Protein AF-0000000073390224 (afdb_homodimer)

Foldseek 3Di:
DDDDLCPDPVRVLLQFDPQLCVLLPPLLLQLQLLLLQLLLLCLCCVVVNDPPVLSVQSNVLSHSVQPDVVVLVVVCVVVVDNNVSSLVSSLVSGDDCSSVCTCQLFDPCLSNVLSVLLSVVSLLVLLLVLLLLLLVLLLVQLVVFLQLWFFDDDPRHGAAIAIVSLVSLVLNLLSLVLSVLSVVLSQVQNAGDRQGDQFPSVSVPPCSQVSRVSSCVSSVGHYDPTGCQLALVSLLSVLVSLLSLLQSLLVVLVVQQVCCPPVNNFKAFADPPPDQQDPVDRVHHHSVLSVSSNPLSVLSNVLSVLSVQLSPADHRHHPVRPVSCSPSRSSNSRNSSSNSVSSSRRSVRMGGDSVSRVVNVCPLLLLSLLVLQLVVCCVPPNNVVSVVQLVQLVVVCVVVVHHSLVSLCPRDVSVVVDDNVRSVLSSDSSNPHPCSSVSSVVSSVVSVVSSVD/DDDDLCPDPVRVLLQFDPQLCVLLPPLLLQLQLLLLQLLLLCLCCVVVNDPPVLSVQSNVLSHSVQPDVVVLVVVCVVVVDNNVSSLVSSLVSGDDCSSVCTCQLFDPCLSNVLSVLLSVVSLLVLLLVLLLLLLVLLLVQLVVFLQLWFFDDDPRHGAAIAIVSLVSLVLNLLSLVLSVLSVVLSQVQNAGDRQGDQFPSVSVPPCSQVSRCSSRVSSVGHYDPTGCQLALVSLLSVLVSLLSLLQSLLVVLVVQQVCCPPVNNFKAFADPPPDQQDPVDRVHHHSVLSVSSNPLSVLSNVLSVLSVQLSPADHRHHPVRPVSCSPSRSSNSRNSSSSSVSSSRRSVRMGGDSVSRVVNVCVLLLLSLLVLQLVVVCVPPNNVVSVVQLVQLVVVCVVVVHHSLVSLCPRDVSVVVDDNVRSVLSSDSSNPHPCSSVSSVVSSVVSVVSSVD

Structure (mmCIF, N/CA/C/O backbone):
data_AF-0000000073390224-model_v1
#
loop_
_entity.id
_entity.type
_entity.pdbx_description
1 polymer 'Adenylosuccinate lyase'
#
loop_
_atom_site.group_PDB
_atom_site.id
_atom_site.type_symbol
_atom_site.label_atom_id
_atom_site.label_alt_id
_atom_site.label_comp_id
_atom_site.label_asym_id
_atom_site.label_entity_id
_atom_site.label_seq_id
_atom_site.pdbx_PDB_ins_code
_atom_site.Cartn_x
_atom_site.Cartn_y
_atom_site.Cartn_z
_atom_site.occupancy
_atom_site.B_iso_or_equiv
_atom_site.auth_seq_id
_atom_site.auth_comp_id
_atom_site.auth_asym_id
_atom_site.auth_atom_id
_atom_site.pdbx_PDB_model_num
ATOM 1 N N . MET A 1 1 ? -14.898 22.453 -16.609 1 78.31 1 MET A N 1
ATOM 2 C CA . MET A 1 1 ? -14.703 21.094 -17.109 1 78.31 1 MET A CA 1
ATOM 3 C C . MET A 1 1 ? -14.188 20.172 -16 1 78.31 1 MET A C 1
ATOM 5 O O . MET A 1 1 ? -13.227 20.516 -15.312 1 78.31 1 MET A O 1
ATOM 9 N N . PRO A 1 2 ? -14.867 19.078 -15.828 1 84.31 2 PRO A N 1
ATOM 10 C CA . PRO A 1 2 ? -14.43 18.188 -14.758 1 84.31 2 PRO A CA 1
ATOM 11 C C . PRO A 1 2 ? -13.07 17.547 -15.047 1 84.31 2 PRO A C 1
ATOM 13 O O . PRO A 1 2 ? -12.805 17.141 -16.172 1 84.31 2 PRO A O 1
ATOM 16 N N . VAL A 1 3 ? -12.102 17.578 -14.164 1 84.75 3 VAL A N 1
ATOM 17 C CA . VAL A 1 3 ? -10.781 16.984 -14.281 1 84.75 3 VAL A CA 1
ATOM 18 C C . VAL A 1 3 ? -10.625 15.859 -13.266 1 84.75 3 VAL A C 1
ATOM 20 O O . VAL A 1 3 ? -9.969 14.852 -13.539 1 84.75 3 VAL A O 1
ATOM 23 N N . SER A 1 4 ? -11.305 15.984 -12.133 1 88.44 4 SER A N 1
ATOM 24 C CA . SER A 1 4 ? -11.195 14.992 -11.07 1 88.44 4 SER A CA 1
ATOM 25 C C . SER A 1 4 ? -12.07 13.781 -11.359 1 88.44 4 SER A C 1
ATOM 27 O O . SER A 1 4 ? -13.188 13.914 -11.867 1 88.44 4 SER A O 1
ATOM 29 N N . VAL A 1 5 ? -11.609 12.648 -10.953 1 84.44 5 VAL A N 1
ATOM 30 C CA . VAL A 1 5 ? -12.367 11.406 -11.133 1 84.44 5 VAL A CA 1
ATOM 31 C C . VAL A 1 5 ? -13.68 11.492 -10.359 1 84.44 5 VAL A C 1
ATOM 33 O O . VAL A 1 5 ? -14.656 10.82 -10.711 1 84.44 5 VAL A O 1
ATOM 36 N N . PHE A 1 6 ? -13.773 12.289 -9.383 1 89.88 6 PHE A N 1
ATOM 37 C CA . PHE A 1 6 ? -14.992 12.445 -8.602 1 89.88 6 PHE A CA 1
ATOM 38 C C . PHE A 1 6 ? -16.016 13.281 -9.359 1 89.88 6 PHE A C 1
ATOM 40 O O . PHE A 1 6 ? -17.203 13.289 -9.008 1 89.88 6 PHE A O 1
ATOM 47 N N . ASP A 1 7 ? -15.586 13.984 -10.477 1 90 7 ASP A N 1
ATOM 48 C CA . ASP A 1 7 ? -16.469 14.93 -11.148 1 90 7 ASP A CA 1
ATOM 49 C C . ASP A 1 7 ? -16.719 14.508 -12.602 1 90 7 ASP A C 1
ATOM 51 O O . ASP A 1 7 ? -17.641 15 -13.242 1 90 7 ASP A O 1
ATOM 55 N N . MET A 1 8 ? -15.812 13.586 -13.086 1 84.38 8 MET A N 1
ATOM 56 C CA . MET A 1 8 ? -16.047 13.07 -14.43 1 84.38 8 MET A CA 1
ATOM 57 C C . MET A 1 8 ? -17.297 12.203 -14.461 1 84.38 8 MET A C 1
ATOM 59 O O . MET A 1 8 ? -17.406 11.211 -13.734 1 84.38 8 MET A O 1
ATOM 63 N N . GLN A 1 9 ? -18.141 12.477 -15.32 1 83.5 9 GLN A N 1
ATOM 64 C CA . GLN A 1 9 ? -19.406 11.766 -15.398 1 83.5 9 GLN A CA 1
ATOM 65 C C . GLN A 1 9 ? -19.188 10.273 -15.664 1 83.5 9 GLN A C 1
ATOM 67 O O . GLN A 1 9 ? -19.906 9.43 -15.109 1 83.5 9 GLN A O 1
ATOM 72 N N . SER A 1 10 ? -18.219 10.039 -16.406 1 82.31 10 SER A N 1
ATOM 73 C CA . SER A 1 10 ? -17.984 8.664 -16.844 1 82.31 10 SER A CA 1
ATOM 74 C C . SER A 1 10 ? -17.297 7.852 -15.742 1 82.31 10 SER A C 1
ATOM 76 O O . SER A 1 10 ? -17.312 6.621 -15.781 1 82.31 10 SER A O 1
ATOM 78 N N . LEU A 1 11 ? -16.781 8.57 -14.703 1 84.81 11 LEU A N 1
ATOM 79 C CA . LEU A 1 11 ? -15.93 7.824 -13.781 1 84.81 11 LEU A CA 1
ATOM 80 C C . LEU A 1 11 ? -16.406 7.992 -12.344 1 84.81 11 LEU A C 1
ATOM 82 O O . LEU A 1 11 ? -16.047 7.211 -11.461 1 84.81 11 LEU A O 1
ATOM 86 N N . GLN A 1 12 ? -17.172 8.984 -12.047 1 86.88 12 GLN A N 1
ATOM 87 C CA . GLN A 1 12 ? -17.5 9.375 -10.672 1 86.88 12 GLN A CA 1
ATOM 88 C C . GLN A 1 12 ? -18.188 8.242 -9.922 1 86.88 12 GLN A C 1
ATOM 90 O O . GLN A 1 12 ? -18 8.094 -8.711 1 86.88 12 GLN A O 1
ATOM 95 N N . HIS A 1 13 ? -18.891 7.383 -10.609 1 85 13 HIS A N 1
ATOM 96 C CA . HIS A 1 13 ? -19.641 6.301 -9.969 1 85 13 HIS A CA 1
ATOM 97 C C . HIS A 1 13 ? -18.688 5.223 -9.445 1 85 13 HIS A C 1
ATOM 99 O O . HIS A 1 13 ? -19.062 4.434 -8.578 1 85 13 HIS A O 1
ATOM 105 N N . LEU A 1 14 ? -17.484 5.184 -9.891 1 87.25 14 LEU A N 1
ATOM 106 C CA . LEU A 1 14 ? -16.5 4.215 -9.445 1 87.25 14 LEU A CA 1
ATOM 107 C C . LEU A 1 14 ? -15.812 4.688 -8.164 1 87.25 14 LEU A C 1
ATOM 109 O O . LEU A 1 14 ? -15.18 3.895 -7.461 1 87.25 14 LEU A O 1
ATOM 113 N N . TRP A 1 15 ? -15.977 5.984 -7.852 1 92.25 15 TRP A N 1
ATOM 114 C CA . TRP A 1 15 ? -15.141 6.566 -6.805 1 92.25 15 TRP A CA 1
ATOM 115 C C . TRP A 1 15 ? -15.992 7.18 -5.703 1 92.25 15 TRP A C 1
ATOM 117 O O . TRP A 1 15 ? -15.477 7.59 -4.66 1 92.25 15 TRP A O 1
ATOM 127 N N . SER A 1 16 ? -17.25 7.25 -5.984 1 94.12 16 SER A N 1
ATOM 128 C CA . SER A 1 16 ? -18.188 7.844 -5.043 1 94.12 16 SER A CA 1
ATOM 129 C C . SER A 1 16 ? -19.625 7.406 -5.34 1 94.12 16 SER A C 1
ATOM 131 O O . SER A 1 16 ? -19.844 6.586 -6.234 1 94.12 16 SER A O 1
ATOM 133 N N . THR A 1 17 ? -20.531 7.773 -4.48 1 95.94 17 THR A N 1
ATOM 134 C CA . THR A 1 17 ? -21.953 7.613 -4.719 1 95.94 17 THR A CA 1
ATOM 135 C C . THR A 1 17 ? -22.641 8.969 -4.867 1 95.94 17 THR A C 1
ATOM 137 O O . THR A 1 17 ? -22.125 9.984 -4.391 1 95.94 17 THR A O 1
ATOM 140 N N . ASP A 1 18 ? -23.781 8.977 -5.484 1 95.62 18 ASP A N 1
ATOM 141 C CA . ASP A 1 18 ? -24.531 10.227 -5.645 1 95.62 18 ASP A CA 1
ATOM 142 C C . ASP A 1 18 ? -24.844 10.852 -4.293 1 95.62 18 ASP A C 1
ATOM 144 O O . ASP A 1 18 ? -24.781 12.07 -4.129 1 95.62 18 ASP A O 1
ATOM 148 N N . GLU A 1 19 ? -25.203 10.031 -3.383 1 97.31 19 GLU A N 1
ATOM 149 C CA . GLU A 1 19 ? -25.578 10.492 -2.051 1 97.31 19 GLU A CA 1
ATOM 150 C C . GLU A 1 19 ? -24.406 11.195 -1.358 1 97.31 19 GLU A C 1
ATOM 152 O O . GLU A 1 19 ? -24.562 12.289 -0.825 1 97.31 19 GLU A O 1
ATOM 157 N N . VAL A 1 20 ? -23.266 10.586 -1.381 1 97.75 20 VAL A N 1
ATOM 158 C CA . VAL A 1 20 ? -22.109 11.164 -0.698 1 97.75 20 VAL A CA 1
ATOM 159 C C . VAL A 1 20 ? -21.609 12.383 -1.47 1 97.75 20 VAL A C 1
ATOM 161 O O . VAL A 1 20 ? -21.156 13.367 -0.872 1 97.75 20 VAL A O 1
ATOM 164 N N . ARG A 1 21 ? -21.672 12.391 -2.779 1 96.06 21 ARG A N 1
ATOM 165 C CA . ARG A 1 21 ? -21.328 13.547 -3.594 1 96.06 21 ARG A CA 1
ATOM 166 C C . ARG A 1 21 ? -22.188 14.75 -3.227 1 96.06 21 ARG A C 1
ATOM 168 O O . ARG A 1 21 ? -21.719 15.883 -3.207 1 96.06 21 ARG A O 1
ATOM 175 N N . ALA A 1 22 ? -23.438 14.453 -2.971 1 97.38 22 ALA A N 1
ATOM 176 C CA . ALA A 1 22 ? -24.328 15.539 -2.562 1 97.38 22 ALA A CA 1
ATOM 177 C C . ALA A 1 22 ? -23.906 16.125 -1.221 1 97.38 22 ALA A C 1
ATOM 179 O O . ALA A 1 22 ? -24.016 17.328 -1.002 1 97.38 22 ALA A O 1
ATOM 180 N N . ILE A 1 23 ? -23.406 15.297 -0.369 1 98.38 23 ILE A N 1
ATOM 181 C CA . ILE A 1 23 ? -22.969 15.727 0.956 1 98.38 23 ILE A CA 1
ATOM 182 C C . ILE A 1 23 ? -21.75 16.641 0.829 1 98.38 23 ILE A C 1
ATOM 184 O O . ILE A 1 23 ? -21.688 17.688 1.481 1 98.38 23 ILE A O 1
ATOM 188 N N . PHE A 1 24 ? -20.859 16.328 -0.079 1 97.31 24 PHE A N 1
ATOM 189 C CA . PHE A 1 24 ? -19.609 17.062 -0.135 1 97.31 24 PHE A CA 1
ATOM 190 C C . PHE A 1 24 ? -19.562 17.969 -1.361 1 97.31 24 PHE A C 1
ATOM 192 O O . PHE A 1 24 ? -18.531 18.547 -1.681 1 97.31 24 PHE A O 1
ATOM 199 N N . GLY A 1 25 ? -20.672 18.094 -2.037 1 95.69 25 GLY A N 1
ATOM 200 C CA . GLY A 1 25 ? -20.766 19.016 -3.158 1 95.69 25 GLY A CA 1
ATOM 201 C C . GLY A 1 25 ? -20.625 20.469 -2.75 1 95.69 25 GLY A C 1
ATOM 202 O O . GLY A 1 25 ? -20.844 20.812 -1.588 1 95.69 25 GLY A O 1
ATOM 203 N N . GLU A 1 26 ? -20.328 21.25 -3.68 1 94.62 26 GLU A N 1
ATOM 204 C CA . GLU A 1 26 ? -20.062 22.656 -3.418 1 94.62 26 GLU A CA 1
ATOM 205 C C . GLU A 1 26 ? -21.297 23.359 -2.863 1 94.62 26 GLU A C 1
ATOM 207 O O . GLU A 1 26 ? -21.188 24.172 -1.943 1 94.62 26 GLU A O 1
ATOM 212 N N . GLU A 1 27 ? -22.422 23.094 -3.4 1 96.19 27 GLU A N 1
ATOM 213 C CA . GLU A 1 27 ? -23.656 23.734 -2.936 1 96.19 27 GLU A CA 1
ATOM 214 C C . GLU A 1 27 ? -23.922 23.391 -1.471 1 96.19 27 GLU A C 1
ATOM 216 O O . GLU A 1 27 ? -24.266 24.281 -0.68 1 96.19 27 GLU A O 1
ATOM 221 N N . ASN A 1 28 ? -23.75 22.109 -1.177 1 97.75 28 ASN A N 1
ATOM 222 C CA . ASN A 1 28 ? -24 21.719 0.208 1 97.75 28 ASN A CA 1
ATOM 223 C C . ASN A 1 28 ? -22.938 22.281 1.145 1 97.75 28 ASN A C 1
ATOM 225 O O . ASN A 1 28 ? -23.234 22.625 2.289 1 97.75 28 ASN A O 1
ATOM 229 N N . ARG A 1 29 ? -21.75 22.344 0.685 1 97.31 29 ARG A N 1
ATOM 230 C CA . ARG A 1 29 ? -20.688 22.984 1.451 1 97.31 29 ARG A CA 1
ATOM 231 C C . ARG A 1 29 ? -21.062 24.422 1.811 1 97.31 29 ARG A C 1
ATOM 233 O O . ARG A 1 29 ? -20.984 24.812 2.975 1 97.31 29 ARG A O 1
ATOM 240 N N . VAL A 1 30 ? -21.516 25.141 0.85 1 97.62 30 VAL A N 1
ATOM 241 C CA . VAL A 1 30 ? -21.922 26.516 1.06 1 97.62 30 VAL A CA 1
ATOM 242 C C . VAL A 1 30 ? -23.141 26.578 1.969 1 97.62 30 VAL A C 1
ATOM 244 O O . VAL A 1 30 ? -23.219 27.422 2.869 1 97.62 30 VAL A O 1
ATOM 247 N N . GLN A 1 31 ? -24.047 25.703 1.715 1 98.56 31 GLN A N 1
ATOM 248 C CA . GLN A 1 31 ? -25.234 25.688 2.559 1 98.56 31 GLN A CA 1
ATOM 249 C C . GLN A 1 31 ? -24.875 25.438 4.02 1 98.56 31 GLN A C 1
ATOM 251 O O . GLN A 1 31 ? -25.484 26.016 4.922 1 98.56 31 GLN A O 1
ATOM 256 N N . LYS A 1 32 ? -23.875 24.594 4.301 1 98.56 32 LYS A N 1
ATOM 257 C CA . LYS A 1 32 ? -23.469 24.344 5.676 1 98.56 32 LYS A CA 1
ATOM 258 C C . LYS A 1 32 ? -22.891 25.609 6.312 1 98.56 32 LYS A C 1
ATOM 260 O O . LYS A 1 32 ? -23.109 25.875 7.496 1 98.56 32 LYS A O 1
ATOM 265 N N . TRP A 1 33 ? -22.188 26.375 5.535 1 98.25 33 TRP A N 1
ATOM 266 C CA . TRP A 1 33 ? -21.703 27.656 6.043 1 98.25 33 TRP A CA 1
ATOM 267 C C . TRP A 1 33 ? -22.875 28.547 6.457 1 98.25 33 TRP A C 1
ATOM 269 O O . TRP A 1 33 ? -22.859 29.141 7.535 1 98.25 33 TRP A O 1
ATOM 279 N N . LEU A 1 34 ? -23.828 28.562 5.59 1 98.56 34 LEU A N 1
ATOM 280 C CA . LEU A 1 34 ? -24.984 29.406 5.828 1 98.56 34 LEU A CA 1
ATOM 281 C C . LEU A 1 34 ? -25.797 28.906 7.023 1 98.56 34 LEU A C 1
ATOM 283 O O . LEU A 1 34 ? -26.359 29.703 7.777 1 98.56 34 LEU A O 1
ATOM 287 N N . ASP A 1 35 ? -25.812 27.594 7.172 1 98.81 35 ASP A N 1
ATOM 288 C CA . ASP A 1 35 ? -26.484 27.031 8.344 1 98.81 35 ASP A CA 1
ATOM 289 C C . ASP A 1 35 ? -25.812 27.5 9.633 1 98.81 35 ASP A C 1
ATOM 291 O O . ASP A 1 35 ? -26.5 27.797 10.617 1 98.81 35 ASP A O 1
ATOM 295 N N . VAL A 1 36 ? -24.531 27.578 9.609 1 98.69 36 VAL A N 1
ATOM 296 C CA . VAL A 1 36 ? -23.797 28.031 10.781 1 98.69 36 VAL A CA 1
ATOM 297 C C . VAL A 1 36 ? -24.109 29.5 11.062 1 98.69 36 VAL A C 1
ATOM 299 O O . VAL A 1 36 ? -24.375 29.875 12.203 1 98.69 36 VAL A O 1
ATOM 302 N N . GLU A 1 37 ? -24.156 30.297 10.023 1 98.5 37 GLU A N 1
ATOM 303 C CA . GLU A 1 37 ? -24.469 31.719 10.164 1 98.5 37 GLU A CA 1
ATOM 304 C C . GLU A 1 37 ? -25.875 31.922 10.734 1 98.5 37 GLU A C 1
ATOM 306 O O . GLU A 1 37 ? -26.078 32.75 11.609 1 98.5 37 GLU A O 1
ATOM 311 N N . ALA A 1 38 ? -26.766 31.156 10.211 1 98.69 38 ALA A N 1
ATOM 312 C CA . ALA A 1 38 ? -28.156 31.25 10.688 1 98.69 38 ALA A CA 1
ATOM 313 C C . ALA A 1 38 ? -28.25 30.844 12.164 1 98.69 38 ALA A C 1
ATOM 315 O O . ALA A 1 38 ? -28.922 31.5 12.945 1 98.69 38 ALA A O 1
ATOM 316 N N . ALA A 1 39 ? -27.578 29.781 12.508 1 98.81 39 ALA A N 1
ATOM 317 C CA . ALA A 1 39 ? -27.578 29.312 13.891 1 98.81 39 ALA A CA 1
ATOM 318 C C . ALA A 1 39 ? -26.953 30.344 14.828 1 98.81 39 ALA A C 1
ATOM 320 O O . ALA A 1 39 ? -27.469 30.594 15.922 1 98.81 39 ALA A O 1
ATOM 321 N N . LEU A 1 40 ? -25.859 30.922 14.383 1 98.5 40 LEU A N 1
ATOM 322 C CA . LEU A 1 40 ? -25.188 31.953 15.156 1 98.5 40 LEU A CA 1
ATOM 323 C C . LEU A 1 40 ? -26.109 33.156 15.391 1 98.5 40 LEU A C 1
ATOM 325 O O . LEU A 1 40 ? -26.297 33.594 16.531 1 98.5 40 LEU A O 1
ATOM 329 N N . ALA A 1 41 ? -26.734 33.656 14.336 1 98.31 41 ALA A N 1
ATOM 330 C CA . ALA A 1 41 ? -27.625 34.812 14.438 1 98.31 41 ALA A CA 1
ATOM 331 C C . ALA A 1 41 ? -28.812 34.5 15.359 1 98.31 41 ALA A C 1
ATOM 333 O O . ALA A 1 41 ? -29.156 35.344 16.219 1 98.31 41 ALA A O 1
ATOM 334 N N . SER A 1 42 ? -29.359 33.375 15.188 1 98.56 42 SER A N 1
ATOM 335 C CA . SER A 1 42 ? -30.516 32.969 15.992 1 98.56 42 SER A CA 1
ATOM 336 C C . SER A 1 42 ? -30.156 32.906 17.469 1 98.56 42 SER A C 1
ATOM 338 O O . SER A 1 42 ? -30.906 33.375 18.328 1 98.56 42 SER A O 1
ATOM 340 N N . ALA A 1 43 ? -29.062 32.281 17.781 1 98.5 43 ALA A N 1
ATOM 341 C CA . ALA A 1 43 ? -28.609 32.156 19.172 1 98.5 43 ALA A CA 1
ATOM 342 C C . ALA A 1 43 ? -28.328 33.531 19.766 1 98.5 43 ALA A C 1
ATOM 344 O O . ALA A 1 43 ? -28.672 33.781 20.922 1 98.5 43 ALA A O 1
ATOM 345 N N . GLN A 1 44 ? -27.734 34.344 19 1 98.12 44 GLN A N 1
ATOM 346 C CA . GLN A 1 44 ? -27.406 35.688 19.469 1 98.12 44 GLN A CA 1
ATOM 347 C C . GLN A 1 44 ? -28.672 36.5 19.734 1 98.12 44 GLN A C 1
ATOM 349 O O . GLN A 1 44 ? -28.734 37.25 20.703 1 98.12 44 GLN A O 1
ATOM 354 N N . ALA A 1 45 ? -29.625 36.375 18.922 1 98 45 ALA A N 1
ATOM 355 C CA . ALA A 1 45 ? -30.891 37.031 19.141 1 98 45 ALA A CA 1
ATOM 356 C C . ALA A 1 45 ? -31.562 36.531 20.422 1 98 45 ALA A C 1
ATOM 358 O O . ALA A 1 45 ? -32.094 37.344 21.203 1 98 45 ALA A O 1
ATOM 359 N N . ASP A 1 46 ? -31.547 35.312 20.609 1 98 46 ASP A N 1
ATOM 360 C CA . ASP A 1 46 ? -32.125 34.719 21.828 1 98 46 ASP A CA 1
ATOM 361 C C . ASP A 1 46 ? -31.438 35.281 23.078 1 98 46 ASP A C 1
ATOM 363 O O . ASP A 1 46 ? -32.062 35.406 24.125 1 98 46 ASP A O 1
ATOM 367 N N . MET A 1 47 ? -30.219 35.656 22.938 1 97.62 47 MET A N 1
ATOM 368 C CA . MET A 1 47 ? -29.438 36.125 24.078 1 97.62 47 MET A CA 1
ATOM 369 C C . MET A 1 47 ? -29.469 37.656 24.141 1 97.62 47 MET A C 1
ATOM 371 O O . MET A 1 47 ? -28.812 38.25 25 1 97.62 47 MET A O 1
ATOM 375 N N . GLY A 1 48 ? -30.125 38.219 23.188 1 96.88 48 GLY A N 1
ATOM 376 C CA . GLY A 1 48 ? -30.281 39.656 23.188 1 96.88 48 GLY A CA 1
ATOM 377 C C . GLY A 1 48 ? -29.062 40.375 22.641 1 96.88 48 GLY A C 1
ATOM 378 O O . GLY A 1 48 ? -28.891 41.594 22.875 1 96.88 48 GLY A O 1
ATOM 379 N N . ILE A 1 49 ? -28.234 39.688 21.953 1 95.94 49 ILE A N 1
ATOM 380 C CA . ILE A 1 49 ? -27 40.281 21.453 1 95.94 49 ILE A CA 1
ATOM 381 C C . ILE A 1 49 ? -27.266 41.062 20.156 1 95.94 49 ILE A C 1
ATOM 383 O O . ILE A 1 49 ? -26.656 42.094 19.938 1 95.94 49 ILE A O 1
ATOM 387 N N . ILE A 1 50 ? -28.156 40.5 19.297 1 96.44 50 ILE A N 1
ATOM 388 C CA . ILE A 1 50 ? -28.547 41.188 18.078 1 96.44 50 ILE A CA 1
ATOM 389 C C . ILE A 1 50 ? -30.062 41.25 17.984 1 96.44 50 ILE A C 1
ATOM 391 O O . ILE A 1 50 ? -30.781 40.531 18.688 1 96.44 50 ILE A O 1
ATOM 395 N N . PRO A 1 51 ? -30.594 42.125 17.094 1 96.94 51 PRO A N 1
ATOM 396 C CA . PRO A 1 51 ? -32.062 42.219 16.969 1 96.94 51 PRO A CA 1
ATOM 397 C C . PRO A 1 51 ? -32.719 40.969 16.438 1 96.94 51 PRO A C 1
ATOM 399 O O . PRO A 1 51 ? -32.188 40.312 15.531 1 96.94 51 PRO A O 1
ATOM 402 N N . ARG A 1 52 ? -33.875 40.625 17.031 1 97.56 52 ARG A N 1
ATOM 403 C CA . ARG A 1 52 ? -34.625 39.438 16.656 1 97.56 52 ARG A CA 1
ATOM 404 C C . ARG A 1 52 ? -35.031 39.469 15.188 1 97.56 52 ARG A C 1
ATOM 406 O O . ARG A 1 52 ? -35 38.438 14.508 1 97.56 52 ARG A O 1
ATOM 413 N N . ASP A 1 53 ? -35.375 40.594 14.742 1 96.5 53 ASP A N 1
ATOM 414 C CA . ASP A 1 53 ? -35.781 40.75 13.352 1 96.5 53 ASP A CA 1
ATOM 415 C C . ASP A 1 53 ? -34.625 40.469 12.398 1 96.5 53 ASP A C 1
ATOM 417 O O . ASP A 1 53 ? -34.812 39.875 11.328 1 96.5 53 ASP A O 1
ATOM 421 N N . ALA A 1 54 ? -33.469 40.938 12.758 1 97 54 ALA A N 1
ATOM 422 C CA . ALA A 1 54 ? -32.281 40.688 11.953 1 97 54 ALA A CA 1
ATOM 423 C C . ALA A 1 54 ? -31.969 39.188 11.891 1 97 54 ALA A C 1
ATOM 425 O O . ALA A 1 54 ? -31.719 38.656 10.805 1 97 54 ALA A O 1
ATOM 426 N N . ALA A 1 55 ? -32.031 38.562 13 1 98.06 55 ALA A N 1
ATOM 427 C CA . ALA A 1 55 ? -31.75 37.125 13.062 1 98.06 55 ALA A CA 1
ATOM 428 C C . ALA A 1 55 ? -32.75 36.344 12.211 1 98.06 55 ALA A C 1
ATOM 430 O O . ALA A 1 55 ? -32.344 35.375 11.523 1 98.06 55 ALA A O 1
ATOM 431 N N . ARG A 1 56 ? -33.969 36.656 12.305 1 97.56 56 ARG A N 1
ATOM 432 C CA . ARG A 1 56 ? -35 36 11.523 1 97.56 56 ARG A CA 1
ATOM 433 C C . ARG A 1 56 ? -34.75 36.125 10.031 1 97.56 56 ARG A C 1
ATOM 435 O O . ARG A 1 56 ? -34.844 35.156 9.289 1 97.56 56 ARG A O 1
ATOM 442 N N . GLU A 1 57 ? -34.406 37.281 9.641 1 97.5 57 GLU A N 1
ATOM 443 C CA . GLU A 1 57 ? -34.156 37.5 8.211 1 97.5 57 GLU A CA 1
ATOM 444 C C . GLU A 1 57 ? -32.875 36.781 7.762 1 97.5 57 GLU A C 1
ATOM 446 O O . GLU A 1 57 ? -32.844 36.188 6.672 1 97.5 57 GLU A O 1
ATOM 451 N N . ILE A 1 58 ? -31.828 36.906 8.531 1 97.88 58 ILE A N 1
ATOM 452 C CA . ILE A 1 58 ? -30.578 36.219 8.227 1 97.88 58 ILE A CA 1
ATOM 453 C C . ILE A 1 58 ? -30.859 34.719 8.055 1 97.88 58 ILE A C 1
ATOM 455 O O . ILE A 1 58 ? -30.422 34.094 7.074 1 97.88 58 ILE A O 1
ATOM 459 N N . ALA A 1 59 ? -31.578 34.125 8.984 1 97.94 59 ALA A N 1
ATOM 460 C CA . ALA A 1 59 ? -31.922 32.719 8.922 1 97.94 59 ALA A CA 1
ATOM 461 C C . ALA A 1 59 ? -32.719 32.406 7.66 1 97.94 59 ALA A C 1
ATOM 463 O O . ALA A 1 59 ? -32.531 31.359 7.027 1 97.94 59 ALA A O 1
ATOM 464 N N . ASP A 1 60 ? -33.625 33.281 7.297 1 97.44 60 ASP A N 1
ATOM 465 C CA . ASP A 1 60 ? -34.469 33.094 6.129 1 97.44 60 ASP A CA 1
ATOM 466 C C . ASP A 1 60 ? -33.656 33.156 4.836 1 97.44 60 ASP A C 1
ATOM 468 O O . ASP A 1 60 ? -33.938 32.406 3.893 1 97.44 60 ASP A O 1
ATOM 472 N N . LYS A 1 61 ? -32.688 34 4.793 1 97.94 61 LYS A N 1
ATOM 473 C CA . LYS A 1 61 ? -31.922 34.25 3.57 1 97.94 61 LYS A CA 1
ATOM 474 C C . LYS A 1 61 ? -30.703 33.344 3.479 1 97.94 61 LYS A C 1
ATOM 476 O O . LYS A 1 61 ? -30.094 33.219 2.416 1 97.94 61 LYS A O 1
ATOM 481 N N . ALA A 1 62 ? -30.359 32.656 4.566 1 98 62 ALA A N 1
ATOM 482 C CA . ALA A 1 62 ? -29.188 31.781 4.613 1 98 62 ALA A CA 1
ATOM 483 C C . ALA A 1 62 ? -29.453 30.484 3.867 1 98 62 ALA A C 1
ATOM 485 O O . ALA A 1 62 ? -29.422 29.406 4.461 1 98 62 ALA A O 1
ATOM 486 N N . ARG A 1 63 ? -29.688 30.625 2.609 1 98 63 ARG A N 1
ATOM 487 C CA . ARG A 1 63 ? -29.953 29.531 1.681 1 98 63 ARG A CA 1
ATOM 488 C C . ARG A 1 63 ? -29.047 29.641 0.454 1 98 63 ARG A C 1
ATOM 490 O O . ARG A 1 63 ? -28.844 30.734 -0.078 1 98 63 ARG A O 1
ATOM 497 N N . VAL A 1 64 ? -28.562 28.484 0.04 1 97.56 64 VAL A N 1
ATOM 498 C CA . VAL A 1 64 ? -27.578 28.453 -1.039 1 97.56 64 VAL A CA 1
ATOM 499 C C . VAL A 1 64 ? -28.203 28.984 -2.324 1 97.56 64 VAL A C 1
ATOM 501 O O . VAL A 1 64 ? -27.516 29.531 -3.18 1 97.56 64 VAL A O 1
ATOM 504 N N . ARG A 1 65 ? -29.5 28.938 -2.455 1 96.56 65 ARG A N 1
ATOM 505 C CA . ARG A 1 65 ? -30.188 29.438 -3.639 1 96.56 65 ARG A CA 1
ATOM 506 C C . ARG A 1 65 ? -29.953 30.938 -3.793 1 96.56 65 ARG A C 1
ATOM 508 O O . ARG A 1 65 ? -30.125 31.5 -4.887 1 96.56 65 ARG A O 1
ATOM 515 N N . HIS A 1 66 ? -29.594 31.656 -2.672 1 96.56 66 HIS A N 1
ATOM 516 C CA . HIS A 1 66 ? -29.344 33.094 -2.719 1 96.56 66 HIS A CA 1
ATOM 517 C C . HIS A 1 66 ? -27.875 33.375 -2.99 1 96.56 66 HIS A C 1
ATOM 519 O O . HIS A 1 66 ? -27.469 34.531 -2.992 1 96.56 66 HIS A O 1
ATOM 525 N N . ILE A 1 67 ? -27.109 32.375 -3.219 1 97.25 67 ILE A N 1
ATOM 526 C CA . ILE A 1 67 ? -25.672 32.531 -3.453 1 97.25 67 ILE A CA 1
ATOM 527 C C . ILE A 1 67 ? -25.344 32.188 -4.902 1 97.25 67 ILE A C 1
ATOM 529 O O . ILE A 1 67 ? -25.641 31.078 -5.363 1 97.25 67 ILE A O 1
ATOM 533 N N . ASP A 1 68 ? -24.812 33.125 -5.66 1 97.62 68 ASP A N 1
ATOM 534 C CA . ASP A 1 68 ? -24.219 32.844 -6.969 1 97.62 68 ASP A CA 1
ATOM 535 C C . ASP A 1 68 ? -22.812 32.312 -6.824 1 97.62 68 ASP A C 1
ATOM 537 O O . ASP A 1 68 ? -21.844 33.062 -6.668 1 97.62 68 ASP A O 1
ATOM 541 N N . ILE A 1 69 ? -22.688 31.078 -7.023 1 95.75 69 ILE A N 1
ATOM 542 C CA . ILE A 1 69 ? -21.422 30.391 -6.77 1 95.75 69 ILE A CA 1
ATOM 543 C C . ILE A 1 69 ? -20.359 30.875 -7.75 1 95.75 69 ILE A C 1
ATOM 545 O O . ILE A 1 69 ? -19.188 31 -7.395 1 95.75 69 ILE A O 1
ATOM 549 N N . GLY A 1 70 ? -20.719 31.078 -9.023 1 95.06 70 GLY A N 1
ATOM 550 C CA . GLY A 1 70 ? -19.781 31.656 -9.984 1 95.06 70 GLY A CA 1
ATOM 551 C C . GLY A 1 70 ? -19.188 32.969 -9.539 1 95.06 70 GLY A C 1
ATOM 552 O O . GLY A 1 70 ? -17.969 33.156 -9.555 1 95.06 70 GLY A O 1
ATOM 553 N N . ARG A 1 71 ? -20.047 33.844 -9.102 1 95.31 71 ARG A N 1
ATOM 554 C CA . ARG A 1 71 ? -19.594 35.156 -8.609 1 95.31 71 ARG A CA 1
ATOM 555 C C . ARG A 1 71 ? -18.781 34.969 -7.328 1 95.31 71 ARG A C 1
ATOM 557 O O . ARG A 1 71 ? -17.75 35.656 -7.156 1 95.31 71 ARG A O 1
ATOM 564 N N . MET A 1 72 ? -19.297 34.156 -6.465 1 94.5 72 MET A N 1
ATOM 565 C CA . MET A 1 72 ? -18.562 33.844 -5.242 1 94.5 72 MET A CA 1
ATOM 566 C C . MET A 1 72 ? -17.141 33.406 -5.559 1 94.5 72 MET A C 1
ATOM 568 O O . MET A 1 72 ? -16.172 33.906 -4.957 1 94.5 72 MET A O 1
ATOM 572 N N . SER A 1 73 ? -16.984 32.562 -6.562 1 93.12 73 SER A N 1
ATOM 573 C CA . SER A 1 73 ? -15.688 32 -6.953 1 93.12 73 SER A CA 1
ATOM 574 C C . SER A 1 73 ? -14.781 33.094 -7.535 1 93.12 73 SER A C 1
ATOM 576 O O . SER A 1 73 ? -13.578 33.125 -7.246 1 93.12 73 SER A O 1
ATOM 578 N N . ALA A 1 74 ? -15.352 33.875 -8.281 1 93.12 74 ALA A N 1
ATOM 579 C CA . ALA A 1 74 ? -14.586 35 -8.852 1 93.12 74 ALA A CA 1
ATOM 580 C C . ALA A 1 74 ? -14.078 35.906 -7.754 1 93.12 74 ALA A C 1
ATOM 582 O O . ALA A 1 74 ? -12.922 36.344 -7.793 1 93.12 74 ALA A O 1
ATOM 583 N N . ASP A 1 75 ? -14.883 36.188 -6.789 1 92.81 75 ASP A N 1
ATOM 584 C CA . ASP A 1 75 ? -14.523 37.062 -5.68 1 92.81 75 ASP A CA 1
ATOM 585 C C . ASP A 1 75 ? -13.461 36.406 -4.789 1 92.81 75 ASP A C 1
ATOM 587 O O . ASP A 1 75 ? -12.57 37.094 -4.281 1 92.81 75 ASP A O 1
ATOM 591 N N . ILE A 1 76 ? -13.578 35.188 -4.605 1 90.88 76 ILE A N 1
ATOM 592 C CA . ILE A 1 76 ? -12.578 34.438 -3.82 1 90.88 76 ILE A CA 1
ATOM 593 C C . ILE A 1 76 ? -11.203 34.594 -4.469 1 90.88 76 ILE A C 1
ATOM 595 O O . ILE A 1 76 ? -10.211 34.844 -3.781 1 90.88 76 ILE A O 1
ATOM 599 N N . ARG A 1 77 ? -11.164 34.469 -5.793 1 90.5 77 ARG A N 1
ATOM 600 C CA . ARG A 1 77 ? -9.906 34.594 -6.527 1 90.5 77 ARG A CA 1
ATOM 601 C C . ARG A 1 77 ? -9.344 36 -6.395 1 90.5 77 ARG A C 1
ATOM 603 O O . ARG A 1 77 ? -8.133 36.188 -6.266 1 90.5 77 ARG A O 1
ATOM 610 N N . ARG A 1 78 ? -10.219 36.875 -6.289 1 90.38 78 ARG A N 1
ATOM 611 C CA . ARG A 1 78 ? -9.82 38.25 -6.27 1 90.38 78 ARG A CA 1
ATOM 612 C C . ARG A 1 78 ? -9.336 38.688 -4.883 1 90.38 78 ARG A C 1
ATOM 614 O O . ARG A 1 78 ? -8.273 39.281 -4.746 1 90.38 78 ARG A O 1
ATOM 621 N N . ILE A 1 79 ? -10.062 38.25 -3.848 1 89.69 79 ILE A N 1
ATOM 622 C CA . ILE A 1 79 ? -9.781 38.781 -2.523 1 89.69 79 ILE A CA 1
ATOM 623 C C . ILE A 1 79 ? -9.016 37.781 -1.696 1 89.69 79 ILE A C 1
ATOM 625 O O . ILE A 1 79 ? -8.516 38.094 -0.612 1 89.69 79 ILE A O 1
ATOM 629 N N . ARG A 1 80 ? -8.914 36.562 -2.199 1 83.31 80 ARG A N 1
ATOM 630 C CA . ARG A 1 80 ? -8.125 35.5 -1.592 1 83.31 80 ARG A CA 1
ATOM 631 C C . ARG A 1 80 ? -8.633 35.156 -0.195 1 83.31 80 ARG A C 1
ATOM 633 O O . ARG A 1 80 ? -7.852 35.062 0.75 1 83.31 80 ARG A O 1
ATOM 640 N N . HIS A 1 81 ? -9.977 35.188 -0.069 1 87 81 HIS A N 1
ATOM 641 C CA . HIS A 1 81 ? -10.656 34.781 1.149 1 87 81 HIS A CA 1
ATOM 642 C C . HIS A 1 81 ? -11.758 33.781 0.843 1 87 81 HIS A C 1
ATOM 644 O O . HIS A 1 81 ? -12.594 34 -0.031 1 87 81 HIS A O 1
ATOM 650 N N . SER A 1 82 ? -11.867 32.812 1.655 1 88.69 82 SER A N 1
ATOM 651 C CA . SER A 1 82 ? -12.672 31.656 1.307 1 88.69 82 SER A CA 1
ATOM 652 C C . SER A 1 82 ? -14.133 31.859 1.673 1 88.69 82 SER A C 1
ATOM 654 O O . SER A 1 82 ? -15.023 31.312 1.026 1 88.69 82 SER A O 1
ATOM 656 N N . LEU A 1 83 ? -14.469 32.656 2.641 1 93.12 83 LEU A N 1
ATOM 657 C CA . LEU A 1 83 ? -15.828 32.688 3.172 1 93.12 83 LEU A CA 1
ATOM 658 C C . LEU A 1 83 ? -16.484 34.031 2.871 1 93.12 83 LEU A C 1
ATOM 660 O O . LEU A 1 83 ? -17.688 34.094 2.604 1 93.12 83 LEU A O 1
ATOM 664 N N . VAL A 1 84 ? -15.758 35.094 2.781 1 92.12 84 VAL A N 1
ATOM 665 C CA . VAL A 1 84 ? -16.234 36.469 2.799 1 92.12 84 VAL A CA 1
ATOM 666 C C . VAL A 1 84 ? -17.156 36.719 1.605 1 92.12 84 VAL A C 1
ATOM 668 O O . VAL A 1 84 ? -18.219 37.312 1.747 1 92.12 84 VAL A O 1
ATOM 671 N N . PRO A 1 85 ? -16.812 36.156 0.461 1 94.25 85 PRO A N 1
ATOM 672 C CA . PRO A 1 85 ? -17.703 36.406 -0.675 1 94.25 85 PRO A CA 1
ATOM 673 C C . PRO A 1 85 ? -19.094 35.812 -0.452 1 94.25 85 PRO A C 1
ATOM 675 O O . PRO A 1 85 ? -20.094 36.438 -0.876 1 94.25 85 PRO A O 1
ATOM 678 N N . ALA A 1 86 ? -19.203 34.719 0.15 1 96.19 86 ALA A N 1
ATOM 679 C CA . ALA A 1 86 ? -20.516 34.156 0.479 1 96.19 86 ALA A CA 1
ATOM 680 C C . ALA A 1 86 ? -21.25 35.031 1.469 1 96.19 86 ALA A C 1
ATOM 682 O O . ALA A 1 86 ? -22.453 35.281 1.319 1 96.19 86 ALA A O 1
ATOM 683 N N . LEU A 1 87 ? -20.578 35.562 2.443 1 96.31 87 LEU A N 1
ATOM 684 C CA . LEU A 1 87 ? -21.172 36.438 3.447 1 96.31 87 LEU A CA 1
ATOM 685 C C . LEU A 1 87 ? -21.688 37.719 2.809 1 96.31 87 LEU A C 1
ATOM 687 O O . LEU A 1 87 ? -22.75 38.219 3.188 1 96.31 87 LEU A O 1
ATOM 691 N N . ARG A 1 88 ? -20.922 38.219 1.91 1 95.25 88 ARG A N 1
ATOM 692 C CA . ARG A 1 88 ? -21.328 39.438 1.225 1 95.25 88 ARG A CA 1
ATOM 693 C C . ARG A 1 88 ? -22.609 39.219 0.441 1 95.25 88 ARG A C 1
ATOM 695 O O . ARG A 1 88 ? -23.469 40.094 0.412 1 95.25 88 ARG A O 1
ATOM 702 N N . GLN A 1 89 ? -22.641 38.125 -0.158 1 96.5 89 GLN A N 1
ATOM 703 C CA . GLN A 1 89 ? -23.859 37.844 -0.902 1 96.5 89 GLN A CA 1
ATOM 704 C C . GLN A 1 89 ? -25.047 37.625 0.04 1 96.5 89 GLN A C 1
ATOM 706 O O . GLN A 1 89 ? -26.156 38.062 -0.25 1 96.5 89 GLN A O 1
ATOM 711 N N . LEU A 1 90 ? -24.828 36.969 1.14 1 97.19 90 LEU A N 1
ATOM 712 C CA . LEU A 1 90 ? -25.875 36.844 2.15 1 97.19 90 LEU A CA 1
ATOM 713 C C . LEU A 1 90 ? -26.312 38.219 2.672 1 97.19 90 LEU A C 1
ATOM 715 O O . LEU A 1 90 ? -27.5 38.469 2.844 1 97.19 90 LEU A O 1
ATOM 719 N N . GLN A 1 91 ? -25.359 39.031 2.93 1 96.06 91 GLN A N 1
ATOM 720 C CA . GLN A 1 91 ? -25.641 40.406 3.371 1 96.06 91 GLN A CA 1
ATOM 721 C C . GLN A 1 91 ? -26.5 41.125 2.357 1 96.06 91 GLN A C 1
ATOM 723 O O . GLN A 1 91 ? -27.469 41.812 2.732 1 96.06 91 GLN A O 1
ATOM 728 N N . ALA A 1 92 ? -26.125 41 1.139 1 94.88 92 ALA A N 1
ATOM 729 C CA . ALA A 1 92 ? -26.844 41.656 0.067 1 94.88 92 ALA A CA 1
ATOM 730 C C . ALA A 1 92 ? -28.281 41.156 -0.046 1 94.88 92 ALA A C 1
ATOM 732 O O . ALA A 1 92 ? -29.172 41.875 -0.463 1 94.88 92 ALA A O 1
ATOM 733 N N . ALA A 1 93 ? -28.484 39.969 0.317 1 95.44 93 ALA A N 1
ATOM 734 C CA . ALA A 1 93 ? -29.812 39.375 0.243 1 95.44 93 ALA A CA 1
ATOM 735 C C . ALA A 1 93 ? -30.703 39.875 1.367 1 95.44 93 ALA A C 1
ATOM 737 O O . ALA A 1 93 ? -31.938 39.781 1.278 1 95.44 93 ALA A O 1
ATOM 738 N N . CYS A 1 94 ? -30.109 40.312 2.416 1 94.56 94 CYS A N 1
ATOM 739 C CA . CYS A 1 94 ? -30.875 40.812 3.557 1 94.56 94 CYS A CA 1
ATOM 740 C C . CYS A 1 94 ? -31.281 42.25 3.338 1 94.56 94 CYS A C 1
ATOM 742 O O . CYS A 1 94 ? -30.625 43 2.605 1 94.56 94 CYS A O 1
ATOM 744 N N . SER A 1 95 ? -32.438 42.531 3.92 1 89.25 95 SER A N 1
ATOM 745 C CA . SER A 1 95 ? -32.969 43.906 3.797 1 89.25 95 SER A CA 1
ATOM 746 C C . SER A 1 95 ? -32.406 44.812 4.879 1 89.25 95 SER A C 1
ATOM 748 O O . SER A 1 95 ? -31.953 44.344 5.93 1 89.25 95 SER A O 1
ATOM 750 N N . ALA A 1 96 ? -32.5 46.094 4.586 1 80.69 96 ALA A N 1
ATOM 751 C CA . ALA A 1 96 ? -32.188 47.156 5.531 1 80.69 96 ALA A CA 1
ATOM 752 C C . ALA A 1 96 ? -30.812 46.938 6.176 1 80.69 96 ALA A C 1
ATOM 754 O O . ALA A 1 96 ? -29.828 46.688 5.484 1 80.69 96 ALA A O 1
ATOM 755 N N . ASP A 1 97 ? -30.797 47.125 7.512 1 89.44 97 ASP A N 1
ATOM 756 C CA . ASP A 1 97 ? -29.547 47.031 8.266 1 89.44 97 ASP A CA 1
ATOM 757 C C . ASP A 1 97 ? -29.375 45.656 8.898 1 89.44 97 ASP A C 1
ATOM 759 O O . ASP A 1 97 ? -28.469 45.438 9.688 1 89.44 97 ASP A O 1
ATOM 763 N N . HIS A 1 98 ? -30.203 44.688 8.406 1 91.5 98 HIS A N 1
ATOM 764 C CA . HIS A 1 98 ? -30.172 43.344 9.016 1 91.5 98 HIS A CA 1
ATOM 765 C C . HIS A 1 98 ? -28.891 42.625 8.648 1 91.5 98 HIS A C 1
ATOM 767 O O . HIS A 1 98 ? -28.391 41.812 9.438 1 91.5 98 HIS A O 1
ATOM 773 N N . GLY A 1 99 ? -28.359 42.906 7.504 1 93.31 99 GLY A N 1
ATOM 774 C CA . GLY A 1 99 ? -27.125 42.281 7.047 1 93.31 99 GLY A CA 1
ATOM 775 C C . GLY A 1 99 ? -25.922 42.688 7.883 1 93.31 99 GLY A C 1
ATOM 776 O O . GLY A 1 99 ? -24.891 42 7.84 1 93.31 99 GLY A O 1
ATOM 777 N N . GLU A 1 100 ? -26.047 43.719 8.68 1 95 100 GLU A N 1
ATOM 778 C CA . GLU A 1 100 ? -24.953 44.219 9.508 1 95 100 GLU A CA 1
ATOM 779 C C . GLU A 1 100 ? -24.625 43.219 10.633 1 95 100 GLU A C 1
ATOM 781 O O . GLU A 1 100 ? -23.547 43.281 11.227 1 95 100 GLU A O 1
ATOM 786 N N . TRP A 1 101 ? -25.5 42.312 10.883 1 96 101 TRP A N 1
ATOM 787 C CA . TRP A 1 101 ? -25.375 41.438 12.055 1 96 101 TRP A CA 1
ATOM 788 C C . TRP A 1 101 ? -24.922 40.062 11.641 1 96 101 TRP A C 1
ATOM 790 O O . TRP A 1 101 ? -24.812 39.156 12.484 1 96 101 TRP A O 1
ATOM 800 N N . ILE A 1 102 ? -24.656 39.906 10.328 1 96.5 102 ILE A N 1
ATOM 801 C CA . ILE A 1 102 ? -24.141 38.625 9.836 1 96.5 102 ILE A CA 1
ATOM 802 C C . ILE A 1 102 ? -22.734 38.406 10.367 1 96.5 102 ILE A C 1
ATOM 804 O O . ILE A 1 102 ? -21.922 39.312 10.398 1 96.5 102 ILE A O 1
ATOM 808 N N . HIS A 1 103 ? -22.484 37.094 10.75 1 97.06 103 HIS A N 1
ATOM 809 C CA . HIS A 1 103 ? -21.125 36.719 11.109 1 97.06 103 HIS A CA 1
ATOM 810 C C . HIS A 1 103 ? -20.625 37.5 12.305 1 97.06 103 HIS A C 1
ATOM 812 O O . HIS A 1 103 ? -19.422 37.688 12.484 1 97.06 103 HIS A O 1
ATOM 818 N N . TYR A 1 104 ? -21.547 38 13.18 1 96.25 104 TYR A N 1
ATOM 819 C CA . TYR A 1 104 ? -21.219 38.906 14.266 1 96.25 104 TYR A CA 1
ATOM 820 C C . TYR A 1 104 ? -20.359 38.219 15.312 1 96.25 104 TYR A C 1
ATOM 822 O O . TYR A 1 104 ? -20.828 37.312 16.016 1 96.25 104 TYR A O 1
ATOM 830 N N . GLY A 1 105 ? -19.109 38.594 15.312 1 95.06 105 GLY A N 1
ATOM 831 C CA . GLY A 1 105 ? -18.172 38.094 16.312 1 95.06 105 GLY A CA 1
ATOM 832 C C . GLY A 1 105 ? -17.438 36.875 15.867 1 95.06 105 GLY A C 1
ATOM 833 O O . GLY A 1 105 ? -16.391 36.5 16.438 1 95.06 105 GLY A O 1
ATOM 834 N N . ALA A 1 106 ? -17.922 36.156 14.914 1 95.88 106 ALA A N 1
ATOM 835 C CA . ALA A 1 106 ? -17.312 34.906 14.469 1 95.88 106 ALA A CA 1
ATOM 836 C C . ALA A 1 106 ? -16.125 35.156 13.539 1 95.88 106 ALA A C 1
ATOM 838 O O . ALA A 1 106 ? -15.93 36.312 13.094 1 95.88 106 ALA A O 1
ATOM 839 N N . THR A 1 107 ? -15.305 34.219 13.453 1 95.12 107 THR A N 1
ATOM 840 C CA . THR A 1 107 ? -14.25 34.25 12.445 1 95.12 107 THR A CA 1
ATOM 841 C C . THR A 1 107 ? -14.516 33.25 11.336 1 95.12 107 THR A C 1
ATOM 843 O O . THR A 1 107 ? -15.375 32.375 11.484 1 95.12 107 THR A O 1
ATOM 846 N N . THR A 1 108 ? -13.812 33.375 10.203 1 94 108 THR A N 1
ATOM 847 C CA . THR A 1 108 ? -13.977 32.531 9.016 1 94 108 THR A CA 1
ATOM 848 C C . THR A 1 108 ? -13.859 31.047 9.375 1 94 108 THR A C 1
ATOM 850 O O . THR A 1 108 ? -14.711 30.25 8.984 1 94 108 THR A O 1
ATOM 853 N N . GLN A 1 109 ? -12.922 30.688 10.172 1 93.12 109 GLN A N 1
ATOM 854 C CA . GLN A 1 109 ? -12.641 29.281 10.453 1 93.12 109 GLN A CA 1
ATOM 855 C C . GLN A 1 109 ? -13.703 28.688 11.367 1 93.12 109 GLN A C 1
ATOM 857 O O . GLN A 1 109 ? -13.93 27.469 11.359 1 93.12 109 GLN A O 1
ATOM 862 N N . ASP A 1 110 ? -14.359 29.516 12.18 1 96.81 110 ASP A N 1
ATOM 863 C CA . ASP A 1 110 ? -15.508 29.047 12.945 1 96.81 110 ASP A CA 1
ATOM 864 C C . ASP A 1 110 ? -16.578 28.438 12.031 1 96.81 110 ASP A C 1
ATOM 866 O O . ASP A 1 110 ? -17.094 27.359 12.297 1 96.81 110 ASP A O 1
ATOM 870 N N . VAL A 1 111 ? -16.797 29.172 11 1 97.38 111 VAL A N 1
ATOM 871 C CA . VAL A 1 111 ? -17.875 28.797 10.078 1 97.38 111 VAL A CA 1
ATOM 872 C C . VAL A 1 111 ? -17.438 27.641 9.195 1 97.38 111 VAL A C 1
ATOM 874 O O . VAL A 1 111 ? -18.156 26.656 9.047 1 97.38 111 VAL A O 1
ATOM 877 N N . ILE A 1 112 ? -16.25 27.672 8.672 1 95.31 112 ILE A N 1
ATOM 878 C CA . ILE A 1 112 ? -15.758 26.688 7.715 1 95.31 112 ILE A CA 1
ATOM 879 C C . ILE A 1 112 ? -15.586 25.344 8.414 1 95.31 112 ILE A C 1
ATOM 881 O O . ILE A 1 112 ? -16.078 24.312 7.93 1 95.31 112 ILE A O 1
ATOM 885 N N . ASP A 1 113 ? -14.938 25.312 9.562 1 96.38 113 ASP A N 1
ATOM 886 C CA . ASP A 1 113 ? -14.695 24.062 10.273 1 96.38 113 ASP A CA 1
ATOM 887 C C . ASP A 1 113 ? -16 23.453 10.766 1 96.38 113 ASP A C 1
ATOM 889 O O . ASP A 1 113 ? -16.188 22.234 10.688 1 96.38 113 ASP A O 1
ATOM 893 N N . THR A 1 114 ? -16.828 24.281 11.297 1 98.31 114 THR A N 1
ATOM 894 C CA . THR A 1 114 ? -18.141 23.797 11.719 1 98.31 114 THR A CA 1
ATOM 895 C C . THR A 1 114 ? -18.922 23.25 10.523 1 98.31 114 THR A C 1
ATOM 897 O O . THR A 1 114 ? -19.641 22.266 10.641 1 98.31 114 THR A O 1
ATOM 900 N N . GLY A 1 115 ? -18.844 23.938 9.414 1 98 115 GLY A N 1
ATOM 901 C CA . GLY A 1 115 ? -19.453 23.438 8.188 1 98 115 GLY A CA 1
ATOM 902 C C . GLY A 1 115 ? -18.953 22.047 7.812 1 98 115 GLY A C 1
ATOM 903 O O . GLY A 1 115 ? -19.766 21.188 7.438 1 98 115 GLY A O 1
ATOM 904 N N . VAL A 1 116 ? -17.688 21.781 7.895 1 97.56 116 VAL A N 1
ATOM 905 C CA . VAL A 1 116 ? -17.109 20.484 7.605 1 97.56 116 VAL A CA 1
ATOM 906 C C . VAL A 1 116 ? -17.656 19.438 8.586 1 97.56 116 VAL A C 1
ATOM 908 O O . VAL A 1 116 ? -18 18.328 8.195 1 97.56 116 VAL A O 1
ATOM 911 N N . ALA A 1 117 ? -17.719 19.828 9.867 1 98.31 117 ALA A N 1
ATOM 912 C CA . ALA A 1 117 ? -18.281 18.938 10.875 1 98.31 117 ALA A CA 1
ATOM 913 C C . ALA A 1 117 ? -19.719 18.531 10.523 1 98.31 117 ALA A C 1
ATOM 915 O O . ALA A 1 117 ? -20.109 17.391 10.727 1 98.31 117 ALA A O 1
ATOM 916 N N . LEU A 1 118 ? -20.438 19.484 10.008 1 98.69 118 LEU A N 1
ATOM 917 C CA . LEU A 1 118 ? -21.812 19.203 9.609 1 98.69 118 LEU A CA 1
ATOM 918 C C . LEU A 1 118 ? -21.859 18.234 8.438 1 98.69 118 LEU A C 1
ATOM 920 O O . LEU A 1 118 ? -22.703 17.328 8.406 1 98.69 118 LEU A O 1
ATOM 924 N N . GLN A 1 119 ? -21 18.406 7.473 1 98.5 119 GLN A N 1
ATOM 925 C CA . GLN A 1 119 ? -20.906 17.453 6.367 1 98.5 119 GLN A CA 1
ATOM 926 C C . GLN A 1 119 ? -20.484 16.062 6.863 1 98.5 119 GLN A C 1
ATOM 928 O O . GLN A 1 119 ? -21.031 15.055 6.414 1 98.5 119 GLN A O 1
ATOM 933 N N . LEU A 1 120 ? -19.562 16.047 7.797 1 98.56 120 LEU A N 1
ATOM 934 C CA . LEU A 1 120 ? -19.125 14.773 8.367 1 98.56 120 LEU A CA 1
ATOM 935 C C . LEU A 1 120 ? -20.266 14.078 9.102 1 98.56 120 LEU A C 1
ATOM 937 O O . LEU A 1 120 ? -20.375 12.852 9.062 1 98.56 120 LEU A O 1
ATOM 941 N N . LYS A 1 121 ? -21.016 14.867 9.812 1 98.62 121 LYS A N 1
ATOM 942 C CA . LYS A 1 121 ? -22.188 14.328 10.508 1 98.62 121 LYS A CA 1
ATOM 943 C C . LYS A 1 121 ? -23.125 13.641 9.531 1 98.62 121 LYS A C 1
ATOM 945 O O . LYS A 1 121 ? -23.609 12.531 9.797 1 98.62 121 LYS A O 1
ATOM 950 N N . GLU A 1 122 ? -23.391 14.312 8.414 1 98.62 122 GLU A N 1
ATOM 951 C CA . GLU A 1 122 ? -24.219 13.711 7.375 1 98.62 122 GLU A CA 1
ATOM 952 C C . GLU A 1 122 ? -23.609 12.414 6.855 1 98.62 122 GLU A C 1
ATOM 954 O O . GLU A 1 122 ? -24.297 11.406 6.727 1 98.62 122 GLU A O 1
ATOM 959 N N . PHE A 1 123 ? -22.375 12.469 6.602 1 98.75 123 PHE A N 1
ATOM 960 C CA . PHE A 1 123 ? -21.703 11.289 6.07 1 98.75 123 PHE A CA 1
ATOM 961 C C . PHE A 1 123 ? -21.672 10.164 7.098 1 98.75 123 PHE A C 1
ATOM 963 O O . PHE A 1 123 ? -21.828 8.992 6.746 1 98.75 123 PHE A O 1
ATOM 970 N N . HIS A 1 124 ? -21.391 10.523 8.312 1 98.69 124 HIS A N 1
ATOM 971 C CA . HIS A 1 124 ? -21.344 9.547 9.391 1 98.69 124 HIS A CA 1
ATOM 972 C C . HIS A 1 124 ? -22.609 8.695 9.422 1 98.69 124 HIS A C 1
ATOM 974 O O . HIS A 1 124 ? -22.547 7.473 9.57 1 98.69 124 HIS A O 1
ATOM 980 N N . ALA A 1 125 ? -23.719 9.32 9.258 1 98.38 125 ALA A N 1
ATOM 981 C CA . ALA A 1 125 ? -24.984 8.594 9.227 1 98.38 125 ALA A CA 1
ATOM 982 C C . ALA A 1 125 ? -25.047 7.629 8.055 1 98.38 125 ALA A C 1
ATOM 984 O O . ALA A 1 125 ? -25.484 6.488 8.195 1 98.38 125 ALA A O 1
ATOM 985 N N . VAL A 1 126 ? -24.594 8.055 6.91 1 98.38 126 VAL A N 1
ATOM 986 C CA . VAL A 1 126 ? -24.562 7.227 5.707 1 98.38 126 VAL A CA 1
ATOM 987 C C . VAL A 1 126 ? -23.609 6.047 5.918 1 98.38 126 VAL A C 1
ATOM 989 O O . VAL A 1 126 ? -23.953 4.906 5.582 1 98.38 126 VAL A O 1
ATOM 992 N N . ALA A 1 127 ? -22.453 6.32 6.477 1 98.44 127 ALA A N 1
ATOM 993 C CA . ALA A 1 127 ? -21.438 5.281 6.699 1 98.44 127 ALA A CA 1
ATOM 994 C C . ALA A 1 127 ? -21.969 4.195 7.625 1 98.44 127 ALA A C 1
ATOM 996 O O . ALA A 1 127 ? -21.812 3.002 7.352 1 98.44 127 ALA A O 1
ATOM 997 N N . LEU A 1 128 ? -22.625 4.637 8.734 1 98.31 128 LEU A N 1
ATOM 998 C CA . LEU A 1 128 ? -23.156 3.666 9.68 1 98.31 128 LEU A CA 1
ATOM 999 C C . LEU A 1 128 ? -24.266 2.836 9.039 1 98.31 128 LEU A C 1
ATOM 1001 O O . LEU A 1 128 ? -24.328 1.618 9.227 1 98.31 128 LEU A O 1
ATOM 1005 N N . ARG A 1 129 ? -25.141 3.469 8.289 1 98.12 129 ARG A N 1
ATOM 1006 C CA . ARG A 1 129 ? -26.219 2.773 7.594 1 98.12 129 ARG A CA 1
ATOM 1007 C C . ARG A 1 129 ? -25.672 1.725 6.637 1 98.12 129 ARG A C 1
ATOM 1009 O O . ARG A 1 129 ? -26.094 0.57 6.652 1 98.12 129 ARG A O 1
ATOM 1016 N N . ASP A 1 130 ? -24.75 2.137 5.848 1 98.31 130 ASP A N 1
ATOM 1017 C CA . ASP A 1 130 ? -24.219 1.242 4.82 1 98.31 130 ASP A CA 1
ATOM 1018 C C . ASP A 1 130 ? -23.344 0.151 5.445 1 98.31 130 ASP A C 1
ATOM 1020 O O . ASP A 1 130 ? -23.297 -0.975 4.945 1 98.31 130 ASP A O 1
ATOM 1024 N N . MET A 1 131 ? -22.641 0.484 6.527 1 98.12 131 MET A N 1
ATOM 1025 C CA . MET A 1 131 ? -21.875 -0.532 7.242 1 98.12 131 MET A CA 1
ATOM 1026 C C . MET A 1 131 ? -22.797 -1.621 7.789 1 98.12 131 MET A C 1
ATOM 1028 O O . MET A 1 131 ? -22.469 -2.807 7.711 1 98.12 131 MET A O 1
ATOM 1032 N N . ARG A 1 132 ? -23.906 -1.23 8.328 1 98.31 132 ARG A N 1
ATOM 1033 C CA . ARG A 1 132 ? -24.891 -2.201 8.797 1 98.31 132 ARG A CA 1
ATOM 1034 C C . ARG A 1 132 ? -25.375 -3.084 7.652 1 98.31 132 ARG A C 1
ATOM 1036 O O . ARG A 1 132 ? -25.547 -4.293 7.824 1 98.31 132 ARG A O 1
ATOM 1043 N N . ALA A 1 133 ? -25.609 -2.488 6.52 1 98.38 133 ALA A N 1
ATOM 1044 C CA . ALA A 1 133 ? -26.062 -3.242 5.355 1 98.38 133 ALA A CA 1
ATOM 1045 C C . ALA A 1 133 ? -25.031 -4.273 4.93 1 98.38 133 ALA A C 1
ATOM 1047 O O . ALA A 1 133 ? -25.375 -5.418 4.621 1 98.38 133 ALA A O 1
ATOM 1048 N N . VAL A 1 134 ? -23.766 -3.889 4.891 1 98.69 134 VAL A N 1
ATOM 1049 C CA . VAL A 1 134 ? -22.688 -4.824 4.578 1 98.69 134 VAL A CA 1
ATOM 1050 C C . VAL A 1 134 ? -22.656 -5.938 5.621 1 98.69 134 VAL A C 1
ATOM 1052 O O . VAL A 1 134 ? -22.516 -7.113 5.277 1 98.69 134 VAL A O 1
ATOM 1055 N N . GLY A 1 135 ? -22.766 -5.523 6.914 1 98.62 135 GLY A N 1
ATOM 1056 C CA . GLY A 1 135 ? -22.781 -6.5 7.988 1 98.62 135 GLY A CA 1
ATOM 1057 C C . GLY A 1 135 ? -23.891 -7.523 7.848 1 98.62 135 GLY A C 1
ATOM 1058 O O . GLY A 1 135 ? -23.672 -8.719 8.07 1 98.62 135 GLY A O 1
ATOM 1059 N N . ARG A 1 136 ? -25.047 -7.113 7.453 1 98.69 136 ARG A N 1
ATOM 1060 C CA . ARG A 1 136 ? -26.188 -8.023 7.27 1 98.69 136 ARG A CA 1
ATOM 1061 C C . ARG A 1 136 ? -25.906 -9.016 6.148 1 98.69 136 ARG A C 1
ATOM 1063 O O . ARG A 1 136 ? -26.266 -10.195 6.254 1 98.69 136 ARG A O 1
ATOM 1070 N N . GLU A 1 137 ? -25.281 -8.578 5.062 1 98.62 137 GLU A N 1
ATOM 1071 C CA . GLU A 1 137 ? -24.938 -9.484 3.975 1 98.62 137 GLU A CA 1
ATOM 1072 C C . GLU A 1 137 ? -23.891 -10.508 4.418 1 98.62 137 GLU A C 1
ATOM 1074 O O . GLU A 1 137 ? -23.969 -11.68 4.055 1 98.62 137 GLU A O 1
ATOM 1079 N N . LEU A 1 138 ? -22.906 -10.055 5.195 1 98.75 138 LEU A N 1
ATOM 1080 C CA . LEU A 1 138 ? -21.891 -10.984 5.703 1 98.75 138 LEU A CA 1
ATOM 1081 C C . LEU A 1 138 ? -22.516 -12.008 6.645 1 98.75 138 LEU A C 1
ATOM 1083 O O . LEU A 1 138 ? -22.172 -13.188 6.602 1 98.75 138 LEU A O 1
ATOM 1087 N N . ALA A 1 139 ? -23.422 -11.516 7.5 1 98.69 139 ALA A N 1
ATOM 1088 C CA . ALA A 1 139 ? -24.125 -12.43 8.391 1 98.69 139 ALA A CA 1
ATOM 1089 C C . ALA A 1 139 ? -24.938 -13.453 7.598 1 98.69 139 ALA A C 1
ATOM 1091 O O . ALA A 1 139 ? -24.938 -14.641 7.914 1 98.69 139 ALA A O 1
ATOM 1092 N N . ARG A 1 140 ? -25.656 -13.016 6.617 1 98.5 140 ARG A N 1
ATOM 1093 C CA . ARG A 1 140 ? -26.453 -13.898 5.766 1 98.5 140 ARG A CA 1
ATOM 1094 C C . ARG A 1 140 ? -25.578 -14.969 5.129 1 98.5 140 ARG A C 1
ATOM 1096 O O . ARG A 1 140 ? -25.891 -16.156 5.203 1 98.5 140 ARG A O 1
ATOM 1103 N N . LEU A 1 141 ? -24.469 -14.602 4.512 1 98.62 141 LEU A N 1
ATOM 1104 C CA . LEU A 1 141 ? -23.562 -15.539 3.859 1 98.62 141 LEU A CA 1
ATOM 1105 C C . LEU A 1 141 ? -22.953 -16.5 4.875 1 98.62 141 LEU A C 1
ATOM 1107 O O . LEU A 1 141 ? -22.766 -17.688 4.582 1 98.62 141 LEU A O 1
ATOM 1111 N N . ALA A 1 142 ? -22.594 -15.93 6.066 1 98.62 142 ALA A N 1
ATOM 1112 C CA . ALA A 1 142 ? -22.031 -16.781 7.121 1 98.62 142 ALA A CA 1
ATOM 1113 C C . ALA A 1 142 ? -23.016 -17.891 7.504 1 98.62 142 ALA A C 1
ATOM 1115 O O . ALA A 1 142 ? -22.625 -19.062 7.602 1 98.62 142 ALA A O 1
ATOM 1116 N N . VAL A 1 143 ? -24.25 -17.547 7.668 1 98.69 143 VAL A N 1
ATOM 1117 C CA . VAL A 1 143 ? -25.281 -18.5 8.078 1 98.69 143 VAL A CA 1
ATOM 1118 C C . VAL A 1 143 ? -25.578 -19.469 6.922 1 98.69 143 VAL A C 1
ATOM 1120 O O . VAL A 1 143 ? -25.594 -20.688 7.109 1 98.69 143 VAL A O 1
ATOM 1123 N N . GLU A 1 144 ? -25.781 -18.953 5.75 1 98.62 144 GLU A N 1
ATOM 1124 C CA . GLU A 1 144 ? -26.109 -19.75 4.574 1 98.62 144 GLU A CA 1
ATOM 1125 C C . GLU A 1 144 ? -25.031 -20.781 4.273 1 98.62 144 GLU A C 1
ATOM 1127 O O . GLU A 1 144 ? -25.328 -21.891 3.857 1 98.62 144 GLU A O 1
ATOM 1132 N N . HIS A 1 145 ? -23.828 -20.438 4.488 1 98.69 145 HIS A N 1
ATOM 1133 C CA . HIS A 1 145 ? -22.703 -21.297 4.117 1 98.69 145 HIS A CA 1
ATOM 1134 C C . HIS A 1 145 ? -21.938 -21.766 5.348 1 98.69 145 HIS A C 1
ATOM 1136 O O . HIS A 1 145 ? -20.719 -21.984 5.281 1 98.69 145 HIS A O 1
ATOM 1142 N N . ARG A 1 146 ? -22.625 -21.844 6.434 1 98.25 146 ARG A N 1
ATOM 1143 C CA . ARG A 1 146 ? -22.062 -22.266 7.711 1 98.25 146 ARG A CA 1
ATOM 1144 C C . ARG A 1 146 ? -21.266 -23.547 7.559 1 98.25 146 ARG A C 1
ATOM 1146 O O . ARG A 1 146 ? -20.219 -23.719 8.195 1 98.25 146 ARG A O 1
ATOM 1153 N N . ASP A 1 147 ? -21.719 -24.422 6.648 1 97.69 147 ASP A N 1
ATOM 1154 C CA . ASP A 1 147 ? -21.156 -25.766 6.555 1 97.69 147 ASP A CA 1
ATOM 1155 C C . ASP A 1 147 ? -20.672 -26.047 5.133 1 97.69 147 ASP A C 1
ATOM 1157 O O . ASP A 1 147 ? -20.469 -27.203 4.766 1 97.69 147 ASP A O 1
ATOM 1161 N N . THR A 1 148 ? -20.5 -25.016 4.281 1 98.31 148 THR A N 1
ATOM 1162 C CA . THR A 1 148 ? -19.953 -25.203 2.939 1 98.31 148 THR A CA 1
ATOM 1163 C C . THR A 1 148 ? -18.438 -25.359 2.986 1 98.31 148 THR A C 1
ATOM 1165 O O . THR A 1 148 ? -17.719 -24.406 3.256 1 98.31 148 THR A O 1
ATOM 1168 N N . LEU A 1 149 ? -18 -26.578 2.668 1 97.44 149 LEU A N 1
ATOM 1169 C CA . LEU A 1 149 ? -16.594 -26.969 2.807 1 97.44 149 LEU A CA 1
ATOM 1170 C C . LEU A 1 149 ? -15.734 -26.25 1.771 1 97.44 149 LEU A C 1
ATOM 1172 O O . LEU A 1 149 ? -16.141 -26.109 0.615 1 97.44 149 LEU A O 1
ATOM 1176 N N . MET A 1 150 ? -14.609 -25.75 2.244 1 97.5 150 MET A N 1
ATOM 1177 C CA . MET A 1 150 ? -13.594 -25.234 1.341 1 97.5 150 MET A CA 1
ATOM 1178 C C . MET A 1 150 ? -12.195 -25.375 1.945 1 97.5 150 MET A C 1
ATOM 1180 O O . MET A 1 150 ? -12.062 -25.656 3.137 1 97.5 150 MET A O 1
ATOM 1184 N N . ALA A 1 151 ? -11.211 -25.266 1.11 1 96 151 ALA A N 1
ATOM 1185 C CA . ALA A 1 151 ? -9.836 -25.312 1.594 1 96 151 ALA A CA 1
ATOM 1186 C C . ALA A 1 151 ? -9.43 -23.984 2.234 1 96 151 ALA A C 1
ATOM 1188 O O . ALA A 1 151 ? -9.641 -22.922 1.653 1 96 151 ALA A O 1
ATOM 1189 N N . GLY A 1 152 ? -9 -24.047 3.502 1 95.56 152 GLY A N 1
ATOM 1190 C CA . GLY A 1 152 ? -8.258 -22.922 4.031 1 95.56 152 GLY A CA 1
ATOM 1191 C C . GLY A 1 152 ? -6.863 -22.797 3.443 1 95.56 152 GLY A C 1
ATOM 1192 O O . GLY A 1 152 ? -6.238 -23.797 3.094 1 95.56 152 GLY A O 1
ATOM 1193 N N . ARG A 1 153 ? -6.348 -21.578 3.322 1 94.62 153 ARG A N 1
ATOM 1194 C CA . ARG A 1 153 ? -5.043 -21.359 2.713 1 94.62 153 ARG A CA 1
ATOM 1195 C C . ARG A 1 153 ? -4.16 -20.5 3.617 1 94.62 153 ARG A C 1
ATOM 1197 O O . ARG A 1 153 ? -4.629 -19.531 4.215 1 94.62 153 ARG A O 1
ATOM 1204 N N . THR A 1 154 ? -2.967 -20.922 3.775 1 92.12 154 THR A N 1
ATOM 1205 C CA . THR A 1 154 ? -1.883 -20.156 4.383 1 92.12 154 THR A CA 1
ATOM 1206 C C . THR A 1 154 ? -0.673 -20.094 3.453 1 92.12 154 THR A C 1
ATOM 1208 O O . THR A 1 154 ? -0.388 -21.062 2.742 1 92.12 154 THR A O 1
ATOM 1211 N N . HIS A 1 155 ? -0.02 -19.016 3.379 1 90.44 155 HIS A N 1
ATOM 1212 C CA . HIS A 1 155 ? 1.077 -18.781 2.445 1 90.44 155 HIS A CA 1
ATOM 1213 C C . HIS A 1 155 ? 0.633 -19.016 1.006 1 90.44 155 HIS A C 1
ATOM 1215 O O . HIS A 1 155 ? 1.397 -19.547 0.194 1 90.44 155 HIS A O 1
ATOM 1221 N N . GLY A 1 156 ? -0.642 -18.812 0.776 1 89.38 156 GLY A N 1
ATOM 1222 C CA . GLY A 1 156 ? -1.173 -18.891 -0.576 1 89.38 156 GLY A CA 1
ATOM 1223 C C . GLY A 1 156 ? -1.468 -20.312 -1.023 1 89.38 156 GLY A C 1
ATOM 1224 O O . GLY A 1 156 ? -2.082 -20.516 -2.07 1 89.38 156 GLY A O 1
ATOM 1225 N N . VAL A 1 157 ? -1.048 -21.312 -0.251 1 91.5 157 VAL A N 1
ATOM 1226 C CA . VAL A 1 157 ? -1.263 -22.703 -0.621 1 91.5 157 VAL A CA 1
ATOM 1227 C C . VAL A 1 157 ? -2.254 -23.344 0.345 1 91.5 157 VAL A C 1
ATOM 1229 O O . VAL A 1 157 ? -2.508 -22.812 1.43 1 91.5 157 VAL A O 1
ATOM 1232 N N . GLN A 1 158 ? -2.826 -24.453 -0.055 1 92.62 158 GLN A N 1
ATOM 1233 C CA . GLN A 1 158 ? -3.859 -25.109 0.738 1 92.62 158 GLN A CA 1
ATOM 1234 C C . GLN A 1 158 ? -3.287 -25.656 2.047 1 92.62 158 GLN A C 1
ATOM 1236 O O . GLN A 1 158 ? -2.18 -26.188 2.072 1 92.62 158 GLN A O 1
ATOM 1241 N N . ALA A 1 159 ? -4.016 -25.438 3.111 1 92.69 159 ALA A N 1
ATOM 1242 C CA . ALA A 1 159 ? -3.615 -25.891 4.438 1 92.69 159 ALA A CA 1
ATOM 1243 C C . ALA A 1 159 ? -4.598 -26.922 4.98 1 92.69 159 ALA A C 1
ATOM 1245 O O . ALA A 1 159 ? -4.441 -28.125 4.742 1 92.69 159 ALA A O 1
ATOM 1246 N N . LEU A 1 160 ? -5.691 -26.484 5.648 1 93.19 160 LEU A N 1
ATOM 1247 C CA . LEU A 1 160 ? -6.707 -27.359 6.234 1 93.19 160 LEU A CA 1
ATOM 1248 C C . LEU A 1 160 ? -8.102 -26.953 5.773 1 93.19 160 LEU A C 1
ATOM 1250 O O . LEU A 1 160 ? -8.289 -25.844 5.238 1 93.19 160 LEU A O 1
ATOM 1254 N N . PRO A 1 161 ? -9.055 -27.891 5.93 1 95.75 161 PRO A N 1
ATOM 1255 C CA . PRO A 1 161 ? -10.422 -27.516 5.543 1 95.75 161 PRO A CA 1
ATOM 1256 C C . PRO A 1 161 ? -11.039 -26.484 6.477 1 95.75 161 PRO A C 1
ATOM 1258 O O . PRO A 1 161 ? -10.781 -26.5 7.68 1 95.75 161 PRO A O 1
ATOM 1261 N N . ILE A 1 162 ? -11.75 -25.609 5.902 1 97.56 162 ILE A N 1
ATOM 1262 C CA . ILE A 1 162 ? -12.633 -24.688 6.605 1 97.56 162 ILE A CA 1
ATOM 1263 C C . ILE A 1 162 ? -13.992 -24.641 5.902 1 97.56 162 ILE A C 1
ATOM 1265 O O . ILE A 1 162 ? -14.328 -25.547 5.141 1 97.56 162 ILE A O 1
ATOM 1269 N N . THR A 1 163 ? -14.852 -23.688 6.305 1 98.31 163 THR A N 1
ATOM 1270 C CA . THR A 1 163 ? -16.094 -23.453 5.574 1 98.31 163 THR A CA 1
ATOM 1271 C C . THR A 1 163 ? -16.156 -22 5.074 1 98.31 163 THR A C 1
ATOM 1273 O O . THR A 1 163 ? -15.5 -21.125 5.633 1 98.31 163 THR A O 1
ATOM 1276 N N . PHE A 1 164 ? -16.906 -21.766 4.004 1 98.62 164 PHE A N 1
ATOM 1277 C CA . PHE A 1 164 ? -17.062 -20.406 3.498 1 98.62 164 PHE A CA 1
ATOM 1278 C C . PHE A 1 164 ? -17.766 -19.531 4.52 1 98.62 164 PHE A C 1
ATOM 1280 O O . PHE A 1 164 ? -17.453 -18.344 4.645 1 98.62 164 PHE A O 1
ATOM 1287 N N . GLY A 1 165 ? -18.672 -20.125 5.238 1 98.69 165 GLY A N 1
ATOM 1288 C CA . GLY A 1 165 ? -19.328 -19.375 6.305 1 98.69 165 GLY A CA 1
ATOM 1289 C C . GLY A 1 165 ? -18.375 -18.875 7.355 1 98.69 165 GLY A C 1
ATOM 1290 O O . GLY A 1 165 ? -18.516 -17.75 7.848 1 98.69 165 GLY A O 1
ATOM 1291 N N . HIS A 1 166 ? -17.422 -19.672 7.734 1 98.5 166 HIS A N 1
ATOM 1292 C CA . HIS A 1 166 ? -16.406 -19.266 8.703 1 98.5 166 HIS A CA 1
ATOM 1293 C C . HIS A 1 166 ? -15.609 -18.078 8.195 1 98.5 166 HIS A C 1
ATOM 1295 O O . HIS A 1 166 ? -15.32 -17.156 8.961 1 98.5 166 HIS A O 1
ATOM 1301 N N . LYS A 1 167 ? -15.242 -18.125 6.922 1 98.38 167 LYS A N 1
ATOM 1302 C CA . LYS A 1 167 ? -14.555 -17 6.301 1 98.38 167 LYS A CA 1
ATOM 1303 C C . LYS A 1 167 ? -15.375 -15.719 6.414 1 98.38 167 LYS A C 1
ATOM 1305 O O . LYS A 1 167 ? -14.852 -14.672 6.785 1 98.38 167 LYS A O 1
ATOM 1310 N N . CYS A 1 168 ? -16.625 -15.75 6.16 1 98.69 168 CYS A N 1
ATOM 1311 C CA . CYS A 1 168 ? -17.531 -14.609 6.23 1 98.69 168 CYS A CA 1
ATOM 1312 C C . CYS A 1 168 ? -17.688 -14.117 7.668 1 98.69 168 CYS A C 1
ATOM 1314 O O . CYS A 1 168 ? -17.766 -12.914 7.91 1 98.69 168 CYS A O 1
ATOM 1316 N N . ALA A 1 169 ? -17.703 -15.047 8.578 1 98.56 169 ALA A N 1
ATOM 1317 C CA . ALA A 1 169 ? -17.828 -14.688 9.984 1 98.56 169 ALA A CA 1
ATOM 1318 C C . ALA A 1 169 ? -16.609 -13.891 10.453 1 98.56 169 ALA A C 1
ATOM 1320 O O . ALA A 1 169 ? -16.734 -12.961 11.25 1 98.56 169 ALA A O 1
ATOM 1321 N N . VAL A 1 170 ? -15.461 -14.289 9.992 1 98.31 170 VAL A N 1
ATOM 1322 C CA . VAL A 1 170 ? -14.242 -13.555 10.312 1 98.31 170 VAL A CA 1
ATOM 1323 C C . VAL A 1 170 ? -14.367 -12.117 9.82 1 98.31 170 VAL A C 1
ATOM 1325 O O . VAL A 1 170 ? -14.055 -11.172 10.547 1 98.31 170 VAL A O 1
ATOM 1328 N N . TRP A 1 171 ? -14.828 -11.938 8.586 1 98.5 171 TRP A N 1
ATOM 1329 C CA . TRP A 1 171 ? -15.016 -10.609 8.008 1 98.5 171 TRP A CA 1
ATOM 1330 C C . TRP A 1 171 ? -16.031 -9.812 8.812 1 98.5 171 TRP A C 1
ATOM 1332 O O . TRP A 1 171 ? -15.836 -8.617 9.07 1 98.5 171 TRP A O 1
ATOM 1342 N N . LEU A 1 172 ? -17.094 -10.438 9.25 1 98.62 172 LEU A N 1
ATOM 1343 C CA . LEU A 1 172 ? -18.141 -9.797 10.023 1 98.62 172 LEU A CA 1
ATOM 1344 C C . LEU A 1 172 ? -17.594 -9.297 11.367 1 98.62 172 LEU A C 1
ATOM 1346 O O . LEU A 1 172 ? -17.891 -8.18 11.781 1 98.62 172 LEU A O 1
ATOM 1350 N N . ASP A 1 173 ? -16.859 -10.109 12.008 1 98.38 173 ASP A N 1
ATOM 1351 C CA . ASP A 1 173 ? -16.297 -9.75 13.312 1 98.38 173 ASP A CA 1
ATOM 1352 C C . ASP A 1 173 ? -15.422 -8.508 13.203 1 98.38 173 ASP A C 1
ATOM 1354 O O . ASP A 1 173 ? -15.492 -7.617 14.062 1 98.38 173 ASP A O 1
ATOM 1358 N N . GLU A 1 174 ? -14.617 -8.539 12.18 1 97.94 174 GLU A N 1
ATOM 1359 C CA . GLU A 1 174 ? -13.766 -7.383 11.945 1 97.94 174 GLU A CA 1
ATOM 1360 C C . GLU A 1 174 ? -14.594 -6.133 11.664 1 97.94 174 GLU A C 1
ATOM 1362 O O . GLU A 1 174 ? -14.32 -5.066 12.219 1 97.94 174 GLU A O 1
ATOM 1367 N N . LEU A 1 175 ? -15.586 -6.207 10.82 1 98.25 175 LEU A N 1
ATOM 1368 C CA . LEU A 1 175 ? -16.469 -5.086 10.5 1 98.25 175 LEU A CA 1
ATOM 1369 C C . LEU A 1 175 ? -17.156 -4.562 11.75 1 98.25 175 LEU A C 1
ATOM 1371 O O . LEU A 1 175 ? -17.359 -3.354 11.898 1 98.25 175 LEU A O 1
ATOM 1375 N N . GLY A 1 176 ? -17.562 -5.461 12.633 1 97.69 176 GLY A N 1
ATOM 1376 C CA . GLY A 1 176 ? -18.188 -5.062 13.875 1 97.69 176 GLY A CA 1
ATOM 1377 C C . GLY A 1 176 ? -17.328 -4.145 14.719 1 97.69 176 GLY A C 1
ATOM 1378 O O . GLY A 1 176 ? -17.828 -3.191 15.32 1 97.69 176 GLY A O 1
ATOM 1379 N N . ARG A 1 177 ? -16.094 -4.426 14.805 1 97.69 177 ARG A N 1
ATOM 1380 C CA . ARG A 1 177 ? -15.195 -3.553 15.547 1 97.69 177 ARG A CA 1
ATOM 1381 C C . ARG A 1 177 ? -15.102 -2.18 14.891 1 97.69 177 ARG A C 1
ATOM 1383 O O . ARG A 1 177 ? -14.953 -1.167 15.57 1 97.69 177 ARG A O 1
ATOM 1390 N N . HIS A 1 178 ? -15.141 -2.141 13.5 1 98.31 178 HIS A N 1
ATOM 1391 C CA . HIS A 1 178 ? -15.133 -0.85 12.82 1 98.31 178 HIS A CA 1
ATOM 1392 C C . HIS A 1 178 ? -16.391 -0.053 13.148 1 98.31 178 HIS A C 1
ATOM 1394 O O . HIS A 1 178 ? -16.328 1.164 13.336 1 98.31 178 HIS A O 1
ATOM 1400 N N . HIS A 1 179 ? -17.531 -0.756 13.164 1 97.88 179 HIS A N 1
ATOM 1401 C CA . HIS A 1 179 ? -18.766 -0.104 13.578 1 97.88 179 HIS A CA 1
ATOM 1402 C C . HIS A 1 179 ? -18.625 0.497 14.977 1 97.88 179 HIS A C 1
ATOM 1404 O O . HIS A 1 179 ? -19 1.653 15.195 1 97.88 179 HIS A O 1
ATOM 1410 N N . GLU A 1 180 ? -18.094 -0.265 15.867 1 97 180 GLU A N 1
ATOM 1411 C CA . GLU A 1 180 ? -17.875 0.189 17.234 1 97 180 GLU A CA 1
ATOM 1412 C C . GLU A 1 180 ? -16.984 1.429 17.266 1 97 180 GLU A C 1
ATOM 1414 O O . GLU A 1 180 ? -17.281 2.396 17.969 1 97 180 GLU A O 1
ATOM 1419 N N . ARG A 1 181 ? -15.938 1.409 16.516 1 97.81 181 ARG A N 1
ATOM 1420 C CA . ARG A 1 181 ? -15 2.531 16.469 1 97.81 181 ARG A CA 1
ATOM 1421 C C . ARG A 1 181 ? -15.703 3.801 15.992 1 97.81 181 ARG A C 1
ATOM 1423 O O . ARG A 1 181 ? -15.5 4.875 16.562 1 97.81 181 ARG A O 1
ATOM 1430 N N . LEU A 1 182 ? -16.516 3.711 14.922 1 97.69 182 LEU A N 1
ATOM 1431 C CA . LEU A 1 182 ? -17.188 4.879 14.359 1 97.69 182 LEU A CA 1
ATOM 1432 C C . LEU A 1 182 ? -18.188 5.453 15.359 1 97.69 182 LEU A C 1
ATOM 1434 O O . LEU A 1 182 ? -18.266 6.672 15.523 1 97.69 182 LEU A O 1
ATOM 1438 N N . VAL A 1 183 ? -18.875 4.559 15.992 1 97.69 183 VAL A N 1
ATOM 1439 C CA . VAL A 1 183 ? -19.859 4.996 16.984 1 97.69 183 VAL A CA 1
ATOM 1440 C C . VAL A 1 183 ? -19.156 5.723 18.125 1 97.69 183 VAL A C 1
ATOM 1442 O O . VAL A 1 183 ? -19.594 6.801 18.547 1 97.69 183 VAL A O 1
ATOM 1445 N N . GLN A 1 184 ? -18.094 5.172 18.578 1 97.62 184 GLN A N 1
ATOM 1446 C CA . GLN A 1 184 ? -17.391 5.727 19.734 1 97.62 184 GLN A CA 1
ATOM 1447 C C . GLN A 1 184 ? -16.703 7.035 19.375 1 97.62 184 GLN A C 1
ATOM 1449 O O . GLN A 1 184 ? -16.5 7.902 20.219 1 97.62 184 GLN A O 1
ATOM 1454 N N . ALA A 1 185 ? -16.344 7.211 18.109 1 97.69 185 ALA A N 1
ATOM 1455 C CA . ALA A 1 185 ? -15.602 8.391 17.672 1 97.69 185 ALA A CA 1
ATOM 1456 C C . ALA A 1 185 ? -16.531 9.594 17.516 1 97.69 185 ALA A C 1
ATOM 1458 O O . ALA A 1 185 ? -16.109 10.742 17.672 1 97.69 185 ALA A O 1
ATOM 1459 N N . ALA A 1 186 ? -17.797 9.383 17.281 1 97.75 186 ALA A N 1
ATOM 1460 C CA . ALA A 1 186 ? -18.75 10.406 16.859 1 97.75 186 ALA A CA 1
ATOM 1461 C C . ALA A 1 186 ? -18.781 11.562 17.844 1 97.75 186 ALA A C 1
ATOM 1463 O O . ALA A 1 186 ? -18.641 12.727 17.453 1 97.75 186 ALA A O 1
ATOM 1464 N N . PRO A 1 187 ? -18.812 11.336 19.172 1 97.25 187 PRO A N 1
ATOM 1465 C CA . PRO A 1 187 ? -18.891 12.469 20.094 1 97.25 187 PRO A CA 1
ATOM 1466 C C . PRO A 1 187 ? -17.625 13.312 20.109 1 97.25 187 PRO A C 1
ATOM 1468 O O . PRO A 1 187 ? -17.672 14.508 20.422 1 97.25 187 PRO A O 1
ATOM 1471 N N . ARG A 1 188 ? -16.516 12.719 19.781 1 96.19 188 ARG A N 1
ATOM 1472 C CA . ARG A 1 188 ? -15.25 13.438 19.766 1 96.19 188 ARG A CA 1
ATOM 1473 C C . ARG A 1 188 ? -15.07 14.203 18.453 1 96.19 188 ARG A C 1
ATOM 1475 O O . ARG A 1 188 ? -14.484 15.289 18.438 1 96.19 188 ARG A O 1
ATOM 1482 N N . VAL A 1 189 ? -15.602 13.641 17.406 1 97.75 189 VAL A N 1
ATOM 1483 C CA . VAL A 1 189 ? -15.312 14.133 16.062 1 97.75 189 VAL A CA 1
ATOM 1484 C C . VAL A 1 189 ? -16.375 15.141 15.641 1 97.75 189 VAL A C 1
ATOM 1486 O O . VAL A 1 189 ? -16.062 16.172 15.023 1 97.75 189 VAL A O 1
ATOM 1489 N N . LEU A 1 190 ? -17.641 14.898 15.969 1 98.38 190 LEU A N 1
ATOM 1490 C CA . LEU A 1 190 ? -18.766 15.719 15.523 1 98.38 190 LEU A CA 1
ATOM 1491 C C . LEU A 1 190 ? -19.016 16.859 16.5 1 98.38 190 LEU A C 1
ATOM 1493 O O . LEU A 1 190 ? -20.094 16.922 17.125 1 98.38 190 LEU A O 1
ATOM 1497 N N . VAL A 1 191 ? -18.078 17.75 16.516 1 98 191 VAL A N 1
ATOM 1498 C CA . VAL A 1 191 ? -18.141 18.938 17.359 1 98 191 VAL A CA 1
ATOM 1499 C C . VAL A 1 191 ? -17.938 20.188 16.484 1 98 191 VAL A C 1
ATOM 1501 O O . VAL A 1 191 ? -17.234 20.141 15.477 1 98 191 VAL A O 1
ATOM 1504 N N . GLY A 1 192 ? -18.641 21.25 16.812 1 97.69 192 GLY A N 1
ATOM 1505 C CA . GLY A 1 192 ? -18.453 22.516 16.125 1 97.69 192 GLY A CA 1
ATOM 1506 C C . GLY A 1 192 ? -17.359 23.375 16.75 1 97.69 192 GLY A C 1
ATOM 1507 O O . GLY A 1 192 ? -16.562 22.891 17.547 1 97.69 192 GLY A O 1
ATOM 1508 N N . MET A 1 193 ? -17.219 24.594 16.219 1 94.62 193 MET A N 1
ATOM 1509 C CA . MET A 1 193 ? -16.203 25.531 16.703 1 94.62 193 MET A CA 1
ATOM 1510 C C . MET A 1 193 ? -16.688 26.969 16.641 1 94.62 193 MET A C 1
ATOM 1512 O O . MET A 1 193 ? -17.156 27.406 15.586 1 94.62 193 MET A O 1
ATOM 1516 N N . LEU A 1 194 ? -16.734 27.609 17.719 1 96.38 194 LEU A N 1
ATOM 1517 C CA . LEU A 1 194 ? -16.891 29.062 17.828 1 96.38 194 LEU A CA 1
ATOM 1518 C C . LEU A 1 194 ? -15.766 29.656 18.672 1 96.38 194 LEU A C 1
ATOM 1520 O O . LEU A 1 194 ? -16.016 30.156 19.766 1 96.38 194 LEU A O 1
ATOM 1524 N N . ALA A 1 195 ? -14.562 29.672 18.078 1 93.06 195 ALA A N 1
ATOM 1525 C CA . ALA A 1 195 ? -13.352 29.922 18.875 1 93.06 195 ALA A CA 1
ATOM 1526 C C . ALA A 1 195 ? -12.859 31.359 18.672 1 93.06 195 ALA A C 1
ATOM 1528 O O . ALA A 1 195 ? -12.07 31.859 19.469 1 93.06 195 ALA A O 1
ATOM 1529 N N . GLY A 1 196 ? -13.391 31.984 17.625 1 93.56 196 GLY A N 1
ATOM 1530 C CA . GLY A 1 196 ? -12.867 33.312 17.312 1 93.56 196 GLY A CA 1
ATOM 1531 C C . GLY A 1 196 ? -11.5 33.25 16.656 1 93.56 196 GLY A C 1
ATOM 1532 O O . GLY A 1 196 ? -11.094 32.25 16.109 1 93.56 196 GLY A O 1
ATOM 1533 N N . ALA A 1 197 ? -10.781 34.375 16.703 1 91.75 197 ALA A N 1
ATOM 1534 C CA . ALA A 1 197 ? -9.609 34.594 15.852 1 91.75 197 ALA A CA 1
ATOM 1535 C C . ALA A 1 197 ? -8.445 33.719 16.297 1 91.75 197 ALA A C 1
ATOM 1537 O O . ALA A 1 197 ? -7.68 33.219 15.461 1 91.75 197 ALA A O 1
ATOM 1538 N N . VAL A 1 198 ? -8.273 33.594 17.656 1 93.38 198 VAL A N 1
ATOM 1539 C CA . VAL A 1 198 ? -7.082 32.875 18.109 1 93.38 198 VAL A CA 1
ATOM 1540 C C . VAL A 1 198 ? -7.473 31.891 19.203 1 93.38 198 VAL A C 1
ATOM 1542 O O . VAL A 1 198 ? -6.629 31.469 20 1 93.38 198 VAL A O 1
ATOM 1545 N N . GLY A 1 199 ? -8.727 31.625 19.297 1 93.75 199 GLY A N 1
ATOM 1546 C CA . GLY A 1 199 ? -9.172 30.609 20.234 1 93.75 199 GLY A CA 1
ATOM 1547 C C . GLY A 1 199 ? -9.594 31.188 21.578 1 93.75 199 GLY A C 1
ATOM 1548 O O . GLY A 1 199 ? -10.109 30.469 22.438 1 93.75 199 GLY A O 1
ATOM 1549 N N . SER A 1 200 ? -9.539 32.531 21.781 1 94.69 200 SER A N 1
ATOM 1550 C CA . SER A 1 200 ? -9.805 33.188 23.078 1 94.69 200 SER A CA 1
ATOM 1551 C C . SER A 1 200 ? -11.281 33.562 23.219 1 94.69 200 SER A C 1
ATOM 1553 O O . SER A 1 200 ? -11.742 33.875 24.312 1 94.69 200 SER A O 1
ATOM 1555 N N . GLN A 1 201 ? -11.992 33.531 22.156 1 95.44 201 GLN A N 1
ATOM 1556 C CA . GLN A 1 201 ? -13.406 33.875 22.109 1 95.44 201 GLN A CA 1
ATOM 1557 C C . GLN A 1 201 ? -13.656 35.312 22.594 1 95.44 201 GLN A C 1
ATOM 1559 O O . GLN A 1 201 ? -14.727 35.625 23.109 1 95.44 201 GLN A O 1
ATOM 1564 N N . ALA A 1 202 ? -12.703 36.156 22.359 1 94.75 202 ALA A N 1
ATOM 1565 C CA . ALA A 1 202 ? -12.766 37.5 22.891 1 94.75 202 ALA A CA 1
ATOM 1566 C C . ALA A 1 202 ? -13.945 38.281 22.297 1 94.75 202 ALA A C 1
ATOM 1568 O O . ALA A 1 202 ? -14.633 39 23 1 94.75 202 ALA A O 1
ATOM 1569 N N . ALA A 1 203 ? -14.203 38.031 21.125 1 92.5 203 ALA A N 1
ATOM 1570 C CA . ALA A 1 203 ? -15.203 38.781 20.391 1 92.5 203 ALA A CA 1
ATOM 1571 C C . ALA A 1 203 ? -16.609 38.5 20.922 1 92.5 203 ALA A C 1
ATOM 1573 O O . ALA A 1 203 ? -17.531 39.281 20.703 1 92.5 203 ALA A O 1
ATOM 1574 N N . PHE A 1 204 ? -16.781 37.406 21.641 1 9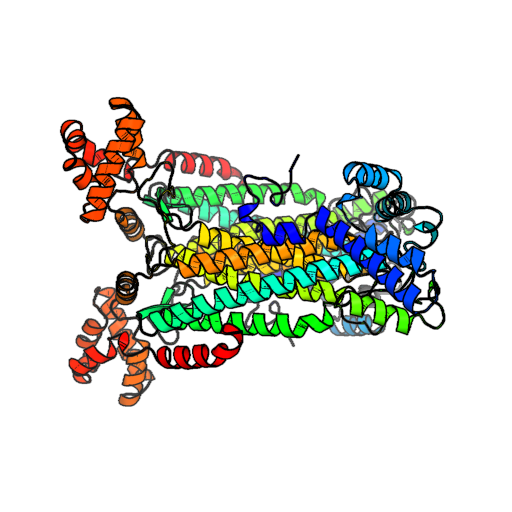3.19 204 PHE A N 1
ATOM 1575 C CA . PHE A 1 204 ? -18.109 37 22.078 1 93.19 204 PHE A CA 1
ATOM 1576 C C . PHE A 1 204 ? -18.375 37.438 23.516 1 93.19 204 PHE A C 1
ATOM 1578 O O . PHE A 1 204 ? -19.484 37.25 24.016 1 93.19 204 PHE A O 1
ATOM 1585 N N . GLY A 1 205 ? -17.359 37.938 24.156 1 92.56 205 GLY A N 1
ATOM 1586 C CA . GLY A 1 205 ? -17.531 38.531 25.484 1 92.56 205 GLY A CA 1
ATOM 1587 C C . GLY A 1 205 ? -17.766 37.469 26.562 1 92.56 205 GLY A C 1
ATOM 1588 O O . GLY A 1 205 ? -17.344 36.344 26.438 1 92.56 205 GLY A O 1
ATOM 1589 N N . PRO A 1 206 ? -18.406 37.906 27.625 1 92.94 206 PRO A N 1
ATOM 1590 C CA . PRO A 1 206 ? -18.531 37.031 28.812 1 92.94 206 PRO A CA 1
ATOM 1591 C C . PRO A 1 206 ? -19.484 35.875 28.578 1 92.94 206 PRO A C 1
ATOM 1593 O O . PRO A 1 206 ? -19.453 34.875 29.297 1 92.94 206 PRO A O 1
ATOM 1596 N N . ASN A 1 207 ? -20.266 36 27.594 1 91.94 207 ASN A N 1
ATOM 1597 C CA . ASN A 1 207 ? -21.266 34.938 27.344 1 91.94 207 ASN A CA 1
ATOM 1598 C C . ASN A 1 207 ? -20.812 34 26.219 1 91.94 207 ASN A C 1
ATOM 1600 O O . ASN A 1 207 ? -21.625 33.312 25.625 1 91.94 207 ASN A O 1
ATOM 1604 N N . ALA A 1 208 ? -19.578 34 25.969 1 95.69 208 ALA A N 1
ATOM 1605 C CA . ALA A 1 208 ? -19.016 33.25 24.859 1 95.69 208 ALA A CA 1
ATOM 1606 C C . ALA A 1 208 ? -19.359 31.75 24.984 1 95.69 208 ALA A C 1
ATOM 1608 O O . ALA A 1 208 ? -19.781 31.125 24.016 1 95.69 208 ALA A O 1
ATOM 1609 N N . ALA A 1 209 ? -19.25 31.203 26.172 1 95.81 209 ALA A N 1
ATOM 1610 C CA . ALA A 1 209 ? -19.484 29.781 26.391 1 95.81 209 ALA A CA 1
ATOM 1611 C C . ALA A 1 209 ? -20.953 29.422 26.141 1 95.81 209 ALA A C 1
ATOM 1613 O O . ALA A 1 209 ? -21.25 28.422 25.484 1 95.81 209 ALA A O 1
ATOM 1614 N N . GLU A 1 210 ? -21.781 30.219 26.672 1 97.25 210 GLU A N 1
ATOM 1615 C CA . GLU A 1 210 ? -23.203 29.984 26.484 1 97.25 210 GLU A CA 1
ATOM 1616 C C . GLU A 1 210 ? -23.594 30.109 25.016 1 97.25 210 GLU A C 1
ATOM 1618 O O . GLU A 1 210 ? -24.375 29.312 24.5 1 97.25 210 GLU A O 1
ATOM 1623 N N . LEU A 1 211 ? -23.078 31.125 24.375 1 97.88 211 LEU A N 1
ATOM 1624 C CA . LEU A 1 211 ? -23.344 31.328 22.953 1 97.88 211 LEU A CA 1
ATOM 1625 C C . LEU A 1 211 ? -22.906 30.109 22.156 1 97.88 211 LEU A C 1
ATOM 1627 O O . LEU A 1 211 ? -23.656 29.609 21.312 1 97.88 211 LEU A O 1
ATOM 1631 N N . GLU A 1 212 ? -21.703 29.609 22.422 1 97.88 212 GLU A N 1
ATOM 1632 C CA . GLU A 1 212 ? -21.172 28.438 21.719 1 97.88 212 GLU A CA 1
ATOM 1633 C C . GLU A 1 212 ? -22.094 27.234 21.906 1 97.88 212 GLU A C 1
ATOM 1635 O O . GLU A 1 212 ? -22.422 26.547 20.938 1 97.88 212 GLU A O 1
ATOM 1640 N N . GLU A 1 213 ? -22.484 26.969 23.078 1 98.06 213 GLU A N 1
ATOM 1641 C CA . GLU A 1 213 ? -23.375 25.844 23.375 1 98.06 213 GLU A CA 1
ATOM 1642 C C . GLU A 1 213 ? -24.688 25.969 22.609 1 98.06 213 GLU A C 1
ATOM 1644 O O . GLU A 1 213 ? -25.156 24.984 22.031 1 98.06 213 GLU A O 1
ATOM 1649 N N . ARG A 1 214 ? -25.266 27.141 22.625 1 98.25 214 ARG A N 1
ATOM 1650 C CA . ARG A 1 214 ? -26.562 27.344 21.969 1 98.25 214 ARG A CA 1
ATOM 1651 C C . ARG A 1 214 ? -26.438 27.172 20.469 1 98.25 214 ARG A C 1
ATOM 1653 O O . ARG A 1 214 ? -27.312 26.547 19.828 1 98.25 214 ARG A O 1
ATOM 1660 N N . VAL A 1 215 ? -25.438 27.734 19.875 1 98.62 215 VAL A N 1
ATOM 1661 C CA . VAL A 1 215 ? -25.219 27.625 18.438 1 98.62 215 VAL A CA 1
ATOM 1662 C C . VAL A 1 215 ? -25.062 26.172 18.047 1 98.62 215 VAL A C 1
ATOM 1664 O O . VAL A 1 215 ? -25.719 25.688 17.125 1 98.62 215 VAL A O 1
ATOM 1667 N N . LEU A 1 216 ? -24.156 25.438 18.75 1 98.75 216 LEU A N 1
ATOM 1668 C CA . LEU A 1 216 ? -23.812 24.078 18.375 1 98.75 216 LEU A CA 1
ATOM 1669 C C . LEU A 1 216 ? -24.953 23.125 18.688 1 98.75 216 LEU A C 1
ATOM 1671 O O . LEU A 1 216 ? -25.172 22.141 17.953 1 98.75 216 LEU A O 1
ATOM 1675 N N . ARG A 1 217 ? -25.719 23.406 19.703 1 98.12 217 ARG A N 1
ATOM 1676 C CA . ARG A 1 217 ? -26.938 22.641 19.969 1 98.12 217 ARG A CA 1
ATOM 1677 C C . ARG A 1 217 ? -27.922 22.766 18.812 1 98.12 217 ARG A C 1
ATOM 1679 O O . ARG A 1 217 ? -28.531 21.766 18.391 1 98.12 217 ARG A O 1
ATOM 1686 N N . ARG A 1 218 ? -28.094 23.938 18.312 1 98.25 218 ARG A N 1
ATOM 1687 C CA . ARG A 1 218 ? -28.984 24.172 17.172 1 98.25 218 ARG A CA 1
ATOM 1688 C C . ARG A 1 218 ? -28.531 23.391 15.953 1 98.25 218 ARG A C 1
ATOM 1690 O O . ARG A 1 218 ? -29.344 22.969 15.141 1 98.25 218 ARG A O 1
ATOM 1697 N N . LEU A 1 219 ? -27.266 23.219 15.859 1 98.69 219 LEU A N 1
ATOM 1698 C CA . LEU A 1 219 ? -26.688 22.547 14.695 1 98.69 219 LEU A CA 1
ATOM 1699 C C . LEU A 1 219 ? -26.578 21.047 14.93 1 98.69 219 LEU A C 1
ATOM 1701 O O . LEU A 1 219 ? -26.219 20.297 14.023 1 98.69 219 LEU A O 1
ATOM 1705 N N . GLY A 1 220 ? -26.891 20.594 16.125 1 98.38 220 GLY A N 1
ATOM 1706 C CA . GLY A 1 220 ? -26.781 19.172 16.469 1 98.38 220 GLY A CA 1
ATOM 1707 C C . GLY A 1 220 ? -25.359 18.688 16.578 1 98.38 220 GLY A C 1
ATOM 1708 O O . GLY A 1 220 ? -25.047 17.547 16.234 1 98.38 220 GLY A O 1
ATOM 1709 N N . LEU A 1 221 ? -24.438 19.547 16.969 1 98.75 221 LEU A N 1
ATOM 1710 C CA . LEU A 1 221 ? -23.031 19.203 17.156 1 98.75 221 LEU A CA 1
ATOM 1711 C C . LEU A 1 221 ? -22.641 19.297 18.625 1 98.75 221 LEU A C 1
ATOM 1713 O O . LEU A 1 221 ? -23.312 19.984 19.406 1 98.75 221 LEU A O 1
ATOM 1717 N N . GLY A 1 222 ? -21.594 18.562 19.031 1 98.19 222 GLY A N 1
ATOM 1718 C CA . GLY A 1 222 ? -21.047 18.672 20.375 1 98.19 222 GLY A CA 1
ATOM 1719 C C . GLY A 1 222 ? -20.281 19.969 20.594 1 98.19 222 GLY A C 1
ATOM 1720 O O . GLY A 1 222 ? -19.859 20.625 19.641 1 98.19 222 GLY A O 1
ATOM 1721 N N . VAL A 1 223 ? -20.172 20.297 21.891 1 98 223 VAL A N 1
ATOM 1722 C CA . VAL A 1 223 ? -19.438 21.484 22.297 1 98 223 VAL A CA 1
ATOM 1723 C C . VAL A 1 223 ? -18.047 21.094 22.781 1 98 223 VAL A C 1
ATOM 1725 O O . VAL A 1 223 ? -17.922 20.312 23.734 1 98 223 VAL A O 1
ATOM 1728 N N . PRO A 1 224 ? -17.016 21.562 22.078 1 96.5 224 PRO A N 1
ATOM 1729 C CA . PRO A 1 224 ? -15.664 21.25 22.578 1 96.5 224 PRO A CA 1
ATOM 1730 C C . PRO A 1 224 ? -15.305 22.047 23.828 1 96.5 224 PRO A C 1
ATOM 1732 O O . PRO A 1 224 ? -15.836 23.141 24.047 1 96.5 224 PRO A O 1
ATOM 1735 N N . PRO A 1 225 ? -14.422 21.484 24.609 1 94.75 225 PRO A N 1
ATOM 1736 C CA . PRO A 1 225 ? -14.055 22.188 25.844 1 94.75 225 PRO A CA 1
ATOM 1737 C C . PRO A 1 225 ? -13.172 23.406 25.594 1 94.75 225 PRO A C 1
ATOM 1739 O O . PRO A 1 225 ? -13.039 24.281 26.453 1 94.75 225 PRO A O 1
ATOM 1742 N N . ILE A 1 226 ? -12.539 23.438 24.469 1 95.31 226 ILE A N 1
ATOM 1743 C CA . ILE A 1 226 ? -11.617 24.5 24.094 1 95.31 226 ILE A CA 1
ATOM 1744 C C . ILE A 1 226 ? -11.422 24.5 22.578 1 95.31 226 ILE A C 1
ATOM 1746 O O . ILE A 1 226 ? -11.805 23.547 21.891 1 95.31 226 ILE A O 1
ATOM 1750 N N . SER A 1 227 ? -10.883 25.625 22.047 1 94.88 227 SER A N 1
ATOM 1751 C CA . SER A 1 227 ? -10.617 25.719 20.625 1 94.88 227 SER A CA 1
ATOM 1752 C C . SER A 1 227 ? -9.828 24.516 20.125 1 94.88 227 SER A C 1
ATOM 1754 O O . SER A 1 227 ? -8.875 24.078 20.781 1 94.88 227 SER A O 1
ATOM 1756 N N . TRP A 1 228 ? -10.203 23.984 19 1 95.5 228 TRP A N 1
ATOM 1757 C CA . TRP A 1 228 ? -9.43 22.906 18.406 1 95.5 228 TRP A CA 1
ATOM 1758 C C . TRP A 1 228 ? -8.891 23.312 17.047 1 95.5 228 TRP A C 1
ATOM 1760 O O . TRP A 1 228 ? -8.523 22.453 16.234 1 95.5 228 TRP A O 1
ATOM 1770 N N . ALA A 1 229 ? -8.805 24.578 16.75 1 93.06 229 ALA A N 1
ATOM 1771 C CA . ALA A 1 229 ? -8.266 25.094 15.5 1 93.06 229 ALA A CA 1
ATOM 1772 C C . ALA A 1 229 ? -6.875 24.531 15.227 1 93.06 229 ALA A C 1
ATOM 1774 O O . ALA A 1 229 ? -6.59 24.078 14.117 1 93.06 229 ALA A O 1
ATOM 1775 N N . PRO A 1 230 ? -5.988 24.562 16.234 1 92.62 230 PRO A N 1
ATOM 1776 C CA . PRO A 1 230 ? -4.672 23.984 15.953 1 92.62 230 PRO A CA 1
ATOM 1777 C C . PRO A 1 230 ? -4.617 22.484 16.234 1 92.62 230 PRO A C 1
ATOM 1779 O O . PRO A 1 230 ? -3.594 21.844 15.984 1 92.62 230 PRO A O 1
ATOM 1782 N N . ALA A 1 231 ? -5.637 21.922 16.844 1 93.62 231 ALA A N 1
ATOM 1783 C CA . ALA A 1 231 ? -5.723 20.5 17.172 1 93.62 231 ALA A CA 1
ATOM 1784 C C . ALA A 1 231 ? -6.602 19.75 16.172 1 93.62 231 ALA A C 1
ATOM 1786 O O . ALA A 1 231 ? -7.809 19.609 16.391 1 93.62 231 ALA A O 1
ATOM 1787 N N . ARG A 1 232 ? -6.004 19.219 15.156 1 95.06 232 ARG A N 1
ATOM 1788 C CA . ARG A 1 232 ? -6.77 18.688 14.039 1 95.06 232 ARG A CA 1
ATOM 1789 C C . ARG A 1 232 ? -6.949 17.172 14.164 1 95.06 232 ARG A C 1
ATOM 1791 O O . ARG A 1 232 ? -7.344 16.5 13.211 1 95.06 232 ARG A O 1
ATOM 1798 N N . ASP A 1 233 ? -6.664 16.594 15.375 1 95.81 233 ASP A N 1
ATOM 1799 C CA . ASP A 1 233 ? -6.695 15.164 15.633 1 95.81 233 ASP A CA 1
ATOM 1800 C C . ASP A 1 233 ? -8.102 14.602 15.445 1 95.81 233 ASP A C 1
ATOM 1802 O O . ASP A 1 233 ? -8.273 13.43 15.109 1 95.81 233 ASP A O 1
ATOM 1806 N N . ARG A 1 234 ? -9.125 15.406 15.562 1 96.38 234 ARG A N 1
ATOM 1807 C CA . ARG A 1 234 ? -10.5 14.945 15.43 1 96.38 234 ARG A CA 1
ATOM 1808 C C . ARG A 1 234 ? -10.781 14.469 14.008 1 96.38 234 ARG A C 1
ATOM 1810 O O . ARG A 1 234 ? -11.18 13.32 13.805 1 96.38 234 ARG A O 1
ATOM 1817 N N . PHE A 1 235 ? -10.516 15.312 13.062 1 97.12 235 PHE A N 1
ATOM 1818 C CA . PHE A 1 235 ? -10.742 14.961 11.664 1 97.12 235 PHE A CA 1
ATOM 1819 C C . PHE A 1 235 ? -9.75 13.906 11.195 1 97.12 235 PHE A C 1
ATOM 1821 O O . PHE A 1 235 ? -10.094 13.023 10.406 1 97.12 235 PHE A O 1
ATOM 1828 N N . ALA A 1 236 ? -8.508 13.969 11.703 1 97.31 236 ALA A N 1
ATOM 1829 C CA . ALA A 1 236 ? -7.508 12.953 11.367 1 97.31 236 ALA A CA 1
ATOM 1830 C C . ALA A 1 236 ? -7.934 11.578 11.867 1 97.31 236 ALA A C 1
ATOM 1832 O O . ALA A 1 236 ? -7.781 10.578 11.156 1 97.31 236 ALA A O 1
ATOM 1833 N N . GLU A 1 237 ? -8.461 11.508 13.133 1 97.12 237 GLU A N 1
ATOM 1834 C CA . GLU A 1 237 ? -8.977 10.258 13.672 1 97.12 237 GLU A CA 1
ATOM 1835 C C . GLU A 1 237 ? -10.023 9.648 12.75 1 97.12 237 GLU A C 1
ATOM 1837 O O . GLU A 1 237 ? -9.961 8.461 12.414 1 97.12 237 GLU A O 1
ATOM 1842 N N . TYR A 1 238 ? -10.906 10.516 12.328 1 98.38 238 TYR A N 1
ATOM 1843 C CA . TYR A 1 238 ? -12.016 10.031 11.508 1 98.38 238 TYR A CA 1
ATOM 1844 C C . TYR A 1 238 ? -11.516 9.469 10.188 1 98.38 238 TYR A C 1
ATOM 1846 O O . TYR A 1 238 ? -11.914 8.375 9.773 1 98.38 238 TYR A O 1
ATOM 1854 N N . ALA A 1 239 ? -10.664 10.211 9.508 1 98.06 239 ALA A N 1
ATOM 1855 C CA . ALA A 1 239 ? -10.102 9.758 8.242 1 98.06 239 ALA A CA 1
ATOM 1856 C C . ALA A 1 239 ? -9.367 8.43 8.406 1 98.06 239 ALA A C 1
ATOM 1858 O O . ALA A 1 239 ? -9.453 7.551 7.551 1 98.06 239 ALA A O 1
ATOM 1859 N N . ASN A 1 240 ? -8.648 8.242 9.492 1 97 240 ASN A N 1
ATOM 1860 C CA . ASN A 1 240 ? -7.898 7.016 9.719 1 97 240 ASN A CA 1
ATOM 1861 C C . ASN A 1 240 ? -8.82 5.844 10.039 1 97 240 ASN A C 1
ATOM 1863 O O . ASN A 1 240 ? -8.531 4.699 9.672 1 97 240 ASN A O 1
ATOM 1867 N N . LEU A 1 241 ? -9.914 6.121 10.727 1 98 241 LEU A N 1
ATOM 1868 C CA . LEU A 1 241 ? -10.914 5.074 10.922 1 98 241 LEU A CA 1
ATOM 1869 C C . LEU A 1 241 ? -11.484 4.613 9.586 1 98 241 LEU A C 1
ATOM 1871 O O . LEU A 1 241 ? -11.68 3.416 9.375 1 98 241 LEU A O 1
ATOM 1875 N N . LEU A 1 242 ? -11.719 5.594 8.695 1 98.62 242 LEU A N 1
ATOM 1876 C CA . LEU A 1 242 ? -12.195 5.234 7.363 1 98.62 242 LEU A CA 1
ATOM 1877 C C . LEU A 1 242 ? -11.156 4.402 6.621 1 98.62 242 LEU A C 1
ATOM 1879 O O . LEU A 1 242 ? -11.508 3.488 5.875 1 98.62 242 LEU A O 1
ATOM 1883 N N . ALA A 1 243 ? -9.898 4.699 6.809 1 98 243 ALA A N 1
ATOM 1884 C CA . ALA A 1 243 ? -8.828 3.928 6.184 1 98 243 ALA A CA 1
ATOM 1885 C C . ALA A 1 243 ? -8.828 2.482 6.676 1 98 243 ALA A C 1
ATOM 1887 O O . ALA A 1 243 ? -8.602 1.555 5.895 1 98 243 ALA A O 1
ATOM 1888 N N . LEU A 1 244 ? -9.055 2.258 7.996 1 97.38 244 LEU A N 1
ATOM 1889 C CA . LEU A 1 244 ? -9.164 0.909 8.547 1 97.38 244 LEU A CA 1
ATOM 1890 C C . LEU A 1 244 ? -10.32 0.151 7.898 1 97.38 244 LEU A C 1
ATOM 1892 O O . LEU A 1 244 ? -10.164 -1.006 7.504 1 97.38 244 LEU A O 1
ATOM 1896 N N . ILE A 1 245 ? -11.43 0.853 7.801 1 98.56 245 ILE A N 1
ATOM 1897 C CA . ILE A 1 245 ? -12.602 0.262 7.164 1 98.56 245 ILE A CA 1
ATOM 1898 C C . ILE A 1 245 ? -12.273 -0.102 5.719 1 98.56 245 ILE A C 1
ATOM 1900 O O . ILE A 1 245 ? -12.547 -1.219 5.273 1 98.56 245 ILE A O 1
ATOM 1904 N N . GLY A 1 246 ? -11.703 0.885 5.004 1 98.25 246 GLY A N 1
ATOM 1905 C CA . GLY A 1 246 ? -11.297 0.629 3.629 1 98.25 246 GLY A CA 1
ATOM 1906 C C . GLY A 1 246 ? -10.344 -0.546 3.496 1 98.25 246 GLY A C 1
ATOM 1907 O O . GLY A 1 246 ? -10.43 -1.314 2.535 1 98.25 246 GLY A O 1
ATOM 1908 N N . GLY A 1 247 ? -9.414 -0.712 4.438 1 97.38 247 GLY A N 1
ATOM 1909 C CA . GLY A 1 247 ? -8.508 -1.848 4.445 1 97.38 247 GLY A CA 1
ATOM 1910 C C . GLY A 1 247 ? -9.227 -3.184 4.527 1 97.38 247 GLY A C 1
ATOM 1911 O O . GLY A 1 247 ? -8.906 -4.113 3.787 1 97.38 247 GLY A O 1
ATOM 1912 N N . THR A 1 248 ? -10.18 -3.264 5.422 1 98.12 248 THR A N 1
ATOM 1913 C CA . THR A 1 248 ? -10.953 -4.488 5.582 1 98.12 248 THR A CA 1
ATOM 1914 C C . THR A 1 248 ? -11.734 -4.805 4.309 1 98.12 248 THR A C 1
ATOM 1916 O O . THR A 1 248 ? -11.703 -5.934 3.82 1 98.12 248 THR A O 1
ATOM 1919 N N . LEU A 1 249 ? -12.391 -3.773 3.783 1 98.62 249 LEU A N 1
ATOM 1920 C CA . LEU A 1 249 ? -13.195 -3.98 2.584 1 98.62 249 LEU A CA 1
ATOM 1921 C C . LEU A 1 249 ? -12.32 -4.352 1.396 1 98.62 249 LEU A C 1
ATOM 1923 O O . LEU A 1 249 ? -12.703 -5.18 0.568 1 98.62 249 LEU A O 1
ATOM 1927 N N . SER A 1 250 ? -11.172 -3.758 1.295 1 97.69 250 SER A N 1
ATOM 1928 C CA . SER A 1 250 ? -10.211 -4.09 0.245 1 97.69 250 SER A CA 1
ATOM 1929 C C . SER A 1 250 ? -9.742 -5.535 0.364 1 97.69 250 SER A C 1
ATOM 1931 O O . SER A 1 250 ? -9.609 -6.234 -0.643 1 97.69 250 SER A O 1
ATOM 1933 N N . LYS A 1 251 ? -9.438 -5.992 1.559 1 97.31 251 LYS A N 1
ATOM 1934 C CA . LYS A 1 251 ? -9.055 -7.375 1.808 1 97.31 251 LYS A CA 1
ATOM 1935 C C . LYS A 1 251 ? -10.133 -8.344 1.341 1 97.31 251 LYS A C 1
ATOM 1937 O O . LYS A 1 251 ? -9.844 -9.344 0.687 1 97.31 251 LYS A O 1
ATOM 1942 N N . ILE A 1 252 ? -11.367 -8.008 1.645 1 98.38 252 ILE A N 1
ATOM 1943 C CA . ILE A 1 252 ? -12.492 -8.844 1.235 1 98.38 252 ILE A CA 1
ATOM 1944 C C . ILE A 1 252 ? -12.594 -8.859 -0.288 1 98.38 252 ILE A C 1
ATOM 1946 O O . ILE A 1 252 ? -12.719 -9.93 -0.895 1 98.38 252 ILE A O 1
ATOM 1950 N N . GLY A 1 253 ? -12.57 -7.633 -0.908 1 97.88 253 GLY A N 1
ATOM 1951 C CA . GLY A 1 253 ? -12.586 -7.555 -2.361 1 97.88 253 GLY A CA 1
ATOM 1952 C C . GLY A 1 253 ? -11.492 -8.375 -3.016 1 97.88 253 GLY A C 1
ATOM 1953 O O . GLY A 1 253 ? -11.742 -9.102 -3.977 1 97.88 253 GLY A O 1
ATOM 1954 N N . ASN A 1 254 ? -10.281 -8.297 -2.475 1 96.94 254 ASN A N 1
ATOM 1955 C CA . ASN A 1 254 ? -9.133 -9.031 -3.016 1 96.94 254 ASN A CA 1
ATOM 1956 C C . ASN A 1 254 ? -9.312 -10.539 -2.867 1 96.94 254 ASN A C 1
ATOM 1958 O O . ASN A 1 254 ? -8.938 -11.305 -3.758 1 96.94 254 ASN A O 1
ATOM 1962 N N . GLU A 1 255 ? -9.836 -10.961 -1.727 1 97.06 255 GLU A N 1
ATOM 1963 C CA . GLU A 1 255 ? -10.102 -12.375 -1.512 1 97.06 255 GLU A CA 1
ATOM 1964 C C . GLU A 1 255 ? -11.109 -12.906 -2.529 1 97.06 255 GLU A C 1
ATOM 1966 O O . GLU A 1 255 ? -10.875 -13.945 -3.154 1 97.06 255 GLU A O 1
ATOM 1971 N N . LEU A 1 256 ? -12.148 -12.18 -2.723 1 97.62 256 LEU A N 1
ATOM 1972 C CA . LEU A 1 256 ? -13.18 -12.602 -3.656 1 97.62 256 LEU A CA 1
ATOM 1973 C C . LEU A 1 256 ? -12.664 -12.57 -5.09 1 97.62 256 LEU A C 1
ATOM 1975 O O . LEU A 1 256 ? -13.008 -13.438 -5.898 1 97.62 256 LEU A O 1
ATOM 1979 N N . PHE A 1 257 ? -11.844 -11.562 -5.426 1 96.56 257 PHE A N 1
ATOM 1980 C CA . PHE A 1 257 ? -11.172 -11.453 -6.719 1 96.56 257 PHE A CA 1
ATOM 1981 C C . PHE A 1 257 ? -10.367 -12.711 -7.016 1 96.56 257 PHE A C 1
ATOM 1983 O O . PHE A 1 257 ? -10.477 -13.281 -8.102 1 96.56 257 PHE A O 1
ATOM 1990 N N . ASN A 1 258 ? -9.617 -13.25 -6.012 1 96.12 258 ASN A N 1
ATOM 1991 C CA . ASN A 1 258 ? -8.781 -14.43 -6.176 1 96.12 258 ASN A CA 1
ATOM 1992 C C . ASN A 1 258 ? -9.609 -15.711 -6.227 1 96.12 258 ASN A C 1
ATOM 1994 O O . ASN A 1 258 ? -9.305 -16.625 -6.992 1 96.12 258 ASN A O 1
ATOM 1998 N N . MET A 1 259 ? -10.641 -15.75 -5.465 1 97.06 259 MET A N 1
ATOM 1999 C CA . MET A 1 259 ? -11.5 -16.938 -5.41 1 97.06 259 MET A CA 1
ATOM 2000 C C . MET A 1 259 ? -12.242 -17.125 -6.727 1 97.06 259 MET A C 1
ATOM 2002 O O . MET A 1 259 ? -12.711 -18.219 -7.027 1 97.06 259 MET A O 1
ATOM 2006 N N . GLN A 1 260 ? -12.383 -16.047 -7.5 1 95.69 260 GLN A N 1
ATOM 2007 C CA . GLN A 1 260 ? -13.141 -16.125 -8.742 1 95.69 260 GLN A CA 1
ATOM 2008 C C . GLN A 1 260 ? -12.242 -16.531 -9.914 1 95.69 260 GLN A C 1
ATOM 2010 O O . GLN A 1 260 ? -12.727 -16.75 -11.023 1 95.69 260 GLN A O 1
ATOM 2015 N N . ARG A 1 261 ? -10.898 -16.578 -9.719 1 93.88 261 ARG A N 1
ATOM 2016 C CA . ARG A 1 261 ? -10 -17.031 -10.773 1 93.88 261 ARG A CA 1
ATOM 2017 C C . ARG A 1 261 ? -10.477 -18.344 -11.375 1 93.88 261 ARG A C 1
ATOM 2019 O O . ARG A 1 261 ? -10.977 -19.219 -10.656 1 93.88 261 ARG A O 1
ATOM 2026 N N . ASP A 1 262 ? -10.242 -18.469 -12.695 1 92.19 262 ASP A N 1
ATOM 2027 C CA . ASP A 1 262 ? -10.719 -19.656 -13.422 1 92.19 262 ASP A CA 1
ATOM 2028 C C . ASP A 1 262 ? -10.195 -20.938 -12.789 1 92.19 262 ASP A C 1
ATOM 2030 O O . ASP A 1 262 ? -10.891 -21.953 -12.758 1 92.19 262 ASP A O 1
ATOM 2034 N N . GLU A 1 263 ? -8.938 -20.828 -12.273 1 93 263 GLU A N 1
ATOM 2035 C CA . GLU A 1 263 ? -8.32 -22.016 -11.68 1 93 263 GLU A CA 1
ATOM 2036 C C . GLU A 1 263 ? -9.008 -22.406 -10.375 1 93 263 GLU A C 1
ATOM 2038 O O . GLU A 1 263 ? -9.016 -23.578 -9.992 1 93 263 GLU A O 1
ATOM 2043 N N . CYS A 1 264 ? -9.602 -21.391 -9.648 1 94.5 264 CYS A N 1
ATOM 2044 C CA . CYS A 1 264 ? -10.25 -21.625 -8.367 1 94.5 264 CYS A CA 1
ATOM 2045 C C . CYS A 1 264 ? -11.758 -21.781 -8.531 1 94.5 264 CYS A C 1
ATOM 2047 O O . CYS A 1 264 ? -12.336 -22.781 -8.125 1 94.5 264 CYS A O 1
ATOM 2049 N N . ASP A 1 265 ? -12.461 -20.781 -9.148 1 94.94 265 ASP A N 1
ATOM 2050 C CA . ASP A 1 265 ? -13.875 -20.766 -9.508 1 94.94 265 ASP A CA 1
ATOM 2051 C C . ASP A 1 265 ? -14.75 -21.016 -8.281 1 94.94 265 ASP A C 1
ATOM 2053 O O . ASP A 1 265 ? -15.742 -21.734 -8.359 1 94.94 265 ASP A O 1
ATOM 2057 N N . GLU A 1 266 ? -14.367 -20.469 -7.125 1 97.62 266 GLU A N 1
ATOM 2058 C CA . GLU A 1 266 ? -15.055 -20.75 -5.867 1 97.62 266 GLU A CA 1
ATOM 2059 C C . GLU A 1 266 ? -16.234 -19.797 -5.66 1 97.62 266 GLU A C 1
ATOM 2061 O O . GLU A 1 266 ? -17.172 -20.125 -4.941 1 97.62 266 GLU A O 1
ATOM 2066 N N . VAL A 1 267 ? -16.125 -18.609 -6.227 1 97.5 267 VAL A N 1
ATOM 2067 C CA . VAL A 1 267 ? -17.203 -17.641 -6.184 1 97.5 267 VAL A CA 1
ATOM 2068 C C . VAL A 1 267 ? -17.297 -16.906 -7.523 1 97.5 267 VAL A C 1
ATOM 2070 O O . VAL A 1 267 ? -16.391 -17 -8.352 1 97.5 267 VAL A O 1
ATOM 2073 N N . GLU A 1 268 ? -18.406 -16.312 -7.719 1 94.94 268 GLU A N 1
ATOM 2074 C CA . GLU A 1 268 ? -18.625 -15.43 -8.867 1 94.94 268 GLU A CA 1
ATOM 2075 C C . GLU A 1 268 ? -19.5 -14.242 -8.484 1 94.94 268 GLU A C 1
ATOM 2077 O O . GLU A 1 268 ? -20.531 -14.406 -7.84 1 94.94 268 GLU A O 1
ATOM 2082 N N . GLU A 1 269 ? -18.984 -13.086 -8.82 1 93.69 269 GLU A N 1
ATOM 2083 C CA . GLU A 1 269 ? -19.828 -11.922 -8.57 1 93.69 269 GLU A CA 1
ATOM 2084 C C . GLU A 1 269 ? -21.062 -11.922 -9.477 1 93.69 269 GLU A C 1
ATOM 2086 O O . GLU A 1 269 ? -21.062 -12.578 -10.523 1 93.69 269 GLU A O 1
ATOM 2091 N N . GLY A 1 270 ? -22.156 -11.273 -9.031 1 88.19 270 GLY A N 1
ATOM 2092 C CA . GLY A 1 270 ? -23.375 -11.203 -9.836 1 88.19 270 GLY A CA 1
ATOM 2093 C C . GLY A 1 270 ? -23.141 -10.562 -11.195 1 88.19 270 GLY A C 1
ATOM 2094 O O . GLY A 1 270 ? -22.359 -9.617 -11.32 1 88.19 270 GLY A O 1
ATOM 2095 N N . PHE A 1 271 ? -23.656 -11.266 -12.203 1 77.62 271 PHE A N 1
ATOM 2096 C CA . PHE A 1 271 ? -23.547 -10.75 -13.562 1 77.62 271 PHE A CA 1
ATOM 2097 C C . PHE A 1 271 ? -24.906 -10.312 -14.094 1 77.62 271 PHE A C 1
ATOM 2099 O O . PHE A 1 271 ? -25.656 -11.125 -14.633 1 77.62 271 PHE A O 1
ATOM 2106 N N . PRO A 1 272 ? -25.234 -9.125 -13.727 1 65.44 272 PRO A N 1
ATOM 2107 C CA . PRO A 1 272 ? -26.547 -8.695 -14.219 1 65.44 272 PRO A CA 1
ATOM 2108 C C . PRO A 1 272 ? -26.656 -8.758 -15.734 1 65.44 272 PRO A C 1
ATOM 2110 O O . PRO A 1 272 ? -25.641 -8.758 -16.438 1 65.44 272 PRO A O 1
ATOM 2113 N N . GLU A 1 273 ? -27.875 -8.906 -16.203 1 65.44 273 GLU A N 1
ATOM 2114 C CA . GLU A 1 273 ? -28.156 -8.914 -17.641 1 65.44 273 GLU A CA 1
ATOM 2115 C C . GLU A 1 273 ? -27.562 -7.68 -18.312 1 65.44 273 GLU A C 1
ATOM 2117 O O . GLU A 1 273 ? -27.703 -6.566 -17.812 1 65.44 273 GLU A O 1
ATOM 2122 N N . GLY A 1 274 ? -26.688 -7.836 -19.375 1 60.69 274 GLY A N 1
ATOM 2123 C CA . GLY A 1 274 ? -26.109 -6.727 -20.125 1 60.69 274 GLY A CA 1
ATOM 2124 C C . GLY A 1 274 ? -24.656 -6.473 -19.797 1 60.69 274 GLY A C 1
ATOM 2125 O O . GLY A 1 274 ? -23.969 -5.73 -20.516 1 60.69 274 GLY A O 1
ATOM 2126 N N . LYS A 1 275 ? -24.297 -6.996 -18.734 1 63.47 275 LYS A N 1
ATOM 2127 C CA . LYS A 1 275 ? -22.875 -6.832 -18.422 1 63.47 275 LYS A CA 1
ATOM 2128 C C . LYS A 1 275 ? -22 -7.52 -19.469 1 63.47 275 LYS A C 1
ATOM 2130 O O . LYS A 1 275 ? -22.266 -8.656 -19.859 1 63.47 275 LYS A O 1
ATOM 2135 N N . LEU A 1 276 ? -21.219 -6.582 -20.078 1 57.38 276 LEU A N 1
ATOM 2136 C CA . LEU A 1 276 ? -20.234 -7.094 -21.031 1 57.38 276 LEU A CA 1
ATOM 2137 C C . LEU A 1 276 ? -19.016 -7.637 -20.297 1 57.38 276 LEU A C 1
ATOM 2139 O O . LEU A 1 276 ? -18.469 -6.984 -19.406 1 57.38 276 LEU A O 1
ATOM 2143 N N . GLY A 1 277 ? -18.719 -8.914 -20.344 1 63.56 277 GLY A N 1
ATOM 2144 C CA . GLY A 1 277 ? -17.484 -9.469 -19.812 1 63.56 277 GLY A CA 1
ATOM 2145 C C . GLY A 1 277 ? -16.234 -8.969 -20.531 1 63.56 277 GLY A C 1
ATOM 2146 O O . GLY A 1 277 ? -15.602 -8.008 -20.094 1 63.56 277 GLY A O 1
ATOM 2147 N N . SER A 1 278 ? -15.969 -9.438 -21.625 1 70.19 278 SER A N 1
ATOM 2148 C CA . SER A 1 278 ? -14.883 -9.016 -22.5 1 70.19 278 SER A CA 1
ATOM 2149 C C . SER A 1 278 ? -15.422 -8.586 -23.875 1 70.19 278 SER A C 1
ATOM 2151 O O . SER A 1 278 ? -16.438 -9.117 -24.344 1 70.19 278 SER A O 1
ATOM 2153 N N . SER A 1 279 ? -14.914 -7.496 -24.469 1 66.06 279 SER A N 1
ATOM 2154 C CA . SER A 1 279 ? -15.297 -7.027 -25.797 1 66.06 279 SER A CA 1
ATOM 2155 C C . SER A 1 279 ? -14.977 -8.07 -26.875 1 66.06 279 SER A C 1
ATOM 2157 O O . SER A 1 279 ? -15.648 -8.141 -27.906 1 66.06 279 SER A O 1
ATOM 2159 N N . THR A 1 280 ? -13.945 -8.922 -26.516 1 66.81 280 THR A N 1
ATOM 2160 C CA . THR A 1 280 ? -13.484 -9.828 -27.562 1 66.81 280 THR A CA 1
ATOM 2161 C C . THR A 1 280 ? -13.703 -11.281 -27.156 1 66.81 280 THR A C 1
ATOM 2163 O O . THR A 1 280 ? -13.641 -12.188 -27.984 1 66.81 280 THR A O 1
ATOM 2166 N N . MET A 1 281 ? -14.039 -11.492 -25.812 1 77.19 281 MET A N 1
ATOM 2167 C CA . MET A 1 281 ? -14.211 -12.844 -25.281 1 77.19 281 MET A CA 1
ATOM 2168 C C . MET A 1 281 ? -15.531 -12.977 -24.531 1 77.19 281 MET A C 1
ATOM 2170 O O . MET A 1 281 ? -15.594 -12.773 -23.328 1 77.19 281 MET A O 1
ATOM 2174 N N . PRO A 1 282 ? -16.531 -13.422 -25.234 1 71 282 PRO A N 1
ATOM 2175 C CA . PRO A 1 282 ? -17.875 -13.438 -24.656 1 71 282 PRO A CA 1
ATOM 2176 C C . PRO A 1 282 ? -17.984 -14.32 -23.422 1 71 282 PRO A C 1
ATOM 2178 O O . PRO A 1 282 ? -18.859 -14.117 -22.578 1 71 282 PRO A O 1
ATOM 2181 N N . HIS A 1 283 ? -17.094 -15.305 -23.266 1 73.44 283 HIS A N 1
ATOM 2182 C CA . HIS A 1 283 ? -17.188 -16.25 -22.156 1 73.44 283 HIS A CA 1
ATOM 2183 C C . HIS A 1 283 ? -16.531 -15.672 -20.906 1 73.44 283 HIS A C 1
ATOM 2185 O O . HIS A 1 283 ? -16.75 -16.188 -19.797 1 73.44 283 HIS A O 1
ATOM 2191 N N . LYS A 1 284 ? -15.797 -14.68 -21.078 1 81.94 284 LYS A N 1
ATOM 2192 C CA . LYS A 1 284 ? -14.977 -14.156 -20 1 81.94 284 LYS A CA 1
ATOM 2193 C C . LYS A 1 284 ? -15.812 -13.336 -19.016 1 81.94 284 LYS A C 1
ATOM 2195 O O . LYS A 1 284 ? -16.562 -12.445 -19.438 1 81.94 284 LYS A O 1
ATOM 2200 N N . ARG A 1 285 ? -15.828 -13.742 -17.781 1 82.75 285 ARG A N 1
ATOM 2201 C CA . ARG A 1 285 ? -16.516 -13.023 -16.719 1 82.75 285 ARG A CA 1
ATOM 2202 C C . ARG A 1 285 ? -15.523 -12.367 -15.766 1 82.75 285 ARG A C 1
ATOM 2204 O O . ARG A 1 285 ? -15.008 -13.016 -14.852 1 82.75 285 ARG A O 1
ATOM 2211 N N . ASN A 1 286 ? -15.375 -11.062 -15.914 1 88.31 286 ASN A N 1
ATOM 2212 C CA . ASN A 1 286 ? -14.414 -10.312 -15.109 1 88.31 286 ASN A CA 1
ATOM 2213 C C . ASN A 1 286 ? -15.008 -9.914 -13.758 1 88.31 286 ASN A C 1
ATOM 2215 O O . ASN A 1 286 ? -16.141 -9.414 -13.695 1 88.31 286 ASN A O 1
ATOM 2219 N N . PRO A 1 287 ? -14.305 -10.164 -12.695 1 92.62 287 PRO A N 1
ATOM 2220 C CA . PRO A 1 287 ? -14.758 -9.703 -11.383 1 92.62 287 PRO A CA 1
ATOM 2221 C C . PRO A 1 287 ? -14.469 -8.227 -11.141 1 92.62 287 PRO A C 1
ATOM 2223 O O . PRO A 1 287 ? -13.766 -7.879 -10.188 1 92.62 287 PRO A O 1
ATOM 2226 N N . VAL A 1 288 ? -15.086 -7.398 -11.883 1 91.44 288 VAL A N 1
ATOM 2227 C CA . VAL A 1 288 ? -14.781 -5.973 -11.914 1 91.44 288 VAL A CA 1
ATOM 2228 C C . VAL A 1 288 ? -15.172 -5.332 -10.578 1 91.44 288 VAL A C 1
ATOM 2230 O O . VAL A 1 288 ? -14.5 -4.406 -10.109 1 91.44 288 VAL A O 1
ATOM 2233 N N . SER A 1 289 ? -16.297 -5.805 -10.008 1 93.19 289 SER A N 1
ATOM 2234 C CA . SER A 1 289 ? -16.75 -5.242 -8.734 1 93.19 289 SER A CA 1
ATOM 2235 C C . SER A 1 289 ? -15.75 -5.551 -7.621 1 93.19 289 SER A C 1
ATOM 2237 O O . SER A 1 289 ? -15.367 -4.656 -6.863 1 93.19 289 SER A O 1
ATOM 2239 N N . ALA A 1 290 ? -15.336 -6.812 -7.52 1 95.5 290 ALA A N 1
ATOM 2240 C CA . ALA A 1 290 ? -14.344 -7.207 -6.523 1 95.5 290 ALA A CA 1
ATOM 2241 C C . ALA A 1 290 ? -13.016 -6.477 -6.742 1 95.5 290 ALA A C 1
ATOM 2243 O O . ALA A 1 290 ? -12.383 -6.031 -5.785 1 95.5 290 ALA A O 1
ATOM 2244 N N . GLU A 1 291 ? -12.641 -6.379 -7.977 1 95.06 291 GLU A N 1
ATOM 2245 C CA . GLU A 1 291 ? -11.406 -5.691 -8.344 1 95.06 291 GLU A CA 1
ATOM 2246 C C . GLU A 1 291 ? -11.445 -4.23 -7.906 1 95.06 291 GLU A C 1
ATOM 2248 O O . GLU A 1 291 ? -10.469 -3.723 -7.344 1 95.06 291 GLU A O 1
ATOM 2253 N N . ASN A 1 292 ? -12.523 -3.549 -8.211 1 93.12 292 ASN A N 1
ATOM 2254 C CA . ASN A 1 292 ? -12.648 -2.145 -7.84 1 93.12 292 ASN A CA 1
ATOM 2255 C C . ASN A 1 292 ? -12.633 -1.959 -6.324 1 93.12 292 ASN A C 1
ATOM 2257 O O . ASN A 1 292 ? -11.977 -1.047 -5.812 1 93.12 292 ASN A O 1
ATOM 2261 N N . LEU A 1 293 ? -13.359 -2.795 -5.645 1 95.5 293 LEU A N 1
ATOM 2262 C CA . LEU A 1 293 ? -13.383 -2.734 -4.188 1 95.5 293 LEU A CA 1
ATOM 2263 C C . LEU A 1 293 ? -11.984 -2.912 -3.607 1 95.5 293 LEU A C 1
ATOM 2265 O O . LEU A 1 293 ? -11.602 -2.197 -2.68 1 95.5 293 LEU A O 1
ATOM 2269 N N . ALA A 1 294 ? -11.227 -3.822 -4.133 1 95.12 294 ALA A N 1
ATOM 2270 C CA . ALA A 1 294 ? -9.867 -4.094 -3.678 1 95.12 294 ALA A CA 1
ATOM 2271 C C . ALA A 1 294 ? -8.961 -2.889 -3.906 1 95.12 294 ALA A C 1
ATOM 2273 O O . ALA A 1 294 ? -8.102 -2.586 -3.078 1 95.12 294 ALA A O 1
ATOM 2274 N N . GLY A 1 295 ? -9.18 -2.174 -4.949 1 93.88 295 GLY A N 1
ATOM 2275 C CA . GLY A 1 295 ? -8.25 -1.14 -5.367 1 93.88 295 GLY A CA 1
ATOM 2276 C C . GLY A 1 295 ? -8.531 0.208 -4.73 1 93.88 295 GLY A C 1
ATOM 2277 O O . GLY A 1 295 ? -7.621 1.028 -4.578 1 93.88 295 GLY A O 1
ATOM 2278 N N . LEU A 1 296 ? -9.703 0.478 -4.332 1 93.38 296 LEU A N 1
ATOM 2279 C CA . LEU A 1 296 ? -10.141 1.807 -3.922 1 93.38 296 LEU A CA 1
ATOM 2280 C C . LEU A 1 296 ? -9.523 2.197 -2.584 1 93.38 296 LEU A C 1
ATOM 2282 O O . LEU A 1 296 ? -9.438 3.383 -2.256 1 93.38 296 LEU A O 1
ATOM 2286 N N . SER A 1 297 ? -9.117 1.272 -1.817 1 93.88 297 SER A N 1
ATOM 2287 C CA . SER A 1 297 ? -8.625 1.578 -0.479 1 93.88 297 SER A CA 1
ATOM 2288 C C . SER A 1 297 ? -7.301 2.336 -0.537 1 93.88 297 SER A C 1
ATOM 2290 O O . SER A 1 297 ? -6.938 3.033 0.413 1 93.88 297 SER A O 1
ATOM 2292 N N . ARG A 1 298 ? -6.551 2.227 -1.583 1 92.81 298 ARG A N 1
ATOM 2293 C CA . ARG A 1 298 ? -5.215 2.809 -1.656 1 92.81 298 ARG A CA 1
ATOM 2294 C C . ARG A 1 298 ? -5.273 4.328 -1.543 1 92.81 298 ARG A C 1
ATOM 2296 O O . ARG A 1 298 ? -4.723 4.91 -0.605 1 92.81 298 ARG A O 1
ATOM 2303 N N . PRO A 1 299 ? -6.047 4.965 -2.473 1 94.06 299 PRO A N 1
ATOM 2304 C CA . PRO A 1 299 ? -6.109 6.422 -2.309 1 94.06 299 PRO A CA 1
ATOM 2305 C C . PRO A 1 299 ? -6.742 6.836 -0.982 1 94.06 299 PRO A C 1
ATOM 2307 O O . PRO A 1 299 ? -6.387 7.879 -0.425 1 94.06 299 PRO A O 1
ATOM 2310 N N . LEU A 1 300 ? -7.633 6.066 -0.461 1 95.75 300 LEU A N 1
ATOM 2311 C CA . LEU A 1 300 ? -8.227 6.355 0.839 1 95.75 300 LEU A CA 1
ATOM 2312 C C . LEU A 1 300 ? -7.16 6.387 1.93 1 95.75 300 LEU A C 1
ATOM 2314 O O . LEU A 1 300 ? -7.117 7.32 2.736 1 95.75 300 LEU A O 1
ATOM 2318 N N . ARG A 1 301 ? -6.312 5.402 1.971 1 94.06 301 ARG A N 1
ATOM 2319 C CA . ARG A 1 301 ? -5.25 5.332 2.969 1 94.06 301 ARG A CA 1
ATOM 2320 C C . ARG A 1 301 ? -4.285 6.504 2.828 1 94.06 301 ARG A C 1
ATOM 2322 O O . ARG A 1 301 ? -3.779 7.023 3.826 1 94.06 301 ARG A O 1
ATOM 2329 N N . TYR A 1 302 ? -4.047 6.938 1.572 1 92.56 302 TYR A N 1
ATOM 2330 C CA . TYR A 1 302 ? -3.154 8.07 1.369 1 92.56 302 TYR A CA 1
ATOM 2331 C C . TYR A 1 302 ? -3.812 9.375 1.821 1 92.56 302 TYR A C 1
ATOM 2333 O O . TYR A 1 302 ? -3.15 10.25 2.383 1 92.56 302 TYR A O 1
ATOM 2341 N N . SER A 1 303 ? -5.117 9.484 1.628 1 94.75 303 SER A N 1
ATOM 2342 C CA . SER A 1 303 ? -5.84 10.633 2.162 1 94.75 303 SER A CA 1
ATOM 2343 C C . SER A 1 303 ? -5.785 10.664 3.686 1 94.75 303 SER A C 1
ATOM 2345 O O . SER A 1 303 ? -5.609 11.727 4.289 1 94.75 303 SER A O 1
ATOM 2347 N N . ALA A 1 304 ? -5.922 9.5 4.305 1 95.69 304 ALA A N 1
ATOM 2348 C CA . ALA A 1 304 ? -5.859 9.406 5.762 1 95.69 304 ALA A CA 1
ATOM 2349 C C . ALA A 1 304 ? -4.477 9.797 6.277 1 95.69 304 ALA A C 1
ATOM 2351 O O . ALA A 1 304 ? -4.355 10.5 7.277 1 95.69 304 ALA A O 1
ATOM 2352 N N . ALA A 1 305 ? -3.43 9.352 5.574 1 92.88 305 ALA A N 1
ATOM 2353 C CA . ALA A 1 305 ? -2.066 9.711 5.949 1 92.88 305 ALA A CA 1
ATOM 2354 C C . ALA A 1 305 ? -1.854 11.219 5.844 1 92.88 305 ALA A C 1
ATOM 2356 O O . ALA A 1 305 ? -1.194 11.82 6.695 1 92.88 305 ALA A O 1
ATOM 2357 N N . MET A 1 306 ? -2.377 11.797 4.816 1 92.69 306 MET A N 1
ATOM 2358 C CA . MET A 1 306 ? -2.297 13.234 4.621 1 92.69 306 MET A CA 1
ATOM 2359 C C . MET A 1 306 ? -2.932 13.984 5.793 1 92.69 306 MET A C 1
ATOM 2361 O O . MET A 1 306 ? -2.424 15.023 6.223 1 92.69 306 MET A O 1
ATOM 2365 N N . MET A 1 307 ? -3.984 13.43 6.34 1 94.94 307 MET A N 1
ATOM 2366 C CA . MET A 1 307 ? -4.668 14.062 7.465 1 94.94 307 MET A CA 1
ATOM 2367 C C . MET A 1 307 ? -3.783 14.07 8.703 1 94.94 307 MET A C 1
ATOM 2369 O O . MET A 1 307 ? -3.816 15.023 9.484 1 94.94 307 MET A O 1
ATOM 2373 N N . VAL A 1 308 ? -3.02 13.047 8.906 1 93.12 308 VAL A N 1
ATOM 2374 C CA . VAL A 1 308 ? -2.107 13.008 10.039 1 93.12 308 VAL A CA 1
ATOM 2375 C C . VAL A 1 308 ? -1.025 14.07 9.875 1 93.12 308 VAL A C 1
ATOM 2377 O O . VAL A 1 308 ? -0.645 14.734 10.844 1 93.12 308 VAL A O 1
ATOM 2380 N N . GLU A 1 309 ? -0.572 14.281 8.664 1 90.19 309 GLU A N 1
ATOM 2381 C CA . GLU A 1 309 ? 0.392 15.344 8.406 1 90.19 309 GLU A CA 1
ATOM 2382 C C . GLU A 1 309 ? -0.192 16.719 8.742 1 90.19 309 GLU A C 1
ATOM 2384 O O . GLU A 1 309 ? 0.517 17.594 9.242 1 90.19 309 GLU A O 1
ATOM 2389 N N . GLY A 1 310 ? -1.459 16.875 8.523 1 91.69 310 GLY A N 1
ATOM 2390 C CA . GLY A 1 310 ? -2.146 18.141 8.781 1 91.69 310 GLY A CA 1
ATOM 2391 C C . GLY A 1 310 ? -2.25 18.469 10.25 1 91.69 310 GLY A C 1
ATOM 2392 O O . GLY A 1 310 ? -2.562 19.609 10.617 1 91.69 310 GLY A O 1
ATOM 2393 N N . MET A 1 311 ? -1.882 17.531 11.109 1 92.75 311 MET A N 1
ATOM 2394 C CA . MET A 1 311 ? -1.956 17.75 12.555 1 92.75 311 MET A CA 1
ATOM 2395 C C . MET A 1 311 ? -0.801 18.625 13.031 1 92.75 311 MET A C 1
ATOM 2397 O O . MET A 1 311 ? -0.852 19.188 14.125 1 92.75 311 MET A O 1
ATOM 2401 N N . VAL A 1 312 ? 0.267 18.688 12.227 1 90.31 312 VAL A N 1
ATOM 2402 C CA . VAL A 1 312 ? 1.435 19.469 12.617 1 90.31 312 VAL A CA 1
ATOM 2403 C C . VAL A 1 312 ? 1.213 20.938 12.273 1 90.31 312 VAL A C 1
ATOM 2405 O O . VAL A 1 312 ? 1.599 21.391 11.195 1 90.31 312 VAL A O 1
ATOM 2408 N N . GLN A 1 313 ? 0.586 21.703 13.273 1 90.81 313 GLN A N 1
ATOM 2409 C CA . GLN A 1 313 ? 0.155 23.078 13.125 1 90.81 313 GLN A CA 1
ATOM 2410 C C . GLN A 1 313 ? 1.097 24.031 13.852 1 90.81 313 GLN A C 1
ATOM 2412 O O . GLN A 1 313 ? 1.661 23.688 14.891 1 90.81 313 GLN A O 1
ATOM 2417 N N . GLU A 1 314 ? 1.246 25.141 13.211 1 89.75 314 GLU A N 1
ATOM 2418 C CA . GLU A 1 314 ? 1.97 26.219 13.891 1 89.75 314 GLU A CA 1
ATOM 2419 C C . GLU A 1 314 ? 1.009 27.25 14.461 1 89.75 314 GLU A C 1
ATOM 2421 O O . GLU A 1 314 ? 0.011 27.609 13.82 1 89.75 314 GLU A O 1
ATOM 2426 N N . SER A 1 315 ? 1.262 27.688 15.688 1 93.56 315 SER A N 1
ATOM 2427 C CA . SER A 1 315 ? 0.5 28.734 16.375 1 93.56 315 SER A CA 1
ATOM 2428 C C . SER A 1 315 ? -0.983 28.391 16.422 1 93.56 315 SER A C 1
ATOM 2430 O O . SER A 1 315 ? -1.349 27.219 16.562 1 93.56 315 SER A O 1
ATOM 2432 N N . GLU A 1 316 ? -1.841 29.359 16.5 1 93.44 316 GLU A N 1
ATOM 2433 C CA . GLU A 1 316 ? -3.244 29.141 16.844 1 93.44 316 GLU A CA 1
ATOM 2434 C C . GLU A 1 316 ? -4.066 28.781 15.617 1 93.44 316 GLU A C 1
ATOM 2436 O O . GLU A 1 316 ? -5.195 28.297 15.734 1 93.44 316 GLU A O 1
ATOM 2441 N N . ARG A 1 317 ? -3.525 28.891 14.492 1 89.25 317 ARG A N 1
ATOM 2442 C CA . ARG A 1 317 ? -4.113 28.5 13.219 1 89.25 317 ARG A CA 1
ATOM 2443 C C . A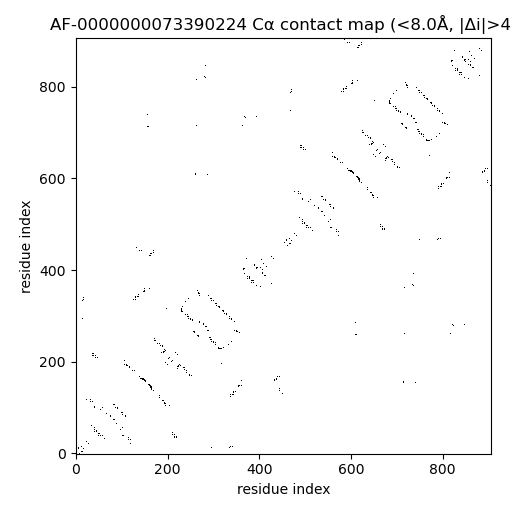RG A 1 317 ? -3.074 28.531 12.102 1 89.25 317 ARG A C 1
ATOM 2445 O O . ARG A 1 317 ? -2.371 29.531 11.93 1 89.25 317 ARG A O 1
ATOM 2452 N N . ASP A 1 318 ? -3.021 27.469 11.367 1 90.5 318 ASP A N 1
ATOM 2453 C CA . ASP A 1 318 ? -1.96 27.328 10.375 1 90.5 318 ASP A CA 1
ATOM 2454 C C . ASP A 1 318 ? -2.529 26.938 9.008 1 90.5 318 ASP A C 1
ATOM 2456 O O . ASP A 1 318 ? -2.869 25.781 8.773 1 90.5 318 ASP A O 1
ATOM 2460 N N . GLY A 1 319 ? -2.574 27.938 8.133 1 86.38 319 GLY A N 1
ATOM 2461 C CA . GLY A 1 319 ? -3.109 27.688 6.805 1 86.38 319 GLY A CA 1
ATOM 2462 C C . GLY A 1 319 ? -2.27 26.719 5.992 1 86.38 319 GLY A C 1
ATOM 2463 O O . GLY A 1 319 ? -2.762 26.109 5.043 1 86.38 319 GLY A O 1
ATOM 2464 N N . ILE A 1 320 ? -1.036 26.578 6.371 1 84.88 320 ILE A N 1
ATOM 2465 C CA . ILE A 1 320 ? -0.142 25.672 5.66 1 84.88 320 ILE A CA 1
ATOM 2466 C C . ILE A 1 320 ? -0.537 24.234 5.949 1 84.88 320 ILE A C 1
ATOM 2468 O O . ILE A 1 320 ? -0.509 23.375 5.055 1 84.88 320 ILE A O 1
ATOM 2472 N N . ALA A 1 321 ? -0.994 24 7.098 1 86.19 321 ALA A N 1
ATOM 2473 C CA . ALA A 1 321 ? -1.233 22.625 7.535 1 86.19 321 ALA A CA 1
ATOM 2474 C C . ALA A 1 321 ? -2.674 22.219 7.258 1 86.19 321 ALA A C 1
ATOM 2476 O O . ALA A 1 321 ? -2.92 21.125 6.723 1 86.19 321 ALA A O 1
ATOM 2477 N N . TRP A 1 322 ? -3.625 23.078 7.504 1 86.12 322 TRP A N 1
ATOM 2478 C CA . TRP A 1 322 ? -4.992 22.562 7.57 1 86.12 322 TRP A CA 1
ATOM 2479 C C . TRP A 1 322 ? -5.637 22.547 6.191 1 86.12 322 TRP A C 1
ATOM 2481 O O . TRP A 1 322 ? -6.641 21.859 5.973 1 86.12 322 TRP A O 1
ATOM 2491 N N . LYS A 1 323 ? -5.145 23.219 5.191 1 89.38 323 LYS A N 1
ATOM 2492 C CA . LYS A 1 323 ? -5.777 23.328 3.881 1 89.38 323 LYS A CA 1
ATOM 2493 C C . LYS A 1 323 ? -5.84 21.969 3.191 1 89.38 323 LYS A C 1
ATOM 2495 O O . LYS A 1 323 ? -6.66 21.75 2.295 1 89.38 323 LYS A O 1
ATOM 2500 N N . VAL A 1 324 ? -4.98 21.062 3.604 1 91.38 324 VAL A N 1
ATOM 2501 C CA . VAL A 1 324 ? -4.988 19.719 3.012 1 91.38 324 VAL A CA 1
ATOM 2502 C C . VAL A 1 324 ? -6.312 19.031 3.32 1 91.38 324 VAL A C 1
ATOM 2504 O O . VAL A 1 324 ? -6.711 18.109 2.613 1 91.38 324 VAL A O 1
ATOM 2507 N N . GLU A 1 325 ? -6.977 19.516 4.328 1 93 325 GLU A N 1
ATOM 2508 C CA . GLU A 1 325 ? -8.242 18.906 4.738 1 93 325 GLU A CA 1
ATOM 2509 C C . GLU A 1 325 ? -9.305 19.062 3.66 1 93 325 GLU A C 1
ATOM 2511 O O . GLU A 1 325 ? -10.203 18.234 3.531 1 93 325 GLU A O 1
ATOM 2516 N N . TRP A 1 326 ? -9.164 20.141 2.863 1 91.12 326 TRP A N 1
ATOM 2517 C CA . TRP A 1 326 ? -10.133 20.438 1.813 1 91.12 326 TRP A CA 1
ATOM 2518 C C . TRP A 1 326 ? -10.117 19.344 0.74 1 91.12 326 TRP A C 1
ATOM 2520 O O . TRP A 1 326 ? -11.133 19.094 0.088 1 91.12 326 TRP A O 1
ATOM 2530 N N . LYS A 1 327 ? -9.016 18.75 0.691 1 92.81 327 LYS A N 1
ATOM 2531 C CA . LYS A 1 327 ? -8.852 17.688 -0.299 1 92.81 327 LYS A CA 1
ATOM 2532 C C . LYS A 1 327 ? -9.031 16.312 0.335 1 92.81 327 LYS A C 1
ATOM 2534 O O . LYS A 1 327 ? -9.852 15.523 -0.124 1 92.81 327 LYS A O 1
ATOM 2539 N N . ALA A 1 328 ? -8.375 16.094 1.357 1 95.94 328 ALA A N 1
ATOM 2540 C CA . ALA A 1 328 ? -8.18 14.758 1.896 1 95.94 328 ALA A CA 1
ATOM 2541 C C . ALA A 1 328 ? -9.461 14.219 2.523 1 95.94 328 ALA A C 1
ATOM 2543 O O . ALA A 1 328 ? -9.844 13.07 2.287 1 95.94 328 ALA A O 1
ATOM 2544 N N . LEU A 1 329 ? -10.078 15.023 3.309 1 96.25 329 LEU A N 1
ATOM 2545 C CA . LEU A 1 329 ? -11.188 14.523 4.121 1 96.25 329 LEU A CA 1
ATOM 2546 C C . LEU A 1 329 ? -12.391 14.195 3.248 1 96.25 329 LEU A C 1
ATOM 2548 O O . LEU A 1 329 ? -12.922 13.086 3.307 1 96.25 329 LEU A O 1
ATOM 2552 N N . PRO A 1 330 ? -12.836 15.133 2.332 1 96.88 330 PRO A N 1
ATOM 2553 C CA . PRO A 1 330 ? -13.953 14.773 1.452 1 96.88 330 PRO A CA 1
ATOM 2554 C C . PRO A 1 330 ? -13.633 13.562 0.571 1 96.88 330 PRO A C 1
ATOM 2556 O O . PRO A 1 330 ? -14.492 12.695 0.38 1 96.88 330 PRO A O 1
ATOM 2559 N N . GLU A 1 331 ? -12.469 13.508 0.095 1 95.69 331 GLU A N 1
ATOM 2560 C CA . GLU A 1 331 ? -12.086 12.391 -0.761 1 95.69 331 GLU A CA 1
ATOM 2561 C C . GLU A 1 331 ? -12.125 11.07 0.006 1 95.69 331 GLU A C 1
ATOM 2563 O O . GLU A 1 331 ? -12.578 10.055 -0.519 1 95.69 331 GLU A O 1
ATOM 2568 N N . ALA A 1 332 ? -11.578 11.102 1.223 1 97.56 332 ALA A N 1
ATOM 2569 C CA . ALA A 1 332 ? -11.633 9.906 2.061 1 97.56 332 ALA A CA 1
ATOM 2570 C C . ALA A 1 332 ? -13.07 9.438 2.258 1 97.56 332 ALA A C 1
ATOM 2572 O O . ALA A 1 332 ? -13.367 8.25 2.135 1 97.56 332 ALA A O 1
ATOM 2573 N N . CYS A 1 333 ? -13.961 10.375 2.51 1 98.44 333 CYS A N 1
ATOM 2574 C CA . CYS A 1 333 ? -15.359 10.047 2.746 1 98.44 333 CYS A CA 1
ATOM 2575 C C . CYS A 1 333 ? -16.016 9.531 1.475 1 98.44 333 CYS A C 1
ATOM 2577 O O . CYS A 1 333 ? -16.766 8.547 1.512 1 98.44 333 CYS A O 1
ATOM 2579 N N . MET A 1 334 ? -15.734 10.188 0.361 1 97.56 334 MET A N 1
ATOM 2580 C CA . MET A 1 334 ? -16.297 9.773 -0.919 1 97.56 334 MET A CA 1
ATOM 2581 C C . MET A 1 334 ? -15.891 8.344 -1.258 1 97.56 334 MET A C 1
ATOM 2583 O O . MET A 1 334 ? -16.734 7.512 -1.602 1 97.56 334 MET A O 1
ATOM 2587 N N . ILE A 1 335 ? -14.648 8.047 -1.094 1 98 335 ILE A N 1
ATOM 2588 C CA . ILE A 1 335 ? -14.125 6.727 -1.424 1 98 335 ILE A CA 1
ATOM 2589 C C . ILE A 1 335 ? -14.688 5.691 -0.45 1 98 335 ILE A C 1
ATOM 2591 O O . ILE A 1 335 ? -15.141 4.621 -0.864 1 98 335 ILE A O 1
ATOM 2595 N N . ALA A 1 336 ? -14.672 6.02 0.858 1 98.38 336 ALA A N 1
ATOM 2596 C CA . ALA A 1 336 ? -15.211 5.094 1.852 1 98.38 336 ALA A CA 1
ATOM 2597 C C . ALA A 1 336 ? -16.688 4.801 1.58 1 98.38 336 ALA A C 1
ATOM 2599 O O . ALA A 1 336 ? -17.125 3.65 1.677 1 98.38 336 ALA A O 1
ATOM 2600 N N . GLY A 1 337 ? -17.438 5.875 1.285 1 98.38 337 GLY A N 1
ATOM 2601 C CA . GLY A 1 337 ? -18.844 5.68 0.931 1 98.38 337 GLY A CA 1
ATOM 2602 C C . GLY A 1 337 ? -19.031 4.77 -0.269 1 98.38 337 GLY A C 1
ATOM 2603 O O . GLY A 1 337 ? -19.891 3.887 -0.258 1 98.38 337 GLY A O 1
ATOM 2604 N N . ALA A 1 338 ? -18.25 4.961 -1.292 1 97.62 338 ALA A N 1
ATOM 2605 C CA . ALA A 1 338 ? -18.297 4.121 -2.484 1 97.62 338 ALA A CA 1
ATOM 2606 C C . ALA A 1 338 ? -17.969 2.668 -2.146 1 97.62 338 ALA A C 1
ATOM 2608 O O . ALA A 1 338 ? -18.625 1.746 -2.633 1 97.62 338 ALA A O 1
ATOM 2609 N N . MET A 1 339 ? -16.969 2.455 -1.328 1 98.38 339 MET A N 1
ATOM 2610 C CA . MET A 1 339 ? -16.547 1.104 -0.971 1 98.38 339 MET A CA 1
ATOM 2611 C C . MET A 1 339 ? -17.641 0.37 -0.208 1 98.38 339 MET A C 1
ATOM 2613 O O . MET A 1 339 ? -17.906 -0.802 -0.475 1 98.38 339 MET A O 1
ATOM 2617 N N . LEU A 1 340 ? -18.25 1.059 0.769 1 98.56 340 LEU A N 1
ATOM 2618 C CA . LEU A 1 340 ? -19.328 0.448 1.528 1 98.56 340 LEU A CA 1
ATOM 2619 C C . LEU A 1 340 ? -20.5 0.085 0.615 1 98.56 340 LEU A C 1
ATOM 2621 O O . LEU A 1 340 ? -21.031 -1.024 0.693 1 98.56 340 LEU A O 1
ATOM 2625 N N . PHE A 1 341 ? -20.859 1.003 -0.244 1 97.56 341 PHE A N 1
ATOM 2626 C CA . PHE A 1 341 ? -21.953 0.795 -1.192 1 97.56 341 PHE A CA 1
ATOM 2627 C C . PHE A 1 341 ? -21.656 -0.389 -2.105 1 97.56 341 PHE A C 1
ATOM 2629 O O . PHE A 1 341 ? -22.5 -1.269 -2.283 1 97.56 341 PHE A O 1
ATOM 2636 N N . GLN A 1 342 ? -20.5 -0.461 -2.646 1 96.69 342 GLN A N 1
ATOM 2637 C CA . GLN A 1 342 ? -20.094 -1.506 -3.586 1 96.69 342 GLN A CA 1
ATOM 2638 C C . GLN A 1 342 ? -19.984 -2.857 -2.887 1 96.69 342 GLN A C 1
ATOM 2640 O O . GLN A 1 342 ? -20.359 -3.889 -3.453 1 96.69 342 GLN A O 1
ATOM 2645 N N . ALA A 1 343 ? -19.438 -2.85 -1.691 1 98.12 343 ALA A N 1
ATOM 2646 C CA . ALA A 1 343 ? -19.312 -4.09 -0.931 1 98.12 343 ALA A CA 1
ATOM 2647 C C . ALA A 1 343 ? -20.672 -4.73 -0.69 1 98.12 343 ALA A C 1
ATOM 2649 O O . ALA A 1 343 ? -20.844 -5.941 -0.847 1 98.12 343 ALA A O 1
ATOM 2650 N N . ARG A 1 344 ? -21.672 -3.908 -0.279 1 97.88 344 ARG A N 1
ATOM 2651 C CA . ARG A 1 344 ? -23.016 -4.418 -0.047 1 97.88 344 ARG A CA 1
ATOM 2652 C C . ARG A 1 344 ? -23.562 -5.109 -1.291 1 97.88 344 ARG A C 1
ATOM 2654 O O . ARG A 1 344 ? -24.062 -6.23 -1.215 1 97.88 344 ARG A O 1
ATOM 2661 N N . HIS A 1 345 ? -23.391 -4.535 -2.424 1 96.5 345 HIS A N 1
ATOM 2662 C CA . HIS A 1 345 ? -23.938 -5.074 -3.664 1 96.5 345 HIS A CA 1
ATOM 2663 C C . HIS A 1 345 ? -23.172 -6.316 -4.105 1 96.5 345 HIS A C 1
ATOM 2665 O O . HIS A 1 345 ? -23.766 -7.289 -4.57 1 96.5 345 HIS A O 1
ATOM 2671 N N . LEU A 1 346 ? -21.859 -6.266 -3.982 1 97.12 346 LEU A N 1
ATOM 2672 C CA . LEU A 1 346 ? -21.031 -7.41 -4.328 1 97.12 346 LEU A CA 1
ATOM 2673 C C . LEU A 1 346 ? -21.422 -8.633 -3.51 1 97.12 346 LEU A C 1
ATOM 2675 O O . LEU A 1 346 ? -21.625 -9.711 -4.066 1 97.12 346 LEU A O 1
ATOM 2679 N N . LEU A 1 347 ? -21.578 -8.43 -2.229 1 98.31 347 LEU A N 1
ATOM 2680 C CA . LEU A 1 347 ? -21.906 -9.531 -1.328 1 98.31 347 LEU A CA 1
ATOM 2681 C C . LEU A 1 347 ? -23.328 -10.016 -1.547 1 98.31 347 LEU A C 1
ATOM 2683 O O . LEU A 1 347 ? -23.594 -11.219 -1.481 1 98.31 347 LEU A O 1
ATOM 2687 N N . ALA A 1 348 ? -24.281 -9.086 -1.815 1 97.44 348 ALA A N 1
ATOM 2688 C CA . ALA A 1 348 ? -25.672 -9.438 -2.039 1 97.44 348 ALA A CA 1
ATOM 2689 C C . ALA A 1 348 ? -25.828 -10.312 -3.275 1 97.44 348 ALA A C 1
ATOM 2691 O O . ALA A 1 348 ? -26.672 -11.219 -3.303 1 97.44 348 ALA A O 1
ATOM 2692 N N . GLY A 1 349 ? -25.016 -10.078 -4.246 1 96.38 349 GLY A N 1
ATOM 2693 C CA . GLY A 1 349 ? -25.141 -10.797 -5.5 1 96.38 349 GLY A CA 1
ATOM 2694 C C . GLY A 1 349 ? -24.141 -11.938 -5.633 1 96.38 349 GLY A C 1
ATOM 2695 O O . GLY A 1 349 ? -24.062 -12.586 -6.68 1 96.38 349 GLY A O 1
ATOM 2696 N N . LEU A 1 350 ? -23.422 -12.25 -4.621 1 97.38 350 LEU A N 1
ATOM 2697 C CA . LEU A 1 350 ? -22.328 -13.227 -4.684 1 97.38 350 LEU A CA 1
ATOM 2698 C C . LEU A 1 350 ? -22.875 -14.633 -4.879 1 97.38 350 LEU A C 1
ATOM 2700 O O . LEU A 1 350 ? -23.766 -15.07 -4.145 1 97.38 350 LEU A O 1
ATOM 2704 N N . LYS A 1 351 ? -22.406 -15.312 -5.883 1 97 351 LYS A N 1
ATOM 2705 C CA . LYS A 1 351 ? -22.703 -16.719 -6.102 1 97 351 LYS A CA 1
ATOM 2706 C C . LYS A 1 351 ? -21.578 -17.609 -5.57 1 97 351 LYS A C 1
ATOM 2708 O O . LYS A 1 351 ? -20.422 -17.438 -5.945 1 97 351 LYS A O 1
ATOM 2713 N N . VAL A 1 352 ? -21.922 -18.5 -4.703 1 97.94 352 VAL A N 1
ATOM 2714 C CA . VAL A 1 352 ? -20.953 -19.422 -4.109 1 97.94 352 VAL A CA 1
ATOM 2715 C C . VAL A 1 352 ? -21.016 -20.766 -4.816 1 97.94 352 VAL A C 1
ATOM 2717 O O . VAL A 1 352 ? -22.109 -21.344 -4.957 1 97.94 352 VAL A O 1
ATOM 2720 N N . ASN A 1 353 ? -19.859 -21.203 -5.312 1 97.62 353 ASN A N 1
ATOM 2721 C CA . ASN A 1 353 ? -19.75 -22.484 -6.008 1 97.62 353 ASN A CA 1
ATOM 2722 C C . ASN A 1 353 ? -19.25 -23.594 -5.082 1 97.62 353 ASN A C 1
ATOM 2724 O O . ASN A 1 353 ? -18.078 -23.953 -5.109 1 97.62 353 ASN A O 1
ATOM 2728 N N . ALA A 1 354 ? -20.172 -24.203 -4.402 1 97.56 354 ALA A N 1
ATOM 2729 C CA . ALA A 1 354 ? -19.828 -25.219 -3.414 1 97.56 354 ALA A CA 1
ATOM 2730 C C . ALA A 1 354 ? -19.156 -26.422 -4.07 1 97.56 354 ALA A C 1
ATOM 2732 O O . ALA A 1 354 ? -18.25 -27.031 -3.486 1 97.56 354 ALA A O 1
ATOM 2733 N N . ALA A 1 355 ? -19.531 -26.734 -5.242 1 96.75 355 ALA A N 1
ATOM 2734 C CA . ALA A 1 355 ? -18.938 -27.859 -5.953 1 96.75 355 ALA A CA 1
ATOM 2735 C C . ALA A 1 355 ? -17.469 -27.609 -6.273 1 96.75 355 ALA A C 1
ATOM 2737 O O . ALA A 1 355 ? -16.625 -28.5 -6.102 1 96.75 355 ALA A O 1
ATOM 2738 N N . ALA A 1 356 ? -17.219 -26.391 -6.719 1 96.25 356 ALA A N 1
ATOM 2739 C CA . ALA A 1 356 ? -15.828 -26.031 -7.008 1 96.25 356 ALA A CA 1
ATOM 2740 C C . ALA A 1 356 ? -14.984 -26.031 -5.734 1 96.25 356 ALA A C 1
ATOM 2742 O O . ALA A 1 356 ? -13.828 -26.453 -5.742 1 96.25 356 ALA A O 1
ATOM 2743 N N . MET A 1 357 ? -15.594 -25.531 -4.676 1 97.5 357 MET A N 1
ATOM 2744 C CA . MET A 1 357 ? -14.891 -25.531 -3.395 1 97.5 357 MET A CA 1
ATOM 2745 C C . MET A 1 357 ? -14.539 -26.953 -2.969 1 97.5 357 MET A C 1
ATOM 2747 O O . MET A 1 357 ? -13.414 -27.203 -2.539 1 97.5 357 MET A O 1
ATOM 2751 N N . ALA A 1 358 ? -15.438 -27.828 -3.178 1 95.62 358 ALA A N 1
ATOM 2752 C CA . ALA A 1 358 ? -15.211 -29.219 -2.836 1 95.62 358 ALA A CA 1
ATOM 2753 C C . ALA A 1 358 ? -14.141 -29.844 -3.734 1 95.62 358 ALA A C 1
ATOM 2755 O O . ALA A 1 358 ? -13.281 -30.594 -3.266 1 95.62 358 ALA A O 1
ATOM 2756 N N . ALA A 1 359 ? -14.242 -29.516 -4.98 1 95.06 359 ALA A N 1
ATOM 2757 C CA . ALA A 1 359 ? -13.258 -30.031 -5.934 1 95.06 359 ALA A CA 1
ATOM 2758 C C . ALA A 1 359 ? -11.852 -29.562 -5.59 1 95.06 359 ALA A C 1
ATOM 2760 O O . ALA A 1 359 ? -10.898 -30.328 -5.645 1 95.06 359 ALA A O 1
ATOM 2761 N N . ASN A 1 360 ? -11.734 -28.297 -5.285 1 95.81 360 ASN A N 1
ATOM 2762 C CA . ASN A 1 360 ? -10.445 -27.75 -4.891 1 95.81 360 ASN A CA 1
ATOM 2763 C C . ASN A 1 360 ? -9.898 -28.438 -3.645 1 95.81 360 ASN A C 1
ATOM 2765 O O . ASN A 1 360 ? -8.703 -28.719 -3.557 1 95.81 360 ASN A O 1
ATOM 2769 N N . LEU A 1 361 ? -10.742 -28.625 -2.729 1 93.62 361 LEU A N 1
ATOM 2770 C CA . LEU A 1 361 ? -10.367 -29.297 -1.482 1 93.62 361 LEU A CA 1
ATOM 2771 C C . LEU A 1 361 ? -9.805 -30.688 -1.753 1 93.62 361 LEU A C 1
ATOM 2773 O O . LEU A 1 361 ? -8.938 -31.156 -1.021 1 93.62 361 LEU A O 1
ATOM 2777 N N . GLY A 1 362 ? -10.203 -31.328 -2.811 1 91.81 362 GLY A N 1
ATOM 2778 C CA . GLY A 1 362 ? -9.773 -32.688 -3.166 1 91.81 362 GLY A CA 1
ATOM 2779 C C . GLY A 1 362 ? -8.484 -32.688 -3.961 1 91.81 362 GLY A C 1
ATOM 2780 O O . GLY A 1 362 ? -7.914 -33.781 -4.191 1 91.81 362 GLY A O 1
ATOM 2781 N N . ARG A 1 363 ? -8.008 -31.578 -4.312 1 89.5 363 ARG A N 1
ATOM 2782 C CA . ARG A 1 363 ? -6.871 -31.469 -5.223 1 89.5 363 ARG A CA 1
ATOM 2783 C C . ARG A 1 363 ? -5.621 -32.094 -4.609 1 89.5 363 ARG A C 1
ATOM 2785 O O . ARG A 1 363 ? -4.77 -32.625 -5.328 1 89.5 363 ARG A O 1
ATOM 2792 N N . MET A 1 364 ? -5.523 -32.062 -3.373 1 86.44 364 MET A N 1
ATOM 2793 C CA . MET A 1 364 ? -4.324 -32.625 -2.736 1 86.44 364 MET A CA 1
ATOM 2794 C C . MET A 1 364 ? -4.523 -34.094 -2.352 1 86.44 364 MET A C 1
ATOM 2796 O O . MET A 1 364 ? -3.715 -34.656 -1.616 1 86.44 364 MET A O 1
ATOM 2800 N N . HIS A 1 365 ? -5.555 -34.656 -2.76 1 88.62 365 HIS A N 1
ATOM 2801 C CA . HIS A 1 365 ? -5.828 -36.094 -2.643 1 88.62 365 HIS A CA 1
ATOM 2802 C C . HIS A 1 365 ? -5.734 -36.531 -1.193 1 88.62 365 HIS A C 1
ATOM 2804 O O . HIS A 1 365 ? -5.133 -37.594 -0.907 1 88.62 365 HIS A O 1
ATOM 2810 N N . GLY A 1 366 ? -6.191 -35.688 -0.338 1 90.62 366 GLY A N 1
ATOM 2811 C CA . GLY A 1 366 ? -6.324 -36.062 1.061 1 90.62 366 GLY A CA 1
ATOM 2812 C C . GLY A 1 366 ? -5.102 -35.719 1.89 1 90.62 366 GLY A C 1
ATOM 2813 O O . GLY A 1 366 ? -5.16 -35.719 3.121 1 90.62 366 GLY A O 1
ATOM 2814 N N . TYR A 1 367 ? -4.047 -35.312 1.275 1 89.25 367 TYR A N 1
ATOM 2815 C CA . TYR A 1 367 ? -2.793 -35.062 1.979 1 89.25 367 TYR A CA 1
ATOM 2816 C C . TYR A 1 367 ? -2.922 -33.875 2.936 1 89.25 367 TYR A C 1
ATOM 2818 O O . TYR A 1 367 ? -2.16 -33.781 3.898 1 89.25 367 TYR A O 1
ATOM 2826 N N . LEU A 1 368 ? -3.887 -33.031 2.725 1 89.5 368 LEU A N 1
ATOM 2827 C CA . LEU A 1 368 ? -4.082 -31.906 3.617 1 89.5 368 LEU A CA 1
ATOM 2828 C C . LEU A 1 368 ? -4.516 -32.375 5.004 1 89.5 368 LEU A C 1
ATOM 2830 O O . LEU A 1 368 ? -4.43 -31.609 5.973 1 89.5 368 LEU A O 1
ATOM 2834 N N . LEU A 1 369 ? -4.914 -33.594 5.188 1 91.31 369 LEU A N 1
ATOM 2835 C CA . LEU A 1 369 ? -5.398 -34.094 6.469 1 91.31 369 LEU A CA 1
ATOM 2836 C C . LEU A 1 369 ? -4.301 -34.844 7.203 1 91.31 369 LEU A C 1
ATOM 2838 O O . LEU A 1 369 ? -4.57 -35.531 8.188 1 91.31 369 LEU A O 1
ATOM 2842 N N . SER A 1 370 ? -3.092 -34.719 6.699 1 88.81 370 SER A N 1
ATOM 2843 C CA . SER A 1 370 ? -1.963 -35.375 7.348 1 88.81 370 SER A CA 1
ATOM 2844 C C . SER A 1 370 ? -1.852 -34.969 8.812 1 88.81 370 SER A C 1
ATOM 2846 O O . SER A 1 370 ? -1.475 -35.781 9.664 1 88.81 370 SER A O 1
ATOM 2848 N N . GLU A 1 371 ? -2.182 -33.719 9.078 1 87.31 371 GLU A N 1
ATOM 2849 C CA . GLU A 1 371 ? -2.18 -33.25 10.461 1 87.31 371 GLU A CA 1
ATOM 2850 C C . GLU A 1 371 ? -3.15 -34.031 11.328 1 87.31 371 GLU A C 1
ATOM 2852 O O . GLU A 1 371 ? -2.809 -34.438 12.438 1 87.31 371 GLU A O 1
ATOM 2857 N N . ARG A 1 372 ? -4.355 -34.219 10.82 1 90.81 372 ARG A N 1
ATOM 2858 C CA . ARG A 1 372 ? -5.363 -35 11.547 1 90.81 372 ARG A CA 1
ATOM 2859 C C . ARG A 1 372 ? -4.879 -36.406 11.844 1 90.81 372 ARG A C 1
ATOM 2861 O O . ARG A 1 372 ? -4.996 -36.875 12.969 1 90.81 372 ARG A O 1
ATOM 2868 N N . VAL A 1 373 ? -4.336 -37 10.82 1 91.44 373 VAL A N 1
ATOM 2869 C CA . VAL A 1 373 ? -3.863 -38.375 10.945 1 91.44 373 VAL A CA 1
ATOM 2870 C C . VAL A 1 373 ? -2.693 -38.438 11.922 1 91.44 373 VAL A C 1
ATOM 2872 O O . VAL A 1 373 ? -2.623 -39.344 12.766 1 91.44 373 VAL A O 1
ATOM 2875 N N . MET A 1 374 ? -1.833 -37.5 11.828 1 88.56 374 MET A N 1
ATOM 2876 C CA . MET A 1 374 ? -0.677 -37.438 12.711 1 88.56 374 MET A CA 1
ATOM 2877 C C . MET A 1 374 ? -1.115 -37.344 14.172 1 88.56 374 MET A C 1
ATOM 2879 O O . MET A 1 374 ? -0.58 -38.031 15.039 1 88.56 374 MET A O 1
ATOM 2883 N N . LEU A 1 375 ? -2.025 -36.469 14.445 1 88.94 375 LEU A N 1
ATOM 2884 C CA . LEU A 1 375 ? -2.488 -36.281 15.812 1 88.94 375 LEU A CA 1
ATOM 2885 C C . LEU A 1 375 ? -3.168 -37.531 16.344 1 88.94 375 LEU A C 1
ATOM 2887 O O . LEU A 1 375 ? -2.932 -37.938 17.484 1 88.94 375 LEU A O 1
ATOM 2891 N N . GLU A 1 376 ? -3.996 -38.125 15.547 1 91.06 376 GLU A N 1
ATOM 2892 C CA . GLU A 1 376 ? -4.684 -39.375 15.953 1 91.06 376 GLU A CA 1
ATOM 2893 C C . GLU A 1 376 ? -3.693 -40.5 16.219 1 91.06 376 GLU A C 1
ATOM 2895 O O . GLU A 1 376 ? -3.826 -41.219 17.203 1 91.06 376 GLU A O 1
ATOM 2900 N N . LEU A 1 377 ? -2.695 -40.625 15.383 1 91.38 377 LEU A N 1
ATOM 2901 C CA . LEU A 1 377 ? -1.708 -41.688 15.5 1 91.38 377 LEU A CA 1
ATOM 2902 C C . LEU A 1 377 ? -0.775 -41.438 16.672 1 91.38 377 LEU A C 1
ATOM 2904 O O . LEU A 1 377 ? -0.294 -42.375 17.312 1 91.38 377 LEU A O 1
ATOM 2908 N N . SER A 1 378 ? -0.512 -40.188 16.891 1 91.38 378 SER A N 1
ATOM 2909 C CA . SER A 1 378 ? 0.382 -39.844 17.984 1 91.38 378 SER A CA 1
ATOM 2910 C C . SER A 1 378 ? -0.147 -40.375 19.328 1 91.38 378 SER A C 1
ATOM 2912 O O . SER A 1 378 ? 0.63 -40.75 20.203 1 91.38 378 SER A O 1
ATOM 2914 N N . ALA A 1 379 ? -1.403 -40.375 19.453 1 91.44 379 ALA A N 1
ATOM 2915 C CA . ALA A 1 379 ? -2.012 -40.875 20.688 1 91.44 379 ALA A CA 1
ATOM 2916 C C . ALA A 1 379 ? -1.845 -42.375 20.828 1 91.44 379 ALA A C 1
ATOM 2918 O O . ALA A 1 379 ? -1.841 -42.906 21.938 1 91.44 379 ALA A O 1
ATOM 2919 N N . ARG A 1 380 ? -1.535 -43.031 19.688 1 93.06 380 ARG A N 1
ATOM 2920 C CA . ARG A 1 380 ? -1.475 -44.469 19.688 1 93.06 380 ARG A CA 1
ATOM 2921 C C . ARG A 1 380 ? -0.03 -44.969 19.703 1 93.06 380 ARG A C 1
ATOM 2923 O O . ARG A 1 380 ? 0.281 -45.969 20.359 1 93.06 380 ARG A O 1
ATOM 2930 N N . VAL A 1 381 ? 0.784 -44.344 18.984 1 94.56 381 VAL A N 1
ATOM 2931 C CA . VAL A 1 381 ? 2.119 -44.906 18.812 1 94.56 381 VAL A CA 1
ATOM 2932 C C . VAL A 1 381 ? 3.172 -43.844 19.203 1 94.56 381 VAL A C 1
ATOM 2934 O O . VAL A 1 381 ? 4.371 -44.156 19.188 1 94.56 381 VAL A O 1
ATOM 2937 N N . GLY A 1 382 ? 2.766 -42.688 19.641 1 92.75 382 GLY A N 1
ATOM 2938 C CA . GLY A 1 382 ? 3.691 -41.594 19.938 1 92.75 382 GLY A CA 1
ATOM 2939 C C . GLY A 1 382 ? 3.9 -40.656 18.766 1 92.75 382 GLY A C 1
ATOM 2940 O O . GLY A 1 382 ? 3.826 -41.094 17.609 1 92.75 382 GLY A O 1
ATOM 2941 N N . LYS A 1 383 ? 4.211 -39.375 19.047 1 89.38 383 LYS A N 1
ATOM 2942 C CA . LYS A 1 383 ? 4.293 -38.281 18.078 1 89.38 383 LYS A CA 1
ATOM 2943 C C . LYS A 1 383 ? 5.41 -38.531 17.078 1 89.38 383 LYS A C 1
ATOM 2945 O O . LYS A 1 383 ? 5.203 -38.406 15.859 1 89.38 383 LYS A O 1
ATOM 2950 N N . GLN A 1 384 ? 6.559 -38.906 17.562 1 89.31 384 GLN A N 1
ATOM 2951 C CA . GLN A 1 384 ? 7.715 -39.094 16.688 1 89.31 384 GLN A CA 1
ATOM 2952 C C . GLN A 1 384 ? 7.508 -40.25 15.727 1 89.31 384 GLN A C 1
ATOM 2954 O O . GLN A 1 384 ? 7.816 -40.156 14.539 1 89.31 384 GLN A O 1
ATOM 2959 N N . THR A 1 385 ? 7.012 -41.312 16.234 1 90.94 385 THR A N 1
ATOM 2960 C CA . THR A 1 385 ? 6.73 -42.469 15.414 1 90.94 385 THR A CA 1
ATOM 2961 C C . THR A 1 385 ? 5.652 -42.188 14.375 1 90.94 385 THR A C 1
ATOM 2963 O O . THR A 1 385 ? 5.793 -42.531 13.203 1 90.94 385 THR A O 1
ATOM 2966 N N . ALA A 1 386 ? 4.629 -41.531 14.789 1 90.31 386 ALA A N 1
ATOM 2967 C CA . ALA A 1 386 ? 3.555 -41.125 13.883 1 90.31 386 ALA A CA 1
ATOM 2968 C C . ALA A 1 386 ? 4.086 -40.25 12.75 1 90.31 386 ALA A C 1
ATOM 2970 O O . ALA A 1 386 ? 3.736 -40.438 11.586 1 90.31 386 ALA A O 1
ATOM 2971 N N . HIS A 1 387 ? 4.859 -39.312 13.164 1 87.75 387 HIS A N 1
ATOM 2972 C CA . HIS A 1 387 ? 5.453 -38.406 12.195 1 87.75 387 HIS A CA 1
ATOM 2973 C C . HIS A 1 387 ? 6.266 -39.156 11.148 1 87.75 387 HIS A C 1
ATOM 2975 O O . HIS A 1 387 ? 6.145 -38.875 9.953 1 87.75 387 HIS A O 1
ATOM 2981 N N . GLU A 1 388 ? 7.059 -40 11.602 1 87.25 388 GLU A N 1
ATOM 2982 C CA . GLU A 1 388 ? 7.895 -40.812 10.703 1 87.25 388 GLU A CA 1
ATOM 2983 C C . GLU A 1 388 ? 7.043 -41.625 9.75 1 87.25 388 GLU A C 1
ATOM 2985 O O . GLU A 1 388 ? 7.316 -41.688 8.547 1 87.25 388 GLU A O 1
ATOM 2990 N N . TRP A 1 389 ? 6.055 -42.312 10.25 1 90.44 389 TRP A N 1
ATOM 2991 C CA . TRP A 1 389 ? 5.188 -43.156 9.438 1 90.44 389 TRP A CA 1
ATOM 2992 C C . TRP A 1 389 ? 4.453 -42.344 8.383 1 90.44 389 TRP A C 1
ATOM 2994 O O . TRP A 1 389 ? 4.383 -42.719 7.215 1 90.44 389 TRP A O 1
ATOM 3004 N N . ILE A 1 390 ? 3.932 -41.219 8.836 1 89.19 390 ILE A N 1
ATOM 3005 C CA . ILE A 1 390 ? 3.16 -40.344 7.938 1 89.19 390 ILE A CA 1
ATOM 3006 C C . ILE A 1 390 ? 4.078 -39.781 6.871 1 89.19 390 ILE A C 1
ATOM 3008 O O . ILE A 1 390 ? 3.693 -39.656 5.703 1 89.19 390 ILE A O 1
ATOM 3012 N N . TYR A 1 391 ? 5.207 -39.406 7.297 1 86.12 391 TYR A N 1
ATOM 3013 C CA . TYR A 1 391 ? 6.188 -38.906 6.352 1 86.12 391 TYR A CA 1
ATOM 3014 C C . TYR A 1 391 ? 6.523 -39.938 5.289 1 86.12 391 TYR A C 1
ATOM 3016 O O . TYR A 1 391 ? 6.496 -39.656 4.09 1 86.12 391 TYR A O 1
ATOM 3024 N N . GLU A 1 392 ? 6.812 -41.094 5.711 1 88 392 GLU A N 1
ATOM 3025 C CA . GLU A 1 392 ? 7.152 -42.188 4.797 1 88 392 GLU A CA 1
ATOM 3026 C C . GLU A 1 392 ? 5.996 -42.5 3.852 1 88 392 GLU A C 1
ATOM 3028 O O . GLU A 1 392 ? 6.195 -42.625 2.643 1 88 392 GLU A O 1
ATOM 3033 N N . ALA A 1 393 ? 4.883 -42.594 4.41 1 90.25 393 ALA A N 1
ATOM 3034 C CA . ALA A 1 393 ? 3.691 -42.875 3.607 1 90.25 393 ALA A CA 1
ATOM 3035 C C . ALA A 1 393 ? 3.447 -41.75 2.588 1 90.25 393 ALA A C 1
ATOM 3037 O O . ALA A 1 393 ? 3.139 -42.031 1.426 1 90.25 393 ALA A O 1
ATOM 3038 N N . SER A 1 394 ? 3.557 -40.5 3.035 1 87.19 394 SER A N 1
ATOM 3039 C CA . SER A 1 394 ? 3.312 -39.344 2.176 1 87.19 394 SER A CA 1
ATOM 3040 C C . SER A 1 394 ? 4.324 -39.281 1.036 1 87.19 394 SER A C 1
ATOM 3042 O O . SER A 1 394 ? 3.955 -39.062 -0.117 1 87.19 394 SER A O 1
ATOM 3044 N N . MET A 1 395 ? 5.551 -39.469 1.341 1 83.88 395 MET A N 1
ATOM 3045 C CA . MET A 1 395 ? 6.594 -39.438 0.32 1 83.88 395 MET A CA 1
ATOM 3046 C C . MET A 1 395 ? 6.379 -40.531 -0.721 1 83.88 395 MET A C 1
ATOM 3048 O O . MET A 1 395 ? 6.492 -40.281 -1.922 1 83.88 395 MET A O 1
ATOM 3052 N N . HIS A 1 396 ? 6.086 -41.688 -0.161 1 88.06 396 HIS A N 1
ATOM 3053 C CA . HIS A 1 396 ? 5.789 -42.812 -1.059 1 88.06 396 HIS A CA 1
ATOM 3054 C C . HIS A 1 396 ? 4.574 -42.5 -1.931 1 88.06 396 HIS A C 1
ATOM 3056 O O . HIS A 1 396 ? 4.605 -42.719 -3.143 1 88.06 396 HIS A O 1
ATOM 3062 N N . GLY A 1 397 ? 3.551 -42.031 -1.326 1 90 397 GLY A N 1
ATOM 3063 C CA . GLY A 1 397 ? 2.328 -41.719 -2.043 1 90 397 GLY A CA 1
ATOM 3064 C C . GLY A 1 397 ? 2.525 -40.656 -3.1 1 90 397 GLY A C 1
ATOM 3065 O O . GLY A 1 397 ? 2.07 -40.781 -4.234 1 90 397 GLY A O 1
ATOM 3066 N N . ILE A 1 398 ? 3.203 -39.531 -2.818 1 81.75 398 ILE A N 1
ATOM 3067 C CA . ILE A 1 398 ? 3.441 -38.438 -3.734 1 81.75 398 ILE A CA 1
ATOM 3068 C C . ILE A 1 398 ? 4.297 -38.906 -4.906 1 81.75 398 ILE A C 1
ATOM 3070 O O . ILE A 1 398 ? 3.988 -38.625 -6.066 1 81.75 398 ILE A O 1
ATOM 3074 N N . THR A 1 399 ? 5.293 -39.656 -4.582 1 83.69 399 THR A N 1
ATOM 3075 C CA . THR A 1 399 ? 6.203 -40.156 -5.598 1 83.69 399 THR A CA 1
ATOM 3076 C C . THR A 1 399 ? 5.469 -41.094 -6.574 1 83.69 399 THR A C 1
ATOM 3078 O O . THR A 1 399 ? 5.754 -41.062 -7.773 1 83.69 399 THR A O 1
ATOM 3081 N N . HIS A 1 400 ? 4.488 -41.812 -6.078 1 90.12 400 HIS A N 1
ATOM 3082 C CA . HIS A 1 400 ? 3.805 -42.812 -6.898 1 90.12 400 HIS A CA 1
ATOM 3083 C C . HIS A 1 400 ? 2.408 -42.344 -7.285 1 90.12 400 HIS A C 1
ATOM 3085 O O . HIS A 1 400 ? 1.577 -43.125 -7.719 1 90.12 400 HIS A O 1
ATOM 3091 N N . LYS A 1 401 ? 2.121 -41.062 -6.957 1 88.69 401 LYS A N 1
ATOM 3092 C CA . LYS A 1 401 ? 0.883 -40.406 -7.352 1 88.69 401 LYS A CA 1
ATOM 3093 C C . LYS A 1 401 ? -0.334 -41.125 -6.77 1 88.69 401 LYS A C 1
ATOM 3095 O O . LYS A 1 401 ? -1.314 -41.344 -7.477 1 88.69 401 LYS A O 1
ATOM 3100 N N . LEU A 1 402 ? -0.178 -41.562 -5.523 1 91.94 402 LEU A N 1
ATOM 3101 C CA . LEU A 1 402 ? -1.282 -42.156 -4.777 1 91.94 402 LEU A CA 1
ATOM 3102 C C . LEU A 1 402 ? -1.959 -41.125 -3.893 1 91.94 402 LEU A C 1
ATOM 3104 O O . LEU A 1 402 ? -1.31 -40.188 -3.416 1 91.94 402 LEU A O 1
ATOM 3108 N N . GLY A 1 403 ? -3.285 -41.344 -3.75 1 93.12 403 GLY A N 1
ATOM 3109 C CA . GLY A 1 403 ? -3.947 -40.562 -2.715 1 93.12 403 GLY A CA 1
ATOM 3110 C C . GLY A 1 403 ? -3.469 -40.906 -1.316 1 93.12 403 GLY A C 1
ATOM 3111 O O . GLY A 1 403 ? -2.871 -41.969 -1.099 1 93.12 403 GLY A O 1
ATOM 3112 N N . PHE A 1 404 ? -3.682 -40.062 -0.363 1 93.25 404 PHE A N 1
ATOM 3113 C CA . PHE A 1 404 ? -3.176 -40.188 0.998 1 93.25 404 PHE A CA 1
ATOM 3114 C C . PHE A 1 404 ? -3.732 -41.438 1.654 1 93.25 404 PHE A C 1
ATOM 3116 O O . PHE A 1 404 ? -3 -42.188 2.32 1 93.25 404 PHE A O 1
ATOM 3123 N N . ALA A 1 405 ? -5.012 -41.688 1.433 1 94 405 ALA A N 1
ATOM 3124 C CA . ALA A 1 405 ? -5.633 -42.875 1.991 1 94 405 ALA A CA 1
ATOM 3125 C C . ALA A 1 405 ? -4.957 -44.156 1.472 1 94 405 ALA A C 1
ATOM 3127 O O . ALA A 1 405 ? -4.664 -45.062 2.244 1 94 405 ALA A O 1
ATOM 3128 N N . GLU A 1 406 ? -4.691 -44.125 0.21 1 94.62 406 GLU A N 1
ATOM 3129 C CA . GLU A 1 406 ? -4.027 -45.281 -0.402 1 94.62 406 GLU A CA 1
ATOM 3130 C C . GLU A 1 406 ? -2.59 -45.406 0.093 1 94.62 406 GLU A C 1
ATOM 3132 O O . GLU A 1 406 ? -2.113 -46.531 0.344 1 94.62 406 GLU A O 1
ATOM 3137 N N . ALA A 1 407 ? -1.961 -44.312 0.186 1 94 407 ALA A N 1
ATOM 3138 C CA . ALA A 1 407 ? -0.595 -44.312 0.703 1 94 407 ALA A CA 1
ATOM 3139 C C . ALA A 1 407 ? -0.539 -44.906 2.115 1 94 407 ALA A C 1
ATOM 3141 O O . ALA A 1 407 ? 0.385 -45.625 2.451 1 94 407 ALA A O 1
ATOM 3142 N N . MET A 1 408 ? -1.474 -44.562 2.955 1 94 408 MET A N 1
ATOM 3143 C CA . MET A 1 408 ? -1.536 -45.062 4.324 1 94 408 MET A CA 1
ATOM 3144 C C . MET A 1 408 ? -1.772 -46.562 4.34 1 94 408 MET A C 1
ATOM 3146 O O . MET A 1 408 ? -1.163 -47.281 5.133 1 94 408 MET A O 1
ATOM 3150 N N . ARG A 1 409 ? -2.543 -47.031 3.357 1 93.75 409 ARG A N 1
ATOM 3151 C CA . ARG A 1 409 ? -2.85 -48.438 3.258 1 93.75 409 ARG A CA 1
ATOM 3152 C C . ARG A 1 409 ? -1.608 -49.25 2.889 1 93.75 409 ARG A C 1
ATOM 3154 O O . ARG A 1 409 ? -1.437 -50.375 3.344 1 93.75 409 ARG A O 1
ATOM 3161 N N . HIS A 1 410 ? -0.803 -48.625 2.135 1 92.62 410 HIS A N 1
ATOM 3162 C CA . HIS A 1 410 ? 0.374 -49.312 1.615 1 92.62 410 HIS A CA 1
ATOM 3163 C C . HIS A 1 410 ? 1.503 -49.344 2.641 1 92.62 410 HIS A C 1
ATOM 3165 O O . HIS A 1 410 ? 2.422 -50.156 2.551 1 92.62 410 HIS A O 1
ATOM 3171 N N . HIS A 1 411 ? 1.421 -48.469 3.461 1 93.88 411 HIS A N 1
ATOM 3172 C CA . HIS A 1 411 ? 2.438 -48.438 4.508 1 93.88 411 HIS A CA 1
ATOM 3173 C C . HIS A 1 411 ? 2.227 -49.562 5.504 1 93.88 411 HIS A C 1
ATOM 3175 O O . HIS A 1 411 ? 1.153 -49.688 6.102 1 93.88 411 HIS A O 1
ATOM 3181 N N . GLU A 1 412 ? 3.211 -50.281 5.723 1 93.69 412 GLU A N 1
ATOM 3182 C CA . GLU A 1 412 ? 3.09 -51.531 6.453 1 93.69 412 GLU A CA 1
ATOM 3183 C C . GLU A 1 412 ? 2.525 -51.312 7.852 1 93.69 412 GLU A C 1
ATOM 3185 O O . GLU A 1 412 ? 1.543 -51.969 8.242 1 93.69 412 GLU A O 1
ATOM 3190 N N . SER A 1 413 ? 3.07 -50.469 8.609 1 94.12 413 SER A N 1
ATOM 3191 C CA . SER A 1 413 ? 2.678 -50.25 10 1 94.12 413 SER A CA 1
ATOM 3192 C C . SER A 1 413 ? 1.313 -49.562 10.086 1 94.12 413 SER A C 1
ATOM 3194 O O . SER A 1 413 ? 0.501 -49.906 10.945 1 94.12 413 SER A O 1
ATOM 3196 N N . LEU A 1 414 ? 1.054 -48.656 9.219 1 93.88 414 LEU A N 1
ATOM 3197 C CA . LEU A 1 414 ? -0.225 -47.969 9.219 1 93.88 414 LEU A CA 1
ATOM 3198 C C . LEU A 1 414 ? -1.353 -48.875 8.781 1 93.88 414 LEU A C 1
ATOM 3200 O O . LEU A 1 414 ? -2.438 -48.875 9.367 1 93.88 414 LEU A O 1
ATOM 3204 N N . GLY A 1 415 ? -1.052 -49.656 7.832 1 90.19 415 GLY A N 1
ATOM 3205 C CA . GLY A 1 415 ? -2.041 -50.594 7.34 1 90.19 415 GLY A CA 1
ATOM 3206 C C . GLY A 1 415 ? -2.438 -51.625 8.375 1 90.19 415 GLY A C 1
ATOM 3207 O O . GLY A 1 415 ? -3.566 -52.125 8.359 1 90.19 415 GLY A O 1
ATOM 3208 N N . ARG A 1 416 ? -1.531 -51.969 9.211 1 92.44 416 ARG A N 1
ATOM 3209 C CA . ARG A 1 416 ? -1.811 -52.938 10.266 1 92.44 416 ARG A CA 1
ATOM 3210 C C . ARG A 1 416 ? -2.566 -52.281 11.422 1 92.44 416 ARG A C 1
ATOM 3212 O O . ARG A 1 416 ? -3.402 -52.938 12.062 1 92.44 416 ARG A O 1
ATOM 3219 N N . LEU A 1 417 ? -2.252 -51.094 11.57 1 93.62 417 LEU A N 1
ATOM 3220 C CA . LEU A 1 417 ? -2.768 -50.406 12.742 1 93.62 417 LEU A CA 1
ATOM 3221 C C . LEU A 1 417 ? -4.172 -49.844 12.484 1 93.62 417 LEU A C 1
ATOM 3223 O O . LEU A 1 417 ? -5.008 -49.844 13.398 1 93.62 417 LEU A O 1
ATOM 3227 N N . LEU A 1 418 ? -4.465 -49.406 11.297 1 94.81 418 LEU A N 1
ATOM 3228 C CA . LEU A 1 418 ? -5.715 -48.719 11 1 94.81 418 LEU A CA 1
ATOM 3229 C C . LEU A 1 418 ? -6.641 -49.594 10.164 1 94.81 418 LEU A C 1
ATOM 3231 O O . LEU A 1 418 ? -6.191 -50.25 9.227 1 94.81 418 LEU A O 1
ATOM 3235 N N . THR A 1 419 ? -7.867 -49.531 10.508 1 94.81 419 THR A N 1
ATOM 3236 C CA . THR A 1 419 ? -8.875 -50.188 9.68 1 94.81 419 THR A CA 1
ATOM 3237 C C . THR A 1 419 ? -9.227 -49.312 8.477 1 94.81 419 THR A C 1
ATOM 3239 O O . THR A 1 419 ? -8.914 -48.125 8.438 1 94.81 419 THR A O 1
ATOM 3242 N N . GLU A 1 420 ? -9.922 -49.938 7.512 1 94.19 420 GLU A N 1
ATOM 3243 C CA . GLU A 1 420 ? -10.367 -49.219 6.328 1 94.19 420 GLU A CA 1
ATOM 3244 C C . GLU A 1 420 ? -11.32 -48.094 6.703 1 94.19 420 GLU A C 1
ATOM 3246 O O . GLU A 1 420 ? -11.273 -47 6.113 1 94.19 420 GLU A O 1
ATOM 3251 N N . ASP A 1 421 ? -12.133 -48.375 7.656 1 94.88 421 ASP A N 1
ATOM 3252 C CA . ASP A 1 421 ? -13.078 -47.344 8.117 1 94.88 421 ASP A CA 1
ATOM 3253 C C . ASP A 1 421 ? -12.359 -46.188 8.773 1 94.88 421 ASP A C 1
ATOM 3255 O O . ASP A 1 421 ? -12.742 -45.031 8.578 1 94.88 421 ASP A O 1
ATOM 3259 N N . GLU A 1 422 ? -11.406 -46.5 9.547 1 94.31 422 GLU A N 1
ATOM 3260 C CA . GLU A 1 422 ? -10.625 -45.438 10.188 1 94.31 422 GLU A CA 1
ATOM 3261 C C . GLU A 1 422 ? -9.891 -44.594 9.164 1 94.31 422 GLU A C 1
ATOM 3263 O O . GLU A 1 422 ? -9.844 -43.375 9.281 1 94.31 422 GLU A O 1
ATOM 3268 N N . ILE A 1 423 ? -9.336 -45.25 8.195 1 94.69 423 ILE A N 1
ATOM 3269 C CA . ILE A 1 423 ? -8.617 -44.531 7.152 1 94.69 423 ILE A CA 1
ATOM 3270 C C . ILE A 1 423 ? -9.57 -43.594 6.414 1 94.69 423 ILE A C 1
ATOM 3272 O O . ILE A 1 423 ? -9.242 -42.438 6.164 1 94.69 423 ILE A O 1
ATOM 3276 N N . HIS A 1 424 ? -10.727 -44.094 6.125 1 93 424 HIS A N 1
ATOM 3277 C CA . HIS A 1 424 ? -11.734 -43.281 5.453 1 93 424 HIS A CA 1
ATOM 3278 C C . HIS A 1 424 ? -12.141 -42.062 6.297 1 93 424 HIS A C 1
ATOM 3280 O O . HIS A 1 424 ? -12.211 -40.938 5.793 1 93 424 HIS A O 1
ATOM 3286 N N . ASP A 1 425 ? -12.391 -42.344 7.508 1 94.19 425 ASP A N 1
ATOM 3287 C CA . ASP A 1 425 ? -12.812 -41.281 8.414 1 94.19 425 ASP A CA 1
ATOM 3288 C C . ASP A 1 425 ? -11.711 -40.219 8.578 1 94.19 425 ASP A C 1
ATOM 3290 O O . ASP A 1 425 ? -11.984 -39.031 8.531 1 94.19 425 ASP A O 1
ATOM 3294 N N . LEU A 1 426 ? -10.484 -40.625 8.727 1 93.81 426 LEU A N 1
ATOM 3295 C CA . LEU A 1 426 ? -9.359 -39.75 8.992 1 93.81 426 LEU A CA 1
ATOM 3296 C C . LEU A 1 426 ? -9.008 -38.938 7.762 1 93.81 426 LEU A C 1
ATOM 3298 O O . LEU A 1 426 ? -8.344 -37.906 7.867 1 93.81 426 LEU A O 1
ATOM 3302 N N . THR A 1 427 ? -9.484 -39.344 6.613 1 93.25 427 THR A N 1
ATOM 3303 C CA . THR A 1 427 ? -9.133 -38.656 5.387 1 93.25 427 THR A CA 1
ATOM 3304 C C . THR A 1 427 ? -10.352 -37.906 4.816 1 93.25 427 THR A C 1
ATOM 3306 O O . THR A 1 427 ? -10.336 -37.469 3.664 1 93.25 427 THR A O 1
ATOM 3309 N N . ASP A 1 428 ? -11.414 -37.844 5.598 1 93.06 428 ASP A N 1
ATOM 3310 C CA . ASP A 1 428 ? -12.586 -37.062 5.23 1 93.06 428 ASP A CA 1
ATOM 3311 C C . ASP A 1 428 ? -12.445 -35.625 5.711 1 93.06 428 ASP A C 1
ATOM 3313 O O . ASP A 1 428 ? -12.477 -35.344 6.914 1 93.06 428 ASP A O 1
ATOM 3317 N N . PRO A 1 429 ? -12.375 -34.656 4.762 1 93.88 429 PRO A N 1
ATOM 3318 C CA . PRO A 1 429 ? -12.172 -33.281 5.168 1 93.88 429 PRO A CA 1
ATOM 3319 C C . PRO A 1 429 ? -13.344 -32.719 5.973 1 93.88 429 PRO A C 1
ATOM 3321 O O . PRO A 1 429 ? -13.156 -31.828 6.801 1 93.88 429 PRO A O 1
ATOM 3324 N N . ALA A 1 430 ? -14.531 -33.219 5.82 1 93.19 430 ALA A N 1
ATOM 3325 C CA . ALA A 1 430 ? -15.711 -32.75 6.535 1 93.19 430 ALA A CA 1
ATOM 3326 C C . ALA A 1 430 ? -15.602 -33.031 8.031 1 93.19 430 ALA A C 1
ATOM 3328 O O . ALA A 1 430 ? -16.25 -32.375 8.852 1 93.19 430 ALA A O 1
ATOM 3329 N N . GLY A 1 431 ? -14.773 -34.031 8.352 1 93.12 431 GLY A N 1
ATOM 3330 C CA . GLY A 1 431 ? -14.609 -34.438 9.734 1 93.12 431 GLY A CA 1
ATOM 3331 C C . GLY A 1 431 ? -13.539 -33.625 10.469 1 93.12 431 GLY A C 1
ATOM 3332 O O . GLY A 1 431 ? -13.289 -33.875 11.648 1 93.12 431 GLY A O 1
ATOM 3333 N N . TYR A 1 432 ? -12.922 -32.656 9.914 1 94.69 432 TYR A N 1
ATOM 3334 C CA . TYR A 1 432 ? -11.805 -31.938 10.516 1 94.69 432 TYR A CA 1
ATOM 3335 C C . TYR A 1 432 ? -11.984 -30.438 10.359 1 94.69 432 TYR A C 1
ATOM 3337 O O . TYR A 1 432 ? -11.07 -29.75 9.906 1 94.69 432 TYR A O 1
ATOM 3345 N N . LEU A 1 433 ? -13.141 -29.953 10.75 1 95.94 433 LEU A N 1
ATOM 3346 C CA . LEU A 1 433 ? -13.477 -28.531 10.617 1 95.94 433 LEU A CA 1
ATOM 3347 C C . LEU A 1 433 ? -13.266 -27.797 11.93 1 95.94 433 LEU A C 1
ATOM 3349 O O . LEU A 1 433 ? -13.383 -26.562 11.984 1 95.94 433 LEU A O 1
ATOM 3353 N N . GLY A 1 434 ? -12.898 -28.531 13.008 1 94.56 434 GLY A N 1
ATOM 3354 C CA . GLY A 1 434 ? -12.75 -27.891 14.305 1 94.56 434 GLY A CA 1
ATOM 3355 C C . GLY A 1 434 ? -13.977 -27.094 14.719 1 94.56 434 GLY A C 1
ATOM 3356 O O . GLY A 1 434 ? -15.094 -27.609 14.695 1 94.56 434 GLY A O 1
ATOM 3357 N N . GLN A 1 435 ? -13.797 -25.828 14.992 1 96.31 435 GLN A N 1
ATOM 3358 C CA . GLN A 1 435 ? -14.859 -25 15.555 1 96.31 435 GLN A CA 1
ATOM 3359 C C . GLN A 1 435 ? -15.461 -24.094 14.492 1 96.31 435 GLN A C 1
ATOM 3361 O O . GLN A 1 435 ? -16.078 -23.078 14.812 1 96.31 435 GLN A O 1
ATOM 3366 N N . CYS A 1 436 ? -15.32 -24.375 13.188 1 96.62 436 CYS A N 1
ATOM 3367 C CA . CYS A 1 436 ? -15.805 -23.484 12.141 1 96.62 436 CYS A CA 1
ATOM 3368 C C . CYS A 1 436 ? -17.297 -23.188 12.32 1 96.62 436 CYS A C 1
ATOM 3370 O O . CYS A 1 436 ? -17.688 -22.031 12.43 1 96.62 436 CYS A O 1
ATOM 3372 N N . GLY A 1 437 ? -18.109 -24.219 12.414 1 97.31 437 GLY A N 1
ATOM 3373 C CA . GLY A 1 437 ? -19.547 -24.047 12.594 1 97.31 437 GLY A CA 1
ATOM 3374 C C . GLY A 1 437 ? -19.906 -23.266 13.844 1 97.31 437 GLY A C 1
ATOM 3375 O O . GLY A 1 437 ? -20.484 -22.188 13.766 1 97.31 437 GLY A O 1
ATOM 3376 N N . PRO A 1 438 ? -19.422 -23.703 15 1 97.25 438 PRO A N 1
ATOM 3377 C CA . PRO A 1 438 ? -19.703 -23.016 16.25 1 97.25 438 PRO A CA 1
ATOM 3378 C C . PRO A 1 438 ? -19.219 -21.562 16.25 1 97.25 438 PRO A C 1
ATOM 3380 O O . PRO A 1 438 ? -19.859 -20.688 16.844 1 97.25 438 PRO A O 1
ATOM 3383 N N . ALA A 1 439 ? -18.094 -21.344 15.664 1 97.88 439 ALA A N 1
ATOM 3384 C CA . ALA A 1 439 ? -17.594 -19.969 15.594 1 97.88 439 ALA A CA 1
ATOM 3385 C C . ALA A 1 439 ? -18.531 -19.078 14.797 1 97.88 439 ALA A C 1
ATOM 3387 O O . ALA A 1 439 ? -18.781 -17.938 15.172 1 97.88 439 ALA A O 1
ATOM 3388 N N . VAL A 1 440 ? -19.047 -19.609 13.672 1 98.25 440 VAL A N 1
ATOM 3389 C CA . VAL A 1 440 ? -20.031 -18.875 12.883 1 98.25 440 VAL A CA 1
ATOM 3390 C C . VAL A 1 440 ? -21.219 -18.5 13.758 1 98.25 440 VAL A C 1
ATOM 3392 O O . VAL A 1 440 ? -21.641 -17.344 13.789 1 98.25 440 VAL A O 1
ATOM 3395 N N . ASP A 1 441 ? -21.734 -19.453 14.508 1 98.31 441 ASP A N 1
ATOM 3396 C CA . ASP A 1 441 ? -22.891 -19.234 15.367 1 98.31 441 ASP A CA 1
ATOM 3397 C C . ASP A 1 441 ? -22.594 -18.141 16.406 1 98.31 441 ASP A C 1
ATOM 3399 O O . ASP A 1 441 ? -23.406 -17.234 16.609 1 98.31 441 ASP A O 1
ATOM 3403 N N . ARG A 1 442 ? -21.438 -18.203 17.078 1 97.62 442 ARG A N 1
ATOM 3404 C CA . ARG A 1 442 ? -21.062 -17.266 18.109 1 97.62 442 ARG A CA 1
ATOM 3405 C C . ARG A 1 442 ? -20.938 -15.844 17.547 1 97.62 442 ARG A C 1
ATOM 3407 O O . ARG A 1 442 ? -21.453 -14.891 18.141 1 97.62 442 ARG A O 1
ATOM 3414 N N . VAL A 1 443 ? -20.281 -15.75 16.391 1 97.44 443 VAL A N 1
ATOM 3415 C CA . VAL A 1 443 ? -20.016 -14.438 15.812 1 97.44 443 VAL A CA 1
ATOM 3416 C C . VAL A 1 443 ? -21.328 -13.805 15.344 1 97.44 443 VAL A C 1
ATOM 3418 O O . VAL A 1 443 ? -21.578 -12.625 15.617 1 97.44 443 VAL A O 1
ATOM 3421 N N . VAL A 1 444 ? -22.172 -14.547 14.664 1 98 444 VAL A N 1
ATOM 3422 C CA . VAL A 1 444 ? -23.438 -14.008 14.18 1 98 444 VAL A CA 1
ATOM 3423 C C . VAL A 1 444 ? -24.297 -13.57 15.352 1 98 444 VAL A C 1
ATOM 3425 O O . VAL A 1 444 ? -24.938 -12.508 15.305 1 98 444 VAL A O 1
ATOM 3428 N N . ALA A 1 445 ? -24.297 -14.281 16.422 1 97.31 445 ALA A N 1
ATOM 3429 C CA . ALA A 1 445 ? -25.062 -13.922 17.625 1 97.31 445 ALA A CA 1
ATOM 3430 C C . ALA A 1 445 ? -24.5 -12.664 18.266 1 97.31 445 ALA A C 1
ATOM 3432 O O . ALA A 1 445 ? -25.266 -11.789 18.688 1 97.31 445 ALA A O 1
ATOM 3433 N N . ALA A 1 446 ? -23.203 -12.578 18.359 1 95.81 446 ALA A N 1
ATOM 3434 C CA . ALA A 1 446 ? -22.547 -11.469 19.031 1 95.81 446 ALA A CA 1
ATOM 3435 C C . ALA A 1 446 ? -22.812 -10.148 18.312 1 95.81 446 ALA A C 1
ATOM 3437 O O . ALA A 1 446 ? -22.828 -9.086 18.938 1 95.81 446 ALA A O 1
ATOM 3438 N N . HIS A 1 447 ? -23.094 -10.227 17.016 1 96 447 HIS A N 1
ATOM 3439 C CA . HIS A 1 447 ? -23.188 -9 16.234 1 96 447 HIS A CA 1
ATOM 3440 C C . HIS A 1 447 ? -24.641 -8.703 15.828 1 96 447 HIS A C 1
ATOM 3442 O O . HIS A 1 447 ? -24.891 -7.844 14.984 1 96 447 HIS A O 1
ATOM 3448 N N . GLY A 1 448 ? -25.609 -9.375 16.422 1 95.44 448 GLY A N 1
ATOM 3449 C CA . GLY A 1 448 ? -27.016 -9.219 16.094 1 95.44 448 GLY A CA 1
ATOM 3450 C C . GLY A 1 448 ? -27.562 -7.844 16.422 1 95.44 448 GLY A C 1
ATOM 3451 O O . GLY A 1 448 ? -28.359 -7.289 15.672 1 95.44 448 GLY A O 1
ATOM 3452 N N . ALA A 1 449 ? -27.062 -7.203 17.484 1 92.19 449 ALA A N 1
ATOM 3453 C CA . ALA A 1 449 ? -27.641 -5.969 18 1 92.19 449 ALA A CA 1
ATOM 3454 C C . ALA A 1 449 ? -27.422 -4.809 17.031 1 92.19 449 ALA A C 1
ATOM 3456 O O . ALA A 1 449 ? -28.375 -4.113 16.672 1 92.19 449 ALA A O 1
ATOM 3457 N N . TRP A 1 450 ? -26.156 -4.656 16.578 1 94.19 450 TRP A N 1
ATOM 3458 C CA . TRP A 1 450 ? -25.891 -3.484 15.75 1 94.19 450 TRP A CA 1
ATOM 3459 C C . TRP A 1 450 ? -26.344 -3.711 14.312 1 94.19 450 TRP A C 1
ATOM 3461 O O . TRP A 1 450 ? -26.531 -2.756 13.555 1 94.19 450 TRP A O 1
ATOM 3471 N N . LEU A 1 451 ? -26.609 -4.906 13.891 1 95.56 451 LEU A N 1
ATOM 3472 C CA . LEU A 1 451 ? -27.094 -5.211 12.547 1 95.56 451 LEU A CA 1
ATOM 3473 C C . LEU A 1 451 ? -28.578 -4.883 12.422 1 95.56 451 LEU A C 1
ATOM 3475 O O . LEU A 1 451 ? -29.062 -4.629 11.312 1 95.56 451 LEU A O 1
ATOM 3479 N N . GLN A 1 452 ? -29.406 -4.957 13.516 1 90.25 452 GLN A N 1
ATOM 3480 C CA . GLN A 1 452 ? -30.844 -4.727 13.508 1 90.25 452 GLN A CA 1
ATOM 3481 C C . GLN A 1 452 ? -31.172 -3.248 13.711 1 90.25 452 GLN A C 1
ATOM 3483 O O . GLN A 1 452 ? -32.281 -2.795 13.383 1 90.25 452 GLN A O 1
ATOM 3488 N N . GLY A 1 453 ? -30.312 -2.439 14.18 1 77.31 453 GLY A N 1
ATOM 3489 C CA . GLY A 1 453 ? -30.578 -1.03 14.43 1 77.31 453 GLY A CA 1
ATOM 3490 C C . GLY A 1 453 ? -30.375 -0.157 13.211 1 77.31 453 GLY A C 1
ATOM 3491 O O . GLY A 1 453 ? -29.766 -0.587 12.227 1 77.31 453 GLY A O 1
ATOM 3492 N N . MET B 1 1 ? 20.688 -4.516 23.641 1 78.38 1 MET B N 1
ATOM 3493 C CA . MET B 1 1 ? 19.797 -5.559 23.141 1 78.38 1 MET B CA 1
ATOM 3494 C C . MET B 1 1 ? 19.125 -5.133 21.844 1 78.38 1 MET B C 1
ATOM 3496 O O . MET B 1 1 ? 18.578 -4.031 21.75 1 78.38 1 MET B O 1
ATOM 3500 N N . PRO B 1 2 ? 19.234 -5.98 20.859 1 84.12 2 PRO B N 1
ATOM 3501 C CA . PRO B 1 2 ? 18.641 -5.602 19.578 1 84.12 2 PRO B CA 1
ATOM 3502 C C . PRO B 1 2 ? 17.109 -5.527 19.641 1 84.12 2 PRO B C 1
ATOM 3504 O O . PRO B 1 2 ? 16.469 -6.387 20.25 1 84.12 2 PRO B O 1
ATOM 3507 N N . VAL B 1 3 ? 16.469 -4.473 19.203 1 84.25 3 VAL B N 1
ATOM 3508 C CA . VAL B 1 3 ? 15.016 -4.281 19.156 1 84.25 3 VAL B CA 1
ATOM 3509 C C . VAL B 1 3 ? 14.547 -4.215 1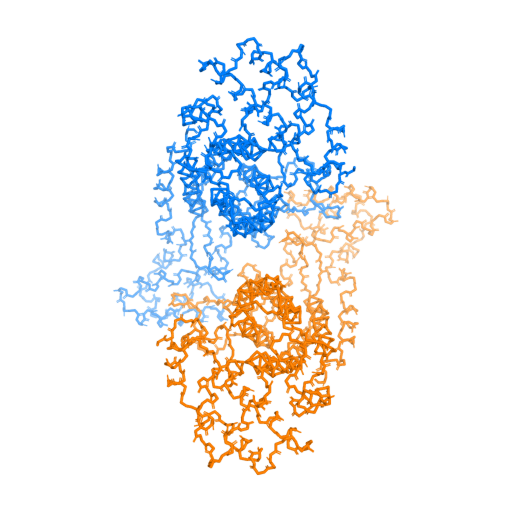7.703 1 84.25 3 VAL B C 1
ATOM 3511 O O . VAL B 1 3 ? 13.461 -4.684 17.375 1 84.25 3 VAL B O 1
ATOM 3514 N N . SER B 1 4 ? 15.406 -3.713 16.828 1 88.25 4 SER B N 1
ATOM 3515 C CA . SER B 1 4 ? 15.055 -3.553 15.43 1 88.25 4 SER B CA 1
ATOM 3516 C C . SER B 1 4 ? 15.18 -4.875 14.672 1 88.25 4 SER B C 1
ATOM 3518 O O . SER B 1 4 ? 16.094 -5.652 14.922 1 88.25 4 SER B O 1
ATOM 3520 N N . VAL B 1 5 ? 14.32 -5.066 13.727 1 84.12 5 VAL B N 1
ATOM 3521 C CA . VAL B 1 5 ? 14.359 -6.273 12.906 1 84.12 5 VAL B CA 1
ATOM 3522 C C . VAL B 1 5 ? 15.68 -6.34 12.141 1 84.12 5 VAL B C 1
ATOM 3524 O O . VAL B 1 5 ? 16.125 -7.422 11.773 1 84.12 5 VAL B O 1
ATOM 3527 N N . PHE B 1 6 ? 16.328 -5.27 11.93 1 89.69 6 PHE B N 1
ATOM 3528 C CA . PHE B 1 6 ? 17.594 -5.238 11.219 1 89.69 6 PHE B CA 1
ATOM 3529 C C . PHE B 1 6 ? 18.734 -5.719 12.117 1 89.69 6 PHE B C 1
ATOM 3531 O O . PHE B 1 6 ? 19.812 -6.039 11.641 1 89.69 6 PHE B O 1
ATOM 3538 N N . ASP B 1 7 ? 18.453 -5.824 13.492 1 89.81 7 ASP B N 1
ATOM 3539 C CA . ASP B 1 7 ? 19.531 -6.117 14.43 1 89.81 7 ASP B CA 1
ATOM 3540 C C . ASP B 1 7 ? 19.281 -7.43 15.164 1 89.81 7 ASP B C 1
ATOM 3542 O O . ASP B 1 7 ? 20.188 -7.992 15.773 1 89.81 7 ASP B O 1
ATOM 3546 N N . MET B 1 8 ? 17.969 -7.867 15.078 1 84.06 8 MET B N 1
ATOM 3547 C CA . MET B 1 8 ? 17.672 -9.164 15.688 1 84.06 8 MET B CA 1
ATOM 3548 C C . MET B 1 8 ? 18.344 -10.289 14.898 1 84.06 8 MET B C 1
ATOM 3550 O O . MET B 1 8 ? 18.109 -10.445 13.703 1 84.06 8 MET B O 1
ATOM 3554 N N . GLN B 1 9 ? 19.031 -11.078 15.555 1 83.31 9 GLN B N 1
ATOM 3555 C CA . GLN B 1 9 ? 19.781 -12.148 14.906 1 83.31 9 GLN B CA 1
ATOM 3556 C C . GLN B 1 9 ? 18.844 -13.102 14.164 1 83.31 9 GLN B C 1
ATOM 3558 O O . GLN B 1 9 ? 19.172 -13.578 13.078 1 83.31 9 GLN B O 1
ATOM 3563 N N . SER B 1 10 ? 17.75 -13.273 14.75 1 81.75 10 SER B N 1
ATOM 3564 C CA . SER B 1 10 ? 16.828 -14.266 14.203 1 81.75 10 SER B CA 1
ATOM 3565 C C . SER B 1 10 ? 16.078 -13.711 13 1 81.75 10 SER B C 1
ATOM 3567 O O . SER B 1 10 ? 15.492 -14.477 12.227 1 81.75 10 SER B O 1
ATOM 3569 N N . LEU B 1 11 ? 16.156 -12.352 12.805 1 84.69 11 LEU B N 1
ATOM 3570 C CA . LEU B 1 11 ? 15.25 -11.805 11.805 1 84.69 11 LEU B CA 1
ATOM 3571 C C . LEU B 1 11 ? 16.016 -10.992 10.766 1 84.69 11 LEU B C 1
ATOM 3573 O O . LEU B 1 11 ? 15.5 -10.719 9.68 1 84.69 11 LEU B O 1
ATOM 3577 N N . GLN B 1 12 ? 17.203 -10.57 11.055 1 86.56 12 GLN B N 1
ATOM 3578 C CA . GLN B 1 12 ? 17.906 -9.594 10.242 1 86.56 12 GLN B CA 1
ATOM 3579 C C . GLN B 1 12 ? 18.109 -10.094 8.812 1 86.56 12 GLN B C 1
ATOM 3581 O O . GLN B 1 12 ? 18.109 -9.305 7.867 1 86.56 12 GLN B O 1
ATOM 3586 N N . HIS B 1 13 ? 18.203 -11.375 8.609 1 84.88 13 HIS B N 1
ATOM 3587 C CA . HIS B 1 13 ? 18.453 -11.938 7.289 1 84.88 13 HIS B CA 1
ATOM 3588 C C . HIS B 1 13 ? 17.234 -11.797 6.387 1 84.88 13 HIS B C 1
ATOM 3590 O O . HIS B 1 13 ? 17.359 -11.875 5.16 1 84.88 13 HIS B O 1
ATOM 3596 N N . LEU B 1 14 ? 16.094 -11.547 6.934 1 87.06 14 LEU B N 1
ATOM 3597 C CA . LEU B 1 14 ? 14.875 -11.367 6.16 1 87.06 14 LEU B CA 1
ATOM 3598 C C . LEU B 1 14 ? 14.75 -9.93 5.672 1 87.06 14 LEU B C 1
ATOM 3600 O O . LE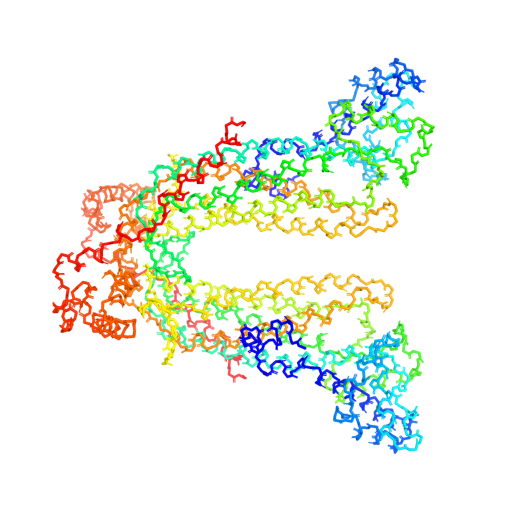U B 1 14 ? 13.961 -9.641 4.762 1 87.06 14 LEU B O 1
ATOM 3604 N N . TRP B 1 15 ? 15.555 -9.031 6.262 1 92.06 15 TRP B N 1
ATOM 3605 C CA . TRP B 1 15 ? 15.305 -7.609 6.043 1 92.06 15 TRP B CA 1
ATOM 3606 C C . TRP B 1 15 ? 16.547 -6.922 5.473 1 92.06 15 TRP B C 1
ATOM 3608 O O . TRP B 1 15 ? 16.484 -5.75 5.09 1 92.06 15 TRP B O 1
ATOM 3618 N N . SER B 1 16 ? 17.594 -7.652 5.477 1 94 16 SER B N 1
ATOM 3619 C CA . SER B 1 16 ? 18.875 -7.121 4.996 1 94 16 SER B CA 1
ATOM 3620 C C . SER B 1 16 ? 19.844 -8.242 4.648 1 94 16 SER B C 1
ATOM 3622 O O . SER B 1 16 ? 19.484 -9.422 4.684 1 94 16 SER B O 1
ATOM 3624 N N . THR B 1 17 ? 20.984 -7.891 4.094 1 95.88 17 THR B N 1
ATOM 3625 C CA . THR B 1 17 ? 22.094 -8.812 3.887 1 95.88 17 THR B CA 1
ATOM 3626 C C . THR B 1 17 ? 23.281 -8.414 4.75 1 95.88 17 THR B C 1
ATOM 3628 O O . THR B 1 17 ? 23.406 -7.262 5.168 1 95.88 17 THR B O 1
ATOM 3631 N N . ASP B 1 18 ? 24.156 -9.352 4.984 1 95.56 18 ASP B N 1
ATOM 3632 C CA . ASP B 1 18 ? 25.344 -9.062 5.773 1 95.56 18 ASP B CA 1
ATOM 3633 C C . ASP B 1 18 ? 26.172 -7.957 5.129 1 95.56 18 ASP B C 1
ATOM 3635 O O . ASP B 1 18 ? 26.719 -7.09 5.824 1 95.56 18 ASP B O 1
ATOM 3639 N N . GLU B 1 19 ? 26.266 -8.016 3.867 1 97.25 19 GLU B N 1
ATOM 3640 C CA . GLU B 1 19 ? 27.062 -7.043 3.121 1 97.25 19 GLU B CA 1
ATOM 3641 C C . GLU B 1 19 ? 26.516 -5.629 3.301 1 97.25 19 GLU B C 1
ATOM 3643 O O . GLU B 1 19 ? 27.281 -4.699 3.598 1 97.25 19 GLU B O 1
ATOM 3648 N N . VAL B 1 20 ? 25.234 -5.465 3.146 1 97.69 20 VAL B N 1
ATOM 3649 C CA . VAL B 1 20 ? 24.641 -4.137 3.25 1 97.69 20 VAL B CA 1
ATOM 3650 C C . VAL B 1 20 ? 24.641 -3.684 4.707 1 97.69 20 VAL B C 1
ATOM 3652 O O . VAL B 1 20 ? 24.812 -2.5 5 1 97.69 20 VAL B O 1
ATOM 3655 N N . ARG B 1 21 ? 24.438 -4.57 5.652 1 96 21 ARG B N 1
ATOM 3656 C CA . ARG B 1 21 ? 24.531 -4.254 7.074 1 96 21 ARG B CA 1
ATOM 3657 C C . ARG B 1 21 ? 25.906 -3.705 7.426 1 96 21 ARG B C 1
ATOM 3659 O O . ARG B 1 21 ? 26.031 -2.799 8.25 1 96 21 ARG B O 1
ATOM 3666 N N . ALA B 1 22 ? 26.891 -4.289 6.805 1 97.31 22 ALA B N 1
ATOM 3667 C CA . ALA B 1 22 ? 28.25 -3.795 7.035 1 97.31 22 ALA B CA 1
ATOM 3668 C C . ALA B 1 22 ? 28.406 -2.365 6.527 1 97.31 22 ALA B C 1
ATOM 3670 O O . ALA B 1 22 ? 29.109 -1.557 7.137 1 97.31 22 ALA B O 1
ATOM 3671 N N . ILE B 1 23 ? 27.75 -2.066 5.449 1 98.31 23 ILE B N 1
ATOM 3672 C CA . ILE B 1 23 ? 27.828 -0.74 4.848 1 98.31 23 ILE B CA 1
ATOM 3673 C C . ILE B 1 23 ? 27.188 0.287 5.777 1 98.31 23 ILE B C 1
ATOM 3675 O O . ILE B 1 23 ? 27.734 1.365 6 1 98.31 23 ILE B O 1
ATOM 3679 N N . PHE B 1 24 ? 26.078 -0.082 6.402 1 97.25 24 PHE B N 1
ATOM 3680 C CA . PHE B 1 24 ? 25.344 0.905 7.176 1 97.25 24 PHE B CA 1
ATOM 3681 C C . PHE B 1 24 ? 25.484 0.653 8.672 1 97.25 24 PHE B C 1
ATOM 3683 O O . PHE B 1 24 ? 24.797 1.27 9.484 1 97.25 24 PHE B O 1
ATOM 3690 N N . GLY B 1 25 ? 26.375 -0.232 9.031 1 95.62 25 GLY B N 1
ATOM 3691 C CA . GLY B 1 25 ? 26.672 -0.464 10.438 1 95.62 25 GLY B CA 1
ATOM 3692 C C . GLY B 1 25 ? 27.312 0.733 11.117 1 95.62 25 GLY B C 1
ATOM 3693 O O . GLY B 1 25 ? 27.891 1.599 10.453 1 95.62 25 GLY B O 1
ATOM 3694 N N . GLU B 1 26 ? 27.234 0.734 12.352 1 94.5 26 GLU B N 1
ATOM 3695 C CA . GLU B 1 26 ? 27.703 1.873 13.133 1 94.5 26 GLU B CA 1
ATOM 3696 C C . GLU B 1 26 ? 29.203 2.084 12.961 1 94.5 26 GLU B C 1
ATOM 3698 O O . GLU B 1 26 ? 29.672 3.219 12.836 1 94.5 26 GLU B O 1
ATOM 3703 N N . GLU B 1 27 ? 29.969 1.053 12.953 1 96.12 27 GLU B N 1
ATOM 3704 C CA . GLU B 1 27 ? 31.406 1.161 12.797 1 96.12 27 GLU B CA 1
ATOM 3705 C C . GLU B 1 27 ? 31.766 1.798 11.453 1 96.12 27 GLU B C 1
ATOM 3707 O O . GLU B 1 27 ? 32.625 2.688 11.391 1 96.12 27 GLU B O 1
ATOM 3712 N N . ASN B 1 28 ? 31.078 1.301 10.43 1 97.75 28 ASN B N 1
ATOM 3713 C CA . ASN B 1 28 ? 31.375 1.864 9.109 1 97.75 28 ASN B CA 1
ATOM 3714 C C . ASN B 1 28 ? 30.891 3.311 9.008 1 97.75 28 ASN B C 1
ATOM 3716 O O . ASN B 1 28 ? 31.531 4.133 8.344 1 97.75 28 ASN B O 1
ATOM 3720 N N . ARG B 1 29 ? 29.812 3.596 9.609 1 97.25 29 ARG B N 1
ATOM 3721 C CA . ARG B 1 29 ? 29.328 4.977 9.672 1 97.25 29 ARG B CA 1
ATOM 3722 C C . ARG B 1 29 ? 30.391 5.891 10.281 1 97.25 29 ARG B C 1
ATOM 3724 O O . ARG B 1 29 ? 30.734 6.926 9.703 1 97.25 29 ARG B O 1
ATOM 3731 N N . VAL B 1 30 ? 30.938 5.473 11.359 1 97.62 30 VAL B N 1
ATOM 3732 C CA . VAL B 1 30 ? 31.969 6.25 12.047 1 97.62 30 VAL B CA 1
ATOM 3733 C C . VAL B 1 30 ? 33.219 6.309 11.18 1 97.62 30 VAL B C 1
ATOM 3735 O O . VAL B 1 30 ? 33.844 7.367 11.062 1 97.62 30 VAL B O 1
ATOM 3738 N N . GLN B 1 31 ? 33.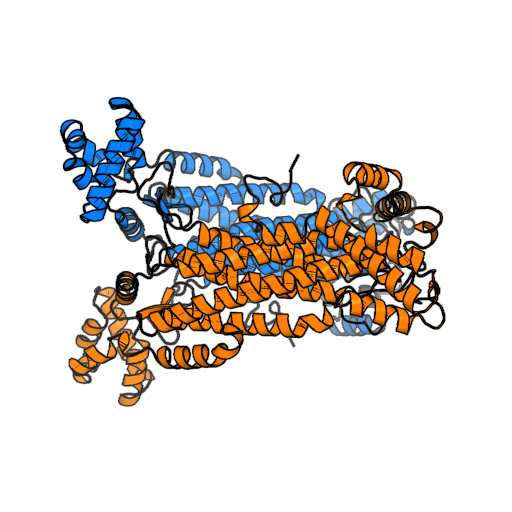562 5.199 10.617 1 98.5 31 GLN B N 1
ATOM 3739 C CA . GLN B 1 31 ? 34.75 5.188 9.758 1 98.5 31 GLN B CA 1
ATOM 3740 C C . GLN B 1 31 ? 34.594 6.168 8.602 1 98.5 31 GLN B C 1
ATOM 3742 O O . GLN B 1 31 ? 35.562 6.816 8.203 1 98.5 31 GLN B O 1
ATOM 3747 N N . LYS B 1 32 ? 33.406 6.32 8.039 1 98.56 32 LYS B N 1
ATOM 3748 C CA . LYS B 1 32 ? 33.188 7.27 6.945 1 98.56 32 LYS B CA 1
ATOM 3749 C C . LYS B 1 32 ? 33.406 8.703 7.418 1 98.56 32 LYS B C 1
ATOM 3751 O O . LYS B 1 32 ? 33.938 9.531 6.68 1 98.56 32 LYS B O 1
ATOM 3756 N N . TRP B 1 33 ? 33 8.977 8.625 1 98.25 33 TRP B N 1
ATOM 3757 C CA . TRP B 1 33 ? 33.281 10.289 9.188 1 98.25 33 TRP B CA 1
ATOM 3758 C C . TRP B 1 33 ? 34.781 10.547 9.242 1 98.25 33 TRP B C 1
ATOM 3760 O O . TRP B 1 33 ? 35.25 11.617 8.852 1 98.25 33 TRP B O 1
ATOM 3770 N N . LEU B 1 34 ? 35.438 9.547 9.703 1 98.56 34 LEU B N 1
ATOM 3771 C CA . LEU B 1 34 ? 36.875 9.664 9.859 1 98.56 34 LEU B CA 1
ATOM 3772 C C . LEU B 1 34 ? 37.562 9.773 8.5 1 98.56 34 LEU B C 1
ATOM 3774 O O . LEU B 1 34 ? 38.562 10.469 8.359 1 98.56 34 LEU B O 1
ATOM 3778 N N . ASP B 1 35 ? 37.031 9.078 7.531 1 98.81 35 ASP B N 1
ATOM 3779 C CA . ASP B 1 35 ? 37.531 9.203 6.176 1 98.81 35 ASP B CA 1
ATOM 3780 C C . ASP B 1 35 ? 37.438 10.633 5.668 1 98.81 35 ASP B C 1
ATOM 3782 O O . ASP B 1 35 ? 38.344 11.141 5.012 1 98.81 35 ASP B O 1
ATOM 3786 N N . VAL B 1 36 ? 36.344 11.266 5.977 1 98.69 36 VAL B N 1
ATOM 3787 C CA . VAL B 1 36 ? 36.156 12.648 5.566 1 98.69 36 VAL B CA 1
ATOM 3788 C C . VAL B 1 36 ? 37.156 13.555 6.262 1 98.69 36 VAL B C 1
ATOM 3790 O O . VAL B 1 36 ? 37.781 14.406 5.625 1 98.69 36 VAL B O 1
ATOM 3793 N N . GLU B 1 37 ? 37.375 13.328 7.539 1 98.5 37 GLU B N 1
ATOM 3794 C CA . GLU B 1 37 ? 38.344 14.117 8.305 1 98.5 37 GLU B CA 1
ATOM 3795 C C . GLU B 1 37 ? 39.75 13.953 7.746 1 98.5 37 GLU B C 1
ATOM 3797 O O . GLU B 1 37 ? 40.5 14.938 7.625 1 98.5 37 GLU B O 1
ATOM 3802 N N . ALA B 1 38 ? 40.094 12.75 7.457 1 98.69 38 ALA B N 1
ATOM 3803 C CA . ALA B 1 38 ? 41.406 12.469 6.895 1 98.69 38 ALA B CA 1
ATOM 3804 C C . ALA B 1 38 ? 41.594 13.148 5.543 1 98.69 38 ALA B C 1
ATOM 3806 O O . ALA B 1 38 ? 42.625 13.742 5.27 1 98.69 38 ALA B O 1
ATOM 3807 N N . ALA B 1 39 ? 40.562 13.055 4.719 1 98.81 39 ALA B N 1
ATOM 3808 C CA . ALA B 1 39 ? 40.625 13.68 3.4 1 98.81 39 ALA B CA 1
ATOM 3809 C C . ALA B 1 39 ? 40.75 15.195 3.518 1 98.81 39 ALA B C 1
ATOM 3811 O O . ALA B 1 39 ? 41.5 15.82 2.775 1 98.81 39 ALA B O 1
ATOM 3812 N N . LEU B 1 40 ? 39.969 15.758 4.43 1 98.5 40 LEU B N 1
ATOM 3813 C CA . LEU B 1 40 ? 40.031 17.203 4.668 1 98.5 40 LEU B CA 1
ATOM 3814 C C . LEU B 1 40 ? 41.438 17.625 5.102 1 98.5 40 LEU B C 1
ATOM 3816 O O . LEU B 1 40 ? 42 18.547 4.508 1 98.5 40 LEU B O 1
ATOM 3820 N N . ALA B 1 41 ? 42 16.953 6.082 1 98.31 41 ALA B N 1
ATOM 3821 C CA . ALA B 1 41 ? 43.312 17.297 6.594 1 98.31 41 ALA B CA 1
ATOM 3822 C C . ALA B 1 41 ? 44.375 17.172 5.5 1 98.31 41 ALA B C 1
ATOM 3824 O O . ALA B 1 41 ? 45.219 18.047 5.34 1 98.31 41 ALA B O 1
ATOM 3825 N N . SER B 1 42 ? 44.281 16.109 4.77 1 98.56 42 SER B N 1
ATOM 3826 C CA . SER B 1 42 ? 45.25 15.875 3.711 1 98.56 42 SER B CA 1
ATOM 3827 C C . SER B 1 42 ? 45.188 16.953 2.639 1 98.56 42 SER B C 1
ATOM 3829 O O . SER B 1 42 ? 46.219 17.469 2.195 1 98.56 42 SER B O 1
ATOM 3831 N N . ALA B 1 43 ? 44 17.281 2.207 1 98.5 43 ALA B N 1
ATOM 3832 C CA . ALA B 1 43 ? 43.844 18.328 1.2 1 98.5 43 ALA B CA 1
ATOM 3833 C C . ALA B 1 43 ? 44.344 19.672 1.715 1 98.5 43 ALA B C 1
ATOM 3835 O O . ALA B 1 43 ? 44.969 20.422 0.982 1 98.5 43 ALA B O 1
ATOM 3836 N N . GLN B 1 44 ? 44.062 19.938 2.938 1 98.19 44 GLN B N 1
ATOM 3837 C CA . GLN B 1 44 ? 44.5 21.203 3.525 1 98.19 44 GLN B CA 1
ATOM 3838 C C . GLN B 1 44 ? 46.031 21.266 3.619 1 98.19 44 GLN B C 1
ATOM 3840 O O . GLN B 1 44 ? 46.625 22.328 3.395 1 98.19 44 GLN B O 1
ATOM 3845 N N . ALA B 1 45 ? 46.625 20.219 3.939 1 98 45 ALA B N 1
ATOM 3846 C CA . ALA B 1 45 ? 48.094 20.172 3.977 1 98 45 ALA B CA 1
ATOM 3847 C C . ALA B 1 45 ? 48.656 20.406 2.586 1 98 45 ALA B C 1
ATOM 3849 O O . ALA B 1 45 ? 49.656 21.141 2.432 1 98 45 ALA B O 1
ATOM 3850 N N . ASP B 1 46 ? 48.125 19.797 1.648 1 98 46 ASP B N 1
ATOM 3851 C CA . ASP B 1 46 ? 48.562 19.969 0.27 1 98 46 ASP B CA 1
ATOM 3852 C C . ASP B 1 46 ? 48.5 21.438 -0.148 1 98 46 ASP B C 1
ATOM 3854 O O . ASP B 1 46 ? 49.281 21.891 -0.974 1 98 46 ASP B O 1
ATOM 3858 N N . MET B 1 47 ? 47.562 22.141 0.431 1 97.62 47 MET B N 1
ATOM 3859 C CA . MET B 1 47 ? 47.344 23.531 0.07 1 97.62 47 MET B CA 1
ATOM 3860 C C . MET B 1 47 ? 48.094 24.469 1.01 1 97.62 47 MET B C 1
ATOM 3862 O O . MET B 1 47 ? 47.969 25.688 0.896 1 97.62 47 MET B O 1
ATOM 3866 N N . GLY B 1 48 ? 48.719 23.859 1.941 1 96.81 48 GLY B N 1
ATOM 3867 C CA . GLY B 1 48 ? 49.531 24.641 2.861 1 96.81 48 GLY B CA 1
ATOM 3868 C C . GLY B 1 48 ? 48.719 25.281 3.971 1 96.81 48 GLY B C 1
ATOM 3869 O O . GLY B 1 48 ? 49.188 26.234 4.617 1 96.81 48 GLY B O 1
ATOM 3870 N N . ILE B 1 49 ? 47.562 24.828 4.188 1 95.94 49 ILE B N 1
ATOM 3871 C CA . ILE B 1 49 ? 46.656 25.422 5.168 1 95.94 49 ILE B CA 1
ATOM 3872 C C . ILE B 1 49 ? 47 24.922 6.562 1 95.94 49 ILE B C 1
ATOM 3874 O O . ILE B 1 49 ? 46.938 25.672 7.539 1 95.94 49 ILE B O 1
ATOM 3878 N N . ILE B 1 50 ? 47.375 23.594 6.656 1 96.44 50 ILE B N 1
ATOM 3879 C CA . ILE B 1 50 ? 47.781 23.031 7.934 1 96.44 50 ILE B CA 1
ATOM 3880 C C . ILE B 1 50 ? 49.125 22.297 7.758 1 96.44 50 ILE B C 1
ATOM 3882 O O . ILE B 1 50 ? 49.531 22 6.637 1 96.44 50 ILE B O 1
ATOM 3886 N N . PRO B 1 51 ? 49.812 21.984 8.867 1 97 51 PRO B N 1
ATOM 3887 C CA . PRO B 1 51 ? 51.094 21.297 8.758 1 97 51 PRO B CA 1
ATOM 3888 C C . PRO B 1 51 ? 50.969 19.891 8.18 1 97 51 PRO B C 1
ATOM 3890 O O . PRO B 1 51 ? 50.031 19.156 8.523 1 97 51 PRO B O 1
ATOM 3893 N N . ARG B 1 52 ? 51.938 19.531 7.312 1 97.62 52 ARG B N 1
ATOM 3894 C CA . ARG B 1 52 ? 51.938 18.219 6.652 1 97.62 52 ARG B CA 1
ATOM 3895 C C . ARG B 1 52 ? 52 17.094 7.676 1 97.62 52 ARG B C 1
ATOM 3897 O O . ARG B 1 52 ? 51.375 16.047 7.512 1 97.62 52 ARG B O 1
ATOM 3904 N N . ASP B 1 53 ? 52.781 17.312 8.68 1 96.5 53 ASP B N 1
ATOM 3905 C CA . ASP B 1 53 ? 52.938 16.281 9.711 1 96.5 53 ASP B CA 1
ATOM 3906 C C . ASP B 1 53 ? 51.625 16.047 10.461 1 96.5 53 ASP B C 1
ATOM 3908 O O . ASP B 1 53 ? 51.312 14.914 10.812 1 96.5 53 ASP B O 1
ATOM 3912 N N . ALA B 1 54 ? 50.906 17.094 10.703 1 97 54 ALA B N 1
ATOM 3913 C CA . ALA B 1 54 ? 49.594 16.984 11.359 1 97 54 ALA B CA 1
ATOM 3914 C C . ALA B 1 54 ? 48.625 16.203 10.492 1 97 54 ALA B C 1
ATOM 3916 O O . ALA B 1 54 ? 47.938 15.289 10.977 1 97 54 ALA B O 1
ATOM 3917 N N . ALA B 1 55 ? 48.594 16.531 9.258 1 98.06 55 ALA B N 1
ATOM 3918 C CA . ALA B 1 55 ? 47.688 15.852 8.32 1 98.06 55 ALA B CA 1
ATOM 3919 C C . ALA B 1 55 ? 48.031 14.359 8.242 1 98.06 55 ALA B C 1
ATOM 3921 O O . ALA B 1 55 ? 47.094 13.531 8.195 1 98.06 55 ALA B O 1
ATOM 3922 N N . ARG B 1 56 ? 49.25 14.039 8.156 1 97.56 56 ARG B N 1
ATOM 3923 C CA . ARG B 1 56 ? 49.688 12.641 8.086 1 97.56 56 ARG B CA 1
ATOM 3924 C C . ARG B 1 56 ? 49.25 11.867 9.312 1 97.56 56 ARG B C 1
ATOM 3926 O O . ARG B 1 56 ? 48.719 10.75 9.195 1 97.56 56 ARG B O 1
ATOM 3933 N N . GLU B 1 57 ? 49.406 12.453 10.438 1 97.5 57 GLU B N 1
ATOM 3934 C CA . GLU B 1 57 ? 49 11.758 11.656 1 97.5 57 GLU B CA 1
ATOM 3935 C C . GLU B 1 57 ? 47.5 11.633 11.766 1 97.5 57 GLU B C 1
ATOM 3937 O O . GLU B 1 57 ? 47 10.594 12.18 1 97.5 57 GLU B O 1
ATOM 3942 N N . ILE B 1 58 ? 46.812 12.711 11.484 1 97.81 58 ILE B N 1
ATOM 3943 C CA . ILE B 1 58 ? 45.344 12.672 11.484 1 97.81 58 ILE B CA 1
ATOM 3944 C C . ILE B 1 58 ? 44.844 11.539 10.586 1 97.81 58 ILE B C 1
ATOM 3946 O O . ILE B 1 58 ? 44 10.742 10.984 1 97.81 58 ILE B O 1
ATOM 3950 N N . ALA B 1 59 ? 45.375 11.461 9.375 1 98 59 ALA B N 1
ATOM 3951 C CA . ALA B 1 59 ? 45 10.414 8.43 1 98 59 ALA B CA 1
ATOM 3952 C C . ALA B 1 59 ? 45.312 9.031 8.992 1 98 59 ALA B C 1
ATOM 3954 O O . ALA B 1 59 ? 44.531 8.094 8.82 1 98 59 ALA B O 1
ATOM 3955 N N . ASP B 1 60 ? 46.438 8.898 9.664 1 97.44 60 ASP B N 1
ATOM 3956 C CA . ASP B 1 60 ? 46.844 7.621 10.227 1 97.44 60 ASP B CA 1
ATOM 3957 C C . ASP B 1 60 ? 45.938 7.191 11.375 1 97.44 60 ASP B C 1
ATOM 3959 O O . ASP B 1 60 ? 45.625 6.008 11.523 1 97.44 60 ASP B O 1
ATOM 3963 N N . LYS B 1 61 ? 45.469 8.125 12.141 1 97.94 61 LYS B N 1
ATOM 3964 C CA . LYS B 1 61 ? 44.688 7.828 13.344 1 97.94 61 LYS B CA 1
ATOM 3965 C C . LYS B 1 61 ? 43.188 7.793 13.047 1 97.94 61 LYS B C 1
ATOM 3967 O O . LYS B 1 61 ? 42.406 7.312 13.867 1 97.94 61 LYS B O 1
ATOM 3972 N N . ALA B 1 62 ? 42.781 8.273 11.891 1 98.06 62 ALA B N 1
ATOM 3973 C CA . ALA B 1 62 ? 41.375 8.328 11.508 1 98.06 62 ALA B CA 1
ATOM 3974 C C . ALA B 1 62 ? 40.875 6.938 11.148 1 98.06 62 ALA B C 1
ATOM 3976 O O . ALA B 1 62 ? 40.469 6.695 10.008 1 98.06 62 ALA B O 1
ATOM 3977 N N . ARG B 1 63 ? 40.906 6.09 12.117 1 98.06 63 ARG B N 1
ATOM 3978 C CA . ARG B 1 63 ? 40.438 4.707 12.023 1 98.06 63 ARG B CA 1
ATOM 3979 C C . ARG B 1 63 ? 39.469 4.383 13.164 1 98.06 63 ARG B C 1
ATOM 3981 O O . ARG B 1 63 ? 39.688 4.781 14.305 1 98.06 63 ARG B O 1
ATOM 3988 N N . VAL B 1 64 ? 38.438 3.65 12.797 1 97.56 64 VAL B N 1
ATOM 3989 C CA . VAL B 1 64 ? 37.375 3.379 13.758 1 97.56 64 VAL B CA 1
ATOM 3990 C C . VAL B 1 64 ? 37.906 2.564 14.922 1 97.56 64 VAL B C 1
ATOM 3992 O O . VAL B 1 64 ? 37.406 2.652 16.047 1 97.56 64 VAL B O 1
ATOM 3995 N N . ARG B 1 65 ? 38.969 1.851 14.734 1 96.56 65 ARG B N 1
ATOM 3996 C CA . ARG B 1 65 ? 39.594 1.06 15.797 1 96.56 65 ARG B CA 1
ATOM 3997 C C . ARG B 1 65 ? 40.062 1.953 16.938 1 96.56 65 ARG B C 1
ATOM 3999 O O . ARG B 1 65 ? 40.25 1.485 18.062 1 96.56 65 ARG B O 1
ATOM 4006 N N . HIS B 1 66 ? 40.281 3.277 16.656 1 96.5 66 HIS B N 1
ATOM 4007 C CA . HIS B 1 66 ? 40.75 4.215 17.688 1 96.5 66 HIS B CA 1
ATOM 4008 C C . HIS B 1 66 ? 39.562 4.898 18.359 1 96.5 66 HIS B C 1
ATOM 4010 O O . HIS B 1 66 ? 39.719 5.777 19.203 1 96.5 66 HIS B O 1
ATOM 4016 N N . ILE B 1 67 ? 38.375 4.504 18.016 1 97.25 67 ILE B N 1
ATOM 4017 C CA . ILE B 1 67 ? 37.156 5.109 18.562 1 97.25 67 ILE B CA 1
ATOM 4018 C C . ILE B 1 67 ? 36.438 4.102 19.453 1 97.25 67 ILE B C 1
ATOM 4020 O O . ILE B 1 67 ? 36.094 3.004 19.016 1 97.25 67 ILE B O 1
ATOM 4024 N N . ASP B 1 68 ? 36.281 4.41 20.703 1 97.62 68 ASP B N 1
ATOM 4025 C CA . ASP B 1 68 ? 35.375 3.68 21.609 1 97.62 68 ASP B CA 1
ATOM 4026 C C . ASP B 1 68 ? 33.938 4.105 21.406 1 97.62 68 ASP B C 1
ATOM 4028 O O . ASP B 1 68 ? 33.5 5.109 21.969 1 97.62 68 ASP B O 1
ATOM 4032 N N . ILE B 1 69 ? 33.219 3.311 20.781 1 95.69 69 ILE B N 1
ATOM 4033 C CA . ILE B 1 69 ? 31.859 3.656 20.391 1 95.69 69 ILE B CA 1
ATOM 4034 C C . ILE B 1 69 ? 30.984 3.799 21.625 1 95.69 69 ILE B C 1
ATOM 4036 O O . ILE B 1 69 ? 30.094 4.652 21.672 1 95.69 69 ILE B O 1
ATOM 4040 N N . GLY B 1 70 ? 31.141 2.924 22.625 1 95 70 GLY B N 1
ATOM 4041 C CA . GLY B 1 70 ? 30.406 3.061 23.875 1 95 70 GLY B CA 1
ATOM 4042 C C . GLY B 1 70 ? 30.594 4.418 24.531 1 95 70 GLY B C 1
ATOM 4043 O O . GLY B 1 70 ? 29.625 5.078 24.891 1 95 70 GLY B O 1
ATOM 4044 N N . ARG B 1 71 ? 31.828 4.824 24.625 1 95.25 71 ARG B N 1
ATOM 4045 C CA . ARG B 1 71 ? 32.125 6.129 25.188 1 95.25 71 ARG B CA 1
ATOM 4046 C C . ARG B 1 71 ? 31.609 7.254 24.312 1 95.25 71 ARG B C 1
ATOM 4048 O O . ARG B 1 71 ? 31.062 8.234 24.828 1 95.25 71 ARG B O 1
ATOM 4055 N N . MET B 1 72 ? 31.828 7.086 23.047 1 94.38 72 MET B N 1
ATOM 4056 C CA . MET B 1 72 ? 31.281 8.055 22.094 1 94.38 72 MET B CA 1
ATOM 4057 C C . MET B 1 72 ? 29.797 8.242 22.312 1 94.38 72 MET B C 1
ATOM 4059 O O . MET B 1 72 ? 29.312 9.375 22.375 1 94.38 72 MET B O 1
ATOM 4063 N N . SER B 1 73 ? 29.047 7.148 22.516 1 93 73 SER B N 1
ATOM 4064 C CA . SER B 1 73 ? 27.609 7.172 22.688 1 93 73 SER B CA 1
ATOM 4065 C C . SER B 1 73 ? 27.203 7.848 23.984 1 93 73 SER B C 1
ATOM 4067 O O . SER B 1 73 ? 26.25 8.625 24.031 1 93 73 SER B O 1
ATOM 4069 N N . ALA B 1 74 ? 27.922 7.57 24.953 1 92.75 74 ALA B N 1
ATOM 4070 C CA . ALA B 1 74 ? 27.672 8.211 26.234 1 92.75 74 ALA B CA 1
ATOM 4071 C C . ALA B 1 74 ? 27.875 9.719 26.141 1 92.75 74 ALA B C 1
ATOM 4073 O O . ALA B 1 74 ? 27.078 10.492 26.672 1 92.75 74 ALA B O 1
ATOM 4074 N N . ASP B 1 75 ? 28.891 10.141 25.453 1 92.44 75 ASP B N 1
ATOM 4075 C CA . ASP B 1 75 ? 29.188 11.562 25.297 1 92.44 75 ASP B CA 1
ATOM 4076 C C . ASP B 1 75 ? 28.141 12.25 24.422 1 92.44 75 ASP B C 1
ATOM 4078 O O . ASP B 1 75 ? 27.781 13.398 24.672 1 92.44 75 ASP B O 1
ATOM 4082 N N . ILE B 1 76 ? 27.719 11.586 23.453 1 90.44 76 ILE B N 1
ATOM 4083 C CA . ILE B 1 76 ? 26.672 12.125 22.594 1 90.44 76 ILE B CA 1
ATOM 4084 C C . ILE B 1 76 ? 25.422 12.43 23.422 1 90.44 76 ILE B C 1
ATOM 4086 O O . ILE B 1 76 ? 24.812 13.492 23.266 1 90.44 76 ILE B O 1
ATOM 4090 N N . ARG B 1 77 ? 25.047 11.508 24.312 1 89.94 77 ARG B N 1
ATOM 4091 C CA . ARG B 1 77 ? 23.891 11.688 25.172 1 89.94 77 ARG B CA 1
ATOM 4092 C C . ARG B 1 77 ? 24.078 12.875 26.109 1 89.94 77 ARG B C 1
ATOM 4094 O O . ARG B 1 77 ? 23.141 13.633 26.359 1 89.94 77 ARG B O 1
ATOM 4101 N N . ARG B 1 78 ? 25.25 13.055 26.422 1 89.81 78 ARG B N 1
ATOM 4102 C CA . ARG B 1 78 ? 25.562 14.086 27.406 1 89.81 78 ARG B CA 1
ATOM 4103 C C . ARG B 1 78 ? 25.609 15.469 26.75 1 89.81 78 ARG B C 1
ATOM 4105 O O . ARG B 1 78 ? 24.984 16.406 27.25 1 89.81 78 ARG B O 1
ATOM 4112 N N . ILE B 1 79 ? 26.234 15.57 25.594 1 89.69 79 ILE B N 1
ATOM 4113 C CA . ILE B 1 79 ? 26.5 16.891 25.031 1 89.69 79 ILE B CA 1
ATOM 4114 C C . ILE B 1 79 ? 25.516 17.188 23.906 1 89.69 79 ILE B C 1
ATOM 4116 O O . ILE B 1 79 ? 25.438 18.328 23.422 1 89.69 79 ILE B O 1
ATOM 4120 N N . ARG B 1 80 ? 24.797 16.188 23.484 1 83.75 80 ARG B N 1
ATOM 4121 C CA . ARG B 1 80 ? 23.734 16.312 22.5 1 83.75 80 ARG B CA 1
ATOM 4122 C C . ARG B 1 80 ? 24.297 16.797 21.156 1 83.75 80 ARG B C 1
ATOM 4124 O O . ARG B 1 80 ? 23.75 17.719 20.547 1 83.75 80 ARG B O 1
ATOM 4131 N N . HIS B 1 81 ? 25.469 16.266 20.828 1 87.19 81 HIS B N 1
ATOM 4132 C CA . HIS B 1 81 ? 26.109 16.484 19.531 1 87.19 81 HIS B CA 1
ATOM 4133 C C . HIS B 1 81 ? 26.531 15.172 18.891 1 87.19 81 HIS B C 1
ATOM 4135 O O . HIS B 1 81 ? 27.188 14.352 19.531 1 87.19 81 HIS B O 1
ATOM 4141 N N . SER B 1 82 ? 26.328 15.07 17.672 1 88.56 82 SER B N 1
ATOM 4142 C CA . SER B 1 82 ? 26.422 13.773 17 1 88.56 82 SER B CA 1
ATOM 4143 C C . SER B 1 82 ? 27.859 13.461 16.594 1 88.56 82 SER B C 1
ATOM 4145 O O . SER B 1 82 ? 28.25 12.289 16.562 1 88.56 82 SER B O 1
ATOM 4147 N N . LEU B 1 83 ? 28.688 14.398 16.312 1 93 83 LEU B N 1
ATOM 4148 C CA . LEU B 1 83 ? 29.984 14.141 15.703 1 93 83 LEU B CA 1
ATOM 4149 C C . LEU B 1 83 ? 31.125 14.445 16.688 1 93 83 LEU B C 1
ATOM 4151 O O . LEU B 1 83 ? 32.156 13.75 16.688 1 93 83 LEU B O 1
ATOM 4155 N N . VAL B 1 84 ? 30.953 15.336 17.578 1 91.94 84 VAL B N 1
ATOM 4156 C CA . VAL B 1 84 ? 32.031 15.953 18.375 1 91.94 84 VAL B CA 1
ATOM 4157 C C . VAL B 1 84 ? 32.688 14.883 19.234 1 91.94 84 VAL B C 1
ATOM 4159 O O . VAL B 1 84 ? 33.938 14.852 19.328 1 91.94 84 VAL B O 1
ATOM 4162 N N . PRO B 1 85 ? 31.938 13.977 19.766 1 94.12 85 PRO B N 1
ATOM 4163 C CA . PRO B 1 85 ? 32.594 12.953 20.594 1 94.12 85 PRO B CA 1
ATOM 4164 C C . PRO B 1 85 ? 33.594 12.109 19.781 1 94.12 85 PRO B C 1
ATOM 4166 O O . PRO B 1 85 ? 34.625 11.734 20.297 1 94.12 85 PRO B O 1
ATOM 4169 N N . ALA B 1 86 ? 33.281 11.797 18.594 1 96.12 86 ALA B N 1
ATOM 4170 C CA . ALA B 1 86 ? 34.219 11.07 17.734 1 96.12 86 ALA B CA 1
ATOM 4171 C C . ALA B 1 86 ? 35.438 11.906 17.453 1 96.12 86 ALA B C 1
ATOM 4173 O O . ALA B 1 86 ? 36.562 11.391 17.484 1 96.12 86 ALA B O 1
ATOM 4174 N N . LEU B 1 87 ? 35.281 13.164 17.203 1 96.25 87 LEU B N 1
ATOM 4175 C CA . LEU B 1 87 ? 36.406 14.062 16.938 1 96.25 87 LEU B CA 1
ATOM 4176 C C . LEU B 1 87 ? 37.344 14.172 18.141 1 96.25 87 LEU B C 1
ATOM 4178 O O . LEU B 1 87 ? 38.562 14.227 18 1 96.25 87 LEU B O 1
ATOM 4182 N N . ARG B 1 88 ? 36.719 14.242 19.281 1 95.25 88 ARG B N 1
ATOM 4183 C CA . ARG B 1 88 ? 37.5 14.328 20.5 1 95.25 88 ARG B CA 1
ATOM 4184 C C . ARG B 1 88 ? 38.375 13.094 20.688 1 95.25 88 ARG B C 1
ATOM 4186 O O . ARG B 1 88 ? 39.531 13.195 21.125 1 95.25 88 ARG B O 1
ATOM 4193 N N . GLN B 1 89 ? 37.781 12.023 20.406 1 96.44 89 GLN B N 1
ATOM 4194 C CA . GLN B 1 89 ? 38.562 10.797 20.516 1 96.44 89 GLN B CA 1
ATOM 4195 C C . GLN B 1 89 ? 39.656 10.742 19.469 1 96.44 89 GLN B C 1
ATOM 4197 O O . GLN B 1 89 ? 40.781 10.297 19.766 1 96.44 89 GLN B O 1
ATOM 4202 N N . LEU B 1 90 ? 39.375 11.164 18.281 1 97.19 90 LEU B N 1
ATOM 4203 C CA . LEU B 1 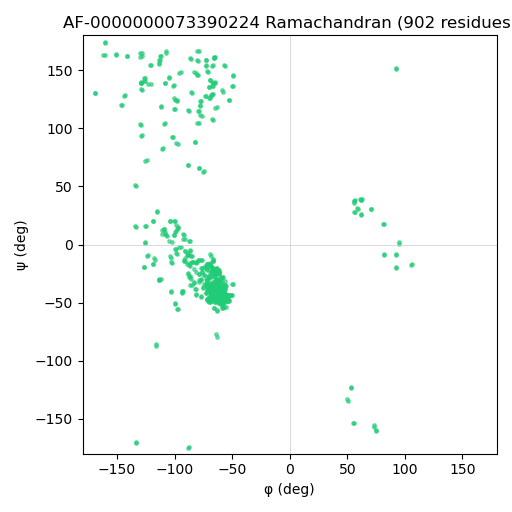90 ? 40.406 11.258 17.25 1 97.19 90 LEU B CA 1
ATOM 4204 C C . LEU B 1 90 ? 41.531 12.219 17.672 1 97.19 90 LEU B C 1
ATOM 4206 O O . LEU B 1 90 ? 42.719 11.922 17.5 1 97.19 90 LEU B O 1
ATOM 4210 N N . GLN B 1 91 ? 41.125 13.312 18.203 1 96.06 91 GLN B N 1
ATOM 4211 C CA . GLN B 1 91 ? 42.094 14.289 18.719 1 96.06 91 GLN B CA 1
ATOM 4212 C C . GLN B 1 91 ? 43 13.656 19.781 1 96.06 91 GLN B C 1
ATOM 4214 O O . GLN B 1 91 ? 44.219 13.859 19.766 1 96.06 91 GLN B O 1
ATOM 4219 N N . ALA B 1 92 ? 42.375 12.953 20.656 1 94.94 92 ALA B N 1
ATOM 4220 C CA . ALA B 1 92 ? 43.094 12.32 21.734 1 94.94 92 ALA B CA 1
ATOM 4221 C C . ALA B 1 92 ? 44.094 11.273 21.219 1 94.94 92 ALA B C 1
ATOM 4223 O O . ALA B 1 92 ? 45.125 11.023 21.828 1 94.94 92 ALA B O 1
ATOM 4224 N N . ALA B 1 93 ? 43.781 10.711 20.141 1 95.5 93 ALA B N 1
ATOM 4225 C CA . ALA B 1 93 ? 44.625 9.68 19.547 1 95.5 93 ALA B CA 1
ATOM 4226 C C . ALA B 1 93 ? 45.844 10.305 18.875 1 95.5 93 ALA B C 1
ATOM 4228 O O . ALA B 1 93 ? 46.844 9.617 18.641 1 95.5 93 ALA B O 1
ATOM 4229 N N . CYS B 1 94 ? 45.75 11.523 18.5 1 94.62 94 CYS B N 1
ATOM 4230 C CA . CYS B 1 94 ? 46.844 12.219 17.859 1 94.62 94 CYS B CA 1
ATOM 4231 C C . CYS B 1 94 ? 47.844 12.742 18.875 1 94.62 94 CYS B C 1
ATOM 4233 O O . CYS B 1 94 ? 47.469 13.016 20.016 1 94.62 94 CYS B O 1
ATOM 4235 N N . SER B 1 95 ? 49.062 12.758 18.422 1 89.38 95 SER B N 1
ATOM 4236 C CA . SER B 1 95 ? 50.125 13.227 19.297 1 89.38 95 SER B CA 1
ATOM 4237 C C . SER B 1 95 ? 50.281 14.742 19.219 1 89.38 95 SER B C 1
ATOM 4239 O O . SER B 1 95 ? 49.875 15.359 18.219 1 89.38 95 SER B O 1
ATOM 4241 N N . ALA B 1 96 ? 50.906 15.273 20.234 1 81.06 96 ALA B N 1
ATOM 4242 C CA . ALA B 1 96 ? 51.312 16.672 20.312 1 81.06 96 ALA B CA 1
ATOM 4243 C C . ALA B 1 96 ? 50.156 17.609 19.969 1 81.06 96 ALA B C 1
ATOM 4245 O O . ALA B 1 96 ? 49.062 17.453 20.5 1 81.06 96 ALA B O 1
ATOM 4246 N N . ASP B 1 97 ? 50.469 18.594 19.109 1 89.62 97 ASP B N 1
ATOM 4247 C CA . ASP B 1 97 ? 49.469 19.609 18.75 1 89.62 97 ASP B CA 1
ATOM 4248 C C . ASP B 1 97 ? 48.812 19.281 17.422 1 89.62 97 ASP B C 1
ATOM 4250 O O . ASP B 1 97 ? 48.062 20.094 16.875 1 89.62 97 ASP B O 1
ATOM 4254 N N . HIS B 1 98 ? 48.969 18 16.984 1 91.62 98 HIS B N 1
ATOM 4255 C CA . HIS B 1 98 ? 48.469 17.625 15.68 1 91.62 98 HIS B CA 1
ATOM 4256 C C . HIS B 1 98 ? 46.938 17.547 15.703 1 91.62 98 HIS B C 1
ATOM 4258 O O . HIS B 1 98 ? 46.281 17.812 14.695 1 91.62 98 HIS B O 1
ATOM 4264 N N . GLY B 1 99 ? 46.406 17.219 16.844 1 93.31 99 GLY B N 1
ATOM 4265 C CA . GLY B 1 99 ? 44.938 17.125 17 1 93.31 99 GLY B CA 1
ATOM 4266 C C . GLY B 1 99 ? 44.25 18.453 16.875 1 93.31 99 GLY B C 1
ATOM 4267 O O . GLY B 1 99 ? 43.031 18.516 16.656 1 93.31 99 GLY B O 1
ATOM 4268 N N . GLU B 1 100 ? 45 19.547 16.938 1 95.12 100 GLU B N 1
ATOM 4269 C CA . GLU B 1 100 ? 44.438 20.891 16.859 1 95.12 100 GLU B CA 1
ATOM 4270 C C . GLU B 1 100 ? 43.906 21.188 15.461 1 95.12 100 GLU B C 1
ATOM 4272 O O . GLU B 1 100 ? 43.125 22.125 15.266 1 95.12 100 GLU B O 1
ATOM 4277 N N . TRP B 1 101 ? 44.312 20.422 14.516 1 96 101 TRP B N 1
ATOM 4278 C CA . TRP B 1 101 ? 44 20.719 13.125 1 96 101 TRP B CA 1
ATOM 4279 C C . TRP B 1 101 ? 42.875 19.844 12.594 1 96 101 TRP B C 1
ATOM 4281 O O . TRP B 1 101 ? 42.531 19.906 11.414 1 96 101 TRP B O 1
ATOM 4291 N N . ILE B 1 102 ? 42.344 19 13.5 1 96.5 102 ILE B N 1
ATOM 4292 C CA . ILE B 1 102 ? 41.219 18.156 13.125 1 96.5 102 ILE B CA 1
ATOM 4293 C C . ILE B 1 102 ? 39.969 19.031 12.859 1 96.5 102 ILE B C 1
ATOM 4295 O O . ILE B 1 102 ? 39.719 19.969 13.594 1 96.5 102 ILE B O 1
ATOM 4299 N N . HIS B 1 103 ? 39.25 18.625 11.781 1 97.06 103 HIS B N 1
ATOM 4300 C CA . HIS B 1 103 ? 37.969 19.266 11.523 1 97.06 103 HIS B CA 1
ATOM 4301 C C . HIS B 1 103 ? 38.125 20.75 11.266 1 97.06 103 HIS B C 1
ATOM 4303 O O . HIS B 1 103 ? 37.188 21.531 11.484 1 97.06 103 HIS B O 1
ATOM 4309 N N . TYR B 1 104 ? 39.312 21.172 10.766 1 96.25 104 TYR B N 1
ATOM 4310 C CA . TYR B 1 104 ? 39.656 22.594 10.633 1 96.25 104 TYR B CA 1
ATOM 4311 C C . TYR B 1 104 ? 38.781 23.266 9.578 1 96.25 104 TYR B C 1
ATOM 4313 O O . TYR B 1 104 ? 38.906 22.984 8.383 1 96.25 104 TYR B O 1
ATOM 4321 N N . GLY B 1 105 ? 37.875 24.078 10.07 1 95.06 105 GLY B N 1
ATOM 4322 C CA . GLY B 1 105 ? 37.031 24.891 9.203 1 95.06 105 GLY B CA 1
ATOM 4323 C C . GLY B 1 105 ? 35.719 24.203 8.852 1 95.06 105 GLY B C 1
ATOM 4324 O O . GLY B 1 105 ? 34.781 24.844 8.398 1 95.06 105 GLY B O 1
ATOM 4325 N N . ALA B 1 106 ? 35.625 22.906 8.992 1 95.94 106 ALA B N 1
ATOM 4326 C CA . ALA B 1 106 ? 34.438 22.172 8.617 1 95.94 106 ALA B CA 1
ATOM 4327 C C . ALA B 1 106 ? 33.375 22.266 9.703 1 95.94 106 ALA B C 1
ATOM 4329 O O . ALA B 1 106 ? 33.625 22.734 10.805 1 95.94 106 ALA B O 1
ATOM 4330 N N . THR B 1 107 ? 32.188 22.031 9.297 1 95.12 107 THR B N 1
ATOM 4331 C CA . THR B 1 107 ? 31.109 21.875 10.266 1 95.12 107 THR B CA 1
ATOM 4332 C C . THR B 1 107 ? 30.672 20.422 10.367 1 95.12 107 THR B C 1
ATOM 4334 O O . THR B 1 107 ? 31.031 19.609 9.523 1 95.12 107 THR B O 1
ATOM 4337 N N . THR B 1 108 ? 29.891 20.078 11.406 1 94 108 THR B N 1
ATOM 4338 C CA . THR B 1 108 ? 29.422 18.734 11.695 1 94 108 THR B CA 1
ATOM 4339 C C . THR B 1 108 ? 28.703 18.141 10.484 1 94 108 THR B C 1
ATOM 4341 O O . THR B 1 108 ? 28.984 17 10.086 1 94 108 THR B O 1
ATOM 4344 N N . GLN B 1 109 ? 27.891 18.875 9.844 1 93.19 109 GLN B N 1
ATOM 4345 C CA . GLN B 1 109 ? 27.047 18.359 8.773 1 93.19 109 GLN B CA 1
ATOM 4346 C C . GLN B 1 109 ? 27.859 18.109 7.504 1 93.19 109 GLN B C 1
ATOM 4348 O O . GLN B 1 109 ? 27.484 17.266 6.68 1 93.19 109 GLN B O 1
ATOM 4353 N N . ASP B 1 110 ? 28.969 18.828 7.336 1 96.81 110 ASP B N 1
ATOM 4354 C CA . ASP B 1 110 ? 29.875 18.516 6.238 1 96.81 110 ASP B CA 1
ATOM 4355 C C . ASP B 1 110 ? 30.344 17.078 6.312 1 96.81 110 ASP B C 1
ATOM 4357 O O . ASP B 1 110 ? 30.344 16.359 5.305 1 96.81 110 ASP B O 1
ATOM 4361 N N . VAL B 1 111 ? 30.688 16.703 7.496 1 97.38 111 VAL B N 1
ATOM 4362 C CA . VAL B 1 111 ? 31.266 15.391 7.727 1 97.38 111 VAL B CA 1
ATOM 4363 C C . VAL B 1 111 ? 30.172 14.328 7.691 1 97.38 111 VAL B C 1
ATOM 4365 O O . VAL B 1 111 ? 30.312 13.305 7.016 1 97.38 111 VAL B O 1
ATOM 4368 N N . ILE B 1 112 ? 29.078 14.562 8.328 1 95.31 112 ILE B N 1
ATOM 4369 C CA . ILE B 1 112 ? 28.016 13.57 8.477 1 95.31 112 ILE B CA 1
ATOM 4370 C C . ILE B 1 112 ? 27.359 13.305 7.117 1 95.31 112 ILE B C 1
ATOM 4372 O O . ILE B 1 112 ? 27.219 12.156 6.699 1 95.31 112 ILE B O 1
ATOM 4376 N N . ASP B 1 113 ? 27 14.352 6.387 1 96.38 113 ASP B N 1
ATOM 4377 C CA . ASP B 1 113 ? 26.344 14.188 5.094 1 96.38 113 ASP B CA 1
ATOM 4378 C C . ASP B 1 113 ? 27.297 13.539 4.082 1 96.38 113 ASP B C 1
ATOM 4380 O O . ASP B 1 113 ? 26.875 12.672 3.307 1 96.38 113 ASP B O 1
ATOM 4384 N N . THR B 1 114 ? 28.484 14 4.074 1 98.31 114 THR B N 1
ATOM 4385 C CA . THR B 1 114 ? 29.469 13.375 3.191 1 98.31 114 THR B CA 1
ATOM 4386 C C . THR B 1 114 ? 29.672 11.906 3.561 1 98.31 114 THR B C 1
ATOM 4388 O O . THR B 1 114 ? 29.844 11.062 2.684 1 98.31 114 THR B O 1
ATOM 4391 N N . GLY B 1 115 ? 29.703 11.617 4.84 1 98.06 115 GLY B N 1
ATOM 4392 C CA . GLY B 1 115 ? 29.75 10.234 5.281 1 98.06 115 GLY B CA 1
ATOM 4393 C C . GLY B 1 115 ? 28.625 9.391 4.742 1 98.06 115 GLY B C 1
ATOM 4394 O O . GLY B 1 115 ? 28.828 8.258 4.297 1 98.06 115 GLY B O 1
ATOM 4395 N N . VAL B 1 116 ? 27.406 9.883 4.758 1 97.56 116 VAL B N 1
ATOM 4396 C CA . VAL B 1 116 ? 26.25 9.18 4.223 1 97.56 116 VAL B CA 1
ATOM 4397 C C . VAL B 1 116 ? 26.422 8.953 2.723 1 97.56 116 VAL B C 1
ATOM 4399 O O . VAL B 1 116 ? 26.125 7.875 2.211 1 97.56 116 VAL B O 1
ATOM 4402 N N . ALA B 1 117 ? 26.922 9.992 2.021 1 98.31 117 ALA B N 1
ATOM 4403 C CA . ALA B 1 117 ? 27.172 9.852 0.59 1 98.31 117 ALA B CA 1
ATOM 4404 C C . ALA B 1 117 ? 28.156 8.727 0.313 1 98.31 117 ALA B C 1
ATOM 4406 O O . ALA B 1 117 ? 28 7.984 -0.665 1 98.31 117 ALA B O 1
ATOM 4407 N N . LEU B 1 118 ? 29.125 8.609 1.175 1 98.69 118 LEU B N 1
ATOM 4408 C CA . LEU B 1 118 ? 30.109 7.543 1.018 1 98.69 118 LEU B CA 1
ATOM 4409 C C . LEU B 1 118 ? 29.469 6.176 1.231 1 98.69 118 LEU B C 1
ATOM 4411 O O . LEU B 1 118 ? 29.766 5.227 0.501 1 98.69 118 LEU B O 1
ATOM 4415 N N . GLN B 1 119 ? 28.625 6.039 2.215 1 98.5 119 GLN B N 1
ATOM 4416 C CA . GLN B 1 119 ? 27.891 4.797 2.422 1 98.5 119 GLN B CA 1
ATOM 4417 C C . GLN B 1 119 ? 26.969 4.488 1.233 1 98.5 119 GLN B C 1
ATOM 4419 O O . GLN B 1 119 ? 26.891 3.34 0.794 1 98.5 119 GLN B O 1
ATOM 4424 N N . LEU B 1 120 ? 26.344 5.52 0.707 1 98.56 120 LEU B N 1
ATOM 4425 C CA . LEU B 1 120 ? 25.469 5.344 -0.453 1 98.56 120 LEU B CA 1
ATOM 4426 C C . LEU B 1 120 ? 26.281 4.887 -1.668 1 98.56 120 LEU B C 1
ATOM 4428 O O . LEU B 1 120 ? 25.797 4.078 -2.467 1 98.56 120 LEU B O 1
ATOM 4432 N N . LYS B 1 121 ? 27.438 5.465 -1.81 1 98.62 121 LYS B N 1
ATOM 4433 C CA . LYS B 1 121 ? 28.312 5.055 -2.898 1 98.62 121 LYS B CA 1
ATOM 4434 C C . LYS B 1 121 ? 28.625 3.564 -2.82 1 98.62 121 LYS B C 1
ATOM 4436 O O . LYS B 1 121 ? 28.562 2.857 -3.828 1 98.62 121 LYS B O 1
ATOM 4441 N N . GLU B 1 122 ? 28.953 3.109 -1.611 1 98.62 122 GLU B N 1
ATOM 4442 C CA . GLU B 1 122 ? 29.203 1.684 -1.405 1 98.62 122 GLU B CA 1
ATOM 4443 C C . GLU B 1 122 ? 27.969 0.858 -1.757 1 98.62 122 GLU B C 1
ATOM 4445 O O . GLU B 1 122 ? 28.062 -0.15 -2.459 1 98.62 122 GLU B O 1
ATOM 4450 N N . PHE B 1 123 ? 26.875 1.301 -1.301 1 98.75 123 PHE B N 1
ATOM 4451 C CA . PHE B 1 123 ? 25.641 0.562 -1.554 1 98.75 123 PHE B CA 1
ATOM 4452 C C . PHE B 1 123 ? 25.297 0.577 -3.039 1 98.75 123 PHE B C 1
ATOM 4454 O O . PHE B 1 123 ? 24.812 -0.421 -3.578 1 98.75 123 PHE B O 1
ATOM 4461 N N . HIS B 1 124 ? 25.438 1.729 -3.631 1 98.69 124 HIS B N 1
ATOM 4462 C CA . HIS B 1 124 ? 25.156 1.874 -5.055 1 98.69 124 HIS B CA 1
ATOM 4463 C C . HIS B 1 124 ? 25.859 0.796 -5.871 1 98.69 124 HIS B C 1
ATOM 4465 O O . HIS B 1 124 ? 25.25 0.202 -6.77 1 98.69 124 HIS B O 1
ATOM 4471 N N . ALA B 1 125 ? 27.078 0.544 -5.559 1 98.38 125 ALA B N 1
ATOM 4472 C CA . ALA B 1 125 ? 27.828 -0.496 -6.254 1 98.38 125 ALA B CA 1
ATOM 4473 C C . ALA B 1 125 ? 27.203 -1.869 -6.039 1 98.38 125 ALA B C 1
ATOM 4475 O O . ALA B 1 125 ? 27.078 -2.66 -6.977 1 98.38 125 ALA B O 1
ATOM 4476 N N . VAL B 1 126 ? 26.797 -2.16 -4.836 1 98.38 126 VAL B N 1
ATOM 4477 C CA . VAL B 1 126 ? 26.156 -3.426 -4.496 1 98.38 126 VAL B CA 1
ATOM 4478 C C . VAL B 1 126 ? 24.828 -3.551 -5.242 1 98.38 126 VAL B C 1
ATOM 4480 O O . VAL B 1 126 ? 24.516 -4.602 -5.809 1 98.38 126 VAL B O 1
ATOM 4483 N N . ALA B 1 127 ? 24.047 -2.469 -5.246 1 98.44 127 ALA B N 1
ATOM 4484 C CA . ALA B 1 127 ? 22.734 -2.469 -5.895 1 98.44 127 ALA B CA 1
ATOM 4485 C C . ALA B 1 127 ? 22.875 -2.756 -7.391 1 98.44 127 ALA B C 1
ATOM 4487 O O . ALA B 1 127 ? 22.125 -3.568 -7.938 1 98.44 127 ALA B O 1
ATOM 4488 N N . LEU B 1 128 ? 23.844 -2.078 -8.031 1 98.31 128 LEU B N 1
ATOM 4489 C CA . LEU B 1 128 ? 24.031 -2.283 -9.461 1 98.31 128 LEU B CA 1
ATOM 4490 C C . LEU B 1 128 ? 24.484 -3.713 -9.75 1 98.31 128 LEU B C 1
ATOM 4492 O O . LEU B 1 128 ? 24 -4.34 -10.695 1 98.31 128 LEU B O 1
ATOM 4496 N N . ARG B 1 129 ? 25.391 -4.234 -8.961 1 98.12 129 ARG B N 1
ATOM 4497 C CA . ARG B 1 129 ? 25.875 -5.609 -9.109 1 98.12 129 ARG B CA 1
ATOM 4498 C C . ARG B 1 129 ? 24.719 -6.598 -8.992 1 98.12 129 ARG B C 1
ATOM 4500 O O . ARG B 1 129 ? 24.547 -7.477 -9.844 1 98.12 129 ARG B O 1
ATOM 4507 N N . ASP B 1 130 ? 23.953 -6.441 -7.969 1 98.25 130 ASP B N 1
ATOM 4508 C CA . ASP B 1 130 ? 22.891 -7.395 -7.703 1 98.25 130 ASP B CA 1
ATOM 4509 C C . ASP B 1 130 ? 21.75 -7.234 -8.703 1 98.25 130 ASP B C 1
ATOM 4511 O O . ASP B 1 130 ? 21.094 -8.211 -9.062 1 98.25 130 ASP B O 1
ATOM 4515 N N . MET B 1 131 ? 21.5 -5.992 -9.141 1 98.06 131 MET B N 1
ATOM 4516 C CA . MET B 1 131 ? 20.5 -5.77 -10.18 1 98.06 131 MET B CA 1
ATOM 4517 C C . MET B 1 131 ? 20.891 -6.488 -11.469 1 98.06 131 MET B C 1
ATOM 4519 O O . MET B 1 131 ? 20.047 -7.094 -12.125 1 98.06 131 MET B O 1
ATOM 4523 N N . ARG B 1 132 ? 22.141 -6.43 -11.82 1 98.31 132 ARG B N 1
ATOM 4524 C CA . ARG B 1 132 ? 22.625 -7.156 -12.992 1 98.31 132 ARG B CA 1
ATOM 4525 C C . ARG B 1 132 ? 22.422 -8.656 -12.828 1 98.31 132 ARG B C 1
ATOM 4527 O O . ARG B 1 132 ? 22.031 -9.344 -13.773 1 98.31 132 ARG B O 1
ATOM 4534 N N . ALA B 1 133 ? 22.672 -9.156 -11.641 1 98.38 133 ALA B N 1
ATOM 4535 C CA . ALA B 1 133 ? 22.5 -10.578 -11.367 1 98.38 133 ALA B CA 1
ATOM 4536 C C . ALA B 1 133 ? 21.031 -10.984 -11.539 1 98.38 133 ALA B C 1
ATOM 4538 O O . ALA B 1 133 ? 20.734 -12.031 -12.125 1 98.38 133 ALA B O 1
ATOM 4539 N N . VAL B 1 134 ? 20.125 -10.195 -11.016 1 98.69 134 VAL B N 1
ATOM 4540 C CA . VAL B 1 134 ? 18.703 -10.453 -11.188 1 98.69 134 VAL B CA 1
ATOM 4541 C C . VAL B 1 134 ? 18.344 -10.414 -12.672 1 98.69 134 VAL B C 1
ATOM 4543 O O . VAL B 1 134 ? 17.609 -11.273 -13.164 1 98.69 134 VAL B O 1
ATOM 4546 N N . GLY B 1 135 ? 18.875 -9.375 -13.367 1 98.62 135 GLY B N 1
ATOM 4547 C CA . GLY B 1 135 ? 18.641 -9.258 -14.797 1 98.62 135 GLY B CA 1
ATOM 4548 C C . GLY B 1 135 ? 19.094 -10.477 -15.578 1 98.62 135 GLY B C 1
ATOM 4549 O O . GLY B 1 135 ? 18.391 -10.938 -16.484 1 98.62 135 GLY B O 1
ATOM 4550 N N . ARG B 1 136 ? 20.219 -11.039 -15.258 1 98.69 136 ARG B N 1
ATOM 4551 C CA . ARG B 1 136 ? 20.734 -12.227 -15.93 1 98.69 136 ARG B CA 1
ATOM 4552 C C . ARG B 1 136 ? 19.812 -13.422 -15.711 1 98.69 136 ARG B C 1
ATOM 4554 O O . ARG B 1 136 ? 19.594 -14.219 -16.625 1 98.69 136 ARG B O 1
ATOM 4561 N N . GLU B 1 137 ? 19.266 -13.578 -14.508 1 98.62 137 GLU B N 1
ATOM 4562 C CA . GLU B 1 137 ? 18.328 -14.664 -14.242 1 98.62 137 GLU B CA 1
ATOM 4563 C C . GLU B 1 137 ? 17.031 -14.492 -15.031 1 98.62 137 GLU B C 1
ATOM 4565 O O . GLU B 1 137 ? 16.484 -15.469 -15.547 1 98.62 137 GLU B O 1
ATOM 4570 N N . LEU B 1 138 ? 16.547 -13.258 -15.117 1 98.75 138 LEU B N 1
ATOM 4571 C CA . LEU B 1 138 ? 15.352 -13 -15.898 1 98.75 138 LEU B CA 1
ATOM 4572 C C . LEU B 1 138 ? 15.586 -13.289 -17.375 1 98.75 138 LEU B C 1
ATOM 4574 O O . LEU B 1 138 ? 14.727 -13.852 -18.047 1 98.75 138 LEU B O 1
ATOM 4578 N N . ALA B 1 139 ? 16.766 -12.859 -17.859 1 98.62 139 ALA B N 1
ATOM 4579 C CA . ALA B 1 139 ? 17.109 -13.148 -19.25 1 98.62 139 ALA B CA 1
ATOM 4580 C C . ALA B 1 139 ? 17.188 -14.648 -19.484 1 98.62 139 ALA B C 1
ATOM 4582 O O . ALA B 1 139 ? 16.688 -15.148 -20.5 1 98.62 139 ALA B O 1
ATOM 4583 N N . ARG B 1 140 ? 17.828 -15.367 -18.609 1 98.5 140 ARG B N 1
ATOM 4584 C CA . ARG B 1 140 ? 17.938 -16.828 -18.719 1 98.5 140 ARG B CA 1
ATOM 4585 C C . ARG B 1 140 ? 16.547 -17.469 -18.781 1 98.5 140 ARG B C 1
ATOM 4587 O O . ARG B 1 140 ? 16.281 -18.266 -19.688 1 98.5 140 ARG B O 1
ATOM 4594 N N . LEU B 1 141 ? 15.656 -17.125 -17.891 1 98.62 141 LEU B N 1
ATOM 4595 C CA . LEU B 1 141 ? 14.305 -17.688 -17.859 1 98.62 141 LEU B CA 1
ATOM 4596 C C . LEU B 1 141 ? 13.531 -17.312 -19.109 1 98.62 141 LEU B C 1
ATOM 4598 O O . LEU B 1 141 ? 12.766 -18.125 -19.641 1 98.62 141 LEU B O 1
ATOM 4602 N N . ALA B 1 142 ? 13.711 -16.031 -19.531 1 98.62 142 ALA B N 1
ATOM 4603 C CA . ALA B 1 142 ? 13.039 -15.578 -20.75 1 98.62 142 ALA B CA 1
ATOM 4604 C C . ALA B 1 142 ? 13.438 -16.438 -21.953 1 98.62 142 ALA B C 1
ATOM 4606 O O . ALA B 1 142 ? 12.578 -16.891 -22.719 1 98.62 142 ALA B O 1
ATOM 4607 N N . VAL B 1 143 ? 14.695 -16.719 -22.094 1 98.69 143 VAL B N 1
ATOM 4608 C CA . VAL B 1 143 ? 15.211 -17.5 -23.203 1 98.69 143 VAL B CA 1
ATOM 4609 C C . VAL B 1 143 ? 14.812 -18.953 -23.047 1 98.69 143 VAL B C 1
ATOM 4611 O O . VAL B 1 143 ? 14.297 -19.578 -23.984 1 98.69 143 VAL B O 1
ATOM 4614 N N . GLU B 1 144 ? 15 -19.516 -21.891 1 98.62 144 GLU B N 1
ATOM 4615 C CA . GLU B 1 144 ? 14.703 -20.922 -21.625 1 98.62 144 GLU B CA 1
ATOM 4616 C C . GLU B 1 144 ? 13.227 -21.219 -21.875 1 98.62 144 GLU B C 1
ATOM 4618 O O . GLU B 1 144 ? 12.883 -22.297 -22.359 1 98.62 144 GLU B O 1
ATOM 4623 N N . HIS B 1 145 ? 12.383 -20.312 -21.578 1 98.69 145 HIS B N 1
ATOM 4624 C CA . HIS B 1 145 ? 10.945 -20.547 -21.656 1 98.69 145 HIS B CA 1
ATOM 4625 C C . HIS B 1 145 ? 10.297 -19.656 -22.719 1 98.69 145 HIS B C 1
ATOM 4627 O O . HIS B 1 145 ? 9.133 -19.281 -22.578 1 98.69 145 HIS B O 1
ATOM 4633 N N . ARG B 1 146 ? 11.055 -19.328 -23.688 1 98.19 146 ARG B N 1
ATOM 4634 C CA . ARG B 1 146 ? 10.617 -18.469 -24.797 1 98.19 146 ARG B CA 1
ATOM 4635 C C . ARG B 1 146 ? 9.289 -18.969 -25.375 1 98.19 146 ARG B C 1
ATOM 4637 O O . ARG B 1 146 ? 8.438 -18.156 -25.75 1 98.19 146 ARG B O 1
ATOM 4644 N N . ASP B 1 147 ? 9.125 -20.297 -25.359 1 97.69 147 ASP B N 1
ATOM 4645 C CA . ASP B 1 147 ? 7.98 -20.875 -26.062 1 97.69 147 ASP B CA 1
ATOM 4646 C C . ASP B 1 147 ? 7.156 -21.75 -25.125 1 97.69 147 ASP B C 1
ATOM 4648 O O . ASP B 1 147 ? 6.371 -22.594 -25.578 1 97.69 147 ASP B O 1
ATOM 4652 N N . THR B 1 148 ? 7.34 -21.625 -23.781 1 98.31 148 THR B N 1
ATOM 4653 C CA . THR B 1 148 ? 6.531 -22.359 -22.812 1 98.31 148 THR B CA 1
ATOM 4654 C C . THR B 1 148 ? 5.152 -21.734 -22.672 1 98.31 148 THR B C 1
ATOM 4656 O O . THR B 1 148 ? 5.023 -20.641 -22.094 1 98.31 148 THR B O 1
ATOM 4659 N N . LEU B 1 149 ? 4.141 -22.453 -23.156 1 97.44 149 LEU B N 1
ATOM 4660 C CA . LEU B 1 149 ? 2.777 -21.938 -23.234 1 97.44 149 LEU B CA 1
ATOM 4661 C C . LEU B 1 149 ? 2.164 -21.797 -21.844 1 97.44 149 LEU B C 1
ATOM 4663 O O . LEU B 1 149 ? 2.363 -22.641 -20.984 1 97.44 149 LEU B O 1
ATOM 4667 N N . MET B 1 150 ? 1.51 -20.656 -21.641 1 97.5 150 MET B N 1
ATOM 4668 C CA . MET B 1 150 ? 0.702 -20.469 -20.453 1 97.5 150 MET B CA 1
ATOM 4669 C C . MET B 1 150 ? -0.457 -19.516 -20.719 1 97.5 150 MET B C 1
ATOM 4671 O O . MET B 1 150 ? -0.48 -18.828 -21.75 1 97.5 150 MET B O 1
ATOM 4675 N N . ALA B 1 151 ? -1.411 -19.531 -19.844 1 96.06 151 ALA B N 1
ATOM 4676 C CA . ALA B 1 151 ? -2.533 -18.594 -19.969 1 96.06 151 ALA B CA 1
ATOM 4677 C C . ALA B 1 151 ? -2.143 -17.203 -19.484 1 96.06 151 ALA B C 1
ATOM 4679 O O . ALA B 1 151 ? -1.577 -17.047 -18.391 1 96.06 151 ALA B O 1
ATOM 4680 N N . GLY B 1 152 ? -2.303 -16.203 -20.359 1 95.56 152 GLY B N 1
ATOM 4681 C CA . GLY B 1 152 ? -2.314 -14.836 -19.859 1 95.56 152 GLY B CA 1
ATOM 4682 C C . GLY B 1 152 ? -3.572 -14.5 -19.094 1 95.56 152 GLY B C 1
ATOM 4683 O O . GLY B 1 152 ? -4.648 -15.023 -19.375 1 95.56 152 GLY B O 1
ATOM 4684 N N . ARG B 1 153 ? -3.48 -13.633 -18.125 1 94.75 153 ARG B N 1
ATOM 4685 C CA . ARG B 1 153 ? -4.617 -13.289 -17.266 1 94.75 153 ARG B CA 1
ATOM 4686 C C . ARG B 1 153 ? -4.805 -11.773 -17.203 1 94.75 153 ARG B C 1
ATOM 4688 O O . ARG B 1 153 ? -3.832 -11.023 -17.094 1 94.75 153 ARG B O 1
ATOM 4695 N N . THR B 1 154 ? -6 -11.344 -17.359 1 92.12 154 THR B N 1
ATOM 4696 C CA . THR B 1 154 ? -6.461 -9.984 -17.094 1 92.12 154 THR B CA 1
ATOM 4697 C C . THR B 1 154 ? -7.656 -10 -16.156 1 92.12 154 THR B C 1
ATOM 4699 O O . THR B 1 154 ? -8.492 -10.906 -16.203 1 92.12 154 THR B O 1
ATOM 4702 N N . HIS B 1 155 ? -7.723 -9.102 -15.258 1 90.56 155 HIS B N 1
ATOM 4703 C CA . HIS B 1 155 ? -8.742 -9.062 -14.211 1 90.56 155 HIS B CA 1
ATOM 4704 C C . HIS B 1 155 ? -8.742 -10.359 -13.398 1 90.56 155 HIS B C 1
ATOM 4706 O O . HIS B 1 155 ? -9.805 -10.844 -13.008 1 90.56 155 HIS B O 1
ATOM 4712 N N . GLY B 1 156 ? -7.594 -10.984 -13.328 1 89.44 156 GLY B N 1
ATOM 4713 C CA . GLY B 1 156 ? -7.43 -12.164 -12.492 1 89.44 156 GLY B CA 1
ATOM 4714 C C . GLY B 1 156 ? -7.926 -13.438 -13.156 1 89.44 156 GLY B C 1
ATOM 4715 O O . GLY B 1 156 ? -7.699 -14.531 -12.648 1 89.44 156 GLY B O 1
ATOM 4716 N N . VAL B 1 157 ? -8.594 -13.328 -14.305 1 91.56 157 VAL B N 1
ATOM 4717 C CA . VAL B 1 157 ? -9.133 -14.5 -14.992 1 91.56 157 VAL B CA 1
ATOM 4718 C C . VAL B 1 157 ? -8.391 -14.711 -16.312 1 91.56 157 VAL B C 1
ATOM 4720 O O . VAL B 1 157 ? -7.715 -13.805 -16.797 1 91.56 157 VAL B O 1
ATOM 4723 N N . GLN B 1 158 ? -8.5 -15.891 -16.859 1 92.75 158 GLN B N 1
ATOM 4724 C CA . GLN B 1 158 ? -7.762 -16.234 -18.062 1 92.75 158 GLN B CA 1
ATOM 4725 C C . GLN B 1 158 ? -8.25 -15.438 -19.266 1 92.75 158 GLN B C 1
ATOM 4727 O O . GLN B 1 158 ? -9.461 -15.219 -19.422 1 92.75 158 GLN B O 1
ATOM 4732 N N . ALA B 1 159 ? -7.328 -14.953 -20.047 1 92.69 159 ALA B N 1
ATOM 4733 C CA . ALA B 1 159 ? -7.633 -14.164 -21.234 1 92.69 159 ALA B CA 1
ATOM 4734 C C . ALA B 1 159 ? -7.164 -14.883 -22.5 1 92.69 159 ALA B C 1
ATOM 4736 O O . ALA B 1 159 ? -7.914 -15.664 -23.078 1 92.69 159 ALA B O 1
ATOM 4737 N N . LEU B 1 160 ? -5.879 -14.719 -22.891 1 93.25 160 LEU B N 1
ATOM 4738 C CA . LEU B 1 160 ? -5.297 -15.32 -24.078 1 93.25 160 LEU B CA 1
ATOM 4739 C C . LEU B 1 160 ? -3.992 -16.031 -23.75 1 93.25 160 LEU B C 1
ATOM 4741 O O . LEU B 1 160 ? -3.418 -15.828 -22.672 1 93.25 160 LEU B O 1
ATOM 4745 N N . PRO B 1 161 ? -3.578 -16.938 -24.672 1 95.81 161 PRO B N 1
ATOM 4746 C CA . PRO B 1 161 ? -2.303 -17.609 -24.406 1 95.81 161 PRO B CA 1
ATOM 4747 C C . PRO B 1 161 ? -1.105 -16.672 -24.531 1 95.81 161 PRO B C 1
ATOM 4749 O O . PRO B 1 161 ? -1.105 -15.766 -25.359 1 95.81 161 PRO B O 1
ATOM 4752 N N . ILE B 1 162 ? -0.196 -16.859 -23.672 1 97.62 162 ILE B N 1
ATOM 4753 C CA . ILE B 1 162 ? 1.135 -16.266 -23.75 1 97.62 162 ILE B CA 1
ATOM 4754 C C . ILE B 1 162 ? 2.191 -17.328 -23.469 1 97.62 162 ILE B C 1
ATOM 4756 O O . ILE B 1 162 ? 1.917 -18.516 -23.562 1 97.62 162 ILE B O 1
ATOM 4760 N N . THR B 1 163 ? 3.459 -16.891 -23.312 1 98.31 163 THR B N 1
ATOM 4761 C CA . THR B 1 163 ? 4.504 -17.797 -22.859 1 98.31 163 THR B CA 1
ATOM 4762 C C . THR B 1 163 ? 5.129 -17.297 -21.562 1 98.31 163 THR B C 1
ATOM 4764 O O . THR B 1 163 ? 5.086 -16.109 -21.266 1 98.31 163 THR B O 1
ATOM 4767 N N . PHE B 1 164 ? 5.691 -18.203 -20.766 1 98.69 164 PHE B N 1
ATOM 4768 C CA . PHE B 1 164 ? 6.355 -17.797 -19.531 1 98.69 164 PHE B CA 1
ATOM 4769 C C . PHE B 1 164 ? 7.57 -16.922 -19.844 1 98.69 164 PHE B C 1
ATOM 4771 O O . PHE B 1 164 ? 7.879 -16 -19.094 1 98.69 164 PHE B O 1
ATOM 4778 N N . GLY B 1 165 ? 8.227 -17.234 -20.922 1 98.69 165 GLY B N 1
ATOM 4779 C CA . GLY B 1 165 ? 9.344 -16.406 -21.344 1 98.69 165 GLY B CA 1
ATOM 4780 C C . GLY B 1 165 ? 8.945 -14.961 -21.594 1 98.69 165 GLY B C 1
ATOM 4781 O O . GLY B 1 165 ? 9.688 -14.039 -21.25 1 98.69 165 GLY B O 1
ATOM 4782 N N . HIS B 1 166 ? 7.82 -14.75 -22.219 1 98.5 166 HIS B N 1
ATOM 4783 C CA . HIS B 1 166 ? 7.309 -13.406 -22.469 1 98.5 166 HIS B CA 1
ATOM 4784 C C . HIS B 1 166 ? 7.082 -12.656 -21.156 1 98.5 166 HIS B C 1
ATOM 4786 O O . HIS B 1 166 ? 7.406 -11.469 -21.047 1 98.5 166 HIS B O 1
ATOM 4792 N N . LYS B 1 167 ? 6.5 -13.352 -20.188 1 98.38 167 LYS B N 1
ATOM 4793 C CA . LYS B 1 167 ? 6.309 -12.766 -18.859 1 98.38 167 LYS B CA 1
ATOM 4794 C C . LYS B 1 167 ? 7.641 -12.312 -18.266 1 98.38 167 LYS B C 1
ATOM 4796 O O . LYS B 1 167 ? 7.746 -11.203 -17.75 1 98.38 167 LYS B O 1
ATOM 4801 N N . CYS B 1 168 ? 8.656 -13.078 -18.344 1 98.69 168 CYS B N 1
ATOM 4802 C CA . CYS B 1 168 ? 9.984 -12.773 -17.828 1 98.69 168 CYS B CA 1
ATOM 4803 C C . CYS B 1 168 ? 10.617 -11.609 -18.578 1 98.69 168 CYS B C 1
ATOM 4805 O O . CYS B 1 168 ? 11.305 -10.781 -17.984 1 98.69 168 CYS B O 1
ATOM 4807 N N . ALA B 1 169 ? 10.383 -11.578 -19.859 1 98.56 169 ALA B N 1
ATOM 4808 C CA . ALA B 1 169 ? 10.922 -10.5 -20.672 1 98.56 169 ALA B CA 1
ATOM 4809 C C . ALA B 1 169 ? 10.336 -9.156 -20.266 1 98.56 169 ALA B C 1
ATOM 4811 O O . ALA B 1 169 ? 11.031 -8.133 -20.266 1 98.56 169 ALA B O 1
ATOM 4812 N N . VAL B 1 170 ? 9.062 -9.164 -19.953 1 98.31 170 VAL B N 1
ATOM 4813 C CA . VAL B 1 170 ? 8.422 -7.941 -19.484 1 98.31 170 VAL B CA 1
ATOM 4814 C C . VAL B 1 170 ? 9.102 -7.473 -18.188 1 98.31 170 VAL B C 1
ATOM 4816 O O . VAL B 1 170 ? 9.414 -6.289 -18.047 1 98.31 170 VAL B O 1
ATOM 4819 N N . TRP B 1 171 ? 9.352 -8.391 -17.266 1 98.5 171 TRP B N 1
ATOM 4820 C CA . TRP B 1 171 ? 10.031 -8.062 -16.016 1 98.5 171 TRP B CA 1
ATOM 4821 C C . TRP B 1 171 ? 11.438 -7.535 -16.281 1 98.5 171 TRP B C 1
ATOM 4823 O O . TRP B 1 171 ? 11.867 -6.57 -15.641 1 98.5 171 TRP B O 1
ATOM 4833 N N . LEU B 1 172 ? 12.133 -8.117 -17.203 1 98.56 172 LEU B N 1
ATOM 4834 C CA . LEU B 1 172 ? 13.484 -7.711 -17.562 1 98.56 172 LEU B CA 1
ATOM 4835 C C . LEU B 1 172 ? 13.508 -6.289 -18.109 1 98.56 172 LEU B C 1
ATOM 4837 O O . LEU B 1 172 ? 14.359 -5.488 -17.734 1 98.56 172 LEU B O 1
ATOM 4841 N N . ASP B 1 173 ? 12.602 -6 -18.969 1 98.31 173 ASP B N 1
ATOM 4842 C CA . ASP B 1 173 ? 12.539 -4.676 -19.578 1 98.31 173 ASP B CA 1
ATOM 4843 C C . ASP B 1 173 ? 12.344 -3.594 -18.516 1 98.31 173 ASP B C 1
ATOM 4845 O O . ASP B 1 173 ? 12.977 -2.539 -18.578 1 98.31 173 ASP B O 1
ATOM 4849 N N . GLU B 1 174 ? 11.445 -3.92 -17.625 1 97.88 174 GLU B N 1
ATOM 4850 C CA . GLU B 1 174 ? 11.195 -2.988 -16.531 1 97.88 174 GLU B CA 1
ATOM 4851 C C . GLU B 1 174 ? 12.438 -2.812 -15.672 1 97.88 174 GLU B C 1
ATOM 4853 O O . GLU B 1 174 ? 12.805 -1.688 -15.32 1 97.88 174 GLU B O 1
ATOM 4858 N N . LEU B 1 175 ? 13.102 -3.879 -15.297 1 98.19 175 LEU B N 1
ATOM 4859 C CA . LEU B 1 175 ? 14.312 -3.832 -14.492 1 98.19 175 LEU B CA 1
ATOM 4860 C C . LEU B 1 175 ? 15.398 -3.025 -15.195 1 98.19 175 LEU B C 1
ATOM 4862 O O . LEU B 1 175 ? 16.156 -2.297 -14.547 1 98.19 175 LEU B O 1
ATOM 4866 N N . GLY B 1 176 ? 15.492 -3.164 -16.5 1 97.69 176 GLY B N 1
ATOM 4867 C CA . GLY B 1 176 ? 16.469 -2.406 -17.281 1 97.69 176 GLY B CA 1
ATOM 4868 C C . GLY B 1 176 ? 16.312 -0.905 -17.125 1 97.69 176 GLY B C 1
ATOM 4869 O O . GLY B 1 176 ? 17.297 -0.179 -17.031 1 97.69 176 GLY B O 1
ATOM 4870 N N . ARG B 1 177 ? 15.133 -0.456 -17.125 1 97.62 177 ARG B N 1
ATOM 4871 C CA . ARG B 1 177 ? 14.898 0.971 -16.938 1 97.62 177 ARG B CA 1
ATOM 4872 C C . ARG B 1 177 ? 15.328 1.403 -15.531 1 97.62 177 ARG B C 1
ATOM 4874 O O . ARG B 1 177 ? 15.797 2.527 -15.344 1 97.62 177 ARG B O 1
ATOM 4881 N N . HIS B 1 178 ? 15.117 0.503 -14.5 1 98.25 178 HIS B N 1
ATOM 4882 C CA . HIS B 1 178 ? 15.594 0.83 -13.156 1 98.25 178 HIS B CA 1
ATOM 4883 C C . HIS B 1 178 ? 17.109 0.932 -13.117 1 98.25 178 HIS B C 1
ATOM 4885 O O . HIS B 1 178 ? 17.656 1.808 -12.445 1 98.25 178 HIS B O 1
ATOM 4891 N N . HIS B 1 179 ? 17.766 -0.011 -13.805 1 97.81 179 HIS B N 1
ATOM 4892 C CA . HIS B 1 179 ? 19.219 0.073 -13.922 1 97.81 179 HIS B CA 1
ATOM 4893 C C . HIS B 1 179 ? 19.656 1.407 -14.523 1 97.81 179 HIS B C 1
ATOM 4895 O O . HIS B 1 179 ? 20.547 2.068 -14 1 97.81 179 HIS B O 1
ATOM 4901 N N . GLU B 1 180 ? 19 1.786 -15.562 1 96.94 180 GLU B N 1
ATOM 4902 C CA . GLU B 1 180 ? 19.281 3.055 -16.219 1 96.94 180 GLU B CA 1
ATOM 4903 C C . GLU B 1 180 ? 19.109 4.23 -15.266 1 96.94 180 GLU B C 1
ATOM 4905 O O . GLU B 1 180 ? 19.953 5.121 -15.203 1 96.94 180 GLU B O 1
ATOM 4910 N N . ARG B 1 181 ? 18.047 4.219 -14.539 1 97.81 181 ARG B N 1
ATOM 4911 C CA . ARG B 1 181 ? 17.75 5.289 -13.594 1 97.81 181 ARG B CA 1
ATOM 4912 C C . ARG B 1 181 ? 18.859 5.406 -12.547 1 97.81 181 ARG B C 1
ATOM 4914 O O . ARG B 1 181 ? 19.281 6.512 -12.211 1 97.81 181 ARG B O 1
ATOM 4921 N N . LEU B 1 182 ? 19.312 4.27 -11.969 1 97.69 182 LEU B N 1
ATOM 4922 C CA . LEU B 1 182 ? 20.328 4.285 -10.93 1 97.69 182 LEU B CA 1
ATOM 4923 C C . LEU B 1 182 ? 21.656 4.809 -11.469 1 97.69 182 LEU B C 1
ATOM 4925 O O . LEU B 1 182 ? 22.328 5.598 -10.805 1 97.69 182 LEU B O 1
ATOM 4929 N N . VAL B 1 183 ? 21.953 4.371 -12.664 1 97.69 183 VAL B N 1
ATOM 4930 C CA . VAL B 1 183 ? 23.203 4.816 -13.281 1 97.69 183 VAL B CA 1
ATOM 4931 C C . VAL B 1 183 ? 23.141 6.328 -13.508 1 97.69 183 VAL B C 1
ATOM 4933 O O . VAL B 1 183 ? 24.109 7.039 -13.188 1 97.69 183 VAL B O 1
ATOM 4936 N N . GLN B 1 184 ? 22.062 6.809 -14 1 97.62 184 GLN B N 1
ATOM 4937 C CA . GLN B 1 184 ? 21.922 8.219 -14.336 1 97.62 184 GLN B CA 1
ATOM 4938 C C . GLN B 1 184 ? 21.875 9.086 -13.078 1 97.62 184 GLN B C 1
ATOM 4940 O O . GLN B 1 184 ? 22.281 10.25 -13.102 1 97.62 184 GLN B O 1
ATOM 4945 N N . ALA B 1 185 ? 21.406 8.516 -11.969 1 97.69 185 ALA B N 1
ATOM 4946 C CA . ALA B 1 185 ? 21.234 9.281 -10.734 1 97.69 185 ALA B CA 1
ATOM 4947 C C . ALA B 1 185 ? 22.578 9.461 -10.016 1 97.69 185 ALA B C 1
ATOM 4949 O O . ALA B 1 185 ? 22.766 10.445 -9.297 1 97.69 185 ALA B O 1
ATOM 4950 N N . ALA B 1 186 ? 23.516 8.578 -10.227 1 97.75 186 ALA B N 1
ATOM 4951 C CA . ALA B 1 186 ? 24.734 8.477 -9.43 1 97.75 186 ALA B CA 1
ATOM 4952 C C . ALA B 1 186 ? 25.5 9.797 -9.414 1 97.75 186 ALA B C 1
ATOM 4954 O O . ALA B 1 186 ? 25.844 10.305 -8.344 1 97.75 186 ALA B O 1
AT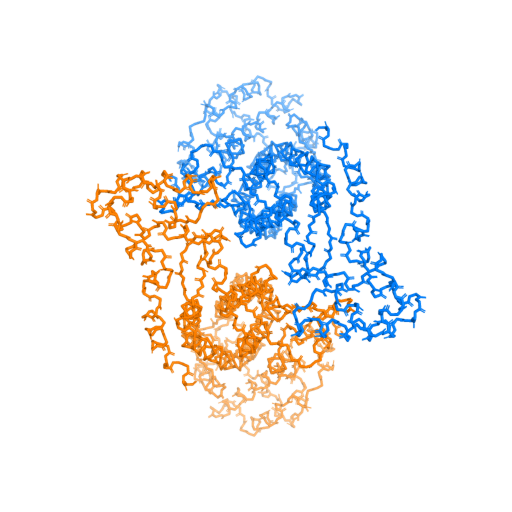OM 4955 N N . PRO B 1 187 ? 25.672 10.508 -10.539 1 97.25 187 PRO B N 1
ATOM 4956 C CA . PRO B 1 187 ? 26.438 11.75 -10.5 1 97.25 187 PRO B CA 1
ATOM 4957 C C . PRO B 1 187 ? 25.75 12.859 -9.703 1 97.25 187 PRO B C 1
ATOM 4959 O O . PRO B 1 187 ? 26.406 13.75 -9.164 1 97.25 187 PRO B O 1
ATOM 4962 N N . ARG B 1 188 ? 24.453 12.797 -9.641 1 96.19 188 ARG B N 1
ATOM 4963 C CA . ARG B 1 188 ? 23.688 13.812 -8.914 1 96.19 188 ARG B CA 1
ATOM 4964 C C . ARG B 1 188 ? 23.641 13.492 -7.418 1 96.19 188 ARG B C 1
ATOM 4966 O O . ARG B 1 188 ? 23.641 14.406 -6.586 1 96.19 188 ARG B O 1
ATOM 4973 N N . VAL B 1 189 ? 23.625 12.234 -7.113 1 97.69 189 VAL B N 1
ATOM 4974 C CA . VAL B 1 189 ? 23.359 11.781 -5.754 1 97.69 189 VAL B CA 1
ATOM 4975 C C . VAL B 1 189 ? 24.672 11.617 -4.992 1 97.69 189 VAL B C 1
ATOM 4977 O O . VAL B 1 189 ? 24.766 11.969 -3.812 1 97.69 189 VAL B O 1
ATOM 4980 N N . LEU B 1 190 ? 25.703 11.094 -5.637 1 98.31 190 LEU B N 1
ATOM 4981 C CA . LEU B 1 190 ? 26.969 10.766 -4.992 1 98.31 190 LEU B CA 1
ATOM 4982 C C . LEU B 1 190 ? 27.906 11.961 -5.012 1 98.31 190 LEU B C 1
ATOM 4984 O O . LEU B 1 190 ? 28.984 11.898 -5.629 1 98.31 190 LEU B O 1
ATOM 4988 N N . VAL B 1 191 ? 27.516 12.945 -4.266 1 98 191 VAL B N 1
ATOM 4989 C CA . VAL B 1 191 ? 28.281 14.164 -4.102 1 98 191 VAL B CA 1
ATOM 4990 C C . VAL B 1 191 ? 28.531 14.43 -2.617 1 98 191 VAL B C 1
ATOM 4992 O O . VAL B 1 191 ? 27.703 14.07 -1.773 1 98 191 VAL B O 1
ATOM 4995 N N . GLY B 1 192 ? 29.703 14.953 -2.297 1 97.69 192 GLY B N 1
ATOM 4996 C CA . GLY B 1 192 ? 29.984 15.352 -0.927 1 97.69 192 GLY B CA 1
ATOM 4997 C C . GLY B 1 192 ? 29.562 16.766 -0.613 1 97.69 192 GLY B C 1
ATOM 4998 O O . GLY B 1 192 ? 28.797 17.375 -1.372 1 97.69 192 GLY B O 1
ATOM 4999 N N . MET B 1 193 ? 29.906 17.234 0.601 1 94.5 193 MET B N 1
ATOM 5000 C CA . MET B 1 193 ? 29.547 18.578 1.034 1 94.5 193 MET B CA 1
ATOM 5001 C C . MET B 1 193 ? 30.625 19.156 1.944 1 94.5 193 MET B C 1
ATOM 5003 O O . MET B 1 193 ? 31.031 18.516 2.922 1 94.5 193 MET B O 1
ATOM 5007 N N . LEU B 1 194 ? 31.188 20.219 1.572 1 96.38 194 LEU B N 1
ATOM 5008 C CA . LEU B 1 194 ? 32 21.094 2.42 1 96.38 194 LEU B CA 1
ATOM 5009 C C . LEU B 1 194 ? 31.469 22.516 2.406 1 96.38 194 LEU B C 1
ATOM 5011 O O . LEU B 1 194 ? 32.125 23.422 1.873 1 96.38 194 LEU B O 1
ATOM 5015 N N . ALA B 1 195 ? 30.328 22.703 3.07 1 93.12 195 ALA B N 1
ATOM 5016 C CA . ALA B 1 195 ? 29.547 23.922 2.895 1 93.12 195 ALA B CA 1
ATOM 5017 C C . ALA B 1 195 ? 29.75 24.875 4.074 1 93.12 195 ALA B C 1
ATOM 5019 O O . ALA B 1 195 ? 29.453 26.062 3.975 1 93.12 195 ALA B O 1
ATOM 5020 N N . GLY B 1 196 ? 30.297 24.312 5.152 1 93.56 196 GLY B N 1
ATOM 5021 C CA . GLY B 1 196 ? 30.406 25.125 6.352 1 93.56 196 GLY B CA 1
ATOM 5022 C C . GLY B 1 196 ? 29.078 25.312 7.059 1 93.56 196 GLY B C 1
ATOM 5023 O O . GLY B 1 196 ? 28.141 24.531 6.879 1 93.56 196 GLY B O 1
ATOM 5024 N N . ALA B 1 197 ? 28.984 26.344 7.887 1 91.81 197 ALA B N 1
ATOM 5025 C CA . ALA B 1 197 ? 27.922 26.469 8.875 1 91.81 197 ALA B CA 1
ATOM 5026 C C . ALA B 1 197 ? 26.578 26.781 8.203 1 91.81 197 ALA B C 1
ATOM 5028 O O . ALA B 1 197 ? 25.531 26.297 8.633 1 91.81 197 ALA B O 1
ATOM 5029 N N . VAL B 1 198 ? 26.625 27.672 7.168 1 93.38 198 VAL B N 1
ATOM 5030 C CA . VAL B 1 198 ? 25.359 28.109 6.586 1 93.38 198 VAL B CA 1
ATOM 5031 C C . VAL B 1 198 ? 25.438 28.047 5.062 1 93.38 198 VAL B C 1
ATOM 5033 O O . VAL B 1 198 ? 24.672 28.703 4.367 1 93.38 198 VAL B O 1
ATOM 5036 N N . GLY B 1 199 ? 26.422 27.375 4.59 1 93.75 199 GLY B N 1
ATOM 5037 C CA . GLY B 1 199 ? 26.516 27.172 3.15 1 93.75 199 GLY B CA 1
ATOM 5038 C C . GLY B 1 199 ? 27.406 28.203 2.475 1 93.75 199 GLY B C 1
ATOM 5039 O O . GLY B 1 199 ? 27.688 28.094 1.276 1 93.75 199 GLY B O 1
ATOM 5040 N N . SER B 1 200 ? 28.047 29.156 3.219 1 94.69 200 SER B N 1
ATOM 5041 C CA . SER B 1 200 ? 28.812 30.266 2.645 1 94.69 200 SER B CA 1
ATOM 5042 C C . SER B 1 200 ? 30.281 29.891 2.496 1 94.69 200 SER B C 1
ATOM 5044 O O . SER B 1 200 ? 31.047 30.594 1.824 1 94.69 200 SER B O 1
ATOM 5046 N N . GLN B 1 201 ? 30.688 28.844 3.127 1 95.44 201 GLN B N 1
ATOM 5047 C CA . GLN B 1 201 ? 32.062 28.359 3.115 1 95.44 201 GLN B CA 1
ATOM 5048 C C . GLN B 1 201 ? 33.031 29.406 3.646 1 95.44 201 GLN B C 1
ATOM 5050 O O . GLN B 1 201 ? 34.219 29.438 3.266 1 95.44 201 GLN B O 1
ATOM 5055 N N . ALA B 1 202 ? 32.562 30.219 4.543 1 94.81 202 ALA B N 1
ATOM 5056 C CA . ALA B 1 202 ? 33.344 31.344 5.031 1 94.81 202 ALA B CA 1
ATOM 5057 C C . ALA B 1 202 ? 34.625 30.859 5.742 1 94.81 202 ALA B C 1
ATOM 5059 O O . ALA B 1 202 ? 35.688 31.453 5.574 1 94.81 202 ALA B O 1
ATOM 5060 N N . ALA B 1 203 ? 34.5 29.812 6.391 1 92.56 203 ALA B N 1
ATOM 5061 C CA . ALA B 1 203 ? 35.594 29.328 7.234 1 92.56 203 ALA B CA 1
ATOM 5062 C C . ALA B 1 203 ? 36.781 28.859 6.391 1 92.56 203 ALA B C 1
ATOM 5064 O O . ALA B 1 203 ? 37.906 28.75 6.883 1 92.56 203 ALA B O 1
ATOM 5065 N N . PHE B 1 204 ? 36.562 28.594 5.113 1 93.19 204 PHE B N 1
ATOM 5066 C CA . PHE B 1 204 ? 37.594 28 4.266 1 93.19 204 PHE B CA 1
ATOM 5067 C C . PHE B 1 204 ? 38.281 29.078 3.459 1 93.19 204 PHE B C 1
ATOM 5069 O O . PHE B 1 204 ? 39.281 28.797 2.762 1 93.19 204 PHE B O 1
ATOM 5076 N N . GLY B 1 205 ? 37.781 30.297 3.51 1 92.56 205 GLY B N 1
ATOM 5077 C CA . GLY B 1 205 ? 38.469 31.422 2.887 1 92.56 205 GLY B CA 1
ATOM 5078 C C . GLY B 1 205 ? 38.375 31.406 1.371 1 92.56 205 GLY B C 1
ATOM 5079 O O . GLY B 1 205 ? 37.438 30.844 0.801 1 92.56 205 GLY B O 1
ATOM 5080 N N . PRO B 1 206 ? 39.312 32.062 0.743 1 92.94 206 PRO B N 1
ATOM 5081 C CA . PRO B 1 206 ? 39.25 32.281 -0.707 1 92.94 206 PRO B CA 1
ATOM 5082 C C . PRO B 1 206 ? 39.469 30.969 -1.491 1 92.94 206 PRO B C 1
ATOM 5084 O O . PRO B 1 206 ? 39.094 30.891 -2.664 1 92.94 206 PRO B O 1
ATOM 5087 N N . ASN B 1 207 ? 40.031 30.031 -0.853 1 91.88 207 ASN B N 1
ATOM 5088 C CA . ASN B 1 207 ? 40.312 28.797 -1.549 1 91.88 207 ASN B CA 1
ATOM 5089 C C . ASN B 1 207 ? 39.281 27.719 -1.257 1 91.88 207 ASN B C 1
ATOM 5091 O O . ASN B 1 207 ? 39.562 26.516 -1.432 1 91.88 207 ASN B O 1
ATOM 5095 N N . ALA B 1 208 ? 38.188 28.109 -0.827 1 95.62 208 ALA B N 1
ATOM 5096 C CA . ALA B 1 208 ? 37.125 27.188 -0.404 1 95.62 208 ALA B CA 1
ATOM 5097 C C . ALA B 1 208 ? 36.75 26.234 -1.532 1 95.62 208 ALA B C 1
ATOM 5099 O O . ALA B 1 208 ? 36.656 25.016 -1.316 1 95.62 208 ALA B O 1
ATOM 5100 N N . ALA B 1 209 ? 36.625 26.719 -2.732 1 95.81 209 ALA B N 1
ATOM 5101 C CA . ALA B 1 209 ? 36.219 25.906 -3.871 1 95.81 209 ALA B CA 1
ATOM 5102 C C . ALA B 1 209 ? 37.25 24.859 -4.207 1 95.81 209 ALA B C 1
ATOM 5104 O O . ALA B 1 209 ? 36.938 23.688 -4.449 1 95.81 209 ALA B O 1
ATOM 5105 N N . GLU B 1 210 ? 38.438 25.297 -4.242 1 97.25 210 GLU B N 1
ATOM 5106 C CA . GLU B 1 210 ? 39.531 24.359 -4.531 1 97.25 210 GLU B CA 1
ATOM 5107 C C . GLU B 1 210 ? 39.656 23.297 -3.443 1 97.25 210 GLU B C 1
ATOM 5109 O O . GLU B 1 210 ? 39.875 22.125 -3.74 1 97.25 210 GLU B O 1
ATOM 5114 N N . LEU B 1 211 ? 39.562 23.719 -2.215 1 97.88 211 LEU B N 1
ATOM 5115 C CA . LEU B 1 211 ? 39.625 22.781 -1.101 1 97.88 211 LEU B CA 1
ATOM 5116 C C . LEU B 1 211 ? 38.531 21.734 -1.219 1 97.88 211 LEU B C 1
ATOM 5118 O O . LEU B 1 211 ? 38.781 20.531 -1.078 1 97.88 211 LEU B O 1
ATOM 5122 N N . GLU B 1 212 ? 37.281 22.172 -1.499 1 97.81 212 GLU B N 1
ATOM 5123 C CA . GLU B 1 212 ? 36.156 21.266 -1.652 1 97.81 212 GLU B CA 1
ATOM 5124 C C . GLU B 1 212 ? 36.438 20.234 -2.754 1 97.81 212 GLU B C 1
ATOM 5126 O O . GLU B 1 212 ? 36.219 19.047 -2.559 1 97.81 212 GLU B O 1
ATOM 5131 N N . GLU B 1 213 ? 36.875 20.672 -3.854 1 98 213 GLU B N 1
ATOM 5132 C CA . GLU B 1 213 ? 37.156 19.781 -4.98 1 98 213 GLU B CA 1
ATOM 5133 C C . GLU B 1 213 ? 38.219 18.734 -4.602 1 98 213 GLU B C 1
ATOM 5135 O O . GLU B 1 213 ? 38.062 17.562 -4.902 1 98 213 GLU B O 1
ATOM 5140 N N . ARG B 1 214 ? 39.281 19.172 -3.953 1 98.25 214 ARG B N 1
ATOM 5141 C CA . ARG B 1 214 ? 40.344 18.266 -3.592 1 98.25 214 ARG B CA 1
ATOM 5142 C C . ARG B 1 214 ? 39.906 17.234 -2.57 1 98.25 214 ARG B C 1
ATOM 5144 O O . ARG B 1 214 ? 40.219 16.047 -2.678 1 98.25 214 ARG B O 1
ATOM 5151 N N . VAL B 1 215 ? 39.156 17.656 -1.591 1 98.62 215 VAL B N 1
ATOM 5152 C CA . VAL B 1 215 ? 38.656 16.75 -0.562 1 98.62 215 VAL B CA 1
ATOM 5153 C C . VAL B 1 215 ? 37.75 15.695 -1.199 1 98.62 215 VAL B C 1
ATOM 5155 O O . VAL B 1 215 ? 37.938 14.5 -0.975 1 98.62 215 VAL B O 1
ATOM 5158 N N . LEU B 1 216 ? 36.781 16.156 -2.018 1 98.69 216 LEU B N 1
ATOM 5159 C CA . LEU B 1 216 ? 35.781 15.258 -2.568 1 98.69 216 LEU B CA 1
ATOM 5160 C C . LEU B 1 216 ? 36.375 14.352 -3.635 1 98.69 216 LEU B C 1
ATOM 5162 O O . LEU B 1 216 ? 35.969 13.195 -3.779 1 98.69 216 LEU B O 1
ATOM 5166 N N . ARG B 1 217 ? 37.375 14.836 -4.348 1 98.12 217 ARG B N 1
ATOM 5167 C CA . ARG B 1 217 ? 38.094 13.984 -5.273 1 98.12 217 ARG B CA 1
ATOM 5168 C C . ARG B 1 217 ? 38.781 12.836 -4.539 1 98.12 217 ARG B C 1
ATOM 5170 O O . ARG B 1 217 ? 38.781 11.695 -5.004 1 98.12 217 ARG B O 1
ATOM 5177 N N . ARG B 1 218 ? 39.406 13.117 -3.432 1 98.25 218 ARG B N 1
ATOM 5178 C CA . ARG B 1 218 ? 40.062 12.102 -2.623 1 98.25 218 ARG B CA 1
ATOM 5179 C C . ARG B 1 218 ? 39.062 11.047 -2.15 1 98.25 218 ARG B C 1
ATOM 5181 O O . ARG B 1 218 ? 39.438 9.875 -1.994 1 98.25 218 ARG B O 1
ATOM 5188 N N . LEU B 1 219 ? 37.875 11.477 -1.955 1 98.69 219 LEU B N 1
ATOM 5189 C CA . LEU B 1 219 ? 36.844 10.586 -1.432 1 98.69 219 LEU B CA 1
ATOM 5190 C C . LEU B 1 219 ? 36.094 9.891 -2.566 1 98.69 219 LEU B C 1
ATOM 5192 O O . LEU B 1 219 ? 35.25 9.023 -2.32 1 98.69 219 LEU B O 1
ATOM 5196 N N . GLY B 1 220 ? 36.375 10.25 -3.807 1 98.38 220 GLY B N 1
ATOM 5197 C CA . GLY B 1 220 ? 35.719 9.688 -4.961 1 98.38 220 GLY B CA 1
ATOM 5198 C C . GLY B 1 220 ? 34.281 10.141 -5.09 1 98.38 220 GLY B C 1
ATOM 5199 O O . GLY B 1 220 ? 33.406 9.375 -5.523 1 98.38 220 GLY B O 1
ATOM 5200 N N . LEU B 1 221 ? 33.938 11.336 -4.633 1 98.75 221 LEU B N 1
ATOM 5201 C CA . LEU B 1 221 ? 32.594 11.906 -4.719 1 98.75 221 LEU B CA 1
ATOM 5202 C C . LEU B 1 221 ? 32.594 13.109 -5.656 1 98.75 221 LEU B C 1
ATOM 5204 O O . LEU B 1 221 ? 33.625 13.719 -5.918 1 98.75 221 LEU B O 1
ATOM 5208 N N . GLY B 1 222 ? 31.406 13.422 -6.23 1 98.19 222 GLY B N 1
ATOM 5209 C CA . GLY B 1 222 ? 31.25 14.617 -7.035 1 98.19 222 GLY B CA 1
ATOM 5210 C C . GLY B 1 222 ? 31.234 15.891 -6.215 1 98.19 222 GLY B C 1
ATOM 5211 O O . GLY B 1 222 ? 31.016 15.859 -5.004 1 98.19 222 GLY B O 1
ATOM 5212 N N . VAL B 1 223 ? 31.547 16.984 -6.926 1 98 223 VAL B N 1
ATOM 5213 C CA . VAL B 1 223 ? 31.531 18.312 -6.309 1 98 223 VAL B CA 1
ATOM 5214 C C . VAL B 1 223 ? 30.234 19.047 -6.66 1 98 223 VAL B C 1
ATOM 5216 O O . VAL B 1 223 ? 29.953 19.266 -7.84 1 98 223 VAL B O 1
ATOM 5219 N N . PRO B 1 224 ? 29.422 19.344 -5.645 1 96.5 224 PRO B N 1
ATOM 5220 C CA . PRO B 1 224 ? 28.203 20.109 -5.953 1 96.5 224 PRO B CA 1
ATOM 5221 C C . PRO B 1 224 ? 28.5 21.562 -6.285 1 96.5 224 PRO B C 1
ATOM 5223 O O . PRO B 1 224 ? 29.516 22.109 -5.84 1 96.5 224 PRO B O 1
ATOM 5226 N N . PRO B 1 225 ? 27.625 22.156 -7.039 1 94.81 225 PRO B N 1
ATOM 5227 C CA . PRO B 1 225 ? 27.875 23.562 -7.41 1 94.81 225 PRO B CA 1
ATOM 5228 C C . PRO B 1 225 ? 27.625 24.531 -6.254 1 94.81 225 PRO B C 1
ATOM 5230 O O . PRO B 1 225 ? 28.094 25.672 -6.297 1 94.81 225 PRO B O 1
ATOM 5233 N N . ILE B 1 226 ? 26.891 24.094 -5.285 1 95.38 226 ILE B N 1
ATOM 5234 C CA . ILE B 1 226 ? 26.531 24.906 -4.133 1 95.38 226 ILE B CA 1
ATOM 5235 C C . ILE B 1 226 ? 26.062 24.016 -2.986 1 95.38 226 ILE B C 1
ATOM 5237 O O . ILE B 1 226 ? 25.828 22.812 -3.184 1 95.38 226 ILE B O 1
ATOM 5241 N N . SER B 1 227 ? 26.031 24.594 -1.771 1 94.94 227 SER B N 1
ATOM 5242 C CA . SER B 1 227 ? 25.562 23.844 -0.608 1 94.94 227 SER B CA 1
ATOM 5243 C C . SER B 1 227 ? 24.234 23.156 -0.887 1 94.94 227 SER B C 1
ATOM 5245 O O . SER B 1 227 ? 23.328 23.766 -1.471 1 94.94 227 SER B O 1
ATOM 5247 N N . TRP B 1 228 ? 24.094 21.938 -0.483 1 95.56 228 TRP B N 1
ATOM 5248 C CA . TRP B 1 228 ? 22.812 21.266 -0.605 1 95.56 228 TRP B CA 1
ATOM 5249 C C . TRP B 1 228 ? 22.266 20.859 0.765 1 95.56 228 TRP B C 1
ATOM 5251 O O . TRP B 1 228 ? 21.406 19.984 0.87 1 95.56 228 TRP B O 1
ATOM 5261 N N . ALA B 1 229 ? 22.734 21.469 1.825 1 93.12 229 ALA B N 1
ATOM 5262 C CA . ALA B 1 229 ? 22.266 21.203 3.188 1 93.12 229 ALA B CA 1
ATOM 5263 C C . ALA B 1 229 ? 20.75 21.344 3.287 1 93.12 229 ALA B C 1
ATOM 5265 O O . ALA B 1 229 ? 20.094 20.469 3.852 1 93.12 229 ALA B O 1
ATOM 5266 N N . PRO B 1 230 ? 20.188 22.438 2.736 1 92.62 230 PRO B N 1
ATOM 5267 C CA . PRO B 1 230 ? 18.719 22.516 2.814 1 92.62 230 PRO B CA 1
ATOM 5268 C C . PRO B 1 230 ? 18.031 21.844 1.636 1 92.62 230 PRO B C 1
ATOM 5270 O O . PRO B 1 230 ? 16.797 21.781 1.592 1 92.62 230 PRO B O 1
ATOM 5273 N N . ALA B 1 231 ? 18.781 21.422 0.632 1 93.69 231 ALA B N 1
ATOM 5274 C CA . ALA B 1 231 ? 18.25 20.766 -0.558 1 93.69 231 ALA B CA 1
ATOM 5275 C C . ALA B 1 231 ? 18.469 19.25 -0.487 1 93.69 231 ALA B C 1
ATOM 5277 O O . ALA B 1 231 ? 19.5 18.75 -0.955 1 93.69 231 ALA B O 1
ATOM 5278 N N . ARG B 1 232 ? 17.516 18.547 0.018 1 95.06 232 ARG B N 1
ATOM 5279 C CA . ARG B 1 232 ? 17.719 17.141 0.336 1 95.06 232 ARG B CA 1
ATOM 5280 C C . ARG B 1 232 ? 17.188 16.234 -0.78 1 95.06 232 ARG B C 1
ATOM 5282 O O . ARG B 1 232 ? 17.031 15.031 -0.595 1 95.06 232 ARG B O 1
ATOM 5289 N N . ASP B 1 233 ? 16.891 16.828 -1.985 1 95.81 233 ASP B N 1
ATOM 5290 C CA . ASP B 1 233 ? 16.312 16.125 -3.121 1 95.81 233 ASP B CA 1
ATOM 5291 C C . ASP B 1 233 ? 17.234 15.016 -3.617 1 95.81 233 ASP B C 1
ATOM 5293 O O . ASP B 1 233 ? 16.766 14.016 -4.164 1 95.81 233 ASP B O 1
ATOM 5297 N N . ARG B 1 234 ? 18.516 15.086 -3.375 1 96.38 234 ARG B N 1
ATOM 5298 C CA . ARG B 1 234 ? 19.469 14.086 -3.846 1 96.38 234 ARG B CA 1
ATOM 5299 C C . ARG B 1 234 ? 19.203 12.734 -3.174 1 96.38 234 ARG B C 1
ATOM 5301 O O . ARG B 1 234 ? 18.969 11.734 -3.85 1 96.38 234 ARG B O 1
ATOM 5308 N N . PHE B 1 235 ? 19.188 12.742 -1.872 1 97.06 235 PHE B N 1
ATOM 5309 C CA . PHE B 1 235 ? 18.969 11.516 -1.121 1 97.06 235 PHE B CA 1
ATOM 5310 C C . PHE B 1 235 ? 17.516 11.047 -1.281 1 97.06 235 PHE B C 1
ATOM 5312 O O . PHE B 1 235 ? 17.266 9.844 -1.344 1 97.06 235 PHE B O 1
ATOM 5319 N N . ALA B 1 236 ? 16.578 12 -1.372 1 97.31 236 ALA B N 1
ATOM 5320 C CA . ALA B 1 236 ? 15.18 11.641 -1.597 1 97.31 236 ALA B CA 1
ATOM 5321 C C . ALA B 1 236 ? 15 10.953 -2.945 1 97.31 236 ALA B C 1
ATOM 5323 O O . ALA B 1 236 ? 14.266 9.969 -3.051 1 97.31 236 ALA B O 1
ATOM 5324 N N . GLU B 1 237 ? 15.672 11.492 -4.016 1 97.12 237 GLU B N 1
ATOM 5325 C CA . GLU B 1 237 ? 15.633 10.859 -5.332 1 97.12 237 GLU B CA 1
ATOM 5326 C C . GLU B 1 237 ? 16.078 9.406 -5.254 1 97.12 237 GLU B C 1
ATOM 5328 O O . GLU B 1 237 ? 15.398 8.516 -5.773 1 97.12 237 GLU B O 1
ATOM 5333 N N . TYR B 1 238 ? 17.156 9.234 -4.543 1 98.31 238 TYR B N 1
ATOM 5334 C CA . TYR B 1 238 ? 17.734 7.895 -4.477 1 98.31 238 TYR B CA 1
ATOM 5335 C C . TYR B 1 238 ? 16.781 6.93 -3.779 1 98.31 238 TYR B C 1
ATOM 5337 O O . TYR B 1 238 ? 16.531 5.824 -4.273 1 98.31 238 TYR B O 1
ATOM 5345 N N . ALA B 1 239 ? 16.266 7.324 -2.639 1 98.06 239 ALA B N 1
ATOM 5346 C CA . ALA B 1 239 ? 15.32 6.484 -1.903 1 98.06 239 ALA B CA 1
ATOM 5347 C C . ALA B 1 239 ? 14.102 6.152 -2.754 1 98.06 239 ALA B C 1
ATOM 5349 O O . ALA B 1 239 ? 13.594 5.027 -2.717 1 98.06 239 ALA B O 1
ATOM 5350 N N . ASN B 1 240 ? 13.609 7.082 -3.527 1 96.94 240 ASN B N 1
ATOM 5351 C CA . ASN B 1 240 ? 12.43 6.852 -4.355 1 96.94 240 ASN B CA 1
ATOM 5352 C C . ASN B 1 240 ? 12.742 5.934 -5.531 1 96.94 240 ASN B C 1
ATOM 5354 O O . ASN B 1 240 ? 11.883 5.156 -5.961 1 96.94 240 ASN B O 1
ATOM 5358 N N . LEU B 1 241 ? 13.953 6.039 -6.07 1 98 241 LEU B N 1
ATOM 5359 C CA . LEU B 1 241 ? 14.367 5.082 -7.086 1 98 241 LEU B CA 1
ATOM 5360 C C . LEU B 1 241 ? 14.391 3.664 -6.523 1 98 241 LEU B C 1
ATOM 5362 O O . LEU B 1 241 ? 13.961 2.721 -7.188 1 98 241 LEU B O 1
ATOM 5366 N N . LEU B 1 242 ? 14.867 3.549 -5.27 1 98.62 242 LEU B N 1
ATOM 5367 C CA . LEU B 1 242 ? 14.859 2.242 -4.621 1 98.62 242 LEU B CA 1
ATOM 5368 C C . LEU B 1 242 ? 13.43 1.745 -4.426 1 98.62 242 LEU B C 1
ATOM 5370 O O . LEU B 1 242 ? 13.164 0.547 -4.547 1 98.62 242 LEU B O 1
ATOM 5374 N N . ALA B 1 243 ? 12.516 2.637 -4.121 1 98 243 ALA B N 1
ATOM 5375 C CA . ALA B 1 243 ? 11.117 2.266 -3.965 1 98 243 ALA B CA 1
ATOM 5376 C C . ALA B 1 243 ? 10.539 1.726 -5.27 1 98 243 ALA B C 1
ATOM 5378 O O . ALA B 1 243 ? 9.758 0.773 -5.262 1 98 243 ALA B O 1
ATOM 5379 N N . LEU B 1 244 ? 10.883 2.35 -6.43 1 97.31 244 LEU B N 1
ATOM 5380 C CA . LEU B 1 244 ? 10.453 1.856 -7.734 1 97.31 244 LEU B CA 1
ATOM 5381 C C . LEU B 1 244 ? 10.977 0.446 -7.984 1 97.31 244 LEU B C 1
ATOM 5383 O O . LEU B 1 244 ? 10.227 -0.429 -8.422 1 97.31 244 LEU B O 1
ATOM 5387 N N . ILE B 1 245 ? 12.242 0.281 -7.66 1 98.56 245 ILE B N 1
ATOM 5388 C CA . ILE B 1 245 ? 12.852 -1.033 -7.809 1 98.56 245 ILE B CA 1
ATOM 5389 C C . ILE B 1 245 ? 12.125 -2.047 -6.926 1 98.56 245 ILE B C 1
ATOM 5391 O O . ILE B 1 245 ? 11.758 -3.129 -7.391 1 98.56 245 ILE B O 1
ATOM 5395 N N . GLY B 1 246 ? 11.961 -1.656 -5.648 1 98.25 246 GLY B N 1
ATOM 5396 C CA . GLY B 1 246 ? 11.227 -2.52 -4.738 1 98.25 246 GLY B CA 1
ATOM 5397 C C . GLY B 1 246 ? 9.836 -2.861 -5.227 1 98.25 246 GLY B C 1
ATOM 5398 O O . GLY B 1 246 ? 9.367 -3.986 -5.047 1 98.25 246 GLY B O 1
ATOM 5399 N N . GLY B 1 247 ? 9.125 -1.907 -5.844 1 97.31 247 GLY B N 1
ATOM 5400 C CA . GLY B 1 247 ? 7.816 -2.154 -6.414 1 97.31 247 GLY B CA 1
ATOM 5401 C C . GLY B 1 247 ? 7.824 -3.225 -7.488 1 97.31 247 GLY B C 1
ATOM 5402 O O . GLY B 1 247 ? 6.973 -4.117 -7.492 1 97.31 247 GLY B O 1
ATOM 5403 N N . THR B 1 248 ? 8.781 -3.135 -8.383 1 98.06 248 THR B N 1
ATOM 5404 C CA . THR B 1 248 ? 8.906 -4.121 -9.453 1 98.06 248 THR B CA 1
ATOM 5405 C C . THR B 1 248 ? 9.195 -5.504 -8.883 1 98.06 248 THR B C 1
ATOM 5407 O O . THR B 1 248 ? 8.547 -6.484 -9.258 1 98.06 248 THR B O 1
ATOM 5410 N N . LEU B 1 249 ? 10.148 -5.543 -7.945 1 98.62 249 LEU B N 1
ATOM 5411 C CA . LEU B 1 249 ? 10.516 -6.828 -7.359 1 98.62 249 LEU B CA 1
ATOM 5412 C C . LEU B 1 249 ? 9.352 -7.414 -6.562 1 98.62 249 LEU B C 1
ATOM 5414 O O . LEU B 1 249 ? 9.133 -8.625 -6.578 1 98.62 249 LEU B O 1
ATOM 5418 N N . SER B 1 250 ? 8.625 -6.594 -5.879 1 97.69 250 SER B N 1
ATOM 5419 C CA . SER B 1 250 ? 7.438 -7.031 -5.148 1 97.69 250 SER B CA 1
ATOM 5420 C C . SER B 1 250 ? 6.379 -7.594 -6.09 1 97.69 250 SER B C 1
ATOM 5422 O O . SER B 1 250 ? 5.746 -8.609 -5.789 1 97.69 250 SER B O 1
ATOM 5424 N N . LYS B 1 251 ? 6.133 -6.949 -7.203 1 97.38 251 LYS B N 1
ATOM 5425 C CA . LYS B 1 251 ? 5.199 -7.426 -8.219 1 97.38 251 LYS B CA 1
ATOM 5426 C C . LYS B 1 251 ? 5.594 -8.812 -8.719 1 97.38 251 LYS B C 1
ATOM 5428 O O . LYS B 1 251 ? 4.746 -9.703 -8.844 1 97.38 251 LYS B O 1
ATOM 5433 N N . ILE B 1 252 ? 6.875 -8.992 -8.961 1 98.31 252 ILE B N 1
ATOM 5434 C CA . ILE B 1 252 ? 7.375 -10.281 -9.422 1 98.31 252 ILE B CA 1
ATOM 5435 C C . ILE B 1 252 ? 7.16 -11.336 -8.336 1 98.31 252 ILE B C 1
ATOM 5437 O O . ILE B 1 252 ? 6.652 -12.422 -8.617 1 98.31 252 ILE B O 1
ATOM 5441 N N . GLY B 1 253 ? 7.594 -10.992 -7.078 1 97.88 253 GLY B N 1
ATOM 5442 C CA . GLY B 1 253 ? 7.363 -11.906 -5.969 1 97.88 253 GLY B CA 1
ATOM 5443 C C . GLY B 1 253 ? 5.91 -12.305 -5.816 1 97.88 253 GLY B C 1
ATOM 5444 O O . GLY B 1 253 ? 5.602 -13.484 -5.633 1 97.88 253 GLY B O 1
ATOM 5445 N N . ASN B 1 254 ? 5.004 -11.344 -5.93 1 96.94 254 ASN B N 1
ATOM 5446 C CA . ASN B 1 254 ? 3.574 -11.594 -5.797 1 96.94 254 ASN B CA 1
ATOM 5447 C C . ASN B 1 254 ? 3.053 -12.477 -6.926 1 96.94 254 ASN B C 1
ATOM 5449 O O . ASN B 1 254 ? 2.203 -13.344 -6.703 1 96.94 254 ASN B O 1
ATOM 5453 N N . GLU B 1 255 ? 3.518 -12.234 -8.133 1 97.06 255 GLU B N 1
ATOM 5454 C CA . GLU B 1 255 ? 3.125 -13.062 -9.273 1 97.06 255 GLU B CA 1
ATOM 5455 C C . GLU B 1 255 ? 3.551 -14.516 -9.07 1 97.06 255 GLU B C 1
ATOM 5457 O O . GLU B 1 255 ? 2.746 -15.43 -9.242 1 97.06 255 GLU B O 1
ATOM 5462 N N . LEU B 1 256 ? 4.762 -14.688 -8.648 1 97.62 256 LEU B N 1
ATOM 5463 C CA . LEU B 1 256 ? 5.277 -16.047 -8.445 1 97.62 256 LEU B CA 1
ATOM 5464 C C . LEU B 1 256 ? 4.57 -16.719 -7.281 1 97.62 256 LEU B C 1
ATOM 5466 O O . LEU B 1 256 ? 4.309 -17.922 -7.324 1 97.62 256 LEU B O 1
ATOM 5470 N N . PHE B 1 257 ? 4.266 -15.945 -6.207 1 96.56 257 PHE B N 1
ATOM 5471 C CA . PHE B 1 257 ? 3.492 -16.422 -5.066 1 96.56 257 PHE B CA 1
ATOM 5472 C C . PHE B 1 257 ? 2.152 -16.984 -5.516 1 96.56 257 PHE B C 1
ATOM 5474 O O . PHE B 1 257 ? 1.776 -18.094 -5.117 1 96.56 257 PHE B O 1
ATOM 5481 N N . ASN B 1 258 ? 1.45 -16.312 -6.465 1 96.06 258 ASN B N 1
ATOM 5482 C CA . ASN B 1 258 ? 0.144 -16.719 -6.961 1 96.06 258 ASN B CA 1
ATOM 5483 C C . ASN B 1 258 ? 0.261 -17.906 -7.918 1 96.06 258 ASN B C 1
ATOM 5485 O O . ASN B 1 258 ? -0.575 -18.812 -7.898 1 96.06 258 ASN B O 1
ATOM 5489 N N . MET B 1 259 ? 1.278 -17.906 -8.703 1 97 259 MET B N 1
ATOM 5490 C CA . MET B 1 259 ? 1.482 -18.969 -9.68 1 97 259 MET B CA 1
ATOM 5491 C C . MET B 1 259 ? 1.78 -20.297 -8.992 1 97 259 MET B C 1
ATOM 5493 O O . MET B 1 259 ? 1.607 -21.359 -9.578 1 97 259 MET B O 1
ATOM 5497 N N . GLN B 1 260 ? 2.256 -20.234 -7.754 1 95.69 260 GLN B N 1
ATOM 5498 C CA . GLN B 1 260 ? 2.637 -21.438 -7.035 1 95.69 260 GLN B CA 1
ATOM 5499 C C . GLN B 1 260 ? 1.451 -22.031 -6.273 1 95.69 260 GLN B C 1
ATOM 5501 O O . GLN B 1 260 ? 1.552 -23.109 -5.695 1 95.69 260 GLN B O 1
ATOM 5506 N N . ARG B 1 261 ? 0.295 -21.312 -6.184 1 93.81 261 ARG B N 1
ATOM 5507 C CA . ARG B 1 261 ? -0.891 -21.844 -5.531 1 93.81 261 ARG B CA 1
ATOM 5508 C C . ARG B 1 261 ? -1.204 -23.25 -6.047 1 93.81 261 ARG B C 1
ATOM 5510 O O . ARG B 1 261 ? -1.042 -23.531 -7.234 1 93.81 261 ARG B O 1
ATOM 5517 N N . ASP B 1 262 ? -1.724 -24.078 -5.125 1 92.12 262 ASP B N 1
ATOM 5518 C CA . ASP B 1 262 ? -2.002 -25.469 -5.453 1 92.12 262 ASP B CA 1
ATOM 5519 C C . ASP B 1 262 ? -2.932 -25.578 -6.66 1 92.12 262 ASP B C 1
ATOM 5521 O O . ASP B 1 262 ? -2.791 -26.484 -7.48 1 92.12 262 ASP B O 1
ATOM 5525 N N . GLU B 1 263 ? -3.863 -24.594 -6.73 1 93 263 GLU B N 1
ATOM 5526 C CA . GLU B 1 263 ? -4.832 -24.625 -7.82 1 93 263 GLU B CA 1
ATOM 5527 C C . GLU B 1 263 ? -4.172 -24.312 -9.156 1 93 263 GLU B C 1
ATOM 5529 O O . GLU B 1 263 ? -4.633 -24.766 -10.211 1 93 263 GLU B O 1
ATOM 5534 N N . CYS B 1 264 ? -3.049 -23.531 -9.141 1 94.5 264 CYS B N 1
ATOM 5535 C CA . CYS B 1 264 ? -2.35 -23.125 -10.359 1 94.5 264 CYS B CA 1
ATOM 5536 C C . CYS B 1 264 ? -1.149 -24.031 -10.617 1 94.5 264 CYS B C 1
ATOM 5538 O O . CYS B 1 264 ? -1.041 -24.625 -11.688 1 94.5 264 CYS B O 1
ATOM 5540 N N . ASP B 1 265 ? -0.208 -24.172 -9.656 1 94.88 265 ASP B N 1
ATOM 5541 C CA . ASP B 1 265 ? 0.954 -25.047 -9.656 1 94.88 265 ASP B CA 1
ATOM 5542 C C . ASP B 1 265 ? 1.835 -24.812 -10.875 1 94.88 265 ASP B C 1
ATOM 5544 O O . ASP B 1 265 ? 2.34 -25.75 -11.484 1 94.88 265 ASP B O 1
ATOM 5548 N N . GLU B 1 266 ? 1.975 -23.547 -11.297 1 97.62 266 GLU B N 1
ATOM 5549 C CA . GLU B 1 266 ? 2.682 -23.203 -12.523 1 97.62 266 GLU B CA 1
ATOM 5550 C C . GLU B 1 266 ? 4.18 -23.047 -12.273 1 97.62 266 GLU B C 1
ATOM 5552 O O . GLU B 1 266 ? 4.988 -23.219 -13.188 1 97.62 266 GLU B O 1
ATOM 5557 N N . VAL B 1 267 ? 4.531 -22.672 -11.07 1 97.5 267 VAL B N 1
ATOM 5558 C CA . VAL B 1 267 ? 5.93 -22.562 -10.672 1 97.5 267 VAL B CA 1
ATOM 5559 C C . VAL B 1 267 ? 6.098 -23.062 -9.234 1 97.5 267 VAL B C 1
ATOM 5561 O O . VAL B 1 267 ? 5.113 -23.234 -8.516 1 97.5 267 VAL B O 1
ATOM 5564 N N . GLU B 1 268 ? 7.293 -23.344 -8.906 1 94.94 268 GLU B N 1
ATOM 5565 C CA . GLU B 1 268 ? 7.668 -23.672 -7.531 1 94.94 268 GLU B CA 1
ATOM 5566 C C . GLU B 1 268 ? 9.055 -23.125 -7.195 1 94.94 268 GLU B C 1
ATOM 5568 O O . GLU B 1 268 ? 9.992 -23.281 -7.977 1 94.94 268 GLU B O 1
ATOM 5573 N N . GLU B 1 269 ? 9.094 -22.406 -6.094 1 93.69 269 GLU B N 1
ATOM 5574 C CA . GLU B 1 269 ? 10.406 -21.953 -5.676 1 93.69 269 GLU B CA 1
ATOM 5575 C C . GLU B 1 269 ? 11.297 -23.125 -5.25 1 93.69 269 GLU B C 1
ATOM 5577 O O . GLU B 1 269 ? 10.789 -24.188 -4.914 1 93.69 269 GLU B O 1
ATOM 5582 N N . GLY B 1 270 ? 12.633 -22.953 -5.352 1 88.06 270 GLY B N 1
ATOM 5583 C CA . GLY B 1 270 ? 13.547 -24 -4.949 1 88.06 270 GLY B CA 1
ATOM 5584 C C . GLY B 1 270 ? 13.391 -24.406 -3.494 1 88.06 270 GLY B C 1
ATOM 5585 O O . GLY B 1 270 ? 13.117 -23.562 -2.635 1 88.06 270 GLY B O 1
ATOM 5586 N N . PHE B 1 271 ? 13.336 -25.719 -3.32 1 77.56 271 PHE B N 1
ATOM 5587 C CA . PHE B 1 271 ? 13.211 -26.266 -1.971 1 77.56 271 PHE B CA 1
ATOM 5588 C C . PHE B 1 271 ? 14.484 -26.984 -1.552 1 77.56 271 PHE B C 1
ATOM 5590 O O . PHE B 1 271 ? 14.648 -28.172 -1.821 1 77.56 271 PHE B O 1
ATOM 5597 N N . PRO B 1 272 ? 15.391 -26.172 -1.118 1 65.25 272 PRO B N 1
ATOM 5598 C CA . PRO B 1 272 ? 16.641 -26.844 -0.729 1 65.25 272 PRO B CA 1
ATOM 5599 C C . PRO B 1 272 ? 16.406 -27.938 0.326 1 65.25 272 PRO B C 1
ATOM 5601 O O . PRO B 1 272 ? 15.398 -27.906 1.033 1 65.25 272 PRO B O 1
ATOM 5604 N N . GLU B 1 273 ? 17.297 -28.906 0.336 1 65.5 273 GLU B N 1
ATOM 5605 C CA . GLU B 1 273 ? 17.25 -29.984 1.327 1 65.5 273 GLU B CA 1
ATOM 5606 C C . GLU B 1 273 ? 17.188 -29.422 2.744 1 65.5 273 GLU B C 1
ATOM 5608 O O . GLU B 1 273 ? 17.922 -28.484 3.078 1 65.5 273 GLU B O 1
ATOM 5613 N N . GLY B 1 274 ? 16.156 -29.797 3.598 1 59.94 274 GLY B N 1
ATOM 5614 C CA . GLY B 1 274 ? 16.031 -29.359 4.98 1 59.94 274 GLY B CA 1
ATOM 5615 C C . GLY B 1 274 ? 14.953 -28.328 5.188 1 59.94 274 GLY B C 1
ATOM 5616 O O . GLY B 1 274 ? 14.586 -28.016 6.324 1 59.94 274 GLY B O 1
ATOM 5617 N N . LYS B 1 275 ? 14.57 -27.781 4.133 1 63.84 275 LYS B N 1
ATOM 5618 C CA . LYS B 1 275 ? 13.492 -26.812 4.281 1 63.84 275 LYS B CA 1
ATOM 5619 C C . LYS B 1 275 ? 12.211 -27.5 4.766 1 63.84 275 LYS B C 1
ATOM 5621 O O . LYS B 1 275 ? 11.82 -28.547 4.246 1 63.84 275 LYS B O 1
ATOM 5626 N N . LEU B 1 276 ? 11.867 -27 5.961 1 56.91 276 LEU B N 1
ATOM 5627 C CA . LEU B 1 276 ? 10.602 -27.469 6.508 1 56.91 276 LEU B CA 1
ATOM 5628 C C . LEU B 1 276 ? 9.43 -26.734 5.855 1 56.91 276 LEU B C 1
ATOM 5630 O O . LEU B 1 276 ? 9.43 -25.516 5.75 1 56.91 276 LEU B O 1
ATOM 5634 N N . GLY B 1 277 ? 8.602 -27.406 5.121 1 63.88 277 GLY B N 1
ATOM 5635 C CA . GLY B 1 277 ? 7.375 -26.812 4.613 1 63.88 277 GLY B CA 1
ATOM 5636 C C . GLY B 1 277 ? 6.406 -26.406 5.707 1 63.88 277 GLY B C 1
ATOM 5637 O O . GLY B 1 277 ? 6.41 -25.25 6.156 1 63.88 277 GLY B O 1
ATOM 5638 N N . SER B 1 278 ? 5.715 -27.25 6.23 1 69.81 278 SER B N 1
ATOM 5639 C CA . SER B 1 278 ? 4.812 -27.078 7.367 1 69.81 278 SER B CA 1
ATOM 5640 C C . SER B 1 278 ? 5.211 -27.984 8.531 1 69.81 278 SER B C 1
ATOM 5642 O O . SER B 1 278 ? 5.738 -29.078 8.328 1 69.81 278 SER B O 1
ATOM 5644 N N . SER B 1 279 ? 5.172 -27.484 9.781 1 66.25 279 SER B N 1
ATOM 5645 C CA . SER B 1 279 ? 5.465 -28.281 10.977 1 66.25 279 SER B CA 1
ATOM 5646 C C . SER B 1 279 ? 4.488 -29.438 11.133 1 66.25 279 SER B C 1
ATOM 5648 O O . SER B 1 279 ? 4.832 -30.469 11.703 1 66.25 279 SER B O 1
ATOM 5650 N N . THR B 1 280 ? 3.266 -29.219 10.523 1 67.19 280 THR B N 1
ATOM 5651 C CA . THR B 1 280 ? 2.236 -30.219 10.773 1 67.19 280 THR B CA 1
ATOM 5652 C C . THR B 1 280 ? 1.822 -30.922 9.484 1 67.19 280 THR B C 1
ATOM 5654 O O . THR B 1 280 ? 1.175 -31.969 9.508 1 67.19 280 THR B O 1
ATOM 5657 N N . MET B 1 281 ? 2.262 -30.312 8.305 1 77.62 281 MET B N 1
ATOM 5658 C CA . MET B 1 281 ? 1.873 -30.844 7 1 77.62 281 MET B CA 1
ATOM 5659 C C . MET B 1 281 ? 3.096 -31.062 6.113 1 77.62 281 MET B C 1
ATOM 5661 O O . MET B 1 281 ? 3.486 -30.156 5.363 1 77.62 281 MET B O 1
ATOM 5665 N N . PRO B 1 282 ? 3.613 -32.25 6.133 1 70.94 282 PRO B N 1
ATOM 5666 C CA . PRO B 1 282 ? 4.883 -32.5 5.445 1 70.94 282 PRO B CA 1
ATOM 5667 C C . PRO B 1 282 ? 4.793 -32.25 3.939 1 70.94 282 PRO B C 1
ATOM 5669 O O . PRO B 1 282 ? 5.812 -32 3.291 1 70.94 282 PRO B O 1
ATOM 5672 N N . HIS B 1 283 ? 3.592 -32.344 3.359 1 73.38 283 HIS B N 1
ATOM 5673 C CA . HIS B 1 283 ? 3.432 -32.188 1.917 1 73.38 283 HIS B CA 1
ATOM 5674 C C . HIS B 1 283 ? 3.396 -30.719 1.513 1 73.38 283 HIS B C 1
ATOM 5676 O O . HIS B 1 283 ? 3.547 -30.391 0.333 1 73.38 283 HIS B O 1
ATOM 5682 N N . LYS B 1 284 ? 3.199 -29.906 2.428 1 81.81 284 LYS B N 1
ATOM 5683 C CA . LYS B 1 284 ? 2.949 -28.5 2.15 1 81.81 284 LYS B CA 1
ATOM 5684 C C . LYS B 1 284 ? 4.246 -27.766 1.812 1 81.81 284 LYS B C 1
ATOM 5686 O O . LYS B 1 284 ? 5.219 -27.844 2.562 1 81.81 284 LYS B O 1
ATOM 5691 N N . ARG B 1 285 ? 4.316 -27.219 0.638 1 82.94 285 ARG B N 1
ATOM 5692 C CA . ARG B 1 285 ? 5.457 -26.406 0.198 1 82.94 285 ARG B CA 1
ATOM 5693 C C . ARG B 1 285 ? 5.09 -24.938 0.123 1 82.94 285 ARG B C 1
ATOM 5695 O O . ARG B 1 285 ? 4.512 -24.484 -0.867 1 82.94 285 ARG B O 1
ATOM 5702 N N . ASN B 1 286 ? 5.555 -24.172 1.107 1 88.56 286 ASN B N 1
ATOM 5703 C CA . ASN B 1 286 ? 5.23 -22.75 1.193 1 88.56 286 ASN B CA 1
ATOM 5704 C C . ASN B 1 286 ? 6.184 -21.906 0.356 1 88.56 286 ASN B C 1
ATOM 5706 O O . ASN B 1 286 ? 7.398 -22.094 0.417 1 88.56 286 ASN B O 1
ATOM 5710 N N . PRO B 1 287 ? 5.656 -21.031 -0.447 1 92.62 287 PRO B N 1
ATOM 5711 C CA . PRO B 1 287 ? 6.512 -20.109 -1.196 1 92.62 287 PRO B CA 1
ATOM 5712 C C . PRO B 1 287 ? 7 -18.938 -0.35 1 92.62 287 PRO B C 1
ATOM 5714 O O . PRO B 1 287 ? 6.734 -17.781 -0.68 1 92.62 287 PRO B O 1
ATOM 5717 N N . VAL B 1 288 ? 7.777 -19.219 0.608 1 91.31 288 VAL B N 1
ATOM 5718 C CA . VAL B 1 288 ? 8.172 -18.25 1.624 1 91.31 288 VAL B CA 1
ATOM 5719 C C . VAL B 1 288 ? 9.055 -17.172 0.997 1 91.31 288 VAL B C 1
ATOM 5721 O O . VAL B 1 288 ? 9 -16 1.389 1 91.31 288 VAL B O 1
ATOM 5724 N N . SER B 1 289 ? 9.922 -17.609 0.049 1 93.12 289 SER B N 1
ATOM 5725 C CA . SER B 1 289 ? 10.812 -16.656 -0.598 1 93.12 289 SER B CA 1
ATOM 5726 C C . SER B 1 289 ? 10.023 -15.641 -1.423 1 93.12 289 SER B C 1
ATOM 5728 O O . SER B 1 289 ? 10.25 -14.43 -1.319 1 93.12 289 SER B O 1
ATOM 5730 N N . ALA B 1 290 ? 9.094 -16.125 -2.234 1 95.38 290 ALA B N 1
ATOM 5731 C CA . ALA B 1 290 ? 8.242 -15.242 -3.029 1 95.38 290 ALA B CA 1
ATOM 5732 C C . ALA B 1 290 ? 7.398 -14.344 -2.135 1 95.38 290 ALA B C 1
ATOM 5734 O O . ALA B 1 290 ? 7.234 -13.148 -2.42 1 95.38 290 ALA B O 1
ATOM 5735 N N . GLU B 1 291 ? 6.883 -14.914 -1.1 1 95 291 GLU B N 1
ATOM 5736 C CA . GLU B 1 291 ? 6.07 -14.172 -0.141 1 95 291 GLU B CA 1
ATOM 5737 C C . GLU B 1 291 ? 6.867 -13.031 0.489 1 95 291 GLU B C 1
ATOM 5739 O O . GLU B 1 291 ? 6.371 -11.906 0.594 1 95 291 GLU B O 1
ATOM 5744 N N . ASN B 1 292 ? 8.055 -13.336 0.944 1 93.12 292 ASN B N 1
ATOM 5745 C CA . ASN B 1 292 ? 8.898 -12.312 1.569 1 93.12 292 ASN B CA 1
ATOM 5746 C C . ASN B 1 292 ? 9.25 -11.203 0.588 1 93.12 292 ASN B C 1
ATOM 5748 O O . ASN B 1 292 ? 9.211 -10.023 0.94 1 93.12 292 ASN B O 1
ATOM 5752 N N . LEU B 1 293 ? 9.625 -11.594 -0.599 1 95.44 293 LEU B N 1
ATOM 5753 C CA . LEU B 1 293 ? 9.953 -10.617 -1.63 1 95.44 293 LEU B CA 1
ATOM 5754 C C . LEU B 1 293 ? 8.773 -9.688 -1.901 1 95.44 293 LEU B C 1
ATOM 5756 O O . LEU B 1 293 ? 8.953 -8.477 -2.037 1 95.44 293 LEU B O 1
ATOM 5760 N N . ALA B 1 294 ? 7.602 -10.219 -1.967 1 95.12 294 ALA B N 1
ATOM 5761 C CA . ALA B 1 294 ? 6.387 -9.453 -2.219 1 95.12 294 ALA B CA 1
ATOM 5762 C C . ALA B 1 294 ? 6.121 -8.461 -1.087 1 95.12 294 ALA B C 1
ATOM 5764 O O . ALA B 1 294 ? 5.68 -7.336 -1.329 1 95.12 294 ALA B O 1
ATOM 5765 N N . GLY B 1 295 ? 6.441 -8.812 0.098 1 93.69 295 GLY B N 1
ATOM 5766 C CA . GLY B 1 295 ? 6.035 -8.039 1.261 1 93.69 295 GLY B CA 1
ATOM 5767 C C . GLY B 1 295 ? 7.023 -6.949 1.628 1 93.69 295 GLY B C 1
ATOM 5768 O O . GLY B 1 295 ? 6.652 -5.941 2.236 1 93.69 295 GLY B O 1
ATOM 5769 N N . LEU B 1 296 ? 8.242 -7.074 1.283 1 93.31 296 LEU B N 1
ATOM 5770 C CA . LEU B 1 296 ? 9.32 -6.227 1.775 1 93.31 296 LEU B CA 1
ATOM 5771 C C . LEU B 1 296 ? 9.234 -4.828 1.174 1 93.31 296 LEU B C 1
ATOM 5773 O O . LEU B 1 296 ? 9.781 -3.871 1.729 1 93.31 296 LEU B O 1
ATOM 5777 N N . SER B 1 297 ? 8.586 -4.68 0.093 1 93.69 297 SER B N 1
ATOM 5778 C CA . SER B 1 297 ? 8.562 -3.391 -0.59 1 93.69 297 SER B CA 1
ATOM 5779 C C . SER B 1 297 ? 7.762 -2.363 0.202 1 93.69 297 SER B C 1
ATOM 5781 O O . SER B 1 297 ? 7.957 -1.156 0.038 1 93.69 297 SER B O 1
ATOM 5783 N N . ARG B 1 298 ? 6.863 -2.768 1.044 1 92.69 298 ARG B N 1
ATOM 5784 C CA . ARG B 1 298 ? 5.965 -1.847 1.735 1 92.69 298 ARG B CA 1
ATOM 5785 C C . ARG B 1 298 ? 6.746 -0.895 2.637 1 92.69 298 ARG B C 1
ATOM 5787 O O . ARG B 1 298 ? 6.715 0.321 2.436 1 92.69 298 ARG B O 1
ATOM 5794 N N . PRO B 1 299 ? 7.539 -1.481 3.572 1 94 299 PRO B N 1
ATOM 5795 C CA . PRO B 1 299 ? 8.297 -0.537 4.391 1 94 299 PRO B CA 1
ATOM 5796 C C . PRO B 1 299 ? 9.289 0.286 3.572 1 94 299 PRO B C 1
ATOM 5798 O O . PRO B 1 299 ? 9.578 1.437 3.916 1 94 299 PRO B O 1
ATOM 5801 N N . LEU B 1 300 ? 9.805 -0.25 2.518 1 95.69 300 LEU B N 1
ATOM 5802 C CA . LEU B 1 300 ? 10.695 0.496 1.643 1 95.69 300 LEU B CA 1
ATOM 5803 C C . LEU B 1 300 ? 10 1.725 1.07 1 95.69 300 LEU B C 1
ATOM 5805 O O . LEU B 1 300 ? 10.555 2.828 1.099 1 95.69 300 LEU B O 1
ATOM 5809 N N . ARG B 1 301 ? 8.812 1.563 0.562 1 93.94 301 ARG B N 1
ATOM 5810 C CA . ARG B 1 301 ? 8.047 2.67 -0.01 1 93.94 301 ARG B CA 1
ATOM 5811 C C . ARG B 1 301 ? 7.738 3.727 1.046 1 93.94 301 ARG B C 1
ATOM 5813 O O . ARG B 1 301 ? 7.734 4.922 0.752 1 93.94 301 ARG B O 1
ATOM 5820 N N . TYR B 1 302 ? 7.504 3.275 2.295 1 92.56 302 TYR B N 1
ATOM 5821 C CA . TYR B 1 302 ? 7.227 4.234 3.357 1 92.56 302 TYR B CA 1
ATOM 5822 C C . TYR B 1 302 ? 8.484 4.996 3.746 1 92.56 302 TYR B C 1
ATOM 5824 O O . TYR B 1 302 ? 8.43 6.195 4.035 1 92.56 302 TYR B O 1
ATOM 5832 N N . SER B 1 303 ? 9.625 4.324 3.709 1 94.69 303 SER B N 1
ATOM 5833 C CA . SER B 1 303 ? 10.891 5.023 3.932 1 94.69 303 SER B CA 1
ATOM 5834 C C . SER B 1 303 ? 11.148 6.059 2.846 1 94.69 303 SER B C 1
ATOM 5836 O O . SER B 1 303 ? 11.609 7.164 3.133 1 94.69 303 SER B O 1
ATOM 5838 N N . ALA B 1 304 ? 10.844 5.703 1.605 1 95.69 304 ALA B N 1
ATOM 5839 C CA . ALA B 1 304 ? 11.023 6.633 0.491 1 95.69 304 ALA B CA 1
ATOM 5840 C C . ALA B 1 304 ? 10.109 7.844 0.633 1 95.69 304 ALA B C 1
ATOM 5842 O O . ALA B 1 304 ? 10.531 8.977 0.388 1 95.69 304 ALA B O 1
ATOM 5843 N N . ALA B 1 305 ? 8.867 7.613 1.058 1 92.75 305 ALA B N 1
ATOM 5844 C CA . ALA B 1 305 ? 7.93 8.711 1.283 1 92.75 305 ALA B CA 1
ATOM 5845 C C . ALA B 1 305 ? 8.43 9.641 2.387 1 92.75 305 ALA B C 1
ATOM 5847 O O . ALA B 1 305 ? 8.305 10.859 2.285 1 92.75 305 ALA B O 1
ATOM 5848 N N . MET B 1 306 ? 8.953 9.07 3.414 1 92.56 306 MET B N 1
ATOM 5849 C CA . MET B 1 306 ? 9.523 9.836 4.516 1 92.56 306 MET B CA 1
ATOM 5850 C C . MET B 1 306 ? 10.633 10.75 4.023 1 92.56 306 MET B C 1
ATOM 5852 O O . MET B 1 306 ? 10.766 11.883 4.488 1 92.56 306 MET B O 1
ATOM 5856 N N . MET B 1 307 ? 11.391 10.289 3.059 1 95 307 MET B N 1
ATOM 5857 C CA . MET B 1 307 ? 12.492 11.078 2.521 1 95 307 MET B CA 1
ATOM 5858 C C . MET B 1 307 ? 11.969 12.312 1.793 1 95 307 MET B C 1
ATOM 5860 O O . MET B 1 307 ? 12.586 13.375 1.838 1 95 307 MET B O 1
ATOM 5864 N N . VAL B 1 308 ? 10.867 12.188 1.125 1 93.25 308 VAL B N 1
ATOM 5865 C CA . VAL B 1 308 ? 10.281 13.336 0.443 1 93.25 308 VAL B CA 1
ATOM 5866 C C . VAL B 1 308 ? 9.805 14.359 1.471 1 93.25 308 VAL B C 1
ATOM 5868 O O . VAL B 1 308 ? 9.969 15.57 1.271 1 93.25 308 VAL B O 1
ATOM 5871 N N . GLU B 1 309 ? 9.281 13.914 2.58 1 90.19 309 GLU B N 1
ATOM 5872 C CA . GLU B 1 309 ? 8.898 14.82 3.658 1 90.19 309 GLU B CA 1
ATOM 5873 C C . GLU B 1 309 ? 10.109 15.578 4.195 1 90.19 309 GLU B C 1
ATOM 5875 O O . GLU B 1 309 ? 10 16.766 4.535 1 90.19 309 GLU B O 1
ATOM 5880 N N . GLY B 1 310 ? 11.234 14.938 4.223 1 91.81 310 GLY B N 1
ATOM 5881 C CA . GLY B 1 310 ? 12.461 15.531 4.727 1 91.81 310 GLY B CA 1
ATOM 5882 C C . GLY B 1 310 ? 12.992 16.656 3.846 1 91.81 310 GLY B C 1
ATOM 5883 O O . GLY B 1 310 ? 13.859 17.422 4.266 1 91.81 310 GLY B O 1
ATOM 5884 N N . MET B 1 311 ? 12.406 16.812 2.658 1 92.88 311 MET B N 1
ATOM 5885 C CA . MET B 1 311 ? 12.852 17.859 1.735 1 92.88 311 MET B CA 1
ATOM 5886 C C . MET B 1 311 ? 12.352 19.234 2.18 1 92.88 311 MET B C 1
ATOM 5888 O O . MET B 1 311 ? 12.867 20.25 1.736 1 92.88 311 MET B O 1
ATOM 5892 N N . VAL B 1 312 ? 11.297 19.234 3.012 1 90.38 312 VAL B N 1
ATOM 5893 C CA . VAL B 1 312 ? 10.727 20.5 3.451 1 90.38 312 VAL B CA 1
ATOM 5894 C C . VAL B 1 312 ? 11.531 21.047 4.625 1 90.38 312 VAL B C 1
ATOM 5896 O O . VAL B 1 312 ? 11.195 20.812 5.785 1 90.38 312 VAL B O 1
ATOM 5899 N N . GLN B 1 313 ? 12.625 21.859 4.273 1 90.88 313 GLN B N 1
ATOM 5900 C CA . GLN B 1 313 ? 13.617 22.391 5.211 1 90.88 313 GLN B CA 1
ATOM 5901 C C . GLN B 1 313 ? 13.383 23.875 5.477 1 90.88 313 GLN B C 1
ATOM 5903 O O . GLN B 1 313 ? 12.938 24.609 4.594 1 90.88 313 GLN B O 1
ATOM 5908 N N . GLU B 1 314 ? 13.633 24.188 6.703 1 89.81 314 GLU B N 1
ATOM 5909 C CA . GLU B 1 314 ? 13.641 25.609 7.047 1 89.81 314 GLU B CA 1
ATOM 5910 C C . GLU B 1 314 ? 15.062 26.141 7.133 1 89.81 314 GLU B C 1
ATOM 5912 O O . GLU B 1 314 ? 15.969 25.453 7.621 1 89.81 314 GLU B O 1
ATOM 5917 N N . SER B 1 315 ? 15.281 27.328 6.582 1 93.56 315 SER B N 1
ATOM 5918 C CA . SER B 1 315 ? 16.562 28.031 6.633 1 93.56 315 SER B CA 1
ATOM 5919 C C . SER B 1 315 ? 17.688 27.172 6.066 1 93.56 315 SER B C 1
ATOM 5921 O O . SER B 1 315 ? 17.484 26.422 5.113 1 93.56 315 SER B O 1
ATOM 5923 N N . GLU B 1 316 ? 18.891 27.391 6.48 1 93.44 316 GLU B N 1
ATOM 5924 C CA . GLU B 1 316 ? 20.062 26.844 5.816 1 93.44 316 GLU B CA 1
ATOM 5925 C C . GLU B 1 316 ? 20.375 25.438 6.312 1 93.44 316 GLU B C 1
ATOM 5927 O O . GLU B 1 316 ? 21.156 24.703 5.688 1 93.44 316 GLU B O 1
ATOM 5932 N N . ARG B 1 317 ? 19.75 25.016 7.305 1 89.38 317 ARG B N 1
ATOM 5933 C CA . ARG B 1 317 ? 19.844 23.672 7.863 1 89.38 317 ARG B CA 1
ATOM 5934 C C . ARG B 1 317 ? 18.75 23.438 8.898 1 89.38 317 ARG B C 1
ATOM 5936 O O . ARG B 1 317 ? 18.578 24.25 9.82 1 89.38 317 ARG B O 1
ATOM 5943 N N . ASP B 1 318 ? 18.062 22.359 8.758 1 90.62 318 ASP B N 1
ATOM 5944 C CA . ASP B 1 318 ? 16.891 22.125 9.594 1 90.62 318 ASP B CA 1
ATOM 5945 C C . ASP B 1 318 ? 16.938 20.75 10.242 1 90.62 318 ASP B C 1
ATOM 5947 O O . ASP B 1 318 ? 16.641 19.734 9.594 1 90.62 318 ASP B O 1
ATOM 5951 N N . GLY B 1 319 ? 17.281 20.734 11.516 1 86.56 319 GLY B N 1
ATOM 5952 C CA . GLY B 1 319 ? 17.375 19.469 12.227 1 86.56 319 GLY B CA 1
ATOM 5953 C C . GLY B 1 319 ? 16.031 18.75 12.352 1 86.56 319 GLY B C 1
ATOM 5954 O O . GLY B 1 319 ? 15.992 17.531 12.555 1 86.56 319 GLY B O 1
ATOM 5955 N N . ILE B 1 320 ? 14.984 19.5 12.227 1 85 320 ILE B N 1
ATOM 5956 C CA . ILE B 1 320 ? 13.648 18.922 12.328 1 85 320 ILE B CA 1
ATOM 5957 C C . ILE B 1 320 ? 13.367 18.062 11.086 1 85 320 ILE B C 1
ATOM 5959 O O . ILE B 1 320 ? 12.773 16.984 11.188 1 85 320 ILE B O 1
ATOM 5963 N N . ALA B 1 321 ? 13.883 18.469 10.008 1 86.5 321 ALA B N 1
ATOM 5964 C CA . ALA B 1 321 ? 13.531 17.844 8.742 1 86.5 321 ALA B CA 1
ATOM 5965 C C . ALA B 1 321 ? 14.523 16.734 8.391 1 86.5 321 ALA B C 1
ATOM 5967 O O . ALA B 1 321 ? 14.117 15.633 8.008 1 86.5 321 ALA B O 1
ATOM 5968 N N . TRP B 1 322 ? 15.797 16.938 8.609 1 86.38 322 TRP B N 1
ATOM 5969 C CA . TRP B 1 322 ? 16.75 16.047 7.953 1 86.38 322 TRP B CA 1
ATOM 5970 C C . TRP B 1 322 ? 17.031 14.828 8.828 1 86.38 322 TRP B C 1
ATOM 5972 O O . TRP B 1 322 ? 17.531 13.812 8.336 1 86.38 322 TRP B O 1
ATOM 5982 N N . LYS B 1 323 ? 16.734 14.797 10.086 1 89.38 323 LYS B N 1
ATOM 5983 C CA . LYS B 1 323 ? 17.078 13.703 10.992 1 89.38 323 LYS B CA 1
ATOM 5984 C C . LYS B 1 323 ? 16.375 12.414 10.594 1 89.38 323 LYS B C 1
ATOM 5986 O O . LYS B 1 323 ? 16.812 11.32 10.953 1 89.38 323 LYS B O 1
ATOM 5991 N N . VAL B 1 324 ? 15.281 12.539 9.867 1 91.38 324 VAL B N 1
ATOM 5992 C CA . VAL B 1 324 ? 14.562 11.359 9.422 1 91.38 324 VAL B CA 1
ATOM 5993 C C . VAL B 1 324 ? 15.438 10.531 8.484 1 91.38 324 VAL B C 1
ATOM 5995 O O . VAL B 1 324 ? 15.227 9.328 8.32 1 91.38 324 VAL B O 1
ATOM 5998 N N . GLU B 1 325 ? 16.438 11.172 7.93 1 93.06 325 GLU B N 1
ATOM 5999 C CA . GLU B 1 325 ? 17.328 10.492 6.992 1 93.06 325 GLU B CA 1
ATOM 6000 C C . GLU B 1 325 ? 18.125 9.391 7.68 1 93.06 325 GLU B C 1
ATOM 6002 O O . GLU B 1 325 ? 18.484 8.391 7.051 1 93.06 325 GLU B O 1
ATOM 6007 N N . TRP B 1 326 ? 18.344 9.562 9 1 91.12 326 TRP B N 1
ATOM 6008 C CA . TRP B 1 326 ? 19.125 8.602 9.773 1 91.12 326 TRP B CA 1
ATOM 6009 C C . TRP B 1 326 ? 18.391 7.258 9.844 1 91.12 326 TRP B C 1
ATOM 6011 O O . TRP B 1 326 ? 19.031 6.207 9.953 1 91.12 326 TRP B O 1
ATOM 6021 N N . LYS B 1 327 ? 17.172 7.383 9.703 1 92.75 327 LYS B N 1
ATOM 6022 C CA . LYS B 1 327 ? 16.344 6.18 9.766 1 92.75 327 LYS B CA 1
ATOM 6023 C C . LYS B 1 327 ? 15.977 5.691 8.367 1 92.75 327 LYS B C 1
ATOM 6025 O O . LYS B 1 327 ? 16.234 4.535 8.023 1 92.75 327 LYS B O 1
ATOM 6030 N N . ALA B 1 328 ? 15.492 6.543 7.602 1 96 328 ALA B N 1
ATOM 6031 C CA . ALA B 1 328 ? 14.789 6.191 6.371 1 96 328 ALA B CA 1
ATOM 6032 C C . ALA B 1 328 ? 15.766 5.688 5.312 1 96 328 ALA B C 1
ATOM 6034 O O . ALA B 1 328 ? 15.516 4.672 4.656 1 96 328 ALA B O 1
ATOM 6035 N N . LEU B 1 329 ? 16.828 6.398 5.148 1 96.19 329 LEU B N 1
ATOM 6036 C CA . LEU B 1 329 ? 17.703 6.117 4.016 1 96.19 329 LEU B CA 1
ATOM 6037 C C . LEU B 1 329 ? 18.438 4.785 4.203 1 96.19 329 LEU B C 1
ATOM 6039 O O . LEU B 1 329 ? 18.375 3.918 3.328 1 96.19 329 LEU B O 1
ATOM 6043 N N . PRO B 1 330 ? 19.078 4.527 5.406 1 96.81 330 PRO B N 1
ATOM 6044 C CA . PRO B 1 330 ? 19.688 3.217 5.598 1 96.81 330 PRO B CA 1
ATOM 6045 C C . PRO B 1 330 ? 18.688 2.07 5.512 1 96.81 330 PRO B C 1
ATOM 6047 O O . PRO B 1 330 ? 18.984 1.028 4.918 1 96.81 330 PRO B O 1
ATOM 6050 N N . GLU B 1 331 ? 17.578 2.273 6.043 1 95.62 331 GLU B N 1
ATOM 6051 C CA . GLU B 1 331 ? 16.562 1.228 6.012 1 95.62 331 GLU B CA 1
ATOM 6052 C C . GLU B 1 331 ? 16.109 0.929 4.582 1 95.62 331 GLU B C 1
ATOM 6054 O O . GLU B 1 331 ? 15.938 -0.233 4.211 1 95.62 331 GLU B O 1
ATOM 6059 N N . ALA B 1 332 ? 15.891 1.994 3.82 1 97.5 332 ALA B N 1
ATOM 6060 C CA . ALA B 1 332 ? 15.539 1.807 2.414 1 97.5 332 ALA B CA 1
ATOM 6061 C C . ALA B 1 332 ? 16.609 0.989 1.688 1 97.5 332 ALA B C 1
ATOM 6063 O O . ALA B 1 332 ? 16.281 0.063 0.94 1 97.5 332 ALA B O 1
ATOM 6064 N N . CYS B 1 333 ? 17.859 1.299 1.95 1 98.38 333 CYS B N 1
ATOM 6065 C CA . CYS B 1 333 ? 18.953 0.604 1.291 1 98.38 333 CYS B CA 1
ATOM 6066 C C . CYS B 1 333 ? 19.031 -0.846 1.753 1 98.38 333 CYS B C 1
ATOM 6068 O O . CYS B 1 333 ? 19.219 -1.752 0.938 1 98.38 333 CYS B O 1
ATOM 6070 N N . MET B 1 334 ? 18.891 -1.055 3.051 1 97.56 334 MET B N 1
ATOM 6071 C CA . MET B 1 334 ? 18.938 -2.406 3.604 1 97.56 334 MET B CA 1
ATOM 6072 C C . MET B 1 334 ? 17.859 -3.281 2.998 1 97.56 334 MET B C 1
ATOM 6074 O O . MET B 1 334 ? 18.125 -4.395 2.543 1 97.56 334 MET B O 1
ATOM 6078 N N . ILE B 1 335 ? 16.672 -2.77 2.922 1 97.94 335 ILE B N 1
ATOM 6079 C CA . ILE B 1 335 ? 15.547 -3.529 2.396 1 97.94 335 ILE B CA 1
ATOM 6080 C C . ILE B 1 335 ? 15.734 -3.768 0.901 1 97.94 335 ILE B C 1
ATOM 6082 O O . ILE B 1 335 ? 15.547 -4.883 0.415 1 97.94 335 ILE B O 1
ATOM 6086 N N . ALA B 1 336 ? 16.109 -2.705 0.161 1 98.31 336 ALA B N 1
ATOM 6087 C CA . ALA B 1 336 ? 16.344 -2.855 -1.273 1 98.31 336 ALA B CA 1
ATOM 6088 C C . ALA B 1 336 ? 17.422 -3.895 -1.553 1 98.31 336 ALA B C 1
ATOM 6090 O O . ALA B 1 336 ? 17.281 -4.719 -2.459 1 98.31 336 ALA B O 1
ATOM 6091 N N . GLY B 1 337 ? 18.531 -3.803 -0.774 1 98.38 337 GLY B N 1
ATOM 6092 C CA . GLY B 1 337 ? 19.578 -4.805 -0.913 1 98.38 337 GLY B CA 1
ATOM 6093 C C . GLY B 1 337 ? 19.078 -6.219 -0.667 1 98.38 337 GLY B C 1
ATOM 6094 O O . GLY B 1 337 ? 19.406 -7.137 -1.419 1 98.38 337 GLY B O 1
ATOM 6095 N N . ALA B 1 338 ? 18.297 -6.406 0.353 1 97.62 338 ALA B N 1
ATOM 6096 C CA . ALA B 1 338 ? 17.734 -7.715 0.663 1 97.62 338 ALA B CA 1
ATOM 6097 C C . ALA B 1 338 ? 16.828 -8.203 -0.47 1 97.62 338 ALA B C 1
ATOM 6099 O O . ALA B 1 338 ? 16.875 -9.375 -0.845 1 97.62 338 ALA B O 1
ATOM 6100 N N . MET B 1 339 ? 16.016 -7.328 -1.016 1 98.31 339 MET B N 1
ATOM 6101 C CA . MET B 1 339 ? 15.086 -7.699 -2.078 1 98.31 339 MET B CA 1
ATOM 6102 C C . MET B 1 339 ? 15.844 -8.148 -3.328 1 98.31 339 MET B C 1
ATOM 6104 O O . MET B 1 339 ? 15.477 -9.148 -3.953 1 98.31 339 MET B O 1
ATOM 6108 N N . LEU B 1 340 ? 16.875 -7.387 -3.707 1 98.56 340 LEU B N 1
ATOM 6109 C CA . LEU B 1 340 ? 17.672 -7.758 -4.871 1 98.56 340 LEU B CA 1
ATOM 6110 C C . LEU B 1 340 ? 18.328 -9.117 -4.664 1 98.56 340 LEU B C 1
ATOM 6112 O O . LEU B 1 340 ? 18.297 -9.977 -5.551 1 98.56 340 LEU B O 1
ATOM 6116 N N . PHE B 1 341 ? 18.906 -9.305 -3.5 1 97.5 341 PHE B N 1
ATOM 6117 C CA . PHE B 1 341 ? 19.562 -10.555 -3.154 1 97.5 341 PHE B CA 1
ATOM 6118 C C . PHE B 1 341 ? 18.594 -11.719 -3.205 1 97.5 341 PHE B C 1
ATOM 6120 O O . PHE B 1 341 ? 18.875 -12.75 -3.814 1 97.5 341 PHE B O 1
ATOM 6127 N N . GLN B 1 342 ? 17.453 -11.578 -2.641 1 96.62 342 GLN B N 1
ATOM 6128 C CA . GLN B 1 342 ? 16.438 -12.625 -2.561 1 96.62 342 GLN B CA 1
ATOM 6129 C C . GLN B 1 342 ? 15.844 -12.914 -3.934 1 96.62 342 GLN B C 1
ATOM 6131 O O . GLN B 1 342 ? 15.57 -14.07 -4.266 1 96.62 342 GLN B O 1
ATOM 6136 N N . ALA B 1 343 ? 15.609 -11.875 -4.695 1 98.12 343 ALA B N 1
ATOM 6137 C CA . ALA B 1 343 ? 15.062 -12.055 -6.039 1 98.12 343 ALA B CA 1
ATOM 6138 C C . ALA B 1 343 ? 15.984 -12.914 -6.895 1 98.12 343 ALA B C 1
ATOM 6140 O O . ALA B 1 343 ? 15.531 -13.812 -7.605 1 98.12 343 ALA B O 1
ATOM 6141 N N . ARG B 1 344 ? 17.297 -12.617 -6.855 1 97.88 344 ARG B N 1
ATOM 6142 C CA . ARG B 1 344 ? 18.266 -13.398 -7.617 1 97.88 344 ARG B CA 1
ATOM 6143 C C . ARG B 1 344 ? 18.188 -14.875 -7.266 1 97.88 344 ARG B C 1
ATOM 6145 O O . ARG B 1 344 ? 18.109 -15.727 -8.156 1 97.88 344 ARG B O 1
ATOM 6152 N N . HIS B 1 345 ? 18.094 -15.195 -6.027 1 96.5 345 HIS B N 1
ATOM 6153 C CA . HIS B 1 345 ? 18.078 -16.578 -5.578 1 96.5 345 HIS B CA 1
ATOM 6154 C C . HIS B 1 345 ? 16.75 -17.25 -5.922 1 96.5 345 HIS B C 1
ATOM 6156 O O . HIS B 1 345 ? 16.719 -18.422 -6.332 1 96.5 345 HIS B O 1
ATOM 6162 N N . LEU B 1 346 ? 15.672 -16.531 -5.723 1 97.12 346 LEU B N 1
ATOM 6163 C CA . LEU B 1 346 ? 14.352 -17.047 -6.059 1 97.12 346 LEU B CA 1
ATOM 6164 C C . LEU B 1 346 ? 14.273 -17.422 -7.535 1 97.12 346 LEU B C 1
ATOM 6166 O O . LEU B 1 346 ? 13.852 -18.531 -7.875 1 97.12 346 LEU B O 1
ATOM 6170 N N . LEU B 1 347 ? 14.75 -16.547 -8.367 1 98.31 347 LEU B N 1
ATOM 6171 C CA . LEU B 1 347 ? 14.68 -16.766 -9.805 1 98.31 347 LEU B CA 1
ATOM 6172 C C . LEU B 1 347 ? 15.648 -17.859 -10.234 1 98.31 347 LEU B C 1
ATOM 6174 O O . LEU B 1 347 ? 15.336 -18.656 -11.125 1 98.31 347 LEU B O 1
ATOM 6178 N N . ALA B 1 348 ? 16.844 -17.922 -9.617 1 97.5 348 ALA B N 1
ATOM 6179 C CA . ALA B 1 348 ? 17.859 -18.922 -9.945 1 97.5 348 ALA B CA 1
ATOM 6180 C C . ALA B 1 348 ? 17.344 -20.328 -9.648 1 97.5 348 ALA B C 1
ATOM 6182 O O . ALA B 1 348 ? 17.641 -21.281 -10.383 1 97.5 348 ALA B O 1
ATOM 6183 N N . GLY B 1 349 ? 16.562 -20.438 -8.617 1 96.38 349 GLY B N 1
ATOM 6184 C CA . GLY B 1 349 ? 16.094 -21.75 -8.203 1 96.38 349 GLY B CA 1
ATOM 6185 C C . GLY B 1 349 ? 14.68 -22.047 -8.656 1 96.38 349 GLY B C 1
ATOM 6186 O O . GLY B 1 349 ? 14.117 -23.078 -8.305 1 96.38 349 GLY B O 1
ATOM 6187 N N . LEU B 1 350 ? 14.109 -21.234 -9.469 1 97.38 350 LEU B N 1
ATOM 6188 C CA . LEU B 1 350 ? 12.703 -21.344 -9.852 1 97.38 350 LEU B CA 1
ATOM 6189 C C . LEU B 1 350 ? 12.477 -22.578 -10.734 1 97.38 350 LEU B C 1
ATOM 6191 O O . LEU B 1 350 ? 13.188 -22.766 -11.727 1 97.38 350 LEU B O 1
ATOM 6195 N N . LYS B 1 351 ? 11.578 -23.406 -10.359 1 97 351 LYS B N 1
ATOM 6196 C CA . LYS B 1 351 ? 11.133 -24.531 -11.18 1 97 351 LYS B CA 1
ATOM 6197 C C . LYS B 1 351 ? 9.852 -24.188 -11.93 1 97 351 LYS B C 1
ATOM 6199 O O . LYS B 1 351 ? 8.852 -23.781 -11.328 1 97 351 LYS B O 1
ATOM 6204 N N . VAL B 1 352 ? 9.875 -24.312 -13.219 1 97.94 352 VAL B N 1
ATOM 6205 C CA . VAL B 1 352 ? 8.727 -24.016 -14.062 1 97.94 352 VAL B CA 1
ATOM 6206 C C . VAL B 1 352 ? 8.023 -25.312 -14.445 1 97.94 352 VAL B C 1
ATOM 6208 O O . VAL B 1 352 ? 8.656 -26.25 -14.938 1 97.94 352 VAL B O 1
ATOM 6211 N N . ASN B 1 353 ? 6.723 -25.344 -14.164 1 97.62 353 ASN B N 1
ATOM 6212 C CA . ASN B 1 353 ? 5.902 -26.516 -14.469 1 97.62 353 ASN B CA 1
ATOM 6213 C C . ASN B 1 353 ? 5.133 -26.328 -15.773 1 97.62 353 ASN B C 1
ATOM 6215 O O . ASN B 1 353 ? 3.945 -26.016 -15.758 1 97.62 353 ASN B O 1
ATOM 6219 N N . ALA B 1 354 ? 5.766 -26.688 -16.828 1 97.56 354 ALA B N 1
ATOM 6220 C CA . ALA B 1 354 ? 5.188 -26.484 -18.156 1 97.56 354 ALA B CA 1
ATOM 6221 C C . ALA B 1 354 ? 3.916 -27.297 -18.328 1 97.56 354 ALA B C 1
ATOM 6223 O O . ALA B 1 354 ? 2.967 -26.859 -18.984 1 97.56 354 ALA B O 1
ATOM 6224 N N . ALA B 1 355 ? 3.861 -28.438 -17.766 1 96.75 355 ALA B N 1
ATOM 6225 C CA . ALA B 1 355 ? 2.691 -29.297 -17.875 1 96.75 355 ALA B CA 1
ATOM 6226 C C . ALA B 1 355 ? 1.479 -28.672 -17.188 1 96.75 355 ALA B C 1
ATOM 6228 O O . ALA B 1 355 ? 0.373 -28.688 -17.734 1 96.75 355 ALA B O 1
ATOM 6229 N N . ALA B 1 356 ? 1.733 -28.125 -16.016 1 96.25 356 ALA B N 1
ATOM 6230 C CA . ALA B 1 356 ? 0.649 -27.453 -15.305 1 96.25 356 ALA B CA 1
ATOM 6231 C C . ALA B 1 356 ? 0.172 -26.219 -16.062 1 96.25 356 ALA B C 1
ATOM 6233 O O . ALA B 1 356 ? -1.028 -25.938 -16.125 1 96.25 356 ALA B O 1
ATOM 6234 N N . MET B 1 357 ? 1.135 -25.516 -16.641 1 97.5 357 MET B N 1
ATOM 6235 C CA . MET B 1 357 ? 0.773 -24.344 -17.438 1 97.5 357 MET B CA 1
ATOM 6236 C C . MET B 1 357 ? -0.116 -24.75 -18.609 1 97.5 357 MET B C 1
ATOM 6238 O O . MET B 1 357 ? -1.125 -24.094 -18.875 1 97.5 357 MET B O 1
ATOM 6242 N N . ALA B 1 358 ? 0.222 -25.812 -19.203 1 95.62 358 ALA B N 1
ATOM 6243 C CA . ALA B 1 358 ? -0.566 -26.328 -20.328 1 95.62 358 ALA B CA 1
ATOM 6244 C C . ALA B 1 358 ? -1.947 -26.781 -19.875 1 95.62 358 ALA B C 1
ATOM 6246 O O . ALA B 1 358 ? -2.949 -26.516 -20.547 1 95.62 358 ALA B O 1
ATOM 6247 N N . ALA B 1 359 ? -1.963 -27.453 -18.766 1 95.06 359 ALA B N 1
ATOM 6248 C CA . ALA B 1 359 ? -3.23 -27.922 -18.219 1 95.06 359 ALA B CA 1
ATOM 6249 C C . ALA B 1 359 ? -4.152 -26.766 -17.891 1 95.06 359 ALA B C 1
ATOM 6251 O O . ALA B 1 359 ? -5.355 -26.812 -18.156 1 95.06 359 ALA B O 1
ATOM 6252 N N . ASN B 1 360 ? -3.609 -25.766 -17.25 1 95.81 360 ASN B N 1
ATOM 6253 C CA . ASN B 1 360 ? -4.391 -24.578 -16.938 1 95.81 360 ASN B CA 1
ATOM 6254 C C . ASN B 1 360 ? -4.945 -23.906 -18.188 1 95.81 360 ASN B C 1
ATOM 6256 O O . ASN B 1 360 ? -6.09 -23.453 -18.203 1 95.81 360 ASN B O 1
ATOM 6260 N N . LEU B 1 361 ? -4.133 -23.812 -19.156 1 93.69 361 LEU B N 1
ATOM 6261 C CA . LEU B 1 361 ? -4.527 -23.219 -20.422 1 93.69 361 LEU B CA 1
ATOM 6262 C C . LEU B 1 361 ? -5.715 -23.969 -21.031 1 93.69 361 LEU B C 1
ATOM 6264 O O . LEU B 1 361 ? -6.547 -23.359 -21.703 1 93.69 361 LEU B O 1
ATOM 6268 N N . GLY B 1 362 ? -5.867 -25.234 -20.75 1 91.88 362 GLY B N 1
ATOM 6269 C CA . GLY B 1 362 ? -6.934 -26.062 -21.297 1 91.88 362 GLY B CA 1
ATOM 6270 C C . GLY B 1 362 ? -8.211 -26 -20.469 1 91.88 362 GLY B C 1
ATOM 6271 O O . GLY B 1 362 ? -9.25 -26.516 -20.891 1 91.88 362 GLY B O 1
ATOM 6272 N N . ARG B 1 363 ? -8.164 -25.328 -19.391 1 89.62 363 ARG B N 1
ATOM 6273 C CA . ARG B 1 363 ? -9.266 -25.328 -18.438 1 89.62 363 ARG B CA 1
ATOM 6274 C C . ARG B 1 363 ? -10.523 -24.719 -19.047 1 89.62 363 ARG B C 1
ATOM 6276 O O . ARG B 1 363 ? -11.641 -25.109 -18.703 1 89.62 363 ARG B O 1
ATOM 6283 N N . MET B 1 364 ? -10.375 -23.844 -19.906 1 86.69 364 MET B N 1
ATOM 6284 C CA . MET B 1 364 ? -11.539 -23.203 -20.5 1 86.69 364 MET B CA 1
ATOM 6285 C C . MET B 1 364 ? -11.984 -23.906 -21.766 1 86.69 364 MET B C 1
ATOM 6287 O O . MET B 1 364 ? -12.805 -23.391 -22.516 1 86.69 364 MET B O 1
ATOM 6291 N N . HIS B 1 365 ? -11.43 -25 -22.047 1 88.81 365 HIS B N 1
ATOM 6292 C CA . HIS B 1 365 ? -11.844 -25.891 -23.125 1 88.81 365 HIS B CA 1
ATOM 6293 C C . HIS B 1 365 ? -11.859 -25.188 -24.469 1 88.81 365 HIS B C 1
ATOM 6295 O O . HIS B 1 365 ? -12.812 -25.328 -25.234 1 88.81 365 HIS B O 1
ATOM 6301 N N . GLY B 1 366 ? -10.906 -24.312 -24.625 1 90.69 366 GLY B N 1
ATOM 6302 C CA . GLY B 1 366 ? -10.695 -23.688 -25.906 1 90.69 366 GLY B CA 1
ATOM 6303 C C . GLY B 1 366 ? -11.438 -22.375 -26.062 1 90.69 366 GLY B C 1
ATOM 6304 O O . GLY B 1 366 ? -11.156 -21.609 -26.984 1 90.69 366 GLY B O 1
ATOM 6305 N N . TYR B 1 367 ? -12.266 -22.047 -25.141 1 89.31 367 TYR B N 1
ATOM 6306 C CA . TYR B 1 367 ? -13.109 -20.859 -25.266 1 89.31 367 TYR B CA 1
ATOM 6307 C C . TYR B 1 367 ? -12.258 -19.594 -25.219 1 89.31 367 TYR B C 1
ATOM 6309 O O . TYR B 1 367 ? -12.68 -18.531 -25.703 1 89.31 367 TYR B O 1
ATOM 6317 N N . LEU B 1 368 ? -11.07 -19.688 -24.688 1 89.69 368 LEU B N 1
ATOM 6318 C CA . LEU B 1 368 ? -10.203 -18.516 -24.641 1 89.69 368 LEU B CA 1
ATOM 6319 C C . LEU B 1 368 ? -9.773 -18.094 -26.047 1 89.69 368 LEU B C 1
ATOM 6321 O O . LEU B 1 368 ? -9.305 -16.969 -26.25 1 89.69 368 LEU B O 1
ATOM 6325 N N . LEU B 1 369 ? -9.977 -18.875 -27.062 1 91.44 369 LEU B N 1
ATOM 6326 C CA . LEU B 1 369 ? -9.547 -18.578 -28.422 1 91.44 369 LEU B CA 1
ATOM 6327 C C . LEU B 1 369 ? -10.711 -18.031 -29.25 1 91.44 369 LEU B C 1
ATOM 6329 O O . LEU B 1 369 ? -10.617 -17.922 -30.469 1 91.44 369 LEU B O 1
ATOM 6333 N N . SER B 1 370 ? -11.789 -17.719 -28.562 1 88.75 370 SER B N 1
ATOM 6334 C CA . SER B 1 370 ? -12.945 -17.156 -29.25 1 88.75 370 SER B CA 1
ATOM 6335 C C . SER B 1 370 ? -12.57 -15.898 -30.031 1 88.75 370 SER B C 1
ATOM 6337 O O . SER B 1 370 ? -13.117 -15.648 -31.109 1 88.75 370 SER B O 1
ATOM 6339 N N . GLU B 1 371 ? -11.656 -15.141 -29.469 1 87.38 371 GLU B N 1
ATOM 6340 C CA . GLU B 1 371 ? -11.172 -13.945 -30.156 1 87.38 371 GLU B CA 1
ATOM 6341 C C . GLU B 1 371 ? -10.539 -14.305 -31.5 1 87.38 371 GLU B C 1
ATOM 6343 O O . GLU B 1 371 ? -10.812 -13.664 -32.531 1 87.38 371 GLU B O 1
ATOM 6348 N N . ARG B 1 372 ? -9.695 -15.312 -31.5 1 90.94 372 ARG B N 1
ATOM 6349 C CA . ARG B 1 372 ? -9.039 -15.758 -32.719 1 90.94 372 ARG B CA 1
ATOM 6350 C C . ARG B 1 372 ? -10.062 -16.188 -33.781 1 90.94 372 ARG B C 1
ATOM 6352 O O . ARG B 1 372 ? -9.969 -15.789 -34.938 1 90.94 372 ARG B O 1
ATOM 6359 N N . VAL B 1 373 ? -11.008 -16.953 -33.312 1 91.5 373 VAL B N 1
ATOM 6360 C CA . VAL B 1 373 ? -12.031 -17.469 -34.219 1 91.5 373 VAL B CA 1
ATOM 6361 C C . VAL B 1 373 ? -12.883 -16.312 -34.75 1 91.5 373 VAL B C 1
ATOM 6363 O O . VAL B 1 373 ? -13.211 -16.281 -35.938 1 91.5 373 VAL B O 1
ATOM 6366 N N . MET B 1 374 ? -13.211 -15.43 -33.875 1 88.69 374 MET B N 1
ATOM 6367 C CA . MET B 1 374 ? -14.008 -14.266 -34.281 1 88.69 374 MET B CA 1
ATOM 6368 C C . MET B 1 374 ? -13.305 -13.453 -35.344 1 88.69 374 MET B C 1
ATOM 6370 O O . MET B 1 374 ? -13.93 -13.047 -36.344 1 88.69 374 MET B O 1
ATOM 6374 N N . LEU B 1 375 ? -12.07 -13.203 -35.156 1 88.94 375 LEU B N 1
ATOM 6375 C CA . LEU B 1 375 ? -11.312 -12.398 -36.125 1 88.94 375 LEU B CA 1
ATOM 6376 C C . LEU B 1 375 ? -11.211 -13.109 -37.469 1 88.94 375 LEU B C 1
ATOM 6378 O O . LEU B 1 375 ? -11.391 -12.484 -38.5 1 88.94 375 LEU B O 1
ATOM 6382 N N . GLU B 1 376 ? -10.938 -14.391 -37.438 1 91.12 376 GLU B N 1
ATOM 6383 C CA . GLU B 1 376 ? -10.836 -15.172 -38.688 1 91.12 376 GLU B CA 1
ATOM 6384 C C . GLU B 1 376 ? -12.172 -15.211 -39.406 1 91.12 376 GLU B C 1
ATOM 6386 O O . GLU B 1 376 ? -12.211 -15.078 -40.625 1 91.12 376 GLU B O 1
ATOM 6391 N N . LEU B 1 377 ? -13.242 -15.352 -38.688 1 91.5 377 LEU B N 1
ATOM 6392 C CA . LEU B 1 377 ? -14.57 -15.445 -39.281 1 91.5 377 LEU B CA 1
ATOM 6393 C C . LEU B 1 377 ? -15.039 -14.094 -39.781 1 91.5 377 LEU B C 1
ATOM 6395 O O . LEU B 1 377 ? -15.773 -14.016 -40.781 1 91.5 377 LEU B O 1
ATOM 6399 N N . SER B 1 378 ? -14.648 -13.109 -39.094 1 91.38 378 SER B N 1
ATOM 6400 C CA . SER B 1 378 ? -15.047 -11.766 -39.5 1 91.38 378 SER B CA 1
ATOM 6401 C C . SER B 1 378 ? -14.586 -11.453 -40.906 1 91.38 378 SER B C 1
ATOM 6403 O O . SER B 1 378 ? -15.273 -10.75 -41.656 1 91.38 378 SER B O 1
ATOM 6405 N N . ALA B 1 379 ? -13.492 -11.969 -41.281 1 91.5 379 ALA B N 1
ATOM 6406 C CA . ALA B 1 379 ? -12.961 -11.734 -42.594 1 91.5 379 ALA B CA 1
ATOM 6407 C C . ALA B 1 379 ? -13.781 -12.469 -43.656 1 91.5 379 ALA B C 1
ATOM 6409 O O . ALA B 1 379 ? -13.812 -12.055 -44.812 1 91.5 379 ALA B O 1
ATOM 6410 N N . ARG B 1 380 ? -14.562 -13.438 -43.188 1 93.12 380 ARG B N 1
ATOM 6411 C CA . ARG B 1 380 ? -15.289 -14.281 -44.125 1 93.12 380 ARG B CA 1
ATOM 6412 C C . ARG B 1 380 ? -16.766 -13.883 -44.188 1 93.12 380 ARG B C 1
ATOM 6414 O O . ARG B 1 380 ? -17.375 -13.914 -45.25 1 93.12 380 ARG B O 1
ATOM 6421 N N . VAL B 1 381 ? -17.297 -13.594 -43.094 1 94.62 381 VAL B N 1
ATOM 6422 C CA . VAL B 1 381 ? -18.75 -13.43 -43.062 1 94.62 381 VAL B CA 1
ATOM 6423 C C . VAL B 1 381 ? -19.109 -12.062 -42.469 1 94.62 381 VAL B C 1
ATOM 6425 O O . VAL B 1 381 ? -20.281 -11.695 -42.438 1 94.62 381 VAL B O 1
ATOM 6428 N N . GLY B 1 382 ? -18.109 -11.281 -42.125 1 92.75 382 GLY B N 1
ATOM 6429 C CA . GLY B 1 382 ? -18.359 -10.008 -41.438 1 92.75 382 GLY B CA 1
ATOM 6430 C C . GLY B 1 382 ? -18.328 -10.117 -39.938 1 92.75 382 GLY B C 1
ATOM 6431 O O . GLY B 1 382 ? -18.672 -11.156 -39.375 1 92.75 382 GLY B O 1
ATOM 6432 N N . LYS B 1 383 ? -17.938 -9 -39.25 1 89.5 383 LYS B N 1
ATOM 6433 C CA . LYS B 1 383 ? -17.688 -8.945 -37.812 1 89.5 383 LYS B CA 1
ATOM 6434 C C . LYS B 1 383 ? -18.969 -9.242 -37 1 89.5 383 LYS B C 1
ATOM 6436 O O . LYS B 1 383 ? -18.953 -10.047 -36.062 1 89.5 383 LYS B O 1
ATOM 6441 N N . GLN B 1 384 ? -20.047 -8.625 -37.406 1 89.38 384 GLN B N 1
ATOM 6442 C CA . GLN B 1 384 ? -21.297 -8.766 -36.656 1 89.38 384 GLN B CA 1
ATOM 6443 C C . GLN B 1 384 ? -21.844 -10.188 -36.781 1 89.38 384 GLN B C 1
ATOM 6445 O O . GLN B 1 384 ? -22.281 -10.758 -35.781 1 89.38 384 GLN B O 1
ATOM 6450 N N . THR B 1 385 ? -21.797 -10.727 -37.906 1 91 385 THR B N 1
ATOM 6451 C CA . THR B 1 385 ? -22.25 -12.094 -38.125 1 91 385 THR B CA 1
ATOM 6452 C C . THR B 1 385 ? -21.375 -13.086 -37.375 1 91 385 THR B C 1
ATOM 6454 O O . THR B 1 385 ? -21.875 -14 -36.719 1 91 385 THR B O 1
ATOM 6457 N N . ALA B 1 386 ? -20.109 -12.898 -37.438 1 90.31 386 ALA B N 1
ATOM 6458 C CA . ALA B 1 386 ? -19.172 -13.75 -36.719 1 90.31 386 ALA B CA 1
ATOM 6459 C C . ALA B 1 386 ? -19.438 -13.719 -35.219 1 90.31 386 ALA B C 1
ATOM 6461 O O . ALA B 1 386 ? -19.438 -14.758 -34.562 1 90.31 386 ALA B O 1
ATOM 6462 N N . HIS B 1 387 ? -19.578 -12.531 -34.75 1 87.81 387 HIS B N 1
ATOM 6463 C CA . HIS B 1 387 ? -19.859 -12.344 -33.344 1 87.81 387 HIS B CA 1
ATOM 6464 C C . HIS B 1 387 ? -21.109 -13.109 -32.906 1 87.81 387 HIS B C 1
ATOM 6466 O O . HIS B 1 387 ? -21.109 -13.789 -31.891 1 87.81 387 HIS B O 1
ATOM 6472 N N . GLU B 1 388 ? -22.109 -12.953 -33.656 1 87.31 388 GLU B N 1
ATOM 6473 C CA . GLU B 1 388 ? -23.375 -13.625 -33.375 1 87.31 388 GLU B CA 1
ATOM 6474 C C . GLU B 1 388 ? -23.203 -15.141 -33.375 1 87.31 388 GLU B C 1
ATOM 6476 O O . GLU B 1 388 ? -23.688 -15.836 -32.469 1 87.31 388 GLU B O 1
ATOM 6481 N N . TRP B 1 389 ? -22.578 -15.68 -34.375 1 90.5 389 TRP B N 1
ATOM 6482 C CA . TRP B 1 389 ? -22.375 -17.125 -34.5 1 90.5 389 TRP B CA 1
ATOM 6483 C C . TRP B 1 389 ? -21.547 -17.656 -33.344 1 90.5 389 TRP B C 1
ATOM 6485 O O . TRP B 1 389 ? -21.891 -18.688 -32.75 1 90.5 389 TRP B O 1
ATOM 6495 N N . ILE B 1 390 ? -20.484 -16.922 -33.031 1 89.19 390 ILE B N 1
ATOM 6496 C CA . ILE B 1 390 ? -19.594 -17.359 -31.953 1 89.19 390 ILE B CA 1
ATOM 6497 C C . ILE B 1 390 ? -20.312 -17.281 -30.609 1 89.19 390 ILE B C 1
ATOM 6499 O O . ILE B 1 390 ? -20.156 -18.156 -29.766 1 89.19 390 ILE B O 1
ATOM 6503 N N . TYR B 1 391 ? -21.047 -16.266 -30.484 1 86.12 391 TYR B N 1
ATOM 6504 C CA . TYR B 1 391 ? -21.828 -16.109 -29.266 1 86.12 391 TYR B CA 1
ATOM 6505 C C . TYR B 1 391 ? -22.797 -17.281 -29.109 1 86.12 391 TYR B C 1
ATOM 6507 O O . TYR B 1 391 ? -22.859 -17.906 -28.031 1 86.12 391 TYR B O 1
ATOM 6515 N N . GLU B 1 392 ? -23.516 -17.562 -30.109 1 88.12 392 GLU B N 1
ATOM 6516 C CA . GLU B 1 392 ? -24.484 -18.641 -30.078 1 88.12 392 GLU B CA 1
ATOM 6517 C C . GLU B 1 392 ? -23.812 -19.984 -29.812 1 88.12 392 GLU B C 1
ATOM 6519 O O . GLU B 1 392 ? -24.281 -20.766 -28.984 1 88.12 392 GLU B O 1
ATOM 6524 N N . ALA B 1 393 ? -22.797 -20.203 -30.5 1 90.31 393 ALA B N 1
ATOM 6525 C CA . ALA B 1 393 ? -22.047 -21.438 -30.312 1 90.31 393 ALA B CA 1
ATOM 6526 C C . ALA B 1 393 ? -21.516 -21.562 -28.891 1 90.31 393 ALA B C 1
ATOM 6528 O O . ALA B 1 393 ? -21.594 -22.625 -28.281 1 90.31 393 ALA B O 1
ATOM 6529 N N . SER B 1 394 ? -20.922 -20.469 -28.375 1 87.12 394 SER B N 1
ATOM 6530 C CA . SER B 1 394 ? -20.344 -20.453 -27.047 1 87.12 394 SER B CA 1
ATOM 6531 C C . SER B 1 394 ? -21.406 -20.688 -25.969 1 87.12 394 SER B C 1
ATOM 6533 O O . SER B 1 394 ? -21.188 -21.484 -25.047 1 87.12 394 SER B O 1
ATOM 6535 N N . MET B 1 395 ? -22.484 -20.031 -26.094 1 83.88 395 MET B N 1
ATOM 6536 C CA . MET B 1 395 ? -23.562 -20.188 -25.109 1 83.88 395 MET B CA 1
ATOM 6537 C C . MET B 1 395 ? -24.078 -21.625 -25.109 1 83.88 395 MET B C 1
ATOM 6539 O O . MET B 1 395 ? -24.281 -22.203 -24.047 1 83.88 395 MET B O 1
ATOM 6543 N N . HIS B 1 396 ? -24.281 -22.094 -26.344 1 88.19 396 HIS B N 1
ATOM 6544 C CA . HIS B 1 396 ? -24.703 -23.484 -26.453 1 88.19 396 HIS B CA 1
ATOM 6545 C C . HIS B 1 396 ? -23.672 -24.422 -25.844 1 88.19 396 HIS B C 1
ATOM 6547 O O . HIS B 1 396 ? -24.047 -25.344 -25.109 1 88.19 396 HIS B O 1
ATOM 6553 N N . GLY B 1 397 ? -22.469 -24.234 -26.188 1 90 397 GLY B N 1
ATOM 6554 C CA . GLY B 1 397 ? -21.391 -25.078 -25.688 1 90 397 GLY B CA 1
ATOM 6555 C C . GLY B 1 397 ? -21.266 -25.047 -24.172 1 90 397 GLY B C 1
ATOM 6556 O O . GLY B 1 397 ? -21.156 -26.078 -23.531 1 90 397 GLY B O 1
ATOM 6557 N N . ILE B 1 398 ? -21.297 -23.891 -23.531 1 81.94 398 ILE B N 1
ATOM 6558 C CA . ILE B 1 398 ? -21.156 -23.719 -22.094 1 81.94 398 ILE B CA 1
ATOM 6559 C C . ILE B 1 398 ? -22.328 -24.359 -21.375 1 81.94 398 ILE B C 1
ATOM 6561 O O . ILE B 1 398 ? -22.156 -25.078 -20.391 1 81.94 398 ILE B O 1
ATOM 6565 N N . THR B 1 399 ? -23.484 -24.125 -21.922 1 83.75 399 THR B N 1
ATOM 6566 C CA . THR B 1 399 ? -24.703 -24.672 -21.328 1 83.75 399 THR B CA 1
ATOM 6567 C C . THR B 1 399 ? -24.672 -26.203 -21.344 1 83.75 399 THR B C 1
ATOM 6569 O O . THR B 1 399 ? -25.156 -26.844 -20.406 1 83.75 399 THR B O 1
ATOM 6572 N N . HIS B 1 400 ? -24.062 -26.781 -22.391 1 90.56 400 HIS B N 1
ATOM 6573 C CA . HIS B 1 400 ? -24.094 -28.219 -22.562 1 90.56 400 HIS B CA 1
ATOM 6574 C C . HIS B 1 400 ? -22.734 -28.844 -22.234 1 90.56 400 HIS B C 1
ATOM 6576 O O . HIS B 1 400 ? -22.469 -30 -22.609 1 90.56 400 HIS B O 1
ATOM 6582 N N . LYS B 1 401 ? -21.844 -27.984 -21.703 1 88.62 401 LYS B N 1
ATOM 6583 C CA . LYS B 1 401 ? -20.547 -28.422 -21.219 1 88.62 401 LYS B CA 1
ATOM 6584 C C . LYS B 1 401 ? -19.719 -29.031 -22.344 1 88.62 401 LYS B C 1
ATOM 6586 O O . LYS B 1 401 ? -19.109 -30.094 -22.172 1 88.62 401 LYS B O 1
ATOM 6591 N N . LEU B 1 402 ? -19.828 -28.422 -23.531 1 92.06 402 LEU B N 1
ATOM 6592 C CA . LEU B 1 402 ? -19 -28.797 -24.672 1 92.06 402 LEU B CA 1
ATOM 6593 C C . LEU B 1 402 ? -17.766 -27.922 -24.766 1 92.06 402 LEU B C 1
ATOM 6595 O O . LEU B 1 402 ? -17.797 -26.75 -24.391 1 92.06 402 LEU B O 1
ATOM 6599 N N . GLY B 1 403 ? -16.703 -28.578 -25.281 1 93.25 403 GLY B N 1
ATOM 6600 C CA . GLY B 1 403 ? -15.57 -27.75 -25.656 1 93.25 403 GLY B CA 1
ATOM 6601 C C . GLY B 1 403 ? -15.883 -26.812 -26.812 1 93.25 403 GLY B C 1
ATOM 6602 O O . GLY B 1 403 ? -16.859 -27.016 -27.547 1 93.25 403 GLY B O 1
ATOM 6603 N N . PHE B 1 404 ? -15.117 -25.781 -26.984 1 93.31 404 PHE B N 1
ATOM 6604 C CA . PHE B 1 404 ? -15.367 -24.75 -27.969 1 93.31 404 PHE B CA 1
ATOM 6605 C C . PHE B 1 404 ? -15.352 -25.328 -29.391 1 93.31 404 PHE B C 1
ATOM 6607 O O . PHE B 1 404 ? -16.203 -24.984 -30.219 1 93.31 404 PHE B O 1
ATOM 6614 N N . ALA B 1 405 ? -14.383 -26.188 -29.625 1 94.06 405 ALA B N 1
ATOM 6615 C CA . ALA B 1 405 ? -14.297 -26.828 -30.938 1 94.06 405 ALA B CA 1
ATOM 6616 C C . ALA B 1 405 ? -15.57 -27.609 -31.25 1 94.06 405 ALA B C 1
ATOM 6618 O O . ALA B 1 405 ? -16.109 -27.531 -32.344 1 94.06 405 ALA B O 1
ATOM 6619 N N . GLU B 1 406 ? -16.031 -28.312 -30.266 1 94.75 406 GLU B N 1
ATOM 6620 C CA . GLU B 1 406 ? -17.266 -29.094 -30.438 1 94.75 406 GLU B CA 1
ATOM 6621 C C . GLU B 1 406 ? -18.469 -28.172 -30.609 1 94.75 406 GLU B C 1
ATOM 6623 O O . GLU B 1 406 ? -19.359 -28.453 -31.422 1 94.75 406 GLU B O 1
ATOM 6628 N N . ALA B 1 407 ? -18.5 -27.172 -29.844 1 94.06 407 ALA B N 1
ATOM 6629 C CA . ALA B 1 407 ? -19.578 -26.188 -29.969 1 94.06 407 ALA B CA 1
ATOM 6630 C C . ALA B 1 407 ? -19.625 -25.594 -31.359 1 94.06 407 ALA B C 1
ATOM 6632 O O . ALA B 1 407 ? -20.703 -25.391 -31.922 1 94.06 407 ALA B O 1
ATOM 6633 N N . MET B 1 408 ? -18.484 -25.281 -31.938 1 94.12 408 MET B N 1
ATOM 6634 C CA . MET B 1 408 ? -18.406 -24.719 -33.281 1 94.12 408 MET B CA 1
ATOM 6635 C C . MET B 1 408 ? -18.906 -25.719 -34.312 1 94.12 408 MET B C 1
ATOM 6637 O O . MET B 1 408 ? -19.609 -25.344 -35.25 1 94.12 408 MET B O 1
ATOM 6641 N N . ARG B 1 409 ? -18.625 -26.984 -34.062 1 93.81 409 ARG B N 1
ATOM 6642 C CA . ARG B 1 409 ? -19.031 -28.047 -34.969 1 93.81 409 ARG B CA 1
ATOM 6643 C C . ARG B 1 409 ? -20.562 -28.188 -34.969 1 93.81 409 ARG B C 1
ATOM 6645 O O . ARG B 1 409 ? -21.141 -28.484 -36.031 1 93.81 409 ARG B O 1
ATOM 6652 N N . HIS B 1 410 ? -21.109 -27.938 -33.875 1 92.69 410 HIS B N 1
ATOM 6653 C CA . HIS B 1 410 ? -22.547 -28.141 -33.719 1 92.69 410 HIS B CA 1
ATOM 6654 C C . HIS B 1 410 ? -23.344 -26.938 -34.25 1 92.69 410 HIS B C 1
ATOM 6656 O O . HIS B 1 410 ? -24.531 -27.062 -34.531 1 92.69 410 HIS B O 1
ATOM 6662 N N . HIS B 1 411 ? -22.703 -25.922 -34.312 1 93.94 411 HIS B N 1
ATOM 6663 C CA . HIS B 1 411 ? -23.375 -24.75 -34.875 1 93.94 411 HIS B CA 1
ATOM 6664 C C . HIS B 1 411 ? -23.531 -24.875 -36.375 1 93.94 411 HIS B C 1
ATOM 6666 O O . HIS B 1 411 ? -22.547 -25.047 -37.094 1 93.94 411 HIS B O 1
ATOM 6672 N N . GLU B 1 412 ? -24.688 -24.703 -36.812 1 93.62 412 GLU B N 1
ATOM 6673 C CA . GLU B 1 412 ? -25.031 -25.031 -38.188 1 93.62 412 GLU B CA 1
ATOM 6674 C C . GLU B 1 412 ? -24.172 -24.234 -39.188 1 93.62 412 GLU B C 1
ATOM 6676 O O . GLU B 1 412 ? -23.547 -24.828 -40.062 1 93.62 412 GLU B O 1
ATOM 6681 N N . SER B 1 413 ? -24.094 -23 -39.062 1 94.12 413 SER B N 1
ATOM 6682 C CA . SER B 1 413 ? -23.391 -22.141 -40 1 94.12 413 SER B CA 1
ATOM 6683 C C . SER B 1 413 ? -21.875 -22.312 -39.875 1 94.12 413 SER B C 1
ATOM 6685 O O . SER B 1 413 ? -21.172 -22.328 -40.906 1 94.12 413 SER B O 1
ATOM 6687 N N . LEU B 1 414 ? -21.391 -22.453 -38.719 1 94 414 LEU B N 1
ATOM 6688 C CA . LEU B 1 414 ? -19.969 -22.625 -38.5 1 94 414 LEU B CA 1
ATOM 6689 C C . LEU B 1 414 ? -19.5 -23.984 -39 1 94 414 LEU B C 1
ATOM 6691 O O . LEU B 1 414 ? -18.453 -24.094 -39.625 1 94 414 LEU B O 1
ATOM 6695 N N . GLY B 1 415 ? -20.297 -24.922 -38.75 1 90.12 415 GLY B N 1
ATOM 6696 C CA . GLY B 1 415 ? -19.969 -26.266 -39.188 1 90.12 415 GLY B CA 1
ATOM 6697 C C . GLY B 1 415 ? -19.922 -26.391 -40.688 1 90.12 415 GLY B C 1
ATOM 6698 O O . GLY B 1 415 ? -19.172 -27.219 -41.219 1 90.12 415 GLY B O 1
ATOM 6699 N N . ARG B 1 416 ? -20.719 -25.594 -41.344 1 92.25 416 ARG B N 1
ATOM 6700 C CA . ARG B 1 416 ? -20.719 -25.609 -42.812 1 92.25 416 ARG B CA 1
ATOM 6701 C C . ARG B 1 416 ? -19.547 -24.828 -43.375 1 92.25 416 ARG B C 1
ATOM 6703 O O . ARG B 1 416 ? -19.016 -25.172 -44.438 1 92.25 416 ARG B O 1
ATOM 6710 N N . LEU B 1 417 ? -19.219 -23.891 -42.625 1 93.69 417 LEU B N 1
ATOM 6711 C CA . LEU B 1 417 ? -18.234 -22.938 -43.156 1 93.69 417 LEU B CA 1
ATOM 6712 C C . LEU B 1 417 ? -16.812 -23.438 -42.875 1 93.69 417 LEU B C 1
ATOM 6714 O O . LEU B 1 417 ? -15.906 -23.219 -43.688 1 93.69 417 LEU B O 1
ATOM 6718 N N . LEU B 1 418 ? -16.578 -24.094 -41.75 1 94.94 418 LEU B N 1
ATOM 6719 C CA . LEU B 1 418 ? -15.242 -24.453 -41.344 1 94.94 418 LEU B CA 1
ATOM 6720 C C . LEU B 1 418 ? -15.008 -25.969 -41.469 1 94.94 418 LEU B C 1
ATOM 6722 O O . LEU B 1 418 ? -15.883 -26.766 -41.125 1 94.94 418 LEU B O 1
ATOM 6726 N N . THR B 1 419 ? -13.852 -26.281 -41.938 1 94.81 419 THR B N 1
ATOM 6727 C CA . THR B 1 419 ? -13.438 -27.672 -41.938 1 94.81 419 THR B CA 1
ATOM 6728 C C . THR B 1 419 ? -12.961 -28.109 -40.562 1 94.81 419 THR B C 1
ATOM 6730 O O . THR B 1 419 ? -12.688 -27.281 -39.719 1 94.81 419 THR B O 1
ATOM 6733 N N . GLU B 1 420 ? -12.836 -29.438 -40.406 1 94.25 420 GLU B N 1
ATOM 6734 C CA . GLU B 1 420 ? -12.336 -29.984 -39.156 1 94.25 420 GLU B CA 1
ATOM 6735 C C . GLU B 1 420 ? -10.914 -29.516 -38.875 1 94.25 420 GLU B C 1
ATOM 6737 O O . GLU B 1 420 ? -10.562 -29.234 -37.719 1 94.25 420 GLU B O 1
ATOM 6742 N N . ASP B 1 421 ? -10.164 -29.422 -39.906 1 94.94 421 ASP B N 1
ATOM 6743 C CA . ASP B 1 421 ? -8.781 -28.969 -39.781 1 94.94 421 ASP B CA 1
ATOM 6744 C C . ASP B 1 421 ? -8.734 -27.5 -39.344 1 94.94 421 ASP B C 1
ATOM 6746 O O . ASP B 1 421 ? -7.898 -27.109 -38.531 1 94.94 421 ASP B O 1
ATOM 6750 N N . GLU B 1 422 ? -9.57 -26.734 -39.938 1 94.31 422 GLU B N 1
ATOM 6751 C CA . GLU B 1 422 ? -9.633 -25.328 -39.562 1 94.31 422 GLU B CA 1
ATOM 6752 C C . GLU B 1 422 ? -10.07 -25.156 -38.125 1 94.31 422 GLU B C 1
ATOM 6754 O O . GLU B 1 422 ? -9.516 -24.312 -37.375 1 94.31 422 GLU B O 1
ATOM 6759 N N . ILE B 1 423 ? -11.031 -25.906 -37.719 1 94.69 423 ILE B N 1
ATOM 6760 C CA . ILE B 1 423 ? -11.516 -25.828 -36.344 1 94.69 423 ILE B CA 1
ATOM 6761 C C . ILE B 1 423 ? -10.391 -26.203 -35.375 1 94.69 423 ILE B C 1
ATOM 6763 O O . ILE B 1 423 ? -10.18 -25.516 -34.375 1 94.69 423 ILE B O 1
ATOM 6767 N N . HIS B 1 424 ? -9.672 -27.219 -35.719 1 93.06 424 HIS B N 1
ATOM 6768 C CA . HIS B 1 424 ? -8.547 -27.656 -34.875 1 93.06 424 HIS B CA 1
ATOM 6769 C C . HIS B 1 424 ? -7.477 -26.578 -34.812 1 93.06 424 HIS B C 1
ATOM 6771 O O . HIS B 1 424 ? -6.988 -26.266 -33.719 1 93.06 424 HIS B O 1
ATOM 6777 N N . ASP B 1 425 ? -7.156 -26.047 -35.906 1 94.25 425 ASP B N 1
ATOM 6778 C CA . ASP B 1 425 ? -6.125 -25.016 -35.969 1 94.25 425 ASP B CA 1
ATOM 6779 C C . ASP B 1 425 ? -6.551 -23.781 -35.188 1 94.25 425 ASP B C 1
ATOM 6781 O O . ASP B 1 425 ? -5.762 -23.219 -34.406 1 94.25 425 ASP B O 1
ATOM 6785 N N . LEU B 1 426 ? -7.777 -23.344 -35.312 1 93.88 426 LEU B N 1
ATOM 6786 C CA . LEU B 1 426 ? -8.289 -22.125 -34.719 1 93.88 426 LEU B CA 1
ATOM 6787 C C . LEU B 1 426 ? -8.438 -22.281 -33.219 1 93.88 426 LEU B C 1
ATOM 6789 O O . LEU B 1 426 ? -8.5 -21.281 -32.469 1 93.88 426 LEU B O 1
ATOM 6793 N N . THR B 1 427 ? -8.438 -23.516 -32.75 1 93.38 427 THR B N 1
ATOM 6794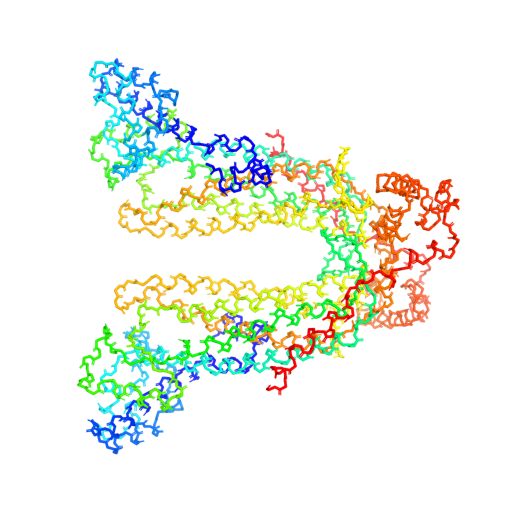 C CA . THR B 1 427 ? -8.641 -23.719 -31.312 1 93.38 427 THR B CA 1
ATOM 6795 C C . THR B 1 427 ? -7.359 -24.234 -30.656 1 93.38 427 THR B C 1
ATOM 6797 O O . THR B 1 427 ? -7.387 -24.734 -29.531 1 93.38 427 THR B O 1
ATOM 6800 N N . ASP B 1 428 ? -6.254 -24.172 -31.391 1 93.25 428 ASP B N 1
ATOM 6801 C CA . ASP B 1 428 ? -4.941 -24.484 -30.828 1 93.25 428 ASP B CA 1
ATOM 6802 C C . ASP B 1 428 ? -4.301 -23.25 -30.203 1 93.25 428 ASP B C 1
ATOM 6804 O O . ASP B 1 428 ? -3.92 -22.312 -30.922 1 93.25 428 ASP B O 1
ATOM 6808 N N . PRO B 1 429 ? -4.102 -23.266 -28.891 1 94 429 PRO B N 1
ATOM 6809 C CA . PRO B 1 429 ? -3.551 -22.078 -28.234 1 94 429 PRO B CA 1
ATOM 6810 C C . PRO B 1 429 ? -2.127 -21.766 -28.688 1 94 429 PRO B C 1
ATOM 6812 O O . PRO B 1 429 ? -1.716 -20.594 -28.672 1 94 429 PRO B O 1
ATOM 6815 N N . ALA B 1 430 ? -1.362 -22.719 -29.125 1 93.31 430 ALA B N 1
ATOM 6816 C CA . ALA B 1 430 ? 0.015 -22.516 -29.562 1 93.31 430 ALA B CA 1
ATOM 6817 C C . ALA B 1 430 ? 0.067 -21.672 -30.828 1 93.31 430 ALA B C 1
ATOM 6819 O O . ALA B 1 430 ? 1.088 -21.047 -31.125 1 93.31 430 ALA B O 1
ATOM 6820 N N . GLY B 1 431 ? -1.043 -21.656 -31.562 1 93.31 431 GLY B N 1
ATOM 6821 C CA . GLY B 1 431 ? -1.108 -20.922 -32.812 1 93.31 431 GLY B CA 1
ATOM 6822 C C . GLY B 1 431 ? -1.522 -19.469 -32.625 1 93.31 431 GLY B C 1
ATOM 6823 O O . GLY B 1 431 ? -1.618 -18.719 -33.594 1 93.31 431 GLY B O 1
ATOM 6824 N N . TYR B 1 432 ? -1.716 -18.969 -31.453 1 94.81 432 TYR B N 1
ATOM 6825 C CA . TYR B 1 432 ? -2.227 -17.625 -31.203 1 94.81 432 TYR B CA 1
ATOM 6826 C C . TYR B 1 432 ? -1.401 -16.906 -30.141 1 94.81 432 TYR B C 1
ATOM 6828 O O . TYR B 1 432 ? -1.952 -16.375 -29.188 1 94.81 432 TYR B O 1
ATOM 6836 N N . LEU B 1 433 ? -0.099 -16.906 -30.328 1 96 433 LEU B N 1
ATOM 6837 C CA . LEU B 1 433 ? 0.824 -16.312 -29.359 1 96 433 LEU B CA 1
ATOM 6838 C C . LEU B 1 433 ? 1.24 -14.914 -29.812 1 96 433 LEU B C 1
ATOM 6840 O O . LEU B 1 433 ? 1.925 -14.211 -29.062 1 96 433 LEU B O 1
ATOM 6844 N N . GLY B 1 434 ? 0.797 -14.484 -31 1 94.56 434 GLY B N 1
ATOM 6845 C CA . GLY B 1 434 ? 1.21 -13.18 -31.5 1 94.56 434 GLY B CA 1
ATOM 6846 C C . GLY B 1 434 ? 2.715 -12.992 -31.516 1 94.56 434 GLY B C 1
ATOM 6847 O O . GLY B 1 434 ? 3.445 -13.836 -32.031 1 94.56 434 GLY B O 1
ATOM 6848 N N . GLN B 1 435 ? 3.195 -11.992 -30.859 1 96.31 435 GLN B N 1
ATOM 6849 C CA . GLN B 1 435 ? 4.602 -11.609 -30.922 1 96.31 435 GLN B CA 1
ATOM 6850 C C . GLN B 1 435 ? 5.348 -12.047 -29.656 1 96.31 435 GLN B C 1
ATOM 6852 O O . GLN B 1 435 ? 6.41 -11.508 -29.344 1 96.31 435 GLN B O 1
ATOM 6857 N N . CYS B 1 436 ? 4.844 -13.016 -28.891 1 96.62 436 CYS B N 1
ATOM 6858 C CA . CYS B 1 436 ? 5.48 -13.391 -27.625 1 96.62 436 CYS B CA 1
ATOM 6859 C C . CYS B 1 436 ? 6.934 -13.789 -27.844 1 96.62 436 CYS B C 1
ATOM 6861 O O . CYS B 1 436 ? 7.84 -13.203 -27.25 1 96.62 436 CYS B O 1
ATOM 6863 N N . GLY B 1 437 ? 7.195 -14.719 -28.734 1 97.25 437 GLY B N 1
ATOM 6864 C CA . GLY B 1 437 ? 8.555 -15.164 -29.031 1 97.25 437 GLY B CA 1
ATOM 6865 C C . GLY B 1 437 ? 9.461 -14.047 -29.5 1 97.25 437 GLY B C 1
ATOM 6866 O O . GLY B 1 437 ? 10.453 -13.727 -28.844 1 97.25 437 GLY B O 1
ATOM 6867 N N . PRO B 1 438 ? 9.047 -13.32 -30.547 1 97.19 438 PRO B N 1
ATOM 6868 C CA . PRO B 1 438 ? 9.859 -12.219 -31.078 1 97.19 438 PRO B CA 1
ATOM 6869 C C . PRO B 1 438 ? 10.109 -11.133 -30.031 1 97.19 438 PRO B C 1
ATOM 6871 O O . PRO B 1 438 ? 11.188 -10.523 -30.016 1 97.19 438 PRO B O 1
ATOM 6874 N N . ALA B 1 439 ? 9.141 -10.859 -29.234 1 97.88 439 ALA B N 1
ATOM 6875 C CA . ALA B 1 439 ? 9.32 -9.852 -28.188 1 97.88 439 ALA B CA 1
ATOM 6876 C C . ALA B 1 439 ? 10.406 -10.281 -27.203 1 97.88 439 ALA B C 1
ATOM 6878 O O . ALA B 1 439 ? 11.219 -9.461 -26.781 1 97.88 439 ALA B O 1
ATOM 6879 N N . VAL B 1 440 ? 10.398 -11.578 -26.828 1 98.19 440 VAL B N 1
ATOM 6880 C CA . VAL B 1 440 ? 11.438 -12.109 -25.953 1 98.19 440 VAL B CA 1
ATOM 6881 C C . VAL B 1 440 ? 12.812 -11.875 -26.578 1 98.19 440 VAL B C 1
ATOM 6883 O O . VAL B 1 440 ? 13.719 -11.352 -25.922 1 98.19 440 VAL B O 1
ATOM 6886 N N . ASP B 1 441 ? 12.938 -12.188 -27.844 1 98.25 441 ASP B N 1
ATOM 6887 C CA . ASP B 1 441 ? 14.211 -12.023 -28.562 1 98.25 441 ASP B CA 1
ATOM 6888 C C . ASP B 1 441 ? 14.656 -10.562 -28.547 1 98.25 441 ASP B C 1
ATOM 6890 O O . ASP B 1 441 ? 15.812 -10.266 -28.25 1 98.25 441 ASP B O 1
ATOM 6894 N N . ARG B 1 442 ? 13.758 -9.625 -28.844 1 97.56 442 ARG B N 1
ATOM 6895 C CA . ARG B 1 442 ? 14.07 -8.203 -28.906 1 97.56 442 ARG B CA 1
ATOM 6896 C C . ARG B 1 442 ? 14.516 -7.68 -27.547 1 97.56 442 ARG B C 1
ATOM 6898 O O . ARG B 1 442 ? 15.508 -6.949 -27.453 1 97.56 442 ARG B O 1
ATOM 6905 N N . VAL B 1 443 ? 13.773 -8.078 -26.516 1 97.38 443 VAL B N 1
ATOM 6906 C CA . VAL B 1 443 ? 14.047 -7.559 -25.188 1 97.38 443 VAL B CA 1
ATOM 6907 C C . VAL B 1 443 ? 15.383 -8.094 -24.688 1 97.38 443 VAL B C 1
ATOM 6909 O O . VAL B 1 443 ? 16.203 -7.336 -24.156 1 97.38 443 VAL B O 1
ATOM 6912 N N . VAL B 1 444 ? 15.633 -9.383 -24.828 1 98 444 VAL B N 1
ATOM 6913 C CA . VAL B 1 444 ? 16.891 -9.977 -24.375 1 98 444 VAL B CA 1
ATOM 6914 C C . VAL B 1 444 ? 18.062 -9.344 -25.109 1 98 444 VAL B C 1
ATOM 6916 O O . VAL B 1 444 ? 19.094 -9.031 -24.5 1 98 444 VAL B O 1
ATOM 6919 N N . ALA B 1 445 ? 17.938 -9.062 -26.359 1 97.31 445 ALA B N 1
ATOM 6920 C CA . ALA B 1 445 ? 19 -8.43 -27.141 1 97.31 445 ALA B CA 1
ATOM 6921 C C . ALA B 1 445 ? 19.234 -6.992 -26.688 1 97.31 445 ALA B C 1
ATOM 6923 O O . ALA B 1 445 ? 20.375 -6.547 -26.562 1 97.31 445 ALA B O 1
ATOM 6924 N N . ALA B 1 446 ? 18.156 -6.273 -26.438 1 95.69 446 ALA B N 1
ATOM 6925 C CA . ALA B 1 446 ? 18.234 -4.859 -26.078 1 95.69 446 ALA B CA 1
ATOM 6926 C C . ALA B 1 446 ? 18.938 -4.672 -24.75 1 95.69 446 ALA B C 1
ATOM 6928 O O . ALA B 1 446 ? 19.562 -3.639 -24.5 1 95.69 446 ALA B O 1
ATOM 6929 N N . HIS B 1 447 ? 18.906 -5.711 -23.891 1 95.88 447 HIS B N 1
ATOM 6930 C CA . HIS B 1 447 ? 19.406 -5.531 -22.547 1 95.88 447 HIS B CA 1
ATOM 6931 C C . HIS B 1 447 ? 20.719 -6.285 -22.328 1 95.88 447 HIS B C 1
ATOM 6933 O O . HIS B 1 447 ? 21.188 -6.438 -21.203 1 95.88 447 HIS B O 1
ATOM 6939 N N . GLY B 1 448 ? 21.359 -6.742 -23.391 1 95.31 448 GLY B N 1
ATOM 6940 C CA . GLY B 1 448 ? 22.578 -7.523 -23.312 1 95.31 448 GLY B CA 1
ATOM 6941 C C . GLY B 1 448 ? 23.75 -6.734 -22.766 1 95.31 448 GLY B C 1
ATOM 6942 O O . GLY B 1 448 ? 24.562 -7.266 -22 1 95.31 448 GLY B O 1
ATOM 6943 N N . ALA B 1 449 ? 23.812 -5.426 -23.016 1 92 449 ALA B N 1
ATOM 6944 C CA . ALA B 1 449 ? 24.984 -4.617 -22.703 1 92 449 ALA B CA 1
ATOM 6945 C C . ALA B 1 449 ? 25.156 -4.457 -21.203 1 92 449 ALA B C 1
ATOM 6947 O O . ALA B 1 449 ? 26.234 -4.727 -20.656 1 92 449 ALA B O 1
ATOM 6948 N N . TRP B 1 450 ? 24.047 -4.098 -20.531 1 94.06 450 TRP B N 1
ATOM 6949 C CA . TRP B 1 450 ? 24.203 -3.814 -19.094 1 94.06 450 TRP B CA 1
ATOM 6950 C C . TRP B 1 450 ? 24.219 -5.105 -18.281 1 94.06 450 TRP B C 1
ATOM 6952 O O . TRP B 1 450 ? 24.688 -5.121 -17.141 1 94.06 450 TRP B O 1
ATOM 6962 N N . LEU B 1 451 ? 23.812 -6.219 -18.812 1 95.56 451 LEU B N 1
ATOM 6963 C CA . LEU B 1 451 ? 23.844 -7.508 -18.125 1 95.56 451 LEU B CA 1
ATOM 6964 C C . LEU B 1 451 ? 25.25 -8.086 -18.094 1 95.56 451 LEU B C 1
ATOM 6966 O O . LEU B 1 451 ? 25.578 -8.875 -17.219 1 95.56 451 LEU B O 1
ATOM 6970 N N . GLN B 1 452 ? 26.125 -7.797 -19.125 1 90.19 452 GLN B N 1
ATOM 6971 C CA . GLN B 1 452 ? 27.484 -8.336 -19.25 1 90.19 452 GLN B CA 1
ATOM 6972 C C . GLN B 1 452 ? 28.484 -7.469 -18.484 1 90.19 452 GLN B C 1
ATOM 6974 O O . GLN B 1 452 ? 29.578 -7.93 -18.156 1 90.19 452 GLN B O 1
ATOM 6979 N N . GLY B 1 453 ? 28.219 -6.281 -18.141 1 77.38 453 GLY B N 1
ATOM 6980 C CA . GLY B 1 453 ? 29.156 -5.395 -17.453 1 77.38 453 GLY B CA 1
ATOM 6981 C C . GLY B 1 453 ? 29.141 -5.574 -15.945 1 77.38 453 GLY B C 1
ATOM 6982 O O . GLY B 1 453 ? 28.234 -6.191 -15.391 1 77.38 453 GLY B O 1
#

Nearest PDB structures (foldseek):
  1re5-assembly1_D  TM=9.636E-01  e=1.065E-29  Pseudomonas putida KT2440
  2fel-assembly1_B  TM=9.462E-01  e=7.464E-20  Agrobacterium tumefaciens
  2fel-assembly3_L  TM=9.422E-01  e=7.464E-20  Agrobacterium tumefaciens
  2fen-assembly1_A  TM=9.402E-01  e=5.082E-19  Agrobacterium tumefaciens
  2fen-assembly1_D  TM=9.374E-01  e=5.309E-19  Agrobacterium tumefaciens

InterPro domains:
  IPR000362 Fumarate lyase family [PR00149] (102-120)
  IPR000362 Fumarate lyase family [PR00149] (147-165)
  IPR000362 Fumarate lyase family [PR00149] (232-259)
  IPR000362 Fumarate lyase family [PR00149] (277-293)
  IPR004769 Adenylosuccinate lyase [TIGR00928] (16-444)
  IPR008948 L-Aspartase-like [SSF48557] (11-447)
  IPR019468 Adenylosuccinate lyase C-terminal [PF10397] (366-443)
  IPR019468 Adenylosuccinate lyase C-terminal [SM00998] (365-444)
  IPR020557 Fumarate lyase, conserved site [PS00163] (277-286)
  IPR022761 Fumarate lyase, N-terminal [PF00206] (17-297)

Solvent-accessible surface area (backbone atoms only — not comparable to full-atom values): 45688 Å² total; per-residue (Å²): 131,68,82,49,57,77,58,27,82,91,41,17,72,80,41,21,41,73,69,52,47,51,47,68,27,69,62,42,49,50,29,32,33,26,47,44,44,23,32,44,32,43,41,34,22,75,70,64,74,44,58,58,68,30,18,52,46,48,41,69,48,39,41,49,90,63,50,59,61,70,58,31,51,54,41,22,70,70,68,72,40,91,52,58,43,55,50,51,38,46,29,67,68,36,62,87,74,34,32,75,54,59,63,68,51,58,32,67,63,24,36,52,52,26,19,50,26,52,39,47,50,57,46,50,56,52,48,54,54,35,47,29,50,32,42,46,42,28,42,48,48,12,63,75,23,33,78,37,52,25,58,31,65,55,74,65,25,70,44,45,46,37,24,55,2,30,57,30,30,54,54,35,55,56,50,49,53,49,52,50,50,53,62,67,41,40,73,70,42,34,30,42,47,73,22,33,89,66,44,74,25,66,68,52,49,94,51,31,66,59,50,41,47,48,24,22,53,72,68,72,30,34,75,60,95,59,61,47,72,40,53,38,57,40,62,22,50,52,36,41,51,42,25,53,49,28,48,54,48,13,53,51,17,44,50,52,32,56,33,37,13,70,70,48,39,33,33,41,64,60,76,60,93,84,66,74,49,36,100,61,31,82,84,39,77,59,42,58,66,30,47,50,37,31,56,53,26,54,64,25,40,52,23,18,52,51,34,54,59,29,38,66,47,53,76,57,60,32,73,84,25,49,56,53,48,76,52,24,51,55,50,28,50,26,34,42,49,23,42,38,56,49,48,31,51,46,55,67,39,48,41,76,31,58,66,36,21,46,52,58,50,48,68,59,37,38,48,56,32,43,40,58,44,33,57,61,36,19,77,72,67,34,56,68,55,23,48,51,52,50,48,51,20,49,52,53,10,60,75,68,72,41,39,38,60,56,16,39,54,67,27,68,69,51,36,72,71,46,51,73,66,53,44,50,54,51,49,35,60,86,74,53,41,84,58,33,52,62,47,28,56,52,46,50,61,73,49,45,67,69,48,72,103,131,68,81,48,58,75,57,27,82,92,42,16,72,81,42,22,40,72,68,50,46,52,47,69,26,69,63,44,47,50,29,32,33,27,47,46,44,22,32,44,30,42,40,32,21,76,70,65,74,44,57,57,70,29,19,53,46,47,40,69,49,41,42,49,91,63,52,59,62,70,59,32,50,54,43,24,69,70,69,72,42,92,52,59,40,55,50,51,39,47,28,66,68,36,61,86,74,34,33,74,53,60,63,68,52,58,32,69,62,24,34,51,52,25,20,51,26,51,38,47,49,56,46,49,53,52,50,53,54,37,47,26,51,32,42,47,40,29,44,49,46,13,63,77,24,33,78,36,52,24,59,30,67,56,76,65,24,71,47,44,47,37,23,54,2,31,55,29,28,53,54,34,55,55,49,50,52,49,52,50,49,53,62,66,40,40,72,70,44,35,28,40,48,73,22,35,90,67,43,75,26,67,67,51,49,94,50,30,67,61,50,42,45,48,23,22,52,73,69,72,31,35,76,60,95,60,60,48,71,40,54,39,57,40,64,22,50,51,34,42,51,44,26,54,49,28,48,53,48,12,52,51,17,45,50,52,33,56,33,36,13,70,69,47,40,32,32,41,65,60,75,60,92,81,66,73,49,37,100,62,32,82,84,38,78,60,42,57,68,29,48,49,36,31,55,51,28,55,65,25,40,52,23,18,51,51,35,54,58,28,38,67,46,53,75,56,60,32,75,84,23,49,58,55,49,75,53,26,51,56,50,27,49,26,33,42,48,24,42,36,55,49,49,31,52,44,55,70,38,49,42,75,32,58,66,36,20,45,52,57,50,48,68,59,37,38,49,57,32,42,41,57,44,35,57,60,35,19,77,72,65,33,57,70,54,23,46,51,52,49,48,53,20,47,54,52,11,60,76,68,72,40,40,38,60,55,16,39,56,67,28,69,69,48,35,72,70,44,52,72,67,53,42,51,54,52,50,35,63,85,75,53,40,84,58,34,50,62,48,27,55,52,45,50,60,72,49,44,66,68,49,73,101

Secondary structure (DSSP, 8-state):
---STTT-TTTHHHH--HHHHHHHSHHHHHHHHHHHHHHHHHHHHHTTSS-HHHHHHHHHH--GGG--HHHHHHHHHHH--SSHHHHHHHHHHS-TTGGGGTTTT--HHHHHHHHHHHHHHHHHHHHHHHHHHHHHHHHHHHHHTTT-EEEEEETTEEEEEEEHHHHHHHHHHHHHHHHHHHHHHHHHHSB-----SSSS-GGGGGGHHHHHHHHHHHHT-BPPSS--SS-THHHHHHHHHHHHHHHHHHHHHHHHHHHTSTTT--EE----TT--S-SS-TT----HHHHHHHHHHHHHHHHHHHHHHTT---TT--HHHHTTHHHHHHHHHHHHHHHHHHHHHHHHTPEE-HHHHHHHHGGGTTGGGHHHHHHHHHHHH-HHHHHHHHHHHHHHHHHTT--HHHHHHHSHHHHHHS-HHHHHHHT-GGG--TTHHHHHHHHHHHTHHHHH-/---STTT-TTTHHHH--HHHHHHHSHHHHHHHHHHHHHHHHHHHHHTTSS-HHHHHHHHHH--GGG--HHHHHHHHHHH--SSHHHHHHHHHHS-TTGGGGTTTT--HHHHHHHHHHHHHHHHHHHHHHHHHHHHHHHHHHHHHTTT-EEEEEETTEEEEEEEHHHHHHHHHHHHHHHHHHHHHHHHHHSB-----SSSS-GGGGGGHHHHHHHHHHHHT-BPPSS--SS-THHHHHHHHHHHHHHHHHHHHHHHHHHHTSTTT--EE----TT--S-SS-TT----HHHHHHHHHHHHHHHHHHHHHHTT---TT--HHHHTTHHHHHHHHHHHHHHHHHHHHHHHHTPEE-HHHHHHHHGGGTTGGGHHHHHHHHHHHH-HHHHHHHHHHHHHHHHHTT--HHHHHHHSHHHHHHS-HHHHHHHT-GGG--TTHHHHHHHHHHHTHHHHH-

Organism: Paracidovorax avenae (strain ATCC 19860 / DSM 7227 / CCUG 15838 / JCM 20985 / LMG 2117 / NCPPB 1011) (NCBI:txid643561)

pLDDT: mean 93.9, std 6.07, range [56.91, 98.81]

Radius of gyration: 34.21 Å; Cα contacts (8 Å, |Δi|>4): 1439; chains: 2; bounding box: 89×100×73 Å

Sequence (906 aa):
MPVSVFDMQSLQHLWSTDEVRAIFGEENRVQKWLDVEAALASAQADMGIIPRDAAREIADKARVRHIDIGRMSADIRRIRHSLVPALRQLQAACSADHGEWIHYGATTQDVIDTGVALQLKEFHAVALRDMRAVGRELARLAVEHRDTLMAGRTHGVQALPITFGHKCAVWLDELGRHHERLVQAAPRVLVGMLAGAVGSQAAFGPNAAELEERVLRRLGLGVPPISWAPARDRFAEYANLLALIGGTLSKIGNELFNMQRDECDEVEEGFPEGKLGSSTMPHKRNPVSAENLAGLSRPLRYSAAMMVEGMVQESERDGIAWKVEWKALPEACMIAGAMLFQARHLLAGLKVNAAAMAANLGRMHGYLLSERVMLELSARVGKQTAHEWIYEASMHGITHKLGFAEAMRHHESLGRLLTEDEIHDLTDPAGYLGQCGPAVDRVVAAHGAWLQGMPVSVFDMQSLQHLWSTDEVRAIFGEENRVQKWLDVEAALASAQADMGIIPRDAAREIADKARVRHIDIGRMSADIRRIRHSLVPALRQLQAACSADHGEWIHYGATTQDVIDTGVALQLKEFHAVALRDMRAVGRELARLAVEHRDTLMAGRTHGVQALPITFGHKCAVWLDELGRHHERLVQAAPRVLVGMLAGAVGSQAAFGPNAAELEERVLRRLGLGVPPISWAPARDRFAEYANLLALIGGTLSKIGNELFNMQRDECDEVEEGFPEGKLGSSTMPHKRNPVSAENLAGLSRPLRYSAAMMVEGMVQESERDGIAWKVEWKALPEACMIAGAMLFQARHLLAGLKVNAAAMAANLGRMHGYLLSERVMLELSARVGKQTAHEWIYEASMHGITHKLGFAEAMRHHESLGRLLTEDEIHDLTDPAGYLGQCGPAVDRVVAAHGAWLQG